Protein AF-A0A4D4L752-F1 (afdb_monomer)

Foldseek 3Di:
DVVVVLLVVLLVVLLCLQQVLLLVLDDPPWQDADAWDDDDFDALVCQVVQQVSVLVSLVRRLVSCVVVVNPLSNVLSVVCSDPPWGWNTWDSTDLIWTKTKDARLNQAQAEEEEFDAAPDGSSNVVVLVVVQNVVSVVVDRNYMYIDGRPFHHHHPPDCCLVPCVRLVVLLVVVLVVQVSSCVRCVSHAYEYEAEENRLLNCLNNVVSHPHQEYEYPNYPDNPDPDPDPDDQDDDDDDDDDDDDDDDDDDDDNYHYDDDPPDDDDDDDDDDDDDDDDDDDDDDDDDDDDDDDDPPVVVVVVVVVVVPPDDDDDDDDDDDDDDDDDDDDDDDDDPDPPPVVVLVVLLVVVVVPDDPPDQLLLLVLLLQLLVLQLVLLLQQWFQADDSSATDTAGLCVQCVVCQVVLLSSNRLLSNLLSLLLCLLLQVVVCVVVVHDLVRSLCVVVCLLCLLVVSLVVSLVVSLVSNVVSRNRVNRSVNLCCLQCVLCLVSVLSSVVSSCSVVLLVDDLVVLLVLQVVLQCCVQVVVHDPVSLVSLQNSLSSNSSSNSSCVSVVVDDDLVQLVCLQVVLVVVLCCCVPPVVDDSRLADGPPDPDHCVVPNHSSNSSSSSSSSSVSNVCSVVSSVQCVDSSSVSVSSVCSLCSSLCNNCLSSLLSSVLSSCCSPPNDDQLHHHDSNDPSSSVVSVVCVVSSVVSSVSSCVSCSVSSVPPPPPPCPPPPPPPDDDDDDDDDDDDDDDDDDDDDDDPPPPPPPPPDDD

Nearest PDB structures (foldseek):
  8jct-assembly1_A  TM=6.429E-01  e=2.194E-01  Aspergillus fumigatiaffinis
  8boz-assembly4_G  TM=9.090E-01  e=7.907E-01  Escherichia coli
  7cy3-assembly2_B  TM=6.098E-01  e=5.297E-01  Paraphoma sp. B47-9
  8boz-assembly6_K  TM=9.069E-01  e=2.527E+00  Escherichia coli

InterPro domains:
  IPR002656 Acyltransferase 3 domain [PF01757] (360-698)
  IPR006311 Twin-arginine translocation pathway, signal sequence [PS51318] (1-35)
  IPR010427 Domain of unknown function DUF1023 [PF06259] (91-227)
  IPR029058 Alpha/Beta hydrolase fold [G3DSA:3.40.50.1820] (113-322)
  IPR029058 Alpha/Beta hydrolase fold [SSF53474] (110-231)

Secondary structure (DSSP, 8-state):
-HHHHHHHHHHHHHHHHHHHHHHTT--------PPPP---S--GGGHHHHHHHHHHHHHHHHHHHHHTT-HHHHHHHHHHT-TT-EEEEEE-STT-EEEEEES-TTT-SEEEEEE--TT-STTTHHHHHHHHHHHHHHH-TTEEEEEEE-S-PPPTTSGGGS--HHHHHHHHHHHHHHHHHHHH-TTSEEEEEEETHHHHHHHHHGGG---SEEEEES------S-TTS-PPPP---S--------------S-EEE---------PPPP--------------------PPPTHHHHHHHHHHTTSSS---PPPPP-------------------HHHHHHHHHHHHHHHTS-TT--HHHHHHHHHHHHHHHHHHHHH-EEEEETTEEEEE-HHHH-GGGHHHHHHH--HHHHHHHHHHHHHHHHHHHHHTT--HHHHHHHHHHHHHHHHHHHHHHHHHHHHHHHHTT--HHHHHHHHHHHHGGGHHHHHHHHHHHHHHHHTTS-THHHHHHHHHHHIIIIIS---GGGHHHHHHHHHHHHHHHHHHHHTT-S-SHHHHHHHHHHHHHHHHHHHHTS---S-SS--TT-S--TBTTBPHHHHHHHHHHHHHHHHHHHHHHHHHTSHHHHHHHHHHHHSHHHHHHHHHHHHHHHHHHHHHHH-S-TTTTS---SHHHHHHHHHHHHHHHHHHHHHHHHHHHHHS-------------PPPPPP------------------SSSSSSSSSS--

Solvent-accessible surface area (backbone atoms only — not comparable to full-atom values): 43338 Å² total; per-residue (Å²): 110,69,71,58,53,54,48,52,52,44,53,49,48,55,33,41,49,51,34,51,44,48,44,78,72,16,55,85,66,65,58,64,35,61,81,54,77,90,69,78,82,69,44,57,95,47,44,69,62,42,24,51,54,32,38,48,50,34,47,52,25,19,53,41,19,46,74,73,65,36,61,48,57,18,52,33,28,53,65,60,45,40,87,94,50,39,30,82,44,51,32,54,44,77,64,24,31,40,30,38,50,40,70,49,70,78,70,24,49,31,34,40,39,37,30,56,31,46,64,47,34,60,74,49,35,63,64,58,48,53,52,46,51,53,50,28,66,73,63,38,88,50,25,18,25,31,43,43,39,81,46,68,45,42,47,86,85,41,76,60,60,82,44,59,65,64,32,61,70,32,13,65,56,52,21,50,50,43,52,40,48,43,71,40,38,74,83,34,51,37,30,38,40,16,30,26,58,18,22,35,21,48,53,66,16,49,91,59,48,84,49,61,32,53,40,48,41,77,54,88,55,73,87,67,95,64,93,83,90,77,80,82,80,77,90,80,72,92,83,83,89,84,90,83,85,87,89,78,86,89,74,82,90,52,64,74,57,77,79,80,91,77,88,75,88,84,86,79,84,89,80,90,86,79,87,83,90,84,88,80,88,85,85,90,81,81,94,75,80,89,75,85,68,84,68,62,68,62,63,51,57,64,62,60,74,73,70,81,84,84,82,86,80,85,82,86,89,82,86,83,88,80,93,77,94,73,89,76,76,85,74,87,72,86,78,74,68,62,68,53,51,53,53,53,50,32,54,51,52,56,73,70,50,65,93,86,63,63,61,30,58,50,42,49,43,35,52,19,54,49,23,44,52,51,34,51,63,69,45,55,32,50,25,65,51,81,98,36,60,40,83,44,37,37,56,79,68,36,60,88,52,31,68,58,34,53,70,20,53,25,63,34,41,39,32,19,46,47,19,20,55,42,38,46,51,50,52,56,33,52,77,68,74,48,52,67,70,60,55,48,49,60,51,51,51,67,59,47,53,63,49,51,53,52,53,52,49,50,51,52,34,48,52,52,36,49,76,42,53,39,56,65,69,39,51,49,45,52,49,47,63,59,53,54,73,49,55,59,55,53,53,49,50,52,52,58,68,41,32,82,60,43,62,72,49,61,42,62,59,32,45,50,51,25,47,52,47,48,43,38,39,72,72,63,75,35,65,74,73,57,39,60,56,16,55,56,26,38,52,42,24,35,19,23,50,12,19,37,38,48,74,60,73,61,72,62,65,62,62,15,48,51,28,24,53,50,14,44,52,52,24,48,47,31,36,76,74,63,74,40,68,76,39,54,46,76,52,84,87,58,95,69,32,31,60,70,41,37,34,53,50,42,37,28,39,27,37,16,46,43,9,48,53,59,57,44,37,63,61,38,41,61,54,46,65,40,56,66,55,31,38,53,37,51,52,46,57,74,39,40,66,55,53,71,70,37,46,56,55,18,43,48,27,51,46,45,38,43,40,61,77,68,39,80,40,74,44,37,25,45,78,49,70,59,70,69,24,56,55,40,33,59,67,44,48,62,56,32,49,52,43,30,51,53,52,38,73,63,46,48,68,72,72,55,57,79,75,72,85,80,71,78,73,77,77,77,75,77,76,80,81,78,92,81,86,80,89,86,89,81,81,91,83,82,88,87,84,93,84,90,84,81,80,82,82,77,84,75,88,85,79,82,136

pLDDT: mean 73.74, std 23.98, range [20.69, 97.62]

Structure (mmCIF, N/CA/C/O backbone):
data_AF-A0A4D4L752-F1
#
_entry.id   AF-A0A4D4L752-F1
#
loop_
_atom_site.group_PDB
_atom_site.id
_atom_site.type_symbol
_atom_site.label_atom_id
_atom_site.label_alt_id
_atom_site.label_comp_id
_atom_site.label_asym_id
_atom_site.label_entity_id
_atom_site.label_seq_id
_atom_site.pdbx_PDB_ins_code
_atom_site.Cartn_x
_atom_site.Cartn_y
_atom_site.Cartn_z
_atom_site.occupancy
_atom_site.B_iso_or_equiv
_atom_site.auth_seq_id
_atom_site.auth_comp_id
_atom_site.auth_asym_id
_atom_site.auth_atom_id
_atom_site.pdbx_PDB_model_num
ATOM 1 N N . MET A 1 1 ? -15.907 35.071 0.230 1.00 49.03 1 MET A N 1
ATOM 2 C CA . MET A 1 1 ? -14.994 34.544 -0.816 1.00 49.03 1 MET A CA 1
ATOM 3 C C . MET A 1 1 ? -13.601 34.158 -0.304 1.00 49.03 1 MET A C 1
ATOM 5 O O . MET A 1 1 ? -13.126 33.099 -0.697 1.00 49.03 1 MET A O 1
ATOM 9 N N . ALA A 1 2 ? -12.989 34.904 0.628 1.00 52.44 2 ALA A N 1
ATOM 10 C CA . ALA A 1 2 ? -11.625 34.662 1.138 1.00 52.44 2 ALA A CA 1
ATOM 11 C C . ALA A 1 2 ? -11.306 33.215 1.582 1.00 52.44 2 ALA A C 1
ATOM 13 O O . ALA A 1 2 ? -10.237 32.690 1.282 1.00 52.44 2 ALA A O 1
ATOM 14 N N . SER A 1 3 ? -12.243 32.509 2.231 1.00 57.09 3 SER A N 1
ATOM 15 C CA . SER A 1 3 ? -12.007 31.112 2.631 1.00 57.09 3 SER A CA 1
ATOM 16 C C . SER A 1 3 ? -11.998 30.131 1.455 1.00 57.09 3 SER A C 1
ATOM 18 O O . SER A 1 3 ? -11.332 29.108 1.539 1.00 57.09 3 SER A O 1
ATOM 20 N N . ARG A 1 4 ? -12.727 30.402 0.358 1.00 63.28 4 ARG A N 1
ATOM 21 C CA . ARG A 1 4 ? -12.718 29.554 -0.852 1.00 63.28 4 ARG A CA 1
ATOM 22 C C . ARG A 1 4 ? -11.424 29.757 -1.641 1.00 63.28 4 ARG A C 1
ATOM 24 O O . ARG A 1 4 ? -10.815 28.759 -2.002 1.00 63.28 4 ARG A O 1
ATOM 31 N N . LEU A 1 5 ? -10.968 31.004 -1.788 1.00 68.88 5 LEU A N 1
ATOM 32 C CA . LEU A 1 5 ? -9.687 31.319 -2.429 1.00 68.88 5 LEU A CA 1
ATOM 33 C C . LEU A 1 5 ? -8.505 30.701 -1.675 1.00 68.88 5 LEU A C 1
ATOM 35 O O . LEU A 1 5 ? -7.699 29.993 -2.266 1.00 68.88 5 LEU A O 1
ATOM 39 N N . ARG A 1 6 ? -8.451 30.876 -0.347 1.00 67.88 6 ARG A N 1
ATOM 40 C CA . ARG A 1 6 ? -7.404 30.273 0.491 1.00 67.88 6 ARG A CA 1
ATOM 41 C C . ARG A 1 6 ? -7.377 28.745 0.369 1.00 67.88 6 ARG A C 1
ATOM 43 O O . ARG A 1 6 ? -6.306 28.156 0.341 1.00 67.88 6 ARG A O 1
ATOM 50 N N . ARG A 1 7 ? -8.545 28.101 0.258 1.00 64.19 7 ARG A N 1
ATOM 51 C CA . ARG A 1 7 ? -8.660 26.645 0.055 1.00 64.19 7 ARG A CA 1
ATOM 52 C C . ARG A 1 7 ? -8.176 26.197 -1.324 1.00 64.19 7 ARG A C 1
ATOM 54 O O . ARG A 1 7 ? -7.491 25.185 -1.399 1.00 64.19 7 ARG A O 1
ATOM 61 N N . ALA A 1 8 ? -8.517 26.933 -2.380 1.00 65.75 8 ALA A N 1
ATOM 62 C CA . ALA A 1 8 ? -8.049 26.641 -3.733 1.00 65.75 8 ALA A CA 1
ATOM 63 C C . ALA A 1 8 ? -6.525 26.804 -3.839 1.00 65.75 8 ALA A C 1
ATOM 65 O O . ALA A 1 8 ? -5.857 25.912 -4.344 1.00 65.75 8 ALA A O 1
ATOM 66 N N . LEU A 1 9 ? -5.974 27.875 -3.259 1.00 71.00 9 LEU A N 1
ATOM 67 C CA . LEU A 1 9 ? -4.531 28.123 -3.212 1.00 71.00 9 LEU A CA 1
ATOM 68 C C . LEU A 1 9 ? -3.773 27.033 -2.447 1.00 71.00 9 LEU A C 1
ATOM 70 O O . LEU A 1 9 ? -2.734 26.580 -2.904 1.00 71.00 9 LEU A O 1
ATOM 74 N N . LEU A 1 10 ? -4.296 26.565 -1.311 1.00 66.12 10 LEU A N 1
ATOM 75 C CA . LEU A 1 10 ? -3.657 25.497 -0.535 1.00 66.12 10 LEU A CA 1
ATOM 76 C C . LEU A 1 10 ? -3.730 24.131 -1.232 1.00 66.12 10 LEU A C 1
ATOM 78 O O . LEU A 1 10 ? -2.751 23.389 -1.220 1.00 66.12 10 LEU A O 1
ATOM 82 N N . ALA A 1 11 ? -4.859 23.803 -1.868 1.00 65.12 11 ALA A N 1
ATOM 83 C CA . ALA A 1 11 ? -4.978 22.594 -2.683 1.00 65.12 11 ALA A CA 1
ATOM 84 C C . ALA A 1 11 ? -4.048 22.650 -3.905 1.00 65.12 11 ALA A C 1
ATOM 86 O O . ALA A 1 11 ? -3.388 21.658 -4.211 1.00 65.12 11 ALA A O 1
ATOM 87 N N . ALA A 1 12 ? -3.937 23.814 -4.549 1.00 70.50 12 ALA A N 1
ATOM 88 C CA . ALA A 1 12 ? -2.989 24.054 -5.628 1.00 70.50 12 ALA A CA 1
ATOM 89 C C . ALA A 1 12 ? -1.539 23.940 -5.142 1.00 70.50 12 ALA A C 1
ATOM 91 O O . ALA A 1 12 ? -0.735 23.339 -5.835 1.00 70.50 12 ALA A O 1
ATOM 92 N N . LEU A 1 13 ? -1.212 24.420 -3.938 1.00 72.62 13 LEU A N 1
ATOM 93 C CA . LEU A 1 13 ? 0.135 24.333 -3.366 1.00 72.62 13 LEU A CA 1
ATOM 94 C C . LEU A 1 13 ? 0.538 22.889 -3.031 1.00 72.62 13 LEU A C 1
ATOM 96 O O . LEU A 1 13 ? 1.665 22.494 -3.306 1.00 72.62 13 LEU A O 1
ATOM 100 N N . VAL A 1 14 ? -0.377 22.083 -2.478 1.00 68.12 14 VAL A N 1
ATOM 101 C CA . VAL A 1 14 ? -0.130 20.649 -2.220 1.00 68.12 14 VAL A CA 1
ATOM 102 C C . VAL A 1 14 ? -0.069 19.850 -3.520 1.00 68.12 14 VAL A C 1
ATOM 104 O O . VAL A 1 14 ? 0.760 18.958 -3.663 1.00 68.12 14 VAL A O 1
ATOM 107 N N . THR A 1 15 ? -0.910 20.193 -4.497 1.00 71.38 15 THR A N 1
ATOM 108 C CA . THR A 1 15 ? -0.817 19.613 -5.842 1.00 71.38 15 THR A CA 1
ATOM 109 C C . THR A 1 15 ? 0.527 19.979 -6.466 1.00 71.38 15 THR A C 1
ATOM 111 O O . THR A 1 15 ? 1.247 19.098 -6.908 1.00 71.38 15 THR A O 1
ATOM 114 N N . ALA A 1 16 ? 0.932 21.247 -6.416 1.00 70.06 16 ALA A N 1
ATOM 115 C CA . ALA A 1 16 ? 2.201 21.726 -6.946 1.00 70.06 16 ALA A CA 1
ATOM 116 C C . ALA A 1 16 ? 3.410 21.117 -6.223 1.00 70.06 16 ALA A C 1
ATOM 118 O O . ALA A 1 16 ? 4.387 20.801 -6.884 1.00 70.06 16 ALA A O 1
ATOM 119 N N . SER A 1 17 ? 3.363 20.881 -4.909 1.00 68.94 17 SER A N 1
ATOM 120 C CA . SER A 1 17 ? 4.491 20.271 -4.187 1.00 68.94 17 SER A CA 1
ATOM 121 C C . SER A 1 17 ? 4.719 18.798 -4.540 1.00 68.94 17 SER A C 1
ATOM 123 O O . SER A 1 17 ? 5.837 18.308 -4.407 1.00 68.94 17 SER A O 1
ATOM 125 N N . VAL A 1 18 ? 3.690 18.093 -5.021 1.00 65.19 18 VAL A N 1
ATOM 126 C CA . VAL A 1 18 ? 3.813 16.721 -5.541 1.00 65.19 18 VAL A CA 1
ATOM 127 C C . VAL A 1 18 ? 4.101 16.731 -7.042 1.00 65.19 18 VAL A C 1
ATOM 129 O O . VAL A 1 18 ? 4.955 15.986 -7.512 1.00 65.19 18 VAL A O 1
ATOM 132 N N . VAL A 1 19 ? 3.408 17.584 -7.796 1.00 67.44 19 VAL A N 1
ATOM 133 C CA . VAL A 1 19 ? 3.463 17.638 -9.259 1.00 67.44 19 VAL A CA 1
ATOM 134 C C . VAL A 1 19 ? 4.732 18.336 -9.743 1.00 67.44 19 VAL A C 1
ATOM 136 O O . VAL A 1 19 ? 5.464 17.754 -10.532 1.00 67.44 19 VAL A O 1
ATOM 139 N N . ALA A 1 20 ? 5.058 19.535 -9.259 1.00 67.25 20 ALA A N 1
ATOM 140 C CA . ALA A 1 20 ? 6.161 20.340 -9.792 1.00 67.25 20 ALA A CA 1
ATOM 141 C C . ALA A 1 20 ? 7.535 19.640 -9.745 1.00 67.25 20 ALA A C 1
ATOM 143 O O . ALA A 1 20 ? 8.245 19.689 -10.754 1.00 67.25 20 ALA A O 1
ATOM 144 N N . PRO A 1 21 ? 7.930 18.930 -8.665 1.00 63.16 21 PRO A N 1
ATOM 145 C CA . PRO A 1 21 ? 9.216 18.241 -8.671 1.00 63.16 21 PRO A CA 1
ATOM 146 C C . PRO A 1 21 ? 9.216 16.975 -9.547 1.00 63.16 21 PRO A C 1
ATOM 148 O O . PRO A 1 21 ? 10.287 16.562 -9.986 1.00 63.16 21 PRO A O 1
ATOM 151 N N . LEU A 1 22 ? 8.045 16.388 -9.845 1.00 61.34 22 LEU A N 1
ATOM 152 C CA . LEU A 1 22 ? 7.899 15.274 -10.796 1.00 61.34 22 LEU A CA 1
ATOM 153 C C . LEU A 1 22 ? 7.873 15.750 -12.252 1.00 61.34 22 LEU A C 1
ATOM 155 O O . LEU A 1 22 ? 8.448 15.091 -13.110 1.00 61.34 22 LEU A O 1
ATOM 159 N N . VAL A 1 23 ? 7.271 16.908 -12.528 1.00 55.16 23 VAL A N 1
ATOM 160 C CA . VAL A 1 23 ? 7.230 17.537 -13.860 1.00 55.16 23 VAL A CA 1
ATOM 161 C C . VAL A 1 23 ? 8.619 18.016 -14.290 1.00 55.16 23 VAL A C 1
ATOM 163 O O . VAL A 1 23 ? 8.992 17.867 -15.445 1.00 55.16 23 VAL A O 1
ATOM 166 N N . GLY A 1 24 ? 9.467 18.453 -13.352 1.00 45.16 24 GLY A N 1
ATOM 167 C CA . GLY A 1 24 ? 10.883 18.733 -13.634 1.00 45.16 24 GLY A CA 1
ATOM 168 C C . GLY A 1 24 ? 11.742 17.494 -13.943 1.00 45.16 24 GLY A C 1
ATOM 169 O O . GLY A 1 24 ? 12.895 17.648 -14.349 1.00 45.16 24 GLY A O 1
ATOM 170 N N . ALA A 1 25 ? 11.208 16.287 -13.726 1.00 43.59 25 ALA A N 1
ATOM 171 C CA . ALA A 1 25 ? 11.804 15.000 -14.098 1.00 43.59 25 ALA A CA 1
ATOM 172 C C . ALA A 1 25 ? 11.065 14.325 -15.271 1.00 43.59 25 ALA A C 1
ATOM 174 O O . ALA A 1 25 ? 11.463 13.252 -15.717 1.00 43.59 25 ALA A O 1
ATOM 175 N N . ALA A 1 26 ? 9.994 14.946 -15.764 1.00 37.25 26 ALA A N 1
ATOM 176 C CA . ALA A 1 26 ? 9.130 14.414 -16.795 1.00 37.25 26 ALA A CA 1
ATOM 177 C C . ALA A 1 26 ? 8.815 15.505 -17.812 1.00 37.25 26 ALA A C 1
ATOM 179 O O . ALA A 1 26 ? 7.793 16.172 -17.765 1.00 37.25 26 ALA A O 1
ATOM 180 N N . GLY A 1 27 ? 9.716 15.633 -18.766 1.00 36.25 27 GLY A N 1
ATOM 181 C CA . GLY A 1 27 ? 9.343 15.439 -20.151 1.00 36.25 27 GLY A CA 1
ATOM 182 C C . GLY A 1 27 ? 10.463 14.607 -20.766 1.00 36.25 27 GLY A C 1
ATOM 183 O O . GLY A 1 27 ? 11.620 14.815 -20.397 1.00 36.25 27 GLY A O 1
ATOM 184 N N . PRO A 1 28 ? 10.204 13.681 -21.700 1.00 42.59 28 PRO A N 1
ATOM 185 C CA . PRO A 1 28 ? 11.221 13.369 -22.683 1.00 42.59 28 PRO A CA 1
ATOM 186 C C . PRO A 1 28 ? 11.400 14.635 -23.530 1.00 42.59 28 PRO A C 1
ATOM 188 O O . PRO A 1 28 ? 10.893 14.718 -24.644 1.00 42.59 28 PRO A O 1
ATOM 191 N N . SER A 1 29 ? 12.088 15.649 -22.995 1.00 41.28 29 SER A N 1
ATOM 192 C CA . SER A 1 29 ? 12.886 16.520 -23.844 1.00 41.28 29 SER A CA 1
ATOM 193 C C . SER A 1 29 ? 13.775 15.552 -24.600 1.00 41.28 29 SER A C 1
ATOM 195 O O . SER A 1 29 ? 14.537 14.831 -23.956 1.00 41.28 29 SER A O 1
ATOM 197 N N . GLU A 1 30 ? 13.539 15.412 -25.905 1.00 55.69 30 GLU A N 1
ATOM 198 C CA . GLU A 1 30 ? 14.268 14.507 -26.785 1.00 55.69 30 GLU A CA 1
ATOM 199 C C . GLU A 1 30 ? 15.737 14.551 -26.399 1.00 55.69 30 GLU A C 1
ATOM 201 O O . GLU A 1 30 ? 16.398 15.557 -26.638 1.00 55.69 30 GLU A O 1
ATOM 206 N N . VAL A 1 31 ? 16.214 13.507 -25.705 1.00 60.16 31 VAL A N 1
ATOM 207 C CA . VAL A 1 31 ? 17.612 13.455 -25.288 1.00 60.16 31 VAL A CA 1
ATOM 208 C C . VAL A 1 31 ? 18.389 13.583 -26.582 1.00 60.16 31 VAL A C 1
ATOM 210 O O . VAL A 1 31 ? 18.201 12.721 -27.454 1.00 60.16 31 VAL A O 1
ATOM 213 N N . PRO A 1 32 ? 19.185 14.654 -26.754 1.00 68.81 32 PRO A N 1
ATOM 214 C CA . PRO A 1 32 ? 19.881 14.862 -28.001 1.00 68.81 32 PRO A CA 1
ATOM 215 C C . PRO A 1 32 ? 20.685 13.604 -28.289 1.00 68.81 32 PRO A C 1
ATOM 217 O O . PRO A 1 32 ? 21.377 13.065 -27.420 1.00 68.81 32 PRO A O 1
ATOM 220 N N . ALA A 1 33 ? 20.511 13.084 -29.492 1.00 81.56 33 ALA A N 1
ATOM 221 C CA . ALA A 1 33 ? 21.230 11.923 -29.957 1.00 81.56 33 ALA A CA 1
ATOM 222 C C . ALA A 1 33 ? 21.834 12.256 -31.319 1.00 81.56 33 ALA A C 1
ATOM 224 O O . ALA A 1 33 ? 21.199 12.958 -32.114 1.00 81.56 33 ALA A O 1
ATOM 225 N N . PRO A 1 34 ? 23.050 11.759 -31.594 1.00 86.44 34 PRO A N 1
ATOM 226 C CA . PRO A 1 34 ? 23.684 11.959 -32.884 1.00 86.44 34 PRO A CA 1
ATOM 227 C C . PRO A 1 34 ? 22.798 11.407 -34.003 1.00 86.44 34 PRO A C 1
ATOM 229 O O . PRO A 1 34 ? 21.997 10.487 -33.795 1.00 86.44 34 PRO A O 1
ATOM 232 N N . ALA A 1 35 ? 22.956 11.971 -35.200 1.00 86.12 35 ALA A N 1
ATOM 233 C CA . ALA A 1 35 ? 22.331 11.411 -36.385 1.00 86.12 35 ALA A CA 1
ATOM 234 C C . ALA A 1 35 ? 22.741 9.928 -36.542 1.00 86.12 35 ALA A C 1
ATOM 236 O O . ALA A 1 35 ? 23.902 9.588 -36.294 1.00 86.12 35 ALA A O 1
ATOM 237 N N . PRO A 1 36 ? 21.810 9.035 -36.923 1.00 86.75 36 PRO A N 1
ATOM 238 C CA . PRO A 1 36 ? 22.110 7.643 -37.211 1.00 86.75 36 PRO A CA 1
ATOM 239 C C . PRO A 1 36 ? 23.192 7.538 -38.266 1.00 86.75 36 PRO A C 1
ATOM 241 O O . PRO A 1 36 ? 23.210 8.310 -39.226 1.00 86.75 36 PRO A O 1
ATOM 244 N N . VAL A 1 37 ? 24.050 6.536 -38.113 1.00 86.81 37 VAL A N 1
ATOM 245 C CA . VAL A 1 37 ? 25.052 6.233 -39.128 1.00 86.81 37 VAL A CA 1
ATOM 246 C C . VAL A 1 37 ? 24.332 5.870 -40.427 1.00 86.81 37 VAL A C 1
ATOM 248 O O . VAL A 1 37 ? 23.489 4.968 -40.447 1.00 86.81 37 VAL A O 1
ATOM 251 N N . ALA A 1 38 ? 24.656 6.581 -41.507 1.00 84.56 38 ALA A N 1
ATOM 252 C CA . ALA A 1 38 ? 24.148 6.287 -42.838 1.00 84.56 38 ALA A CA 1
ATOM 253 C C . ALA A 1 38 ? 24.822 5.011 -43.355 1.00 84.56 38 ALA A C 1
ATOM 255 O O . ALA A 1 38 ? 25.950 5.028 -43.839 1.00 84.56 38 ALA A O 1
ATOM 256 N N . LEU A 1 39 ? 24.137 3.883 -43.198 1.00 87.06 39 LEU A N 1
ATOM 257 C CA . LEU A 1 39 ? 24.576 2.590 -43.709 1.00 87.06 39 LEU A CA 1
ATOM 258 C C . LEU A 1 39 ? 23.756 2.255 -44.958 1.00 87.06 39 LEU A C 1
ATOM 260 O O . LEU A 1 39 ? 22.556 2.524 -44.986 1.00 87.06 39 LEU A O 1
ATOM 264 N N . GLY A 1 40 ? 24.390 1.650 -45.970 1.00 85.56 40 GLY A N 1
ATOM 265 C CA . GLY A 1 40 ? 23.701 1.149 -47.170 1.00 85.56 40 GLY A CA 1
ATOM 266 C C . GLY A 1 40 ? 22.709 0.014 -46.858 1.00 85.56 40 GLY A C 1
ATOM 267 O O . GLY A 1 40 ? 22.366 -0.196 -45.700 1.00 85.56 40 GLY A O 1
ATOM 268 N N . PRO A 1 41 ? 22.252 -0.774 -47.841 1.00 86.50 41 PRO A N 1
ATOM 269 C CA . PRO A 1 41 ? 21.388 -1.926 -47.567 1.00 86.50 41 PRO A CA 1
ATOM 270 C C . PRO A 1 41 ? 22.067 -3.000 -46.690 1.00 86.50 41 PRO A C 1
ATOM 272 O O . PRO A 1 41 ? 23.295 -3.147 -46.702 1.00 86.50 41 PRO A O 1
ATOM 275 N N . VAL A 1 42 ? 21.296 -3.770 -45.918 1.00 88.62 42 VAL A N 1
ATOM 276 C CA . VAL A 1 42 ? 21.795 -4.935 -45.166 1.00 88.62 42 VAL A CA 1
ATOM 277 C C . VAL A 1 42 ? 22.350 -5.973 -46.147 1.00 88.62 42 VAL A C 1
ATOM 279 O O . VAL A 1 42 ? 21.688 -6.376 -47.099 1.00 88.62 42 VAL A O 1
ATOM 282 N N . ARG A 1 43 ? 23.588 -6.417 -45.905 1.00 88.94 43 ARG A N 1
ATOM 283 C CA . ARG A 1 43 ? 24.281 -7.463 -46.669 1.00 88.94 43 ARG A CA 1
ATOM 284 C C . ARG A 1 43 ? 25.012 -8.384 -45.701 1.00 88.94 43 ARG A C 1
ATOM 286 O O . ARG A 1 43 ? 25.671 -7.888 -44.788 1.00 88.94 43 ARG A O 1
ATOM 293 N N . VAL A 1 44 ? 24.944 -9.697 -45.926 1.00 86.38 44 VAL A N 1
ATOM 294 C CA . VAL A 1 44 ? 25.592 -10.701 -45.057 1.00 86.38 44 VAL A CA 1
ATOM 295 C C . VAL A 1 44 ? 27.112 -10.505 -44.991 1.00 86.38 44 VAL A C 1
ATOM 297 O O . VAL A 1 44 ? 27.679 -10.525 -43.904 1.00 86.38 44 VAL A O 1
ATOM 300 N N . ALA A 1 45 ? 27.758 -10.212 -46.125 1.00 85.25 45 ALA A N 1
ATOM 301 C CA . ALA A 1 45 ? 29.209 -10.012 -46.206 1.00 85.25 45 ALA A CA 1
ATOM 302 C C . ALA A 1 45 ? 29.735 -8.790 -45.416 1.00 85.25 45 ALA A C 1
ATOM 304 O O . ALA A 1 45 ? 30.932 -8.691 -45.180 1.00 85.25 45 ALA A O 1
ATOM 305 N N . GLY A 1 46 ? 28.863 -7.862 -44.996 1.00 88.56 46 GLY A N 1
ATOM 306 C CA . GLY A 1 46 ? 29.237 -6.619 -44.305 1.00 88.56 46 GLY A CA 1
ATOM 307 C C . GLY A 1 46 ? 28.681 -6.487 -42.884 1.00 88.56 46 GLY A C 1
ATOM 308 O O . GLY A 1 46 ? 28.641 -5.376 -42.349 1.00 88.56 46 GLY A O 1
ATOM 309 N N . LEU A 1 47 ? 28.198 -7.581 -42.282 1.00 92.62 47 LEU A N 1
ATOM 310 C CA . LEU A 1 47 ? 27.518 -7.533 -40.984 1.00 92.62 47 LEU A CA 1
ATOM 311 C C . LEU A 1 47 ? 28.426 -7.041 -39.855 1.00 92.62 47 LEU A C 1
ATOM 313 O O . LEU A 1 47 ? 27.996 -6.186 -39.087 1.00 92.62 47 LEU A O 1
ATOM 317 N N . GLU A 1 48 ? 29.680 -7.491 -39.792 1.00 92.31 48 GLU A N 1
ATOM 318 C CA . GLU A 1 48 ? 30.612 -7.063 -38.739 1.00 92.31 48 GLU A CA 1
ATOM 319 C C . GLU A 1 48 ? 30.888 -5.557 -38.782 1.00 92.31 48 GLU A C 1
ATOM 321 O O . GLU A 1 48 ? 30.799 -4.877 -37.757 1.00 92.31 48 GLU A O 1
ATOM 326 N N . HIS A 1 49 ? 31.106 -5.001 -39.978 1.00 93.19 49 HIS A N 1
ATOM 327 C CA . HIS A 1 49 ? 31.267 -3.557 -40.155 1.00 93.19 49 HIS A CA 1
ATOM 328 C C . HIS A 1 49 ? 30.008 -2.791 -39.714 1.00 93.19 49 HIS A C 1
ATOM 330 O O . HIS A 1 49 ? 30.092 -1.817 -38.965 1.00 93.19 49 HIS A O 1
ATOM 336 N N . ARG A 1 50 ? 28.818 -3.269 -40.100 1.00 94.75 50 ARG A N 1
ATOM 337 C CA . ARG A 1 50 ? 27.531 -2.698 -39.667 1.00 94.75 50 ARG A CA 1
ATOM 338 C C . ARG A 1 50 ? 27.339 -2.772 -38.149 1.00 94.75 50 ARG A C 1
ATOM 340 O O . ARG A 1 50 ? 26.841 -1.814 -37.554 1.00 94.75 50 ARG A O 1
ATOM 347 N N . TYR A 1 51 ? 27.713 -3.880 -37.513 1.00 95.12 51 TYR A N 1
ATOM 348 C CA . TYR A 1 51 ? 27.619 -4.041 -36.063 1.00 95.12 51 TYR A CA 1
ATOM 349 C C . TYR A 1 51 ? 28.569 -3.093 -35.334 1.00 95.12 51 TYR A C 1
ATOM 351 O O . TYR A 1 51 ? 28.156 -2.464 -34.360 1.00 95.12 51 TYR A O 1
ATOM 359 N N . ALA A 1 52 ? 29.802 -2.940 -35.822 1.00 94.19 52 ALA A N 1
ATOM 360 C CA . ALA A 1 52 ? 30.766 -1.987 -35.284 1.00 94.19 52 ALA A CA 1
ATOM 361 C C . ALA A 1 52 ? 30.268 -0.537 -35.414 1.00 94.19 52 ALA A C 1
ATOM 363 O O . ALA A 1 52 ? 30.244 0.191 -34.421 1.00 94.19 52 ALA A O 1
ATOM 364 N N . ALA A 1 53 ? 29.771 -0.148 -36.592 1.00 94.81 53 ALA A N 1
ATOM 365 C CA . ALA A 1 53 ? 29.259 1.197 -36.847 1.00 94.81 53 ALA A CA 1
ATOM 366 C C . ALA A 1 53 ? 28.078 1.568 -35.931 1.00 94.81 53 ALA A C 1
ATOM 368 O O . ALA A 1 53 ? 28.061 2.638 -35.320 1.00 94.81 53 ALA A O 1
ATOM 369 N N . ASN A 1 54 ? 27.105 0.666 -35.759 1.00 95.94 54 ASN A N 1
ATOM 370 C CA . ASN A 1 54 ? 25.988 0.908 -34.840 1.00 95.94 54 ASN A CA 1
ATOM 371 C C . ASN A 1 54 ? 26.434 0.931 -33.369 1.00 95.94 54 ASN A C 1
ATOM 373 O O . ASN A 1 54 ? 25.874 1.689 -32.578 1.00 95.94 54 ASN A O 1
ATOM 377 N N . ARG A 1 55 ? 27.448 0.142 -32.987 1.00 95.38 55 ARG A N 1
ATOM 378 C CA . ARG A 1 55 ? 28.019 0.162 -31.630 1.00 95.38 55 ARG A CA 1
ATOM 379 C C . ARG A 1 55 ? 28.668 1.508 -31.311 1.00 95.38 55 ARG A C 1
ATOM 381 O O . ARG A 1 55 ? 28.510 1.996 -30.191 1.00 95.38 55 ARG A O 1
ATOM 388 N N . GLU A 1 56 ? 29.326 2.123 -32.291 1.00 94.69 56 GLU A N 1
ATOM 389 C CA . GLU A 1 56 ? 29.868 3.476 -32.153 1.00 94.69 56 GLU A CA 1
ATOM 390 C C . GLU A 1 56 ? 28.753 4.527 -32.089 1.00 94.69 56 GLU A C 1
ATOM 392 O O . GLU A 1 56 ? 28.773 5.394 -31.219 1.00 94.69 56 GLU A O 1
ATOM 397 N N . GLY A 1 57 ? 27.696 4.387 -32.896 1.00 93.88 57 GLY A N 1
ATOM 398 C CA . GLY A 1 57 ? 26.496 5.225 -32.776 1.00 93.88 57 GLY A CA 1
ATOM 399 C C . GLY A 1 57 ? 25.854 5.162 -31.379 1.00 93.88 57 GLY A C 1
ATOM 400 O O . GLY A 1 57 ? 25.491 6.192 -30.806 1.00 93.88 57 GLY A O 1
ATOM 401 N N . ILE A 1 58 ? 25.781 3.965 -30.782 1.00 95.19 58 ILE A N 1
ATOM 402 C CA . ILE A 1 58 ? 25.311 3.761 -29.401 1.00 95.19 58 ILE A CA 1
ATOM 403 C C . ILE A 1 58 ? 26.249 4.443 -28.396 1.00 95.19 58 ILE A C 1
ATOM 405 O O . ILE A 1 58 ? 25.771 5.075 -27.453 1.00 95.19 58 ILE A O 1
ATOM 409 N N . ARG A 1 59 ? 27.572 4.349 -28.589 1.00 95.31 59 ARG A N 1
ATOM 410 C CA . ARG A 1 59 ? 28.574 5.022 -27.746 1.00 95.31 59 ARG A CA 1
ATOM 411 C C . ARG A 1 59 ? 28.433 6.541 -27.809 1.00 95.31 59 ARG A C 1
ATOM 413 O O . ARG A 1 59 ? 28.422 7.194 -26.768 1.00 95.31 59 ARG A O 1
ATOM 420 N N . ALA A 1 60 ? 28.295 7.104 -29.003 1.00 93.50 60 ALA A N 1
ATOM 421 C CA . ALA A 1 60 ? 28.128 8.538 -29.190 1.00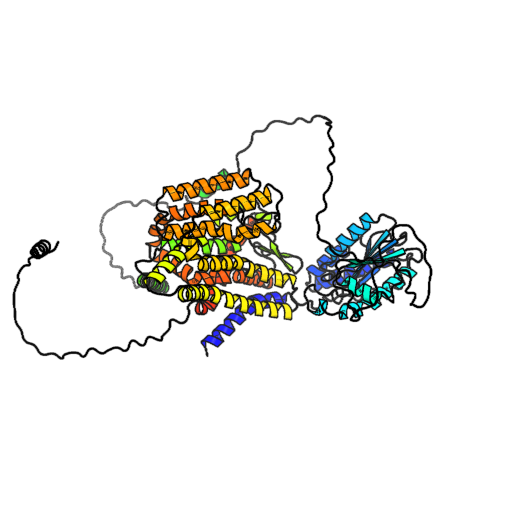 93.50 60 ALA A CA 1
ATOM 422 C C . ALA A 1 60 ? 26.836 9.041 -28.521 1.00 93.50 60 ALA A C 1
ATOM 424 O O . ALA A 1 60 ? 26.856 10.056 -27.820 1.00 93.50 60 ALA A O 1
ATOM 425 N N . ALA A 1 61 ? 25.737 8.288 -28.643 1.00 91.81 61 ALA A N 1
ATOM 426 C CA . ALA A 1 61 ? 24.493 8.572 -27.932 1.00 91.81 61 ALA A CA 1
ATOM 427 C C . ALA A 1 61 ? 24.644 8.437 -26.402 1.00 91.81 61 ALA A C 1
ATOM 429 O O . ALA A 1 61 ? 24.104 9.261 -25.668 1.00 91.81 61 ALA A O 1
ATOM 430 N N . GLU A 1 62 ? 25.398 7.445 -25.906 1.00 93.12 62 GLU A N 1
ATOM 431 C CA . GLU A 1 62 ? 25.697 7.272 -24.473 1.00 93.12 62 GLU A CA 1
ATOM 432 C C . GLU A 1 62 ? 26.405 8.512 -23.914 1.00 93.12 62 GLU A C 1
ATOM 434 O O . GLU A 1 62 ? 25.995 9.061 -22.890 1.00 93.12 62 GLU A O 1
ATOM 439 N N . VAL A 1 63 ? 27.458 8.965 -24.598 1.00 91.44 63 VAL A N 1
ATOM 440 C CA . VAL A 1 63 ? 28.254 10.129 -24.190 1.00 91.44 63 VAL A CA 1
ATOM 441 C C . VAL A 1 63 ? 27.426 11.412 -24.262 1.00 91.44 63 VAL A C 1
ATOM 443 O O . VAL A 1 63 ? 27.538 12.266 -23.382 1.00 91.44 63 VAL A O 1
ATOM 446 N N . MET A 1 64 ? 26.587 11.569 -25.289 1.00 87.06 64 MET A N 1
ATOM 447 C CA . MET A 1 64 ? 25.709 12.734 -25.427 1.00 87.06 64 MET A CA 1
ATOM 448 C C . MET A 1 64 ? 24.647 12.774 -24.324 1.00 87.06 64 MET A C 1
ATOM 450 O O . MET A 1 64 ? 24.477 13.821 -23.701 1.00 87.06 64 MET A O 1
ATOM 454 N N . ALA A 1 65 ? 24.023 11.636 -24.007 1.00 83.88 65 ALA A N 1
ATOM 455 C CA . ALA A 1 65 ? 23.082 11.516 -22.896 1.00 83.88 65 ALA A CA 1
ATOM 456 C C . ALA A 1 65 ? 23.742 11.846 -21.548 1.00 83.88 65 ALA A C 1
ATOM 458 O O . ALA A 1 65 ? 23.203 12.630 -20.770 1.00 83.88 65 ALA A O 1
ATOM 459 N N . ALA A 1 66 ? 24.948 11.324 -21.298 1.00 82.75 66 ALA A N 1
ATOM 460 C CA . ALA A 1 66 ? 25.697 11.614 -20.078 1.00 82.75 66 ALA A CA 1
ATOM 461 C C . ALA A 1 66 ? 26.054 13.106 -19.947 1.00 82.75 66 ALA A C 1
ATOM 463 O O . ALA A 1 66 ? 25.895 13.672 -18.866 1.00 82.75 66 ALA A O 1
ATOM 464 N N . ARG A 1 67 ? 26.486 13.750 -21.044 1.00 79.19 67 ARG A N 1
ATOM 465 C CA . ARG A 1 67 ? 26.777 15.196 -21.086 1.00 79.19 67 ARG A CA 1
ATOM 466 C C . ARG A 1 67 ? 25.545 16.054 -20.808 1.00 79.19 67 ARG A C 1
ATOM 468 O O . ARG A 1 67 ? 25.662 17.068 -20.134 1.00 79.19 67 ARG A O 1
ATOM 475 N N . HIS A 1 68 ? 24.374 15.617 -21.263 1.00 74.75 68 HIS A N 1
ATOM 476 C CA . HIS A 1 68 ? 23.099 16.291 -21.000 1.00 74.75 68 HIS A CA 1
ATOM 477 C C . HIS A 1 68 ? 22.481 15.921 -19.641 1.00 74.75 68 HIS A C 1
ATOM 479 O O . HIS A 1 68 ? 21.351 16.300 -19.351 1.00 74.75 68 HIS A O 1
ATOM 485 N N . GLY A 1 69 ? 23.199 15.180 -18.790 1.00 65.69 69 GLY A N 1
ATOM 486 C CA . GLY A 1 69 ? 22.732 14.816 -17.454 1.00 65.69 69 GLY A CA 1
ATOM 487 C C . GLY A 1 69 ? 21.733 13.655 -17.412 1.00 65.69 69 GLY A C 1
ATOM 488 O O . GLY A 1 69 ? 21.320 13.264 -16.317 1.00 65.69 69 GLY A O 1
ATOM 489 N N . ASP A 1 70 ? 21.396 13.035 -18.548 1.00 71.00 70 ASP A N 1
ATOM 490 C CA . ASP A 1 70 ? 20.529 11.857 -18.592 1.00 71.00 70 ASP A CA 1
ATOM 491 C C . ASP A 1 70 ? 21.320 10.575 -18.288 1.00 71.00 70 ASP A C 1
ATOM 493 O O . ASP A 1 70 ? 21.798 9.828 -19.153 1.00 71.00 70 ASP A O 1
ATOM 497 N N . ARG A 1 71 ? 21.458 10.316 -16.985 1.00 77.19 71 ARG A N 1
ATOM 498 C CA . ARG A 1 71 ? 22.170 9.147 -16.458 1.00 77.19 71 ARG A CA 1
ATOM 499 C C . ARG A 1 71 ? 21.451 7.829 -16.747 1.00 77.19 71 ARG A C 1
ATOM 501 O O . ARG A 1 71 ? 22.099 6.782 -16.730 1.00 77.19 71 ARG A O 1
ATOM 508 N N . GLU A 1 72 ? 20.136 7.832 -16.949 1.00 71.31 72 GLU A N 1
ATOM 509 C CA . GLU A 1 72 ? 19.390 6.609 -17.241 1.00 71.31 72 GLU A CA 1
ATOM 510 C C . GLU A 1 72 ? 19.611 6.173 -18.681 1.00 71.31 72 GLU A C 1
ATOM 512 O O . GLU A 1 72 ? 20.055 5.042 -18.909 1.00 71.31 72 GLU A O 1
ATOM 517 N N . ARG A 1 73 ? 19.386 7.089 -19.624 1.00 80.81 73 ARG A N 1
ATOM 518 C CA . ARG A 1 73 ? 19.640 6.873 -21.044 1.00 80.81 73 ARG A CA 1
ATOM 519 C C . ARG A 1 73 ? 21.081 6.439 -21.271 1.00 80.81 73 ARG A C 1
ATOM 521 O O . ARG A 1 73 ? 21.315 5.442 -21.953 1.00 80.81 73 ARG A O 1
ATOM 528 N N . ALA A 1 74 ? 22.044 7.093 -20.618 1.00 83.50 74 ALA A N 1
ATOM 529 C CA . ALA A 1 74 ? 23.449 6.696 -20.678 1.00 83.50 74 ALA A CA 1
ATOM 530 C C . ALA A 1 74 ? 23.681 5.253 -20.180 1.00 83.50 74 ALA A C 1
ATOM 532 O O . ALA A 1 74 ? 24.372 4.473 -20.833 1.00 83.50 74 ALA A O 1
ATOM 533 N N . ARG A 1 75 ? 23.071 4.837 -19.059 1.00 85.38 75 ARG A N 1
ATOM 534 C CA . ARG A 1 75 ? 23.188 3.450 -18.561 1.00 85.38 75 ARG A CA 1
ATOM 535 C C . ARG A 1 75 ? 22.542 2.428 -19.496 1.00 85.38 75 ARG A C 1
ATOM 537 O O . ARG A 1 75 ? 23.110 1.352 -19.690 1.00 85.38 75 ARG A O 1
ATOM 544 N N . ALA A 1 76 ? 21.372 2.732 -20.054 1.00 85.19 76 ALA A N 1
ATOM 545 C CA . ALA A 1 76 ? 20.697 1.860 -21.012 1.00 85.19 76 ALA A CA 1
ATOM 546 C C . ALA A 1 76 ? 21.557 1.663 -22.271 1.00 85.19 76 ALA A C 1
ATOM 548 O O . ALA A 1 76 ? 21.829 0.528 -22.669 1.00 85.19 76 ALA A O 1
ATOM 549 N N . LEU A 1 77 ? 22.093 2.757 -22.819 1.00 92.75 77 LEU A N 1
ATOM 550 C CA . LEU A 1 77 ? 22.985 2.742 -23.978 1.00 92.75 77 LEU A CA 1
ATOM 551 C C . LEU A 1 77 ? 24.306 2.022 -23.685 1.00 92.75 77 LEU A C 1
ATOM 553 O O . LEU A 1 77 ? 24.751 1.218 -24.500 1.00 92.75 77 LEU A O 1
ATOM 557 N N . ARG A 1 78 ? 24.873 2.175 -22.483 1.00 93.50 78 ARG A N 1
ATOM 558 C CA . ARG A 1 78 ? 26.051 1.408 -22.047 1.00 93.50 78 ARG A CA 1
ATOM 559 C C . ARG A 1 78 ? 25.813 -0.098 -22.086 1.00 93.50 78 ARG A C 1
ATOM 561 O O . ARG A 1 78 ? 26.665 -0.845 -22.558 1.00 93.50 78 ARG A O 1
ATOM 568 N N . LYS A 1 79 ? 24.643 -0.554 -21.622 1.00 91.50 79 LYS A N 1
ATOM 569 C CA . LYS A 1 79 ? 24.244 -1.970 -21.715 1.00 91.50 79 LYS A CA 1
ATOM 570 C C . LYS A 1 79 ? 24.038 -2.402 -23.170 1.00 91.50 79 LYS A C 1
ATOM 572 O O . LYS A 1 79 ? 24.283 -3.561 -23.500 1.00 91.50 79 LYS A O 1
ATOM 577 N N . MET A 1 80 ? 23.568 -1.507 -24.042 1.00 93.75 80 MET A N 1
ATOM 578 C CA . MET A 1 80 ? 23.448 -1.746 -25.490 1.00 93.75 80 MET A CA 1
ATOM 579 C C . MET A 1 80 ? 24.796 -1.825 -26.196 1.00 93.75 80 MET A C 1
ATOM 581 O O . MET A 1 80 ? 24.948 -2.633 -27.102 1.00 93.75 80 MET A O 1
ATOM 585 N N . ARG A 1 81 ? 25.808 -1.107 -25.718 1.00 92.56 81 ARG A N 1
ATOM 586 C CA . ARG A 1 81 ? 27.158 -1.092 -26.293 1.00 92.56 81 ARG A CA 1
ATOM 587 C C . ARG A 1 81 ? 27.967 -2.381 -26.073 1.00 92.56 81 ARG A C 1
ATOM 589 O O . ARG A 1 81 ? 29.094 -2.470 -26.554 1.00 92.56 81 ARG A O 1
ATOM 596 N N . GLY A 1 82 ? 27.438 -3.378 -25.357 1.00 89.38 82 GLY A N 1
ATOM 597 C CA . GLY A 1 82 ? 28.150 -4.632 -25.073 1.00 89.38 82 GLY A CA 1
ATOM 598 C C . GLY A 1 82 ? 28.722 -5.286 -26.338 1.00 89.38 82 GLY A C 1
ATOM 599 O O . GLY A 1 82 ? 28.030 -5.363 -27.351 1.00 89.38 82 GLY A O 1
ATOM 600 N N . ALA A 1 83 ? 29.976 -5.750 -26.288 1.00 85.06 83 ALA A N 1
ATOM 601 C CA . ALA A 1 83 ? 30.700 -6.270 -27.457 1.00 85.06 83 ALA A CA 1
ATOM 602 C C . ALA A 1 83 ? 30.004 -7.473 -28.123 1.00 85.06 83 ALA A C 1
ATOM 604 O O . ALA A 1 83 ? 30.034 -7.607 -29.340 1.00 85.06 83 ALA A O 1
ATOM 605 N N . SER A 1 84 ? 29.298 -8.285 -27.334 1.00 87.44 84 SER A N 1
ATOM 606 C CA . SER A 1 84 ? 28.532 -9.454 -27.783 1.00 87.44 84 SER A CA 1
ATOM 607 C C . SER A 1 84 ? 27.146 -9.135 -28.358 1.00 87.44 84 SER A C 1
ATOM 609 O O . SER A 1 84 ? 26.372 -10.047 -28.644 1.00 87.44 84 SER A O 1
ATOM 611 N N . ARG A 1 85 ? 26.780 -7.853 -28.478 1.00 94.06 85 ARG A N 1
ATOM 612 C CA . ARG A 1 85 ? 25.485 -7.425 -29.024 1.00 94.06 85 ARG A CA 1
ATOM 613 C C . ARG A 1 85 ? 25.640 -6.986 -30.474 1.00 94.06 85 ARG A C 1
ATOM 615 O O . ARG A 1 85 ? 26.584 -6.268 -30.802 1.00 94.06 85 ARG A O 1
ATOM 622 N N . HIS A 1 86 ? 24.699 -7.374 -31.324 1.00 95.69 86 HIS A N 1
ATOM 623 C CA . HIS A 1 86 ? 24.764 -7.141 -32.765 1.00 95.69 86 HIS A CA 1
ATOM 624 C C . HIS A 1 86 ? 23.550 -6.325 -33.217 1.00 95.69 86 HIS A C 1
ATOM 626 O O . HIS A 1 86 ? 22.419 -6.772 -33.064 1.00 95.69 86 HIS A O 1
ATOM 632 N N . PHE A 1 87 ? 23.764 -5.120 -33.758 1.00 96.06 87 PHE A N 1
ATOM 633 C CA . PHE A 1 87 ? 22.684 -4.218 -34.183 1.00 96.06 87 PHE A CA 1
ATOM 634 C C . PHE A 1 87 ? 22.745 -3.937 -35.684 1.00 96.06 87 PHE A C 1
ATOM 636 O O . PHE A 1 87 ? 23.752 -3.431 -36.173 1.00 96.06 87 PHE A O 1
ATOM 643 N N . LEU A 1 88 ? 21.656 -4.207 -36.409 1.00 95.00 88 LEU A N 1
ATOM 644 C CA . LEU A 1 88 ? 21.542 -3.868 -37.834 1.00 95.00 88 LEU A CA 1
ATOM 645 C C . LEU A 1 88 ? 21.330 -2.369 -38.050 1.00 95.00 88 LEU A C 1
ATOM 647 O O . LEU A 1 88 ? 21.817 -1.808 -39.032 1.00 95.00 88 LEU A O 1
ATOM 651 N N . SER A 1 89 ? 20.609 -1.725 -37.137 1.00 94.56 89 SER A N 1
ATOM 652 C CA . SER A 1 89 ? 20.355 -0.288 -37.167 1.00 94.56 89 SER A CA 1
ATOM 653 C C . SER A 1 89 ? 20.112 0.246 -35.763 1.00 94.56 89 SER A C 1
ATOM 655 O O . SER A 1 89 ? 19.466 -0.426 -34.949 1.00 94.56 89 SER A O 1
ATOM 657 N N . PHE A 1 90 ? 20.542 1.478 -35.524 1.00 94.75 90 PHE A N 1
ATOM 658 C CA . PHE A 1 90 ? 20.332 2.207 -34.286 1.00 94.75 90 PHE A CA 1
ATOM 659 C C . PHE A 1 90 ? 20.040 3.685 -34.580 1.00 94.75 90 PHE A C 1
ATOM 661 O O . PHE A 1 90 ? 20.773 4.334 -35.320 1.00 94.75 90 PHE A O 1
ATOM 668 N N . ASP A 1 91 ? 18.980 4.223 -33.978 1.00 91.19 91 ASP A N 1
ATOM 669 C CA . ASP A 1 91 ? 18.691 5.658 -33.941 1.00 91.19 91 ASP A CA 1
ATOM 670 C C . ASP A 1 91 ? 18.386 6.038 -32.493 1.00 91.19 91 ASP A C 1
ATOM 672 O O . ASP A 1 91 ? 17.428 5.539 -31.906 1.00 91.19 91 ASP A O 1
ATOM 676 N N . GLY A 1 92 ? 19.210 6.898 -31.899 1.00 85.88 92 GLY A N 1
ATOM 677 C CA . GLY A 1 92 ? 19.022 7.358 -30.526 1.00 85.88 92 GLY A CA 1
ATOM 678 C C . GLY A 1 92 ? 17.959 8.452 -30.378 1.00 85.88 92 GLY A C 1
ATOM 679 O O . GLY A 1 92 ? 17.630 8.803 -29.247 1.00 85.88 92 GLY A O 1
ATOM 680 N N . ARG A 1 93 ? 17.417 9.000 -31.471 1.00 83.50 93 ARG A N 1
ATOM 681 C CA . ARG A 1 93 ? 16.481 10.136 -31.444 1.00 83.50 93 ARG A CA 1
ATOM 682 C C . ARG A 1 93 ? 15.034 9.684 -31.218 1.00 83.50 93 ARG A C 1
ATOM 684 O O . ARG A 1 93 ? 14.676 8.526 -31.442 1.00 83.50 93 ARG A O 1
ATOM 691 N N . ASN A 1 94 ? 14.173 10.608 -30.792 1.00 66.44 94 ASN A N 1
ATOM 692 C CA . ASN A 1 94 ? 12.706 10.470 -30.781 1.00 66.44 94 ASN A CA 1
ATOM 693 C C . ASN A 1 94 ? 12.172 9.235 -30.017 1.00 66.44 94 ASN A C 1
ATOM 695 O O . ASN A 1 94 ? 11.263 8.542 -30.485 1.00 66.44 94 ASN A O 1
ATOM 699 N N . GLY A 1 95 ? 12.737 8.935 -28.841 1.00 64.75 95 GLY A N 1
ATOM 700 C CA . GLY A 1 95 ? 12.405 7.747 -28.026 1.00 64.75 95 GLY A CA 1
ATOM 701 C C . GLY A 1 95 ? 13.231 6.497 -28.363 1.00 64.75 95 GLY A C 1
ATOM 702 O O . GLY A 1 95 ? 13.236 5.530 -27.606 1.00 64.75 95 GLY A O 1
ATOM 703 N N . GLY A 1 96 ? 14.012 6.566 -29.440 1.00 79.94 96 GLY A N 1
ATOM 704 C CA . GLY A 1 96 ? 15.000 5.587 -29.859 1.00 79.94 96 GLY A CA 1
ATOM 705 C C . GLY A 1 96 ? 14.435 4.367 -30.584 1.00 79.94 96 GLY A C 1
ATOM 706 O O . GLY A 1 96 ? 13.351 3.864 -30.290 1.00 79.94 96 GLY A O 1
ATOM 707 N N . ARG A 1 97 ? 15.188 3.906 -31.578 1.00 91.12 97 ARG A N 1
ATOM 708 C CA . ARG A 1 97 ? 14.871 2.769 -32.441 1.00 91.12 97 ARG A CA 1
ATOM 709 C C . ARG A 1 97 ? 16.096 1.880 -32.537 1.00 91.12 97 ARG A C 1
ATOM 711 O O . ARG A 1 97 ? 17.217 2.370 -32.655 1.00 91.12 97 ARG A O 1
ATOM 718 N N . ALA A 1 98 ? 15.883 0.577 -32.494 1.00 94.25 98 ALA A N 1
ATOM 719 C CA . ALA A 1 98 ? 16.966 -0.388 -32.549 1.00 94.25 98 ALA A CA 1
ATOM 720 C C . ALA A 1 98 ? 16.494 -1.685 -33.198 1.00 94.25 98 ALA A C 1
ATOM 722 O O . ALA A 1 98 ? 15.389 -2.159 -32.938 1.00 94.25 98 ALA A O 1
ATOM 723 N N . VAL A 1 99 ? 17.360 -2.270 -34.016 1.00 96.56 99 VAL A N 1
ATOM 724 C CA . VAL A 1 99 ? 17.160 -3.601 -34.588 1.00 96.56 99 VAL A CA 1
ATOM 725 C C . VAL A 1 99 ? 18.332 -4.462 -34.144 1.00 96.56 99 VAL A C 1
ATOM 727 O O . VAL A 1 99 ? 19.439 -4.292 -34.651 1.00 96.56 99 VAL A O 1
ATOM 730 N N . GLU A 1 100 ? 18.102 -5.334 -33.163 1.00 97.19 100 GLU A N 1
ATOM 731 C CA . GLU A 1 100 ? 19.125 -6.227 -32.598 1.00 97.19 100 GLU A CA 1
ATOM 732 C C . GLU A 1 100 ? 18.981 -7.644 -33.162 1.00 97.19 100 GLU A C 1
ATOM 734 O O . GLU A 1 100 ? 17.866 -8.132 -33.350 1.00 97.19 100 GLU A O 1
ATOM 739 N N . VAL A 1 101 ? 20.112 -8.298 -33.414 1.00 96.69 101 VAL A N 1
ATOM 740 C CA . VAL A 1 101 ? 20.225 -9.668 -33.916 1.00 96.69 101 VAL A CA 1
ATOM 741 C C . VAL A 1 101 ? 20.704 -10.579 -32.792 1.00 96.69 101 VAL A C 1
ATOM 743 O O . VAL A 1 101 ? 21.680 -10.282 -32.103 1.00 96.69 101 VAL A O 1
ATOM 746 N N . TYR A 1 102 ? 20.035 -11.717 -32.648 1.00 94.81 102 TYR A N 1
ATOM 747 C CA . TYR A 1 102 ? 20.393 -12.796 -31.739 1.00 94.81 102 TYR A CA 1
ATOM 748 C C . TYR A 1 102 ? 20.661 -14.064 -32.556 1.00 94.81 102 TYR A C 1
ATOM 750 O O . TYR A 1 102 ? 19.761 -14.582 -33.223 1.00 94.81 102 TYR A O 1
ATOM 758 N N . GLY A 1 103 ? 21.897 -14.559 -32.494 1.00 90.69 103 GLY A N 1
ATOM 759 C CA . GLY A 1 103 ? 22.383 -15.658 -33.332 1.00 90.69 103 GLY A CA 1
ATOM 760 C C . GLY A 1 103 ? 23.152 -15.171 -34.564 1.00 90.69 103 GLY A C 1
ATOM 761 O O . GLY A 1 103 ? 23.491 -13.995 -34.673 1.00 90.69 103 GLY A O 1
ATOM 762 N N . ASP A 1 104 ? 23.441 -16.092 -35.482 1.00 90.12 104 ASP A N 1
ATOM 763 C CA . ASP A 1 104 ? 24.213 -15.825 -36.700 1.00 90.12 104 ASP A CA 1
ATOM 764 C C . ASP A 1 104 ? 23.270 -15.619 -37.892 1.00 90.12 104 ASP A C 1
ATOM 766 O O . ASP A 1 104 ? 22.709 -16.574 -38.432 1.00 90.12 104 ASP A O 1
ATOM 770 N N . LEU A 1 105 ? 23.090 -14.359 -38.298 1.00 90.81 105 LEU A N 1
ATOM 771 C CA . LEU A 1 105 ? 22.242 -13.997 -39.435 1.00 90.81 105 LEU A CA 1
ATOM 772 C C . LEU A 1 105 ? 22.802 -14.498 -40.777 1.00 90.81 105 LEU A C 1
ATOM 774 O O . LEU A 1 105 ? 22.020 -14.779 -41.680 1.00 90.81 105 LEU A O 1
ATOM 778 N N . GLY A 1 106 ? 24.124 -14.637 -40.914 1.00 89.00 106 GLY A N 1
ATOM 779 C CA . GLY A 1 106 ? 24.757 -15.073 -42.160 1.00 89.00 106 GLY A CA 1
ATOM 780 C C . GLY A 1 106 ? 24.595 -16.566 -42.439 1.00 89.00 106 GLY A C 1
ATOM 781 O O . GLY A 1 106 ? 24.595 -16.979 -43.597 1.00 89.00 106 GLY A O 1
ATOM 782 N N . ARG A 1 107 ? 24.410 -17.374 -41.388 1.00 89.00 107 ARG A N 1
ATOM 783 C CA . ARG A 1 107 ? 24.188 -18.831 -41.479 1.00 89.00 107 ARG A CA 1
ATOM 784 C C . ARG A 1 107 ? 22.741 -19.255 -41.215 1.00 89.00 107 ARG A C 1
ATOM 786 O O . ARG A 1 107 ? 22.430 -20.448 -41.250 1.00 89.00 107 ARG A O 1
ATOM 793 N N . ALA A 1 108 ? 21.855 -18.308 -40.918 1.00 92.12 108 ALA A N 1
ATOM 794 C CA . ALA A 1 108 ? 20.474 -18.600 -40.569 1.00 92.12 108 ALA A CA 1
ATOM 795 C C . ALA A 1 108 ? 19.686 -19.149 -41.768 1.00 92.12 108 ALA A C 1
ATOM 797 O O . ALA A 1 108 ? 19.611 -18.536 -42.828 1.00 92.12 108 ALA A O 1
ATOM 798 N N . THR A 1 109 ? 19.023 -20.287 -41.561 1.00 92.94 109 THR A N 1
ATOM 799 C CA . THR A 1 109 ? 18.033 -20.838 -42.513 1.00 92.94 109 THR A CA 1
ATOM 800 C C . THR A 1 109 ? 16.610 -20.389 -42.175 1.00 92.94 109 THR A C 1
ATOM 802 O O . THR A 1 109 ? 15.706 -20.471 -43.006 1.00 92.94 109 THR A O 1
ATOM 805 N N . ARG A 1 110 ? 16.403 -19.891 -40.948 1.00 94.19 110 ARG A N 1
ATOM 806 C CA . ARG A 1 110 ? 15.144 -19.326 -40.455 1.00 94.19 110 ARG A CA 1
ATOM 807 C C . ARG A 1 110 ? 15.426 -18.011 -39.739 1.00 94.19 110 ARG A C 1
ATOM 809 O O . ARG A 1 110 ? 16.375 -17.928 -38.960 1.00 94.19 110 ARG A O 1
ATOM 816 N N . ILE A 1 111 ? 14.594 -17.004 -39.973 1.00 96.94 111 ILE A N 1
ATOM 817 C CA . ILE A 1 111 ? 14.695 -15.698 -39.320 1.00 96.94 111 ILE A CA 1
ATOM 818 C C . ILE A 1 111 ? 13.363 -15.395 -38.641 1.00 96.94 111 ILE A C 1
ATOM 820 O O . ILE A 1 111 ? 12.329 -15.320 -39.298 1.00 96.94 111 ILE A O 1
ATOM 824 N N . ALA A 1 112 ? 13.386 -15.200 -37.326 1.00 96.88 112 ALA A N 1
ATOM 825 C CA . ALA A 1 112 ? 12.216 -14.806 -36.551 1.00 96.88 112 ALA A CA 1
ATOM 826 C C . ALA A 1 112 ? 12.297 -13.313 -36.213 1.00 96.88 112 ALA A C 1
ATOM 828 O O . ALA A 1 112 ? 13.145 -12.902 -35.423 1.00 96.88 112 ALA A O 1
ATOM 829 N N . VAL A 1 113 ? 11.419 -12.494 -36.791 1.00 97.56 113 VAL A N 1
ATOM 830 C CA . VAL A 1 113 ? 11.348 -11.052 -36.515 1.00 97.56 113 VAL A CA 1
ATOM 831 C C . VAL A 1 113 ? 10.317 -10.802 -35.419 1.00 97.56 113 VAL A C 1
ATOM 833 O O . VAL A 1 113 ? 9.116 -10.958 -35.629 1.00 97.56 113 VAL A O 1
ATOM 836 N N . LEU A 1 114 ? 10.789 -10.404 -34.242 1.00 96.81 114 LEU A N 1
ATOM 837 C CA . LEU A 1 114 ? 9.961 -10.068 -33.094 1.00 96.81 114 LEU A CA 1
ATOM 838 C C . LEU A 1 114 ? 9.593 -8.578 -33.135 1.00 96.81 114 LEU A C 1
ATOM 840 O O . LEU A 1 114 ? 10.475 -7.719 -33.140 1.00 96.81 114 LEU A O 1
ATOM 844 N N . VAL A 1 115 ? 8.295 -8.272 -33.135 1.00 96.12 115 VAL A N 1
ATOM 845 C CA . VAL A 1 115 ? 7.757 -6.904 -33.131 1.00 96.12 115 VAL A CA 1
ATOM 846 C C . VAL A 1 115 ? 7.162 -6.605 -31.748 1.00 96.12 115 VAL A C 1
ATOM 848 O O . VAL A 1 115 ? 6.234 -7.308 -31.325 1.00 96.12 115 VAL A O 1
ATOM 851 N N . PRO A 1 116 ? 7.685 -5.597 -31.019 1.00 93.00 116 PRO A N 1
ATOM 852 C CA . PRO A 1 116 ? 7.288 -5.317 -29.646 1.00 93.00 116 PRO A CA 1
ATOM 853 C C . PRO A 1 116 ? 5.866 -4.767 -29.547 1.00 93.00 116 PRO A C 1
ATOM 855 O O . PRO A 1 116 ? 5.294 -4.266 -30.512 1.00 93.00 116 PRO A O 1
ATOM 858 N N . GLY A 1 117 ? 5.322 -4.834 -28.333 1.00 84.44 117 GLY A N 1
ATOM 859 C CA . GLY A 1 117 ? 4.102 -4.130 -27.956 1.00 84.44 117 GLY A CA 1
ATOM 860 C C . GLY A 1 117 ? 4.385 -2.723 -27.426 1.00 84.44 117 GLY A C 1
ATOM 861 O O . GLY A 1 117 ? 5.465 -2.164 -27.611 1.00 84.44 117 GLY A O 1
ATOM 862 N N . SER A 1 118 ? 3.395 -2.168 -26.738 1.00 79.88 118 SER A N 1
ATOM 863 C CA . SER A 1 118 ? 3.477 -0.896 -26.018 1.00 79.88 118 SER A CA 1
ATOM 864 C C . SER A 1 118 ? 4.597 -0.865 -24.957 1.00 79.88 118 SER A C 1
ATOM 866 O O . SER A 1 118 ? 5.134 -1.905 -24.572 1.00 79.88 118 SER A O 1
ATOM 868 N N . ASP A 1 119 ? 4.959 0.330 -24.481 1.00 77.00 119 ASP A N 1
ATOM 869 C CA . ASP A 1 119 ? 5.968 0.576 -23.425 1.00 77.00 119 ASP A CA 1
ATOM 870 C C . ASP A 1 119 ? 7.384 0.016 -23.699 1.00 77.00 119 ASP A C 1
ATOM 872 O O . ASP A 1 119 ? 8.163 -0.225 -22.767 1.00 77.00 119 ASP A O 1
ATOM 876 N N . THR A 1 120 ? 7.748 -0.187 -24.969 1.00 81.00 120 THR A N 1
ATOM 877 C CA . THR A 1 120 ? 9.103 -0.608 -25.372 1.00 81.00 120 THR A CA 1
ATOM 878 C C . THR A 1 120 ? 9.870 0.567 -25.986 1.00 81.00 120 THR A C 1
ATOM 880 O O . THR A 1 120 ? 9.490 1.078 -27.039 1.00 81.00 120 THR A O 1
ATOM 883 N N . ASN A 1 121 ? 10.954 0.995 -25.338 1.00 85.44 121 ASN A N 1
ATOM 884 C CA . ASN A 1 121 ? 11.900 2.029 -25.790 1.00 85.44 121 ASN A CA 1
ATOM 885 C C . ASN A 1 121 ? 13.344 1.591 -25.452 1.00 85.44 121 ASN A C 1
ATOM 887 O O . ASN A 1 121 ? 13.539 0.435 -25.071 1.00 85.44 121 ASN A O 1
ATOM 891 N N . LEU A 1 122 ? 14.371 2.440 -25.623 1.00 86.44 122 LEU A N 1
ATOM 892 C CA . LEU A 1 122 ? 15.753 1.995 -25.346 1.00 86.44 122 LEU A CA 1
ATOM 893 C C . LEU A 1 122 ? 16.012 1.778 -23.849 1.00 86.44 122 LEU A C 1
ATOM 895 O O . LEU A 1 122 ? 16.804 0.909 -23.488 1.00 86.44 122 LEU A O 1
ATOM 899 N N . GLU A 1 123 ? 15.340 2.534 -22.985 1.00 81.69 123 GLU A N 1
ATOM 900 C CA . GLU A 1 123 ? 15.436 2.453 -21.529 1.00 81.69 123 GLU A CA 1
ATOM 901 C C . GLU A 1 123 ? 14.822 1.145 -21.007 1.00 81.69 123 GLU A C 1
ATOM 903 O O . GLU A 1 123 ? 15.412 0.450 -20.178 1.00 81.69 123 GLU A O 1
ATOM 908 N N . THR A 1 124 ? 13.670 0.748 -21.557 1.00 80.38 124 THR A N 1
ATOM 909 C CA . THR A 1 124 ? 12.931 -0.468 -21.184 1.00 80.38 124 THR A CA 1
ATOM 910 C C . THR A 1 124 ? 13.259 -1.686 -22.053 1.00 80.38 124 THR A C 1
ATOM 912 O O . THR A 1 124 ? 12.695 -2.765 -21.837 1.00 80.38 124 THR A O 1
ATOM 915 N N . TYR A 1 125 ? 14.209 -1.559 -22.990 1.00 85.94 125 TYR A N 1
ATOM 916 C CA . TYR A 1 125 ? 14.554 -2.582 -23.988 1.00 85.94 125 TYR A CA 1
ATOM 917 C C . TYR A 1 125 ? 14.935 -3.941 -23.379 1.00 85.94 125 TYR A C 1
ATOM 919 O O . TYR A 1 125 ? 14.788 -4.975 -24.026 1.00 85.94 125 TYR A O 1
ATOM 927 N N . GLY A 1 126 ? 15.402 -3.962 -22.125 1.00 85.50 126 GLY A N 1
ATOM 928 C CA . GLY A 1 126 ? 15.817 -5.180 -21.422 1.00 85.50 126 GLY A CA 1
ATOM 929 C C . GLY A 1 126 ? 14.766 -6.294 -21.442 1.00 85.50 126 GLY A C 1
ATOM 930 O O . GLY A 1 126 ? 15.083 -7.408 -21.843 1.00 85.50 126 GLY A O 1
ATOM 931 N N . ARG A 1 127 ? 13.498 -5.989 -21.121 1.00 80.38 127 ARG A N 1
ATOM 932 C CA . ARG A 1 127 ? 12.424 -7.006 -21.114 1.00 80.38 127 ARG A CA 1
ATOM 933 C C . ARG A 1 127 ? 12.172 -7.596 -22.499 1.00 80.38 127 ARG A C 1
ATOM 935 O O . ARG A 1 127 ? 11.958 -8.797 -22.640 1.00 80.38 127 ARG A O 1
ATOM 942 N N . PHE A 1 128 ? 12.192 -6.741 -23.519 1.00 88.19 128 PHE A N 1
ATOM 943 C CA . PHE A 1 128 ? 12.012 -7.157 -24.905 1.00 88.19 128 PHE A CA 1
ATOM 944 C C . PHE A 1 128 ? 13.169 -8.053 -25.368 1.00 88.19 128 PHE A C 1
ATOM 946 O O . PHE A 1 128 ? 12.942 -9.115 -25.950 1.00 88.19 128 PHE A O 1
ATOM 953 N N . ARG A 1 129 ? 14.402 -7.678 -25.010 1.00 91.56 129 ARG A N 1
ATOM 954 C CA . ARG A 1 129 ? 15.609 -8.475 -25.243 1.00 91.56 129 ARG A CA 1
ATOM 955 C C . ARG A 1 129 ? 15.559 -9.838 -24.558 1.00 91.56 129 ARG A C 1
ATOM 957 O O . ARG A 1 129 ? 15.937 -10.827 -25.177 1.00 91.56 129 ARG A O 1
ATOM 964 N N . ASP A 1 130 ? 15.118 -9.912 -23.306 1.00 90.50 130 ASP A N 1
ATOM 965 C CA . ASP A 1 130 ? 15.064 -11.180 -22.570 1.00 90.50 130 ASP A CA 1
ATOM 966 C C . ASP A 1 130 ? 14.121 -12.181 -23.252 1.00 90.50 130 ASP A C 1
ATOM 968 O O . ASP A 1 130 ? 14.460 -13.360 -23.383 1.00 90.50 130 ASP A O 1
ATOM 972 N N . GLY A 1 131 ? 12.990 -11.697 -23.781 1.00 88.06 131 GLY A N 1
ATOM 973 C CA . GLY A 1 131 ? 12.080 -12.492 -24.610 1.00 88.06 131 GLY A CA 1
ATOM 974 C C . GLY A 1 131 ? 12.724 -12.966 -25.916 1.00 88.06 131 GLY A C 1
ATOM 975 O O . GLY A 1 131 ? 12.645 -14.148 -26.250 1.00 88.06 131 GLY A O 1
ATOM 976 N N . ALA A 1 132 ? 13.422 -12.078 -26.629 1.00 92.12 132 ALA A N 1
ATOM 977 C CA . ALA A 1 132 ? 14.118 -12.432 -27.866 1.00 92.12 132 ALA A CA 1
ATOM 978 C C . ALA A 1 132 ? 15.262 -13.442 -27.640 1.00 92.12 132 ALA A C 1
ATOM 980 O O . ALA A 1 132 ? 15.436 -14.375 -28.425 1.00 92.12 132 ALA A O 1
ATOM 981 N N . LEU A 1 133 ? 15.998 -13.322 -26.530 1.00 92.12 133 LEU A N 1
ATOM 982 C CA . LEU A 1 133 ? 17.032 -14.278 -26.127 1.00 92.12 133 LEU A CA 1
ATOM 983 C C . LEU A 1 133 ? 16.470 -15.634 -25.710 1.00 92.12 133 LEU A C 1
ATOM 985 O O . LEU A 1 133 ? 17.093 -16.661 -25.975 1.00 92.12 133 LEU A O 1
ATOM 989 N N . ALA A 1 134 ? 15.339 -15.656 -25.004 1.00 90.69 134 ALA A N 1
ATOM 990 C CA . ALA A 1 134 ? 14.661 -16.903 -24.667 1.00 90.69 134 ALA A CA 1
ATOM 991 C C . ALA A 1 134 ? 14.221 -17.634 -25.945 1.00 90.69 134 ALA A C 1
ATOM 993 O O . ALA A 1 134 ? 14.498 -18.823 -26.092 1.00 90.69 134 ALA A O 1
ATOM 994 N N . LEU A 1 135 ? 13.647 -16.899 -26.904 1.00 89.81 135 LEU A N 1
ATOM 995 C CA . LEU A 1 135 ? 13.257 -17.437 -28.205 1.00 89.81 135 LEU A CA 1
ATOM 996 C C . LEU A 1 135 ? 14.464 -17.952 -29.002 1.00 89.81 135 LEU A C 1
ATOM 998 O O . LEU A 1 135 ? 14.432 -19.064 -29.518 1.00 89.81 135 LEU A O 1
ATOM 1002 N N . SER A 1 136 ? 15.552 -17.180 -29.063 1.00 91.31 136 SER A N 1
ATOM 1003 C CA . SER A 1 136 ? 16.780 -17.577 -29.768 1.00 91.31 136 SER A CA 1
ATOM 1004 C C . SER A 1 136 ? 17.371 -18.869 -29.197 1.00 91.31 136 SER A C 1
ATOM 1006 O O . SER A 1 136 ? 17.732 -19.769 -29.954 1.00 91.31 136 SER A O 1
ATOM 1008 N N . ARG A 1 137 ? 17.384 -19.015 -27.864 1.00 90.00 137 ARG A N 1
ATOM 1009 C CA . ARG A 1 137 ? 17.839 -20.244 -27.195 1.00 90.00 137 ARG A CA 1
ATOM 1010 C C . ARG A 1 137 ? 16.955 -21.453 -27.504 1.00 90.00 137 ARG A C 1
ATOM 1012 O O . ARG A 1 137 ? 17.487 -22.546 -27.649 1.00 90.00 137 ARG A O 1
ATOM 1019 N N . GLN A 1 138 ? 15.641 -21.267 -27.632 1.00 90.00 138 GLN A N 1
ATOM 1020 C CA . GLN A 1 138 ? 14.714 -22.354 -27.969 1.00 90.00 138 GLN A CA 1
ATOM 1021 C C . GLN A 1 138 ? 14.782 -22.778 -29.444 1.00 90.00 138 GLN A C 1
ATOM 1023 O O . GLN A 1 138 ? 14.646 -23.960 -29.740 1.00 90.00 138 GLN A O 1
ATOM 1028 N N . LEU A 1 139 ? 14.999 -21.840 -30.373 1.00 86.88 139 LEU A N 1
ATOM 1029 C CA . LEU A 1 139 ? 14.995 -22.117 -31.819 1.00 86.88 139 LEU A CA 1
ATOM 1030 C C . LEU A 1 139 ? 16.335 -22.653 -32.365 1.00 86.88 139 LEU A C 1
ATOM 1032 O O . LEU A 1 139 ? 16.401 -23.075 -33.524 1.00 86.88 139 LEU A O 1
ATOM 1036 N N . GLY A 1 140 ? 17.391 -22.655 -31.547 1.00 81.94 140 GLY A N 1
ATOM 1037 C CA . GLY A 1 140 ? 18.675 -23.288 -31.850 1.00 81.94 140 GLY A CA 1
ATOM 1038 C C . GLY A 1 140 ? 19.547 -22.556 -32.883 1.00 81.94 140 GLY A C 1
ATOM 1039 O O . GLY A 1 140 ? 19.219 -21.490 -33.396 1.00 81.94 140 GLY A O 1
ATOM 1040 N N . ARG A 1 141 ? 20.703 -23.155 -33.208 1.00 78.69 141 ARG A N 1
ATOM 1041 C CA . ARG A 1 141 ? 21.818 -22.504 -33.938 1.00 78.69 141 ARG A CA 1
ATOM 1042 C C . ARG A 1 141 ? 21.566 -22.212 -35.425 1.00 78.69 141 ARG A C 1
ATOM 1044 O O . ARG A 1 141 ? 22.362 -21.510 -36.034 1.00 78.69 141 ARG A O 1
ATOM 1051 N N . ARG A 1 142 ? 20.494 -22.754 -36.017 1.00 86.50 142 ARG A N 1
ATOM 1052 C CA . ARG A 1 142 ? 20.112 -22.524 -37.429 1.00 86.50 142 ARG A CA 1
ATOM 1053 C C . ARG A 1 142 ? 19.125 -21.364 -37.614 1.00 86.50 142 ARG A C 1
ATOM 1055 O O . ARG A 1 142 ? 18.700 -21.115 -38.747 1.00 86.50 142 ARG A O 1
ATOM 1062 N N . THR A 1 143 ? 18.769 -20.683 -36.524 1.00 91.69 143 THR A N 1
ATOM 1063 C CA . THR A 1 143 ? 17.780 -19.607 -36.498 1.00 91.69 143 THR A CA 1
ATOM 1064 C C . THR A 1 143 ? 18.403 -18.314 -35.980 1.00 91.69 143 THR A C 1
ATOM 1066 O O . THR A 1 143 ? 19.054 -18.319 -34.936 1.00 91.69 143 THR A O 1
ATOM 1069 N N . ALA A 1 144 ? 18.155 -17.201 -36.670 1.00 95.38 144 ALA A N 1
ATOM 1070 C CA . ALA A 1 144 ? 18.424 -15.866 -36.144 1.00 95.38 144 ALA A CA 1
ATOM 1071 C C . ALA A 1 144 ? 17.118 -15.234 -35.649 1.00 95.38 144 ALA A C 1
ATOM 1073 O O . ALA A 1 144 ? 16.103 -15.252 -36.348 1.00 95.38 144 ALA A O 1
ATOM 1074 N N . VAL A 1 145 ? 17.132 -14.666 -34.446 1.00 97.25 145 VAL A N 1
ATOM 1075 C CA . VAL A 1 145 ? 16.016 -13.862 -33.933 1.00 97.25 145 VAL A CA 1
ATOM 1076 C C . VAL A 1 145 ? 16.381 -12.395 -34.079 1.00 97.25 145 VAL A C 1
ATOM 1078 O O . VAL A 1 145 ? 17.490 -11.994 -33.742 1.00 97.25 145 VAL A O 1
ATOM 1081 N N . ILE A 1 146 ? 15.453 -11.584 -34.573 1.00 97.62 146 ILE A N 1
ATOM 1082 C CA . ILE A 1 146 ? 15.637 -10.149 -34.758 1.00 97.62 146 ILE A CA 1
ATOM 1083 C C . ILE A 1 146 ? 14.624 -9.411 -33.889 1.00 97.62 146 ILE A C 1
ATOM 1085 O O . ILE A 1 146 ? 13.421 -9.503 -34.120 1.00 97.62 146 ILE A O 1
ATOM 1089 N N . GLY A 1 147 ? 15.103 -8.652 -32.906 1.00 97.44 147 GLY A N 1
ATOM 1090 C CA . GLY A 1 147 ? 14.272 -7.745 -32.118 1.00 97.44 147 GLY A CA 1
ATOM 1091 C C . GLY A 1 147 ? 14.090 -6.415 -32.845 1.00 97.44 147 GLY A C 1
ATOM 1092 O O . GLY A 1 147 ? 14.996 -5.580 -32.822 1.00 97.44 147 GLY A O 1
ATOM 1093 N N . TRP A 1 148 ? 12.929 -6.194 -33.468 1.00 97.19 148 TRP A N 1
ATOM 1094 C CA . TRP A 1 148 ? 12.652 -5.009 -34.286 1.00 97.19 148 TRP A CA 1
ATOM 1095 C C . TRP A 1 148 ? 11.917 -3.913 -33.496 1.00 97.19 148 TRP A C 1
ATOM 1097 O O . TRP A 1 148 ? 10.691 -3.832 -33.507 1.00 97.19 148 TRP A O 1
ATOM 1107 N N . LEU A 1 149 ? 12.653 -3.012 -32.836 1.00 94.12 149 LEU A N 1
ATOM 1108 C CA . LEU A 1 149 ? 12.103 -1.771 -32.272 1.00 94.12 149 LEU A CA 1
ATOM 1109 C C . LEU A 1 149 ? 12.184 -0.658 -33.326 1.00 94.12 149 LEU A C 1
ATOM 1111 O O . LEU A 1 149 ? 13.017 0.247 -33.264 1.00 94.12 149 LEU A O 1
ATOM 1115 N N . GLY A 1 150 ? 11.335 -0.759 -34.347 1.00 89.19 150 GLY A N 1
ATOM 1116 C CA . GLY A 1 150 ? 11.367 0.151 -35.489 1.00 89.19 150 GLY A CA 1
ATOM 1117 C C . GLY A 1 150 ? 10.614 1.464 -35.290 1.00 89.19 150 GLY A C 1
ATOM 1118 O O . GLY A 1 150 ? 10.816 2.390 -36.070 1.00 89.19 150 GLY A O 1
ATOM 1119 N N . TYR A 1 151 ? 9.759 1.596 -34.280 1.00 87.06 151 TYR A N 1
ATOM 1120 C CA . TYR A 1 151 ? 8.828 2.717 -34.119 1.00 87.06 151 TYR A CA 1
ATOM 1121 C C . TYR A 1 151 ? 8.748 3.180 -32.662 1.00 87.06 151 TYR A C 1
ATOM 1123 O O . TYR A 1 151 ? 9.146 2.457 -31.754 1.00 87.06 151 TYR A O 1
ATOM 1131 N N . LYS A 1 152 ? 8.220 4.391 -32.438 1.00 82.50 152 LYS A N 1
ATOM 1132 C CA . LYS A 1 152 ? 7.901 4.861 -31.085 1.00 82.50 152 LYS A CA 1
ATOM 1133 C C . LYS A 1 152 ? 6.650 4.122 -30.621 1.00 82.50 152 LYS A C 1
ATOM 1135 O O . LYS A 1 152 ? 5.562 4.387 -31.138 1.00 82.50 152 LYS A O 1
ATOM 1140 N N . THR A 1 153 ? 6.831 3.170 -29.712 1.00 76.62 153 THR A N 1
ATOM 1141 C CA . THR A 1 153 ? 5.723 2.378 -29.179 1.00 76.62 153 THR A CA 1
ATOM 1142 C C . THR A 1 153 ? 4.793 3.270 -28.351 1.00 76.62 153 THR A C 1
ATOM 1144 O O . THR A 1 153 ? 5.263 4.216 -27.710 1.00 76.62 153 THR A O 1
ATOM 1147 N N . PRO A 1 154 ? 3.468 3.053 -28.409 1.00 68.81 154 PRO A N 1
ATOM 1148 C CA . PRO A 1 154 ? 2.548 3.784 -27.548 1.00 68.81 154 PRO A CA 1
ATOM 1149 C C . PRO A 1 154 ? 2.730 3.327 -26.096 1.00 68.81 154 PRO A C 1
ATOM 1151 O O . PRO A 1 154 ? 3.180 2.207 -25.846 1.00 68.81 154 PRO A O 1
ATOM 1154 N N . GLY A 1 155 ? 2.386 4.178 -25.130 1.00 62.28 155 GLY A N 1
ATOM 1155 C CA . GLY A 1 155 ? 2.331 3.741 -23.734 1.00 62.28 155 GLY A CA 1
ATOM 1156 C C . GLY A 1 155 ? 1.068 2.917 -23.499 1.00 62.28 155 GLY A C 1
ATOM 1157 O O . GLY A 1 155 ? 0.031 3.344 -23.983 1.00 62.28 155 GLY A O 1
ATOM 1158 N N . THR A 1 156 ? 1.101 1.784 -22.778 1.00 43.91 156 THR A N 1
ATOM 1159 C CA . THR A 1 156 ? 0.018 0.745 -22.723 1.00 43.91 156 THR A CA 1
ATOM 1160 C C . THR A 1 156 ? -1.381 1.244 -22.315 1.00 43.91 156 THR A C 1
ATOM 1162 O O . THR A 1 156 ? -2.371 0.525 -22.375 1.00 43.91 156 THR A O 1
ATOM 1165 N N . VAL A 1 157 ? -1.477 2.493 -21.904 1.00 40.19 157 VAL A N 1
ATOM 1166 C CA . VAL A 1 157 ? -2.575 3.087 -21.152 1.00 40.19 157 VAL A CA 1
ATOM 1167 C C . VAL A 1 157 ? -2.744 4.572 -21.508 1.00 40.19 157 VAL A C 1
ATOM 1169 O O . VAL A 1 157 ? -3.380 5.340 -20.791 1.00 40.19 157 VAL A O 1
ATOM 1172 N N . ALA A 1 158 ? -2.151 4.971 -22.630 1.00 44.53 158 ALA A N 1
ATOM 1173 C CA . ALA A 1 158 ? -2.331 6.265 -23.256 1.00 44.53 158 ALA A CA 1
ATOM 1174 C C . ALA A 1 158 ? -3.436 6.142 -24.336 1.00 44.53 158 ALA A C 1
ATOM 1176 O O . ALA A 1 158 ? -3.584 5.059 -24.921 1.00 44.53 158 ALA A O 1
ATOM 1177 N N . PRO A 1 159 ? -4.246 7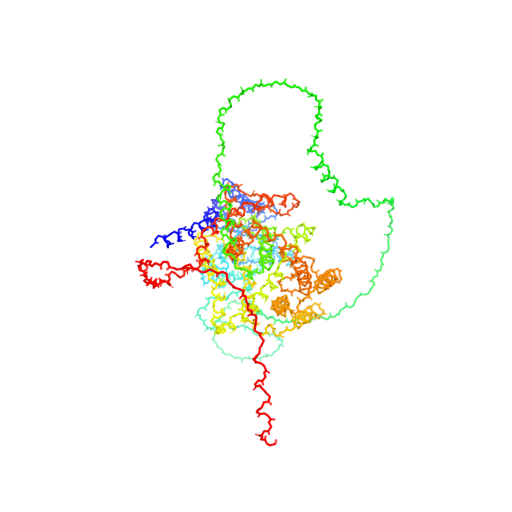.188 -24.599 1.00 38.03 159 PRO A N 1
ATOM 1178 C CA . PRO A 1 159 ? -5.328 7.135 -25.592 1.00 38.03 159 PRO A CA 1
ATOM 1179 C C . PRO A 1 159 ? -4.839 6.736 -26.997 1.00 38.03 159 PRO A C 1
ATOM 1181 O O . PRO A 1 159 ? -5.602 6.204 -27.795 1.00 38.03 159 PRO A O 1
ATOM 1184 N N . GLU A 1 160 ? -3.546 6.880 -27.280 1.00 47.50 160 GLU A N 1
ATOM 1185 C CA . GLU A 1 160 ? -2.877 6.452 -28.509 1.00 47.50 160 GLU A CA 1
ATOM 1186 C C . GLU A 1 160 ? -2.813 4.924 -28.691 1.00 47.50 160 GLU A C 1
ATOM 1188 O O . GLU A 1 160 ? -2.532 4.462 -29.793 1.00 47.50 160 GLU A O 1
ATOM 1193 N N . VAL A 1 161 ? -3.070 4.115 -27.653 1.00 42.84 161 VAL A N 1
ATOM 1194 C CA . VAL A 1 161 ? -3.248 2.650 -27.794 1.00 42.84 161 VAL A CA 1
ATOM 1195 C C . VAL A 1 161 ? -4.609 2.312 -28.396 1.00 42.84 161 VAL A C 1
ATOM 1197 O O . VAL A 1 161 ? -4.744 1.282 -29.055 1.00 42.84 161 VAL A O 1
ATOM 1200 N N . LEU A 1 162 ? -5.599 3.190 -28.202 1.00 42.03 162 LEU A N 1
ATOM 1201 C CA . LEU A 1 162 ? -6.917 3.099 -28.832 1.00 42.03 162 LEU A CA 1
ATOM 1202 C C . LEU A 1 162 ? -6.891 3.636 -30.273 1.00 42.03 162 LEU A C 1
ATOM 1204 O O . LEU A 1 162 ? -7.816 3.367 -31.035 1.00 42.03 162 LEU A O 1
ATOM 1208 N N . SER A 1 163 ? -5.830 4.360 -30.655 1.00 57.41 163 SER A N 1
ATOM 1209 C CA . SER A 1 163 ? -5.606 4.852 -32.013 1.00 57.41 163 SER A CA 1
ATOM 1210 C C . SER A 1 163 ? -4.615 3.980 -32.783 1.00 57.41 163 SER A C 1
ATOM 1212 O O . SER A 1 163 ? -3.769 3.252 -32.250 1.00 57.41 163 SER A O 1
ATOM 1214 N N . THR A 1 164 ? -4.726 4.044 -34.101 1.00 63.00 164 THR A N 1
ATOM 1215 C CA . THR A 1 164 ? -3.927 3.227 -35.006 1.00 63.00 164 THR A CA 1
ATOM 1216 C C . THR A 1 164 ? -2.803 3.974 -35.713 1.00 63.00 164 THR A C 1
ATOM 1218 O O . THR A 1 164 ? -2.088 3.388 -36.527 1.00 63.00 164 THR A O 1
ATOM 1221 N N . ASP A 1 165 ? -2.609 5.250 -35.396 1.00 69.00 165 ASP A N 1
ATOM 1222 C CA . ASP A 1 165 ? -1.758 6.161 -36.171 1.00 69.00 165 ASP A CA 1
ATOM 1223 C C . ASP A 1 165 ? -0.275 5.792 -36.059 1.00 69.00 165 ASP A C 1
ATOM 1225 O O . ASP A 1 165 ? 0.470 5.801 -37.042 1.00 69.00 165 ASP A O 1
ATOM 1229 N N . ARG A 1 166 ? 0.155 5.348 -34.868 1.00 73.50 166 ARG A N 1
ATOM 1230 C CA . ARG A 1 166 ? 1.513 4.822 -34.653 1.00 73.50 166 ARG A CA 1
ATOM 1231 C C . ARG A 1 166 ? 1.753 3.563 -35.481 1.00 73.50 166 ARG A C 1
ATOM 1233 O O . ARG A 1 166 ? 2.835 3.408 -36.045 1.00 73.50 166 ARG A O 1
ATOM 1240 N N . ALA A 1 167 ? 0.756 2.681 -35.569 1.00 76.56 167 ALA A N 1
ATOM 1241 C CA . ALA A 1 167 ? 0.836 1.481 -36.393 1.00 76.56 167 ALA A CA 1
ATOM 1242 C C . ALA A 1 167 ? 0.836 1.807 -37.894 1.00 76.56 167 ALA A C 1
ATOM 1244 O O . ALA A 1 167 ? 1.594 1.187 -38.639 1.00 76.56 167 ALA A O 1
ATOM 1245 N N . ALA A 1 168 ? 0.058 2.801 -38.330 1.00 77.69 168 ALA A N 1
ATOM 1246 C CA . ALA A 1 168 ? 0.051 3.276 -39.711 1.00 77.69 168 ALA A CA 1
ATOM 1247 C C . ALA A 1 168 ? 1.425 3.827 -40.130 1.00 77.69 168 ALA A C 1
ATOM 1249 O O . ALA A 1 168 ? 1.941 3.442 -41.175 1.00 77.69 168 ALA A O 1
ATOM 1250 N N . GLY A 1 169 ? 2.078 4.628 -39.279 1.00 82.44 169 GLY A N 1
ATOM 1251 C CA . GLY A 1 169 ? 3.439 5.114 -39.541 1.00 82.44 169 GLY A CA 1
ATOM 1252 C C . GLY A 1 169 ? 4.534 4.038 -39.429 1.00 82.44 169 GLY A C 1
ATOM 1253 O O . GLY A 1 169 ? 5.599 4.159 -40.037 1.00 82.44 169 GLY A O 1
ATOM 1254 N N . ALA A 1 170 ? 4.302 2.974 -38.654 1.00 87.31 170 ALA A N 1
ATOM 1255 C CA . ALA A 1 170 ? 5.261 1.883 -38.471 1.00 87.31 170 ALA A CA 1
ATOM 1256 C C . ALA A 1 170 ? 5.210 0.832 -39.593 1.00 87.31 170 ALA A C 1
ATOM 1258 O O . ALA A 1 170 ? 6.248 0.265 -39.939 1.00 87.31 170 ALA A O 1
ATOM 1259 N N . ALA A 1 171 ? 4.034 0.581 -40.173 1.00 89.56 171 ALA A N 1
ATOM 1260 C CA . ALA A 1 171 ? 3.819 -0.498 -41.136 1.00 89.56 171 ALA A CA 1
ATOM 1261 C C . ALA A 1 171 ? 4.695 -0.405 -42.407 1.00 89.56 171 ALA A C 1
ATOM 1263 O O . ALA A 1 171 ? 5.347 -1.404 -42.728 1.00 89.56 171 ALA A O 1
ATOM 1264 N N . PRO A 1 172 ? 4.833 0.754 -43.090 1.00 90.31 172 PRO A N 1
ATOM 1265 C CA . PRO A 1 172 ? 5.718 0.875 -44.253 1.00 90.31 172 PRO A CA 1
ATOM 1266 C C . PRO A 1 172 ? 7.184 0.580 -43.921 1.00 90.31 172 PRO A C 1
ATOM 1268 O O . PRO A 1 172 ? 7.910 0.004 -44.728 1.00 90.31 172 PRO A O 1
ATOM 1271 N N . ARG A 1 173 ? 7.615 0.936 -42.706 1.00 91.06 173 ARG A N 1
ATOM 1272 C CA . ARG A 1 173 ? 8.993 0.745 -42.239 1.00 91.06 173 ARG A CA 1
ATOM 1273 C C . ARG A 1 173 ? 9.274 -0.710 -41.882 1.00 91.06 173 ARG A C 1
ATOM 1275 O O . ARG A 1 173 ? 10.366 -1.191 -42.163 1.00 91.06 173 ARG A O 1
ATOM 1282 N N . LEU A 1 174 ? 8.290 -1.416 -41.324 1.00 94.88 174 LEU A N 1
ATOM 1283 C CA . LEU A 1 174 ? 8.371 -2.864 -41.125 1.00 94.88 174 LEU A CA 1
ATOM 1284 C C . LEU A 1 174 ? 8.441 -3.598 -42.472 1.00 94.88 174 LEU A C 1
ATOM 1286 O O . LEU A 1 174 ? 9.291 -4.464 -42.650 1.00 94.88 174 LEU A O 1
ATOM 1290 N N . ALA A 1 175 ? 7.604 -3.213 -43.439 1.00 93.69 175 ALA A N 1
ATOM 1291 C CA . ALA A 1 175 ? 7.610 -3.802 -44.778 1.00 93.69 175 ALA A CA 1
ATOM 1292 C C . ALA A 1 175 ? 8.938 -3.557 -45.519 1.00 93.69 175 ALA A C 1
ATOM 1294 O O . ALA A 1 175 ? 9.488 -4.480 -46.116 1.00 93.69 175 ALA A O 1
ATOM 1295 N N . ALA A 1 176 ? 9.486 -2.338 -45.444 1.00 91.94 176 ALA A N 1
ATOM 1296 C CA . ALA A 1 176 ? 10.796 -2.015 -46.011 1.00 91.94 176 ALA A CA 1
ATOM 1297 C C . ALA A 1 176 ? 11.916 -2.851 -45.382 1.00 91.94 176 ALA A C 1
ATOM 1299 O O . ALA A 1 176 ? 12.712 -3.444 -46.104 1.00 91.94 176 ALA A O 1
ATOM 1300 N N . PHE A 1 177 ? 11.917 -2.971 -44.053 1.00 94.81 177 PHE A N 1
ATOM 1301 C CA . PHE A 1 177 ? 12.889 -3.788 -43.336 1.00 94.81 177 PHE A CA 1
ATOM 1302 C C . PHE A 1 177 ? 12.819 -5.269 -43.734 1.00 94.81 177 PHE A C 1
ATOM 1304 O O . PHE A 1 177 ? 13.842 -5.905 -43.967 1.00 94.81 177 PHE A O 1
ATOM 1311 N N . VAL A 1 178 ? 11.615 -5.830 -43.867 1.00 95.12 178 VAL A N 1
ATOM 1312 C CA . VAL A 1 178 ? 11.447 -7.228 -44.290 1.00 95.12 178 VAL A CA 1
ATOM 1313 C C . VAL A 1 178 ? 11.881 -7.438 -45.743 1.00 95.12 178 VAL A C 1
ATOM 1315 O O . VAL A 1 178 ? 12.482 -8.467 -46.043 1.00 95.12 178 VAL A O 1
ATOM 1318 N N . ARG A 1 179 ? 11.658 -6.477 -46.650 1.00 93.56 179 ARG A N 1
ATOM 1319 C CA . ARG A 1 179 ? 12.215 -6.545 -48.017 1.00 93.56 179 ARG A CA 1
ATOM 1320 C C . ARG A 1 179 ? 13.741 -6.546 -48.011 1.00 93.56 179 ARG A C 1
ATOM 1322 O O . ARG A 1 179 ? 14.350 -7.345 -48.713 1.00 93.56 179 ARG A O 1
ATOM 1329 N N . GLU A 1 180 ? 14.342 -5.694 -47.189 1.00 92.44 180 GLU A N 1
ATOM 1330 C CA . GLU A 1 180 ? 15.792 -5.618 -47.033 1.00 92.44 180 GLU A CA 1
ATOM 1331 C C . GLU A 1 180 ? 16.374 -6.928 -46.478 1.00 92.44 180 GLU A C 1
ATOM 1333 O O . GLU A 1 180 ? 17.370 -7.428 -46.994 1.00 92.44 180 GLU A O 1
ATOM 1338 N N . LEU A 1 181 ? 15.710 -7.547 -45.494 1.00 93.31 181 LEU A N 1
ATOM 1339 C CA . LEU A 1 181 ? 16.103 -8.861 -44.979 1.00 93.31 181 LEU A CA 1
ATOM 1340 C C . LEU A 1 181 ? 15.980 -9.976 -46.023 1.00 93.31 181 LEU A C 1
ATOM 1342 O O . LEU A 1 181 ? 16.877 -10.811 -46.108 1.00 93.31 181 LEU A O 1
ATOM 1346 N N . ASN A 1 182 ? 14.908 -9.992 -46.820 1.00 92.94 182 ASN A N 1
ATOM 1347 C CA . ASN A 1 182 ? 14.753 -10.970 -47.902 1.00 92.94 182 ASN A CA 1
ATOM 1348 C C . ASN A 1 182 ? 15.858 -10.823 -48.958 1.00 92.94 182 ASN A C 1
ATOM 1350 O O . ASN A 1 182 ? 16.375 -11.824 -49.442 1.00 92.94 182 ASN A O 1
ATOM 1354 N N . ALA A 1 183 ? 16.253 -9.590 -49.288 1.00 92.25 183 ALA A N 1
ATOM 1355 C CA . ALA A 1 183 ? 17.364 -9.339 -50.204 1.00 92.25 183 ALA A CA 1
ATOM 1356 C C . ALA A 1 183 ? 18.717 -9.760 -49.603 1.00 92.25 183 ALA A C 1
ATOM 1358 O O . ALA A 1 183 ? 19.568 -10.301 -50.305 1.00 92.25 183 ALA A O 1
ATOM 1359 N N . ALA A 1 184 ? 18.914 -9.540 -48.300 1.00 90.50 184 ALA A N 1
ATOM 1360 C CA . ALA A 1 184 ? 20.144 -9.902 -47.604 1.00 90.50 184 ALA A CA 1
ATOM 1361 C C . ALA A 1 184 ? 20.304 -11.420 -47.412 1.00 90.50 184 ALA A C 1
ATOM 1363 O O . ALA A 1 184 ? 21.425 -11.925 -47.461 1.00 90.50 184 ALA A O 1
ATOM 1364 N N . ALA A 1 185 ? 19.204 -12.138 -47.175 1.00 90.62 185 ALA A N 1
ATOM 1365 C CA . ALA A 1 185 ? 19.185 -13.564 -46.865 1.00 90.62 185 ALA A CA 1
ATOM 1366 C C . ALA A 1 185 ? 18.105 -14.303 -47.686 1.00 90.62 185 ALA A C 1
ATOM 1368 O O . ALA A 1 185 ? 17.145 -14.825 -47.115 1.00 90.62 185 ALA A O 1
ATOM 1369 N N . PRO A 1 186 ? 18.262 -14.413 -49.020 1.00 88.38 186 PRO A N 1
ATOM 1370 C CA . PRO A 1 186 ? 17.215 -14.927 -49.913 1.00 88.38 186 PRO A CA 1
ATOM 1371 C C . PRO A 1 186 ? 16.866 -16.403 -49.681 1.00 88.38 186 PRO A C 1
ATOM 1373 O O . PRO A 1 186 ? 15.796 -16.862 -50.067 1.00 88.38 186 PRO A O 1
ATOM 1376 N N . ARG A 1 187 ? 17.765 -17.164 -49.044 1.00 86.62 187 ARG A N 1
ATOM 1377 C CA . ARG A 1 187 ? 17.567 -18.584 -48.709 1.00 86.62 187 ARG A CA 1
ATOM 1378 C C . ARG A 1 187 ? 16.911 -18.801 -47.339 1.00 86.62 187 ARG A C 1
ATOM 1380 O O . ARG A 1 187 ? 16.618 -19.942 -46.989 1.00 86.62 187 ARG A O 1
ATOM 1387 N N . ALA A 1 188 ? 16.723 -17.747 -46.543 1.00 91.00 188 ALA A N 1
ATOM 1388 C CA . ALA A 1 188 ? 16.201 -17.859 -45.189 1.00 91.00 188 ALA A CA 1
ATOM 1389 C C . ALA A 1 188 ? 14.678 -17.683 -45.158 1.00 91.00 188 ALA A C 1
ATOM 1391 O O . ALA A 1 188 ? 14.127 -16.741 -45.720 1.00 91.00 188 ALA A O 1
ATOM 1392 N N . ARG A 1 189 ? 13.982 -18.560 -44.431 1.00 93.88 189 ARG A N 1
ATOM 1393 C CA . ARG A 1 189 ? 12.536 -18.427 -44.211 1.00 93.88 189 ARG A CA 1
ATOM 1394 C C . ARG A 1 189 ? 12.262 -17.407 -43.103 1.00 93.88 189 ARG A C 1
ATOM 1396 O O . ARG A 1 189 ? 12.649 -17.642 -41.958 1.00 93.88 189 ARG A O 1
ATOM 1403 N N . ILE A 1 190 ? 11.584 -16.304 -43.427 1.00 95.12 190 ILE A N 1
ATOM 1404 C CA . ILE A 1 190 ? 11.270 -15.225 -42.475 1.00 95.12 190 ILE A CA 1
ATOM 1405 C C . ILE A 1 190 ? 9.871 -15.415 -41.872 1.00 95.12 190 ILE A C 1
ATOM 1407 O O . ILE A 1 190 ? 8.893 -15.525 -42.608 1.00 95.12 190 ILE A O 1
ATOM 1411 N N . SER A 1 191 ? 9.763 -15.383 -40.544 1.00 95.44 191 SER A N 1
ATOM 1412 C CA . SER A 1 191 ? 8.494 -15.407 -39.804 1.00 95.44 191 SER A CA 1
ATOM 1413 C C . SER A 1 191 ? 8.413 -14.210 -38.851 1.00 95.44 191 SER A C 1
ATOM 1415 O O . SER A 1 191 ? 9.390 -13.888 -38.176 1.00 95.44 191 SER A O 1
ATOM 1417 N N . LEU A 1 192 ? 7.256 -13.549 -38.768 1.00 96.31 192 LEU A N 1
ATOM 1418 C CA . LEU A 1 192 ? 7.022 -12.430 -37.851 1.00 96.31 192 LEU A CA 1
ATOM 1419 C C . LEU A 1 192 ? 6.263 -12.895 -36.608 1.00 96.31 192 LEU A C 1
ATOM 1421 O O . LEU A 1 192 ? 5.243 -13.571 -36.714 1.00 96.31 192 LEU A O 1
ATOM 1425 N N . LEU A 1 193 ? 6.729 -12.481 -35.432 1.00 95.00 193 LEU A N 1
ATOM 1426 C CA . LEU A 1 193 ? 6.057 -12.679 -34.152 1.00 95.00 193 LEU A CA 1
ATOM 1427 C C . LEU A 1 193 ? 5.688 -11.312 -33.585 1.00 95.00 193 LEU A C 1
ATOM 1429 O O . LEU A 1 193 ? 6.557 -10.513 -33.242 1.00 95.00 193 LEU A O 1
ATOM 1433 N N . CYS A 1 194 ? 4.394 -11.035 -33.490 1.00 93.38 194 CYS A N 1
ATOM 1434 C CA . CYS A 1 194 ? 3.888 -9.698 -33.231 1.00 93.38 194 CYS A CA 1
ATOM 1435 C C . CYS A 1 194 ? 3.073 -9.669 -31.939 1.00 93.38 194 CYS A C 1
ATOM 1437 O O . CYS A 1 194 ? 1.990 -10.255 -31.855 1.00 93.38 194 CYS A O 1
ATOM 1439 N N . HIS A 1 195 ? 3.604 -8.970 -30.935 1.00 89.62 195 HIS A N 1
ATOM 1440 C CA . HIS A 1 195 ? 3.039 -8.928 -29.591 1.00 89.62 195 HIS A CA 1
ATOM 1441 C C . HIS A 1 195 ? 2.182 -7.684 -29.367 1.00 89.62 195 HIS A C 1
ATOM 1443 O O . HIS A 1 195 ? 2.648 -6.571 -29.610 1.00 89.62 195 HIS A O 1
ATOM 1449 N N . SER A 1 196 ? 0.978 -7.837 -28.810 1.00 86.31 196 SER A N 1
ATOM 1450 C CA . SER A 1 196 ? 0.164 -6.703 -28.343 1.00 86.31 196 SER A CA 1
ATOM 1451 C C . SER A 1 196 ? -0.002 -5.623 -29.422 1.00 86.31 196 SER A C 1
ATOM 1453 O O . SER A 1 196 ? -0.458 -5.957 -30.514 1.00 86.31 196 SER A O 1
ATOM 1455 N N . TYR A 1 197 ? 0.377 -4.359 -29.197 1.00 83.38 197 TYR A N 1
ATOM 1456 C CA . TYR A 1 197 ? 0.295 -3.311 -30.229 1.00 83.38 197 TYR A CA 1
ATOM 1457 C C . TYR A 1 197 ? 1.089 -3.649 -31.507 1.00 83.38 197 TYR A C 1
ATOM 1459 O O . TYR A 1 197 ? 0.667 -3.306 -32.610 1.00 83.38 197 TYR A O 1
ATOM 1467 N N . GLY A 1 198 ? 2.184 -4.406 -31.396 1.00 87.12 198 GLY A N 1
ATOM 1468 C CA . GLY A 1 198 ? 2.939 -4.920 -32.539 1.00 87.12 198 GLY A CA 1
ATOM 1469 C C . GLY A 1 198 ? 2.098 -5.796 -33.469 1.00 87.12 198 GLY A C 1
ATOM 1470 O O . GLY A 1 198 ? 2.325 -5.802 -34.677 1.00 87.12 198 GLY A O 1
ATOM 1471 N N . SER A 1 199 ? 1.065 -6.472 -32.952 1.00 87.44 199 SER A N 1
ATOM 1472 C CA . SER A 1 199 ? 0.119 -7.224 -33.789 1.00 87.44 199 SER A CA 1
ATOM 1473 C C . SER A 1 199 ? -0.673 -6.324 -34.742 1.00 87.44 199 SER A C 1
ATOM 1475 O O . SER A 1 199 ? -0.919 -6.717 -35.879 1.00 87.44 199 SER A O 1
ATOM 1477 N N . VAL A 1 200 ? -0.987 -5.091 -34.328 1.00 87.56 200 VAL A N 1
ATOM 1478 C CA . VAL A 1 200 ? -1.660 -4.081 -35.160 1.00 87.56 200 VAL A CA 1
ATOM 1479 C C . VAL A 1 200 ? -0.709 -3.555 -36.238 1.00 87.56 200 VAL A C 1
ATOM 1481 O O . VAL A 1 200 ? -1.123 -3.350 -37.380 1.00 87.56 200 VAL A O 1
ATOM 1484 N N . VAL A 1 201 ? 0.577 -3.383 -35.905 1.00 90.06 201 VAL A N 1
ATOM 1485 C CA . VAL A 1 201 ? 1.625 -3.011 -36.874 1.00 90.06 201 VAL A CA 1
ATOM 1486 C C . VAL A 1 201 ? 1.756 -4.080 -37.957 1.00 90.06 201 VAL A C 1
ATOM 1488 O O . VAL A 1 201 ? 1.703 -3.761 -39.143 1.00 90.06 201 VAL A O 1
ATOM 1491 N N . CYS A 1 202 ? 1.871 -5.350 -37.562 1.00 91.31 202 CYS A N 1
ATOM 1492 C CA . CYS A 1 202 ? 1.980 -6.464 -38.502 1.00 91.31 202 CYS A CA 1
ATOM 1493 C C . CYS A 1 202 ? 0.712 -6.651 -39.337 1.00 91.31 202 CYS A C 1
ATOM 1495 O O . CYS A 1 202 ? 0.813 -6.856 -40.543 1.00 91.31 202 CYS A O 1
ATOM 1497 N N . ALA A 1 203 ? -0.474 -6.524 -38.732 1.00 86.75 203 ALA A N 1
ATOM 1498 C CA . ALA A 1 203 ? -1.741 -6.594 -39.455 1.00 86.75 203 ALA A CA 1
ATOM 1499 C C . ALA A 1 203 ? -1.839 -5.507 -40.539 1.00 86.75 203 ALA A C 1
ATOM 1501 O O . ALA A 1 203 ? -2.255 -5.795 -41.658 1.00 86.75 203 ALA A O 1
ATOM 1502 N N . ARG A 1 204 ? -1.385 -4.279 -40.250 1.00 87.56 204 ARG A N 1
ATOM 1503 C CA . ARG A 1 204 ? -1.324 -3.202 -41.252 1.00 87.56 204 ARG A CA 1
ATOM 1504 C C . ARG A 1 204 ? -0.249 -3.406 -42.311 1.00 87.56 204 ARG A C 1
ATOM 1506 O O . ARG A 1 204 ? -0.462 -3.048 -43.464 1.00 87.56 204 ARG A O 1
ATOM 1513 N N . ALA A 1 205 ? 0.895 -3.965 -41.934 1.00 89.38 205 ALA A N 1
ATOM 1514 C CA . ALA A 1 205 ? 1.985 -4.236 -42.863 1.00 89.38 205 ALA A CA 1
ATOM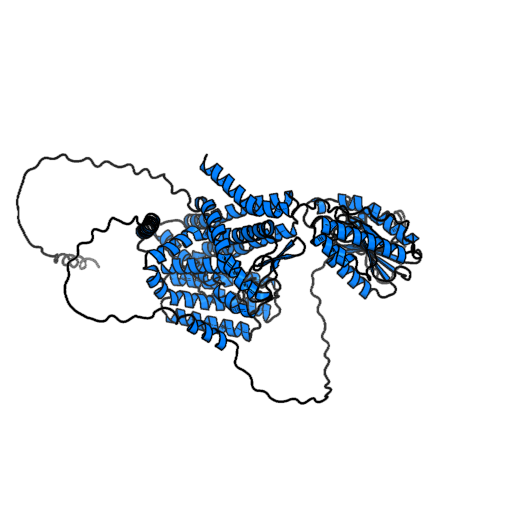 1515 C C . ALA A 1 205 ? 1.724 -5.466 -43.753 1.00 89.38 205 ALA A C 1
ATOM 1517 O O . ALA A 1 205 ? 2.398 -5.609 -44.767 1.00 89.38 205 ALA A O 1
ATOM 1518 N N . ALA A 1 206 ? 0.751 -6.323 -43.415 1.00 87.12 206 ALA A N 1
ATOM 1519 C CA . ALA A 1 206 ? 0.537 -7.641 -44.022 1.00 87.12 206 ALA A CA 1
ATOM 1520 C C . ALA A 1 206 ? 0.532 -7.641 -45.560 1.00 87.12 206 ALA A C 1
ATOM 1522 O O . ALA A 1 206 ? 1.175 -8.492 -46.163 1.00 87.12 206 ALA A O 1
ATOM 1523 N N . ARG A 1 207 ? -0.113 -6.656 -46.203 1.00 79.69 207 ARG A N 1
ATOM 1524 C CA . ARG A 1 207 ? -0.167 -6.554 -47.678 1.00 79.69 207 ARG A CA 1
ATOM 1525 C C . ARG A 1 207 ? 1.197 -6.308 -48.339 1.00 79.69 207 ARG A C 1
ATOM 1527 O O . ARG A 1 207 ? 1.348 -6.591 -49.518 1.00 79.69 207 ARG A O 1
ATOM 1534 N N . GLY A 1 208 ? 2.169 -5.772 -47.601 1.00 77.81 208 GLY A N 1
ATOM 1535 C CA . GLY A 1 208 ? 3.522 -5.475 -48.082 1.00 77.81 208 GLY A CA 1
ATOM 1536 C C . GLY A 1 208 ? 4.615 -6.355 -47.470 1.00 77.81 208 GLY A C 1
ATOM 1537 O O . GLY A 1 208 ? 5.797 -6.064 -47.667 1.00 77.81 208 GLY A O 1
ATOM 1538 N N . LEU A 1 209 ? 4.245 -7.384 -46.700 1.00 86.62 209 LEU A N 1
ATOM 1539 C CA . LEU A 1 209 ? 5.181 -8.281 -46.028 1.00 86.62 209 LEU A CA 1
ATOM 1540 C C . LEU A 1 209 ? 5.404 -9.552 -46.847 1.00 86.62 209 LEU A C 1
ATOM 1542 O O . LEU A 1 209 ? 4.521 -10.397 -46.945 1.00 86.62 209 LEU A O 1
ATOM 1546 N N . ASN A 1 210 ? 6.620 -9.720 -47.365 1.00 88.00 210 ASN A N 1
ATOM 1547 C CA . ASN A 1 210 ? 7.080 -11.007 -47.878 1.00 88.00 210 ASN A CA 1
ATOM 1548 C C . ASN A 1 210 ? 7.637 -11.841 -46.711 1.00 88.00 210 ASN A C 1
ATOM 1550 O O . ASN A 1 210 ? 8.827 -11.777 -46.399 1.00 88.00 210 ASN A O 1
ATOM 1554 N N . ALA A 1 211 ? 6.752 -12.539 -46.003 1.00 89.06 211 ALA A N 1
ATOM 1555 C CA . ALA A 1 211 ? 7.092 -13.406 -44.881 1.00 89.06 211 ALA A CA 1
ATOM 1556 C C . ALA A 1 211 ? 6.302 -14.713 -44.968 1.00 89.06 211 ALA A C 1
ATOM 1558 O O . ALA A 1 211 ? 5.145 -14.722 -45.381 1.00 89.06 211 ALA A O 1
ATOM 1559 N N . ALA A 1 212 ? 6.922 -15.813 -44.551 1.00 88.31 212 ALA A N 1
ATOM 1560 C CA . ALA A 1 212 ? 6.312 -17.134 -44.608 1.00 88.31 212 ALA A CA 1
ATOM 1561 C C . ALA A 1 212 ? 5.184 -17.302 -43.581 1.00 88.31 212 ALA A C 1
ATOM 1563 O O . ALA A 1 212 ? 4.179 -17.947 -43.868 1.00 88.31 212 ALA A O 1
ATOM 1564 N N . ASP A 1 213 ? 5.342 -16.711 -42.393 1.00 90.75 213 ASP A N 1
ATOM 1565 C CA . ASP A 1 213 ? 4.378 -16.826 -41.299 1.00 90.75 213 ASP A CA 1
ATOM 1566 C C . ASP A 1 213 ? 4.257 -15.492 -40.546 1.00 90.75 213 ASP A C 1
ATOM 1568 O O . ASP A 1 213 ? 5.259 -14.818 -40.299 1.00 90.75 213 ASP A O 1
ATOM 1572 N N . ILE A 1 214 ? 3.036 -15.124 -40.143 1.00 92.06 214 ILE A N 1
ATOM 1573 C CA . ILE A 1 214 ? 2.765 -13.985 -39.252 1.00 92.06 214 ILE A CA 1
ATOM 1574 C C . ILE A 1 214 ? 1.972 -14.502 -38.051 1.00 92.06 214 ILE A C 1
ATOM 1576 O O . ILE A 1 214 ? 0.821 -14.924 -38.177 1.00 92.06 214 ILE A O 1
ATOM 1580 N N . VAL A 1 215 ? 2.592 -14.453 -36.875 1.00 91.56 215 VAL A N 1
ATOM 1581 C CA . VAL A 1 215 ? 2.030 -14.919 -35.607 1.00 91.56 215 VAL A CA 1
ATOM 1582 C C . VAL A 1 215 ? 1.648 -13.714 -34.759 1.00 91.56 215 VAL A C 1
ATOM 1584 O O . VAL A 1 215 ? 2.494 -12.888 -34.420 1.00 91.56 215 VAL A O 1
ATOM 1587 N N . LEU A 1 216 ? 0.371 -13.617 -34.391 1.00 89.25 216 LEU A N 1
ATOM 1588 C CA . LEU A 1 216 ? -0.149 -12.546 -33.541 1.00 89.25 216 LEU A CA 1
ATOM 1589 C C . LEU A 1 216 ? -0.453 -13.110 -32.152 1.00 89.25 216 LEU A C 1
ATOM 1591 O O . LEU A 1 216 ? -1.197 -14.083 -32.036 1.00 89.25 216 LEU A O 1
ATOM 1595 N N . TYR A 1 217 ? 0.084 -12.500 -31.095 1.00 83.75 217 TYR A N 1
ATOM 1596 C CA . TYR A 1 217 ? -0.162 -12.956 -29.725 1.00 83.75 217 TYR A CA 1
ATOM 1597 C C . TYR A 1 217 ? -0.331 -11.788 -28.749 1.00 83.75 217 TYR A C 1
ATOM 1599 O O . TYR A 1 217 ? 0.257 -10.718 -28.914 1.00 83.75 217 TYR A O 1
ATOM 1607 N N . GLY A 1 218 ? -1.207 -11.970 -27.756 1.00 75.81 218 GLY A N 1
ATOM 1608 C CA . GLY A 1 218 ? -1.623 -10.885 -26.856 1.00 75.81 218 GLY A CA 1
ATOM 1609 C C . GLY A 1 218 ? -2.283 -9.704 -27.585 1.00 75.81 218 GLY A C 1
ATOM 1610 O O . GLY A 1 218 ? -2.150 -8.571 -27.136 1.00 75.81 218 GLY A O 1
ATOM 1611 N N . SER A 1 219 ? -2.911 -9.947 -28.743 1.00 73.00 219 SER A N 1
ATOM 1612 C CA . SER A 1 219 ? -3.406 -8.919 -29.671 1.00 73.00 219 SER A CA 1
ATOM 1613 C C . SER A 1 219 ? -4.683 -8.224 -29.166 1.00 73.00 219 SER A C 1
ATOM 1615 O O . SER A 1 219 ? -5.612 -8.925 -28.769 1.00 73.00 219 SER A O 1
ATOM 1617 N N . PRO A 1 220 ? -4.788 -6.879 -29.249 1.00 63.69 220 PRO A N 1
ATOM 1618 C CA . PRO A 1 220 ? -6.021 -6.145 -28.950 1.00 63.69 220 PRO A CA 1
ATOM 1619 C C . PRO A 1 220 ? -7.055 -6.160 -30.100 1.00 63.69 220 PRO A C 1
ATOM 1621 O O . PRO A 1 220 ? -8.109 -5.547 -29.970 1.00 63.69 220 PRO A O 1
ATOM 1624 N N . GLY A 1 221 ? -6.772 -6.829 -31.228 1.00 56.94 221 GLY A N 1
ATOM 1625 C CA . GLY A 1 221 ? -7.625 -6.865 -32.428 1.00 56.94 221 GLY A CA 1
ATOM 1626 C C . GLY A 1 221 ? -6.927 -6.324 -33.686 1.00 56.94 221 GLY A C 1
ATOM 1627 O O . GLY A 1 221 ? -5.884 -5.679 -33.603 1.00 56.94 221 GLY A O 1
ATOM 1628 N N . ARG A 1 222 ? -7.481 -6.599 -34.880 1.00 52.00 222 ARG A N 1
ATOM 1629 C CA . ARG A 1 222 ? -6.861 -6.250 -36.184 1.00 52.00 222 ARG A CA 1
ATOM 1630 C C . ARG A 1 222 ? -7.140 -4.816 -36.664 1.00 52.00 222 ARG A C 1
ATOM 1632 O O . ARG A 1 222 ? -6.598 -4.413 -37.688 1.00 52.00 222 ARG A O 1
ATOM 1639 N N . GLY A 1 223 ? -7.946 -4.038 -35.935 1.00 47.53 223 GLY A N 1
ATOM 1640 C CA . GLY A 1 223 ? -8.274 -2.651 -36.295 1.00 47.53 223 GLY A CA 1
ATOM 1641 C C . GLY A 1 223 ? -8.986 -2.505 -37.646 1.00 47.53 223 GLY A C 1
ATOM 1642 O O . GLY A 1 223 ? -8.796 -1.498 -38.322 1.00 47.53 223 GLY A O 1
ATOM 1643 N N . THR A 1 224 ? -9.752 -3.517 -38.061 1.00 45.31 224 THR A N 1
ATOM 1644 C CA . THR A 1 224 ? -10.528 -3.526 -39.307 1.00 45.31 224 THR A CA 1
ATOM 1645 C C . THR A 1 224 ? -11.969 -3.107 -39.022 1.00 45.31 224 THR A C 1
ATOM 1647 O O . THR A 1 224 ? -12.643 -3.746 -38.219 1.00 45.31 224 THR A O 1
ATOM 1650 N N . THR A 1 225 ? -12.452 -2.064 -39.695 1.00 32.38 225 THR A N 1
ATOM 1651 C CA . THR A 1 225 ? -13.830 -1.543 -39.598 1.00 32.38 225 THR A CA 1
ATOM 1652 C C . THR A 1 225 ? -14.841 -2.286 -40.483 1.00 32.38 225 THR A C 1
ATOM 1654 O O . THR A 1 225 ? -15.969 -1.834 -40.633 1.00 32.38 225 THR A O 1
ATOM 1657 N N . THR A 1 226 ? -14.480 -3.438 -41.055 1.00 34.28 226 THR A N 1
ATOM 1658 C CA . THR A 1 226 ? -15.370 -4.245 -41.908 1.00 34.28 226 THR A CA 1
ATOM 1659 C C . THR A 1 226 ? -15.540 -5.652 -41.322 1.00 34.28 226 THR A C 1
ATOM 1661 O O . THR A 1 226 ? -14.558 -6.400 -41.261 1.00 34.28 226 THR A O 1
ATOM 1664 N N . PRO A 1 227 ? -16.749 -6.050 -40.885 1.00 31.81 227 PRO A N 1
ATOM 1665 C CA . PRO A 1 227 ? -17.030 -7.435 -40.532 1.00 31.81 227 PRO A CA 1
ATOM 1666 C C . PRO A 1 227 ? -17.155 -8.251 -41.829 1.00 31.81 227 PRO A C 1
ATOM 1668 O O . PRO A 1 227 ? -18.073 -8.018 -42.606 1.00 31.81 227 PRO A O 1
ATOM 1671 N N . GLY A 1 228 ? -16.224 -9.177 -42.100 1.00 34.53 228 GLY A N 1
ATOM 1672 C CA . GLY A 1 228 ? -16.431 -10.152 -43.184 1.00 34.53 228 GLY A CA 1
ATOM 1673 C C . GLY A 1 228 ? -15.225 -10.780 -43.887 1.00 34.53 228 GLY A C 1
ATOM 1674 O O . GLY A 1 228 ? -15.439 -11.679 -44.687 1.00 34.53 228 GLY A O 1
ATOM 1675 N N . SER A 1 229 ? -13.968 -10.400 -43.634 1.00 32.47 229 SER A N 1
ATOM 1676 C CA . SER A 1 229 ? -12.837 -11.000 -44.375 1.00 32.47 229 SER A CA 1
ATOM 1677 C C . SER A 1 229 ? -11.809 -11.680 -43.471 1.00 32.47 229 SER A C 1
ATOM 1679 O O . SER A 1 229 ? -10.813 -11.084 -43.071 1.00 32.47 229 SER A O 1
ATOM 1681 N N . CYS A 1 230 ? -12.090 -12.951 -43.160 1.00 34.25 230 CYS A N 1
ATOM 1682 C CA . CYS A 1 230 ? -11.179 -14.065 -42.831 1.00 34.25 230 CYS A CA 1
ATOM 1683 C C . CYS A 1 230 ? -11.779 -14.913 -41.703 1.00 34.25 230 CYS A C 1
ATOM 1685 O O . CYS A 1 230 ? -11.568 -14.635 -40.521 1.00 34.25 230 CYS A O 1
ATOM 1687 N N . THR A 1 231 ? -12.487 -15.977 -42.067 1.00 31.03 231 THR A N 1
ATOM 1688 C CA . THR A 1 231 ? -12.759 -17.098 -41.164 1.00 31.03 231 THR A CA 1
ATOM 1689 C C . THR A 1 231 ? -11.438 -17.806 -40.817 1.00 31.03 231 THR A C 1
ATOM 1691 O O . THR A 1 231 ? -10.600 -18.012 -41.699 1.00 31.03 231 THR A O 1
ATOM 1694 N N . PRO A 1 232 ? -11.189 -18.172 -39.546 1.00 36.53 232 PRO A N 1
ATOM 1695 C CA . PRO A 1 232 ? -10.123 -19.111 -39.209 1.00 36.53 232 PRO A CA 1
ATOM 1696 C C . PRO A 1 232 ? -10.419 -20.452 -39.891 1.00 36.53 232 PRO A C 1
ATOM 1698 O O . PRO A 1 232 ? -11.528 -20.966 -39.765 1.00 36.53 232 PRO A O 1
ATOM 1701 N N . GLY A 1 233 ? -9.452 -21.012 -40.620 1.00 34.16 233 GLY A N 1
ATOM 1702 C CA . GLY A 1 233 ? -9.603 -22.348 -41.200 1.00 34.16 233 GLY A CA 1
ATOM 1703 C C . GLY A 1 233 ? -9.774 -23.409 -40.100 1.00 34.16 233 GLY A C 1
ATOM 1704 O O . GLY A 1 233 ? -9.135 -23.286 -39.048 1.00 34.16 233 GLY A O 1
ATOM 1705 N N . PRO A 1 234 ? -10.619 -24.436 -40.307 1.00 30.16 234 PRO A N 1
ATOM 1706 C CA . PRO A 1 234 ? -10.797 -25.511 -39.339 1.00 30.16 234 PRO A CA 1
ATOM 1707 C C . PRO A 1 234 ? -9.509 -26.347 -39.212 1.00 30.16 234 PRO A C 1
ATOM 1709 O O . PRO A 1 234 ? -8.681 -26.357 -40.129 1.00 30.16 234 PRO A O 1
ATOM 1712 N N . PRO A 1 235 ? -9.309 -27.064 -38.091 1.00 32.53 235 PRO A N 1
ATOM 1713 C CA . PRO A 1 235 ? -8.198 -27.993 -37.959 1.00 32.53 235 PRO A CA 1
ATOM 1714 C C . PRO A 1 235 ? -8.442 -29.191 -38.885 1.00 32.53 235 PRO A C 1
ATOM 1716 O O . PRO A 1 235 ? -9.311 -30.018 -38.629 1.00 32.53 235 PRO A O 1
ATOM 1719 N N . SER A 1 236 ? -7.685 -29.287 -39.977 1.00 36.34 236 SER A N 1
ATOM 1720 C CA . SER A 1 236 ? -7.706 -30.463 -40.845 1.00 36.34 236 SER A CA 1
ATOM 1721 C C . SER A 1 236 ? -6.973 -31.626 -40.164 1.00 36.34 236 SER A C 1
ATOM 1723 O O . SER A 1 236 ? -5.740 -31.663 -40.157 1.00 36.34 236 SER A O 1
ATOM 1725 N N . GLY A 1 237 ? -7.739 -32.557 -39.591 1.00 33.06 237 GLY A N 1
ATOM 1726 C CA . GLY A 1 237 ? -7.362 -33.973 -39.532 1.00 33.06 237 GLY A CA 1
ATOM 1727 C C . GLY A 1 237 ? -7.468 -34.615 -40.928 1.00 33.06 237 GLY A C 1
ATOM 1728 O O . GLY A 1 237 ? -7.974 -33.972 -41.851 1.00 33.06 237 GLY A O 1
ATOM 1729 N N . PRO A 1 238 ? -6.951 -35.837 -41.132 1.00 34.62 238 PRO A N 1
ATOM 1730 C CA . PRO A 1 238 ? -6.825 -36.411 -42.464 1.00 34.62 238 PRO A CA 1
ATOM 1731 C C . PRO A 1 238 ? -8.144 -37.041 -42.934 1.00 34.62 238 PRO A C 1
ATOM 1733 O O . PRO A 1 238 ? -8.732 -37.845 -42.218 1.00 34.62 238 PRO A O 1
ATOM 1736 N N . GLY A 1 239 ? -8.540 -36.738 -44.174 1.00 28.62 239 GLY A N 1
ATOM 1737 C CA . GLY A 1 239 ? -9.406 -37.601 -44.984 1.00 28.62 239 GLY A CA 1
ATOM 1738 C C . GLY A 1 239 ? -10.670 -36.942 -45.541 1.00 28.62 239 GLY A C 1
ATOM 1739 O O . GLY A 1 239 ? -11.498 -36.452 -44.783 1.00 28.62 239 GLY A O 1
ATOM 1740 N N . GLY A 1 240 ? -10.845 -37.023 -46.865 1.00 26.94 240 GLY A N 1
ATOM 1741 C CA . GLY A 1 240 ? -12.171 -37.023 -47.498 1.00 26.94 240 GLY A CA 1
ATOM 1742 C C . GLY A 1 240 ? -12.409 -35.958 -48.567 1.00 26.94 240 GLY A C 1
ATOM 1743 O O . GLY A 1 240 ? -12.469 -34.774 -48.270 1.00 26.94 240 GLY A O 1
ATOM 1744 N N . ALA A 1 241 ? -12.550 -36.422 -49.807 1.00 29.53 241 ALA A N 1
ATOM 1745 C CA . ALA A 1 241 ? -12.775 -35.705 -51.060 1.00 29.53 241 ALA A CA 1
ATOM 1746 C C . ALA A 1 241 ? -14.077 -34.874 -51.147 1.00 29.53 241 ALA A C 1
ATOM 1748 O O . ALA A 1 241 ? -15.034 -35.129 -50.424 1.00 29.53 241 ALA A O 1
ATOM 1749 N N . GLY A 1 242 ? -14.139 -33.957 -52.125 1.00 25.92 242 GLY A N 1
ATOM 1750 C CA . GLY A 1 242 ? -15.405 -33.396 -52.617 1.00 25.92 242 GLY A CA 1
ATOM 1751 C C . GLY A 1 242 ? -15.282 -32.040 -53.319 1.00 25.92 242 GLY A C 1
ATOM 1752 O O . GLY A 1 242 ? -15.148 -31.006 -52.681 1.00 25.92 242 GLY A O 1
ATOM 1753 N N . THR A 1 243 ? -15.325 -32.065 -54.647 1.00 28.73 243 THR A N 1
ATOM 1754 C CA . THR A 1 243 ? -15.354 -30.954 -55.618 1.00 28.73 243 THR A CA 1
ATOM 1755 C C . THR A 1 243 ? -16.591 -30.048 -55.525 1.00 28.73 243 THR A C 1
ATOM 1757 O O . THR A 1 243 ? -17.671 -30.585 -55.330 1.00 28.73 243 THR A O 1
ATOM 1760 N N . THR A 1 244 ? -16.447 -28.728 -55.770 1.00 25.72 244 THR A N 1
ATOM 1761 C CA . THR A 1 244 ? -17.081 -27.936 -56.872 1.00 25.72 244 THR A CA 1
ATOM 1762 C C . THR A 1 244 ? -16.985 -26.408 -56.653 1.00 25.72 244 THR A C 1
ATOM 1764 O O . THR A 1 244 ? -17.339 -25.912 -55.593 1.00 25.72 244 THR A O 1
ATOM 1767 N N . GLY A 1 245 ? -16.596 -25.664 -57.703 1.00 23.25 245 GLY A N 1
ATOM 1768 C CA . GLY A 1 245 ? -17.359 -24.493 -58.180 1.00 23.25 245 GLY A CA 1
ATOM 1769 C C . GLY A 1 245 ? -17.157 -23.082 -57.590 1.00 23.25 245 GLY A C 1
ATOM 1770 O O . GLY A 1 245 ? -17.979 -22.614 -56.819 1.00 23.25 245 GLY A O 1
ATOM 1771 N N . SER A 1 246 ? -16.217 -22.335 -58.187 1.00 23.06 246 SER A N 1
ATOM 1772 C CA . SER A 1 246 ? -16.289 -20.892 -58.538 1.00 23.06 246 SER A CA 1
ATOM 1773 C C . SER A 1 246 ? -16.036 -19.755 -57.511 1.00 23.06 246 SER A C 1
ATOM 1775 O O . SER A 1 246 ? -16.607 -19.684 -56.433 1.00 23.06 246 SER A O 1
ATOM 1777 N N . ALA A 1 247 ? -15.193 -18.818 -57.985 1.00 25.48 247 ALA A N 1
ATOM 1778 C CA . ALA A 1 247 ? -15.021 -17.393 -57.653 1.00 25.48 247 ALA A CA 1
ATOM 1779 C C . ALA A 1 247 ? -14.642 -16.968 -56.212 1.00 25.48 247 ALA A C 1
ATOM 1781 O O . ALA A 1 247 ? -15.483 -16.792 -55.339 1.00 25.48 247 ALA A O 1
ATOM 1782 N N . GLY A 1 248 ? -13.360 -16.634 -56.000 1.00 21.34 248 GLY A N 1
ATOM 1783 C CA . GLY A 1 248 ? -12.917 -15.878 -54.820 1.00 21.34 248 GLY A CA 1
ATOM 1784 C C . GLY A 1 248 ? -11.397 -15.716 -54.722 1.00 21.34 248 GLY A C 1
ATOM 1785 O O . GLY A 1 248 ? -10.656 -16.690 -54.800 1.00 21.34 248 GLY A O 1
ATOM 1786 N N . CYS A 1 249 ? -10.932 -14.473 -54.580 1.00 20.69 249 CYS A N 1
ATOM 1787 C CA . CYS A 1 249 ? -9.536 -14.023 -54.577 1.00 20.69 249 CYS A CA 1
ATOM 1788 C C . CYS A 1 249 ? -8.511 -14.955 -53.895 1.00 20.69 249 CYS A C 1
ATOM 1790 O O . CYS A 1 249 ? -8.544 -15.181 -52.686 1.00 20.69 249 CYS A O 1
ATOM 1792 N N . ARG A 1 250 ? -7.493 -15.366 -54.664 1.00 22.06 250 ARG A N 1
ATOM 1793 C CA . ARG A 1 250 ? -6.226 -15.919 -54.160 1.00 22.06 250 ARG A CA 1
ATOM 1794 C C . ARG A 1 250 ? -5.469 -14.847 -53.363 1.00 22.06 250 ARG A C 1
ATOM 1796 O O . ARG A 1 250 ? -4.816 -13.992 -53.954 1.00 22.06 250 ARG A O 1
ATOM 1803 N N . MET A 1 251 ? -5.507 -14.904 -52.030 1.00 26.17 251 MET A N 1
ATOM 1804 C CA . MET A 1 251 ? -4.470 -14.285 -51.193 1.00 26.17 251 MET A CA 1
ATOM 1805 C C . MET A 1 251 ? -3.377 -15.311 -50.877 1.00 26.17 251 MET A C 1
ATOM 1807 O O . MET A 1 251 ? -3.638 -16.453 -50.509 1.00 26.17 251 MET A O 1
ATOM 1811 N N . CYS A 1 252 ? -2.139 -14.875 -51.074 1.00 26.08 252 CYS A N 1
ATOM 1812 C CA . CYS A 1 252 ? -0.907 -15.649 -51.045 1.00 26.08 252 CYS A CA 1
ATOM 1813 C C . CYS A 1 252 ? -0.662 -16.375 -49.700 1.00 26.08 252 CYS A C 1
ATOM 1815 O O . CYS A 1 252 ? -0.392 -15.730 -48.689 1.00 26.08 252 CYS A O 1
ATOM 1817 N N . GLY A 1 253 ? -0.748 -17.713 -49.709 1.00 26.72 253 GLY A N 1
ATOM 1818 C CA . GLY A 1 253 ? 0.087 -18.708 -49.001 1.00 26.72 253 GLY A CA 1
ATOM 1819 C C . GLY A 1 253 ? 0.399 -18.634 -47.492 1.00 26.72 253 GLY A C 1
ATOM 1820 O O . GLY A 1 253 ? 1.023 -19.564 -46.985 1.00 26.72 253 GLY A O 1
ATOM 1821 N N . SER A 1 254 ? 0.014 -17.598 -46.749 1.00 31.30 254 SER A N 1
ATOM 1822 C CA . SER A 1 254 ? 0.474 -17.370 -45.369 1.00 31.30 254 SER A CA 1
ATOM 1823 C C . SER A 1 254 ? -0.555 -17.850 -44.336 1.00 31.30 254 SER A C 1
ATOM 1825 O O . SER A 1 254 ? -1.697 -17.392 -44.292 1.00 31.30 254 SER A O 1
ATOM 1827 N N . ARG A 1 255 ? -0.162 -18.812 -43.486 1.00 33.75 255 ARG A N 1
ATOM 1828 C CA . ARG A 1 255 ? -1.033 -19.384 -42.443 1.00 33.75 255 ARG A CA 1
ATOM 1829 C C . ARG A 1 255 ? -1.091 -18.442 -41.235 1.00 33.75 255 ARG A C 1
ATOM 1831 O O . ARG A 1 255 ? -0.124 -18.324 -40.486 1.00 33.75 255 ARG A O 1
ATOM 1838 N N . CYS A 1 256 ? -2.229 -17.784 -41.016 1.00 31.92 256 CYS A N 1
ATOM 1839 C CA . CYS A 1 256 ? -2.479 -17.005 -39.800 1.00 31.92 256 CYS A CA 1
ATOM 1840 C C . CYS A 1 256 ? -2.964 -17.909 -38.661 1.00 31.92 256 CYS A C 1
ATOM 1842 O O . CYS A 1 256 ? -4.070 -18.441 -38.716 1.00 31.92 256 CYS A O 1
ATOM 1844 N N . TRP A 1 257 ? -2.178 -18.008 -37.589 1.00 30.94 257 TRP A N 1
ATOM 1845 C CA . TRP A 1 257 ? -2.587 -18.673 -36.352 1.00 30.94 257 TRP A CA 1
ATOM 1846 C C . TRP A 1 257 ? -3.047 -17.630 -35.329 1.00 30.94 257 TRP A C 1
ATOM 1848 O O . TRP A 1 257 ? -2.269 -16.770 -34.917 1.00 30.94 257 TRP A O 1
ATOM 1858 N N . ALA A 1 258 ? -4.311 -17.708 -34.913 1.00 30.12 258 ALA A N 1
ATOM 1859 C CA . ALA A 1 258 ? -4.853 -16.958 -33.784 1.00 30.12 258 ALA A CA 1
ATOM 1860 C C . ALA A 1 258 ? -5.342 -17.966 -32.740 1.00 30.12 258 ALA A C 1
ATOM 1862 O O . ALA A 1 258 ? -6.208 -18.786 -33.031 1.00 30.12 258 ALA A O 1
ATOM 1863 N N . ARG A 1 259 ? -4.771 -17.932 -31.534 1.00 28.70 259 ARG A N 1
ATOM 1864 C CA . ARG A 1 259 ? -5.187 -18.798 -30.425 1.00 28.70 259 ARG A CA 1
ATOM 1865 C C . ARG A 1 259 ? -6.038 -17.961 -29.460 1.00 28.70 259 ARG A C 1
ATOM 1867 O O . ARG A 1 259 ? -5.509 -16.981 -28.931 1.00 28.70 259 ARG A O 1
ATOM 1874 N N . PRO A 1 260 ? -7.322 -18.287 -29.228 1.00 27.25 260 PRO A N 1
ATOM 1875 C CA . PRO A 1 260 ? -8.097 -17.656 -28.166 1.00 27.25 260 PRO A CA 1
ATOM 1876 C C . PRO A 1 260 ? -7.480 -18.025 -26.814 1.00 27.25 260 PRO A C 1
ATOM 1878 O O . PRO A 1 260 ? -7.098 -19.177 -26.597 1.00 27.25 260 PRO A O 1
ATOM 1881 N N . SER A 1 261 ? -7.368 -17.066 -25.896 1.00 26.16 261 SER A N 1
ATOM 1882 C CA . SER A 1 261 ? -6.979 -17.348 -24.514 1.00 26.16 261 SER A CA 1
ATOM 1883 C C . SER A 1 261 ? -8.130 -18.064 -23.803 1.00 26.16 261 SER A C 1
ATOM 1885 O O . SER A 1 261 ? -9.028 -17.417 -23.269 1.00 26.16 261 SER A O 1
ATOM 1887 N N . ALA A 1 262 ? -8.120 -19.395 -23.817 1.00 27.12 262 ALA A N 1
ATOM 1888 C CA . ALA A 1 262 ? -9.007 -20.205 -22.994 1.00 27.12 262 ALA A CA 1
ATOM 1889 C C . ALA A 1 262 ? -8.337 -20.482 -21.641 1.00 27.12 262 ALA A C 1
ATOM 1891 O O . ALA A 1 262 ? -7.313 -21.158 -21.554 1.00 27.12 262 ALA A O 1
ATOM 1892 N N . SER A 1 263 ? -8.925 -19.924 -20.589 1.00 30.77 263 SER A N 1
ATOM 1893 C CA . SER A 1 263 ? -8.732 -20.314 -19.197 1.00 30.77 263 SER A CA 1
ATOM 1894 C C . SER A 1 263 ? -9.413 -21.664 -18.943 1.00 30.77 263 SER A C 1
ATOM 1896 O O . SER A 1 263 ? -10.634 -21.754 -19.046 1.00 30.77 263 SER A O 1
ATOM 1898 N N . GLY A 1 264 ? -8.644 -22.697 -18.595 1.00 25.19 264 GLY A N 1
ATOM 1899 C CA . GLY A 1 264 ? -9.150 -24.009 -18.177 1.00 25.19 264 GLY A CA 1
ATOM 1900 C C . GLY A 1 264 ? -8.006 -24.926 -17.713 1.00 25.19 264 GLY A C 1
ATOM 1901 O O . GLY A 1 264 ? -6.913 -24.830 -18.272 1.00 25.19 264 GLY A O 1
ATOM 1902 N N . PRO A 1 265 ? -8.199 -25.752 -16.668 1.00 28.39 265 PRO A N 1
ATOM 1903 C CA . PRO A 1 265 ? -7.109 -26.357 -15.908 1.00 28.39 265 PRO A CA 1
ATOM 1904 C C . PRO A 1 265 ? -6.548 -27.605 -16.598 1.00 28.39 265 PRO A C 1
ATOM 1906 O O . PRO A 1 265 ? -7.283 -28.525 -16.949 1.00 28.39 265 PRO A O 1
ATOM 1909 N N . THR A 1 266 ? -5.227 -27.673 -16.751 1.00 27.61 266 THR A N 1
ATOM 1910 C CA . THR A 1 266 ? -4.530 -28.884 -17.198 1.00 27.61 266 THR A CA 1
ATOM 1911 C C . THR A 1 266 ? -4.214 -29.785 -16.007 1.00 27.61 266 THR A C 1
ATOM 1913 O O . THR A 1 266 ? -3.374 -29.458 -15.171 1.00 27.61 266 THR A O 1
ATOM 1916 N N . ARG A 1 267 ? -4.896 -30.932 -15.965 1.00 26.06 267 ARG A N 1
ATOM 1917 C CA . ARG A 1 267 ? -4.547 -32.139 -15.203 1.00 26.06 267 ARG A CA 1
ATOM 1918 C C . ARG A 1 267 ? -3.231 -32.707 -15.762 1.00 26.06 267 ARG A C 1
ATOM 1920 O O . ARG A 1 267 ? -3.164 -32.966 -16.961 1.00 26.06 267 ARG A O 1
ATOM 1927 N N . SER A 1 268 ? -2.230 -32.934 -14.915 1.00 27.92 268 SER A N 1
ATOM 1928 C CA . SER A 1 268 ? -1.048 -33.746 -15.254 1.00 27.92 268 SER A CA 1
ATOM 1929 C C . SER A 1 268 ? -1.182 -35.135 -14.619 1.00 27.92 268 SER A C 1
ATOM 1931 O O . SER A 1 268 ? -1.569 -35.208 -13.451 1.00 27.92 268 SER A O 1
ATOM 1933 N N . PRO A 1 269 ? -0.880 -36.231 -15.338 1.00 32.22 269 PRO A N 1
ATOM 1934 C CA . PRO A 1 269 ? -0.824 -37.565 -14.757 1.00 32.22 269 PRO A CA 1
ATOM 1935 C C . PRO A 1 269 ? 0.513 -37.797 -14.039 1.00 32.22 269 PRO A C 1
ATOM 1937 O O . PRO A 1 269 ? 1.541 -37.213 -14.386 1.00 32.22 269 PRO A O 1
ATOM 1940 N N . GLY A 1 270 ? 0.460 -38.639 -13.008 1.00 26.45 270 GLY A N 1
ATOM 1941 C CA . GLY A 1 270 ? 1.585 -38.989 -12.152 1.00 26.45 270 GLY A CA 1
ATOM 1942 C C . GLY A 1 270 ? 2.650 -39.838 -12.843 1.00 26.45 270 GLY A C 1
ATOM 1943 O O . GLY A 1 270 ? 2.378 -40.592 -13.773 1.00 26.45 270 GLY A O 1
ATOM 1944 N N . GLY A 1 271 ? 3.869 -39.725 -12.324 1.00 26.72 271 GLY A N 1
ATOM 1945 C CA . GLY A 1 271 ? 5.001 -40.573 -12.664 1.00 26.72 271 GLY A CA 1
ATOM 1946 C C . GLY A 1 271 ? 5.899 -40.724 -11.444 1.00 26.72 271 GLY A C 1
ATOM 1947 O O . GLY A 1 271 ? 6.552 -39.776 -11.018 1.00 26.72 271 GLY A O 1
ATOM 1948 N N . SER A 1 272 ? 5.877 -41.918 -10.861 1.00 27.45 272 SER A N 1
ATOM 1949 C CA . SER A 1 272 ? 6.782 -42.389 -9.820 1.00 27.45 272 SER A CA 1
ATOM 1950 C C . SER A 1 272 ? 8.203 -42.567 -10.358 1.00 27.45 272 SER A C 1
ATOM 1952 O O . SER A 1 272 ? 8.373 -43.187 -11.405 1.00 27.45 272 SER A O 1
ATOM 1954 N N . ALA A 1 273 ? 9.218 -42.165 -9.594 1.00 27.09 273 ALA A N 1
ATOM 1955 C CA . ALA A 1 273 ? 10.555 -42.740 -9.710 1.00 27.09 273 ALA A CA 1
ATOM 1956 C C . ALA A 1 273 ? 11.230 -42.785 -8.334 1.00 27.09 273 ALA A C 1
ATOM 1958 O O . ALA A 1 273 ? 11.247 -41.809 -7.585 1.00 27.09 273 ALA A O 1
ATOM 1959 N N . ARG A 1 274 ? 11.717 -43.981 -8.008 1.00 27.12 274 ARG A N 1
ATOM 1960 C CA . ARG A 1 274 ? 12.292 -44.449 -6.747 1.00 27.12 274 ARG A CA 1
ATOM 1961 C C . ARG A 1 274 ? 13.793 -44.706 -6.979 1.00 27.12 274 ARG A C 1
ATOM 1963 O O . ARG A 1 274 ? 14.129 -45.229 -8.034 1.00 27.12 274 ARG A O 1
ATOM 1970 N N . GLY A 1 275 ? 14.639 -44.432 -5.978 1.00 25.61 275 GLY A N 1
ATOM 1971 C CA . GLY A 1 275 ? 16.059 -44.842 -5.902 1.00 25.61 275 GLY A CA 1
ATOM 1972 C C . GLY A 1 275 ? 17.012 -43.917 -6.676 1.00 25.61 275 GLY A C 1
ATOM 1973 O O . GLY A 1 275 ? 16.650 -43.404 -7.719 1.00 25.61 275 GLY A O 1
ATOM 1974 N N . SER A 1 276 ? 18.231 -43.603 -6.238 1.00 26.81 276 SER A N 1
ATOM 1975 C CA . SER A 1 276 ? 19.188 -44.387 -5.449 1.00 26.81 276 SER A CA 1
ATOM 1976 C C . SER A 1 276 ? 20.331 -43.498 -4.933 1.00 26.81 276 SER A C 1
ATOM 1978 O O . SER A 1 276 ? 20.667 -42.486 -5.542 1.00 26.81 276 SER A O 1
ATOM 1980 N N . SER A 1 277 ? 20.938 -43.924 -3.828 1.00 26.28 277 SER A N 1
ATOM 1981 C CA . SER A 1 277 ? 22.116 -43.355 -3.177 1.00 26.28 277 SER A CA 1
ATOM 1982 C C . SER A 1 277 ? 23.399 -43.508 -3.994 1.00 26.28 277 SER A C 1
ATOM 1984 O O . SER A 1 277 ? 23.643 -44.592 -4.517 1.00 26.28 277 SER A O 1
ATOM 1986 N N . THR A 1 278 ? 24.307 -42.537 -3.897 1.00 29.19 278 THR A N 1
ATOM 1987 C CA . THR A 1 278 ? 25.752 -42.811 -3.928 1.00 29.19 278 THR A CA 1
ATOM 1988 C C . THR A 1 278 ? 26.473 -41.992 -2.869 1.00 29.19 278 THR A C 1
ATOM 1990 O O . THR A 1 278 ? 26.221 -40.806 -2.668 1.00 29.19 278 THR A O 1
ATOM 1993 N N . ARG A 1 279 ? 27.332 -42.721 -2.163 1.00 27.42 279 ARG A N 1
ATOM 1994 C CA . ARG A 1 279 ? 28.140 -42.386 -0.998 1.00 27.42 279 ARG A CA 1
ATOM 1995 C C . ARG A 1 279 ? 29.529 -41.932 -1.483 1.00 27.42 279 ARG A C 1
ATOM 1997 O O . ARG A 1 279 ? 30.012 -42.459 -2.478 1.00 27.42 279 ARG A O 1
ATOM 2004 N N . GLY A 1 280 ? 30.160 -41.020 -0.749 1.00 25.77 280 GLY A N 1
ATOM 2005 C CA . GLY A 1 280 ? 31.578 -40.643 -0.862 1.00 25.77 280 GLY A CA 1
ATOM 2006 C C . GLY A 1 280 ? 31.845 -39.432 0.042 1.00 25.77 280 GLY A C 1
ATOM 2007 O O . GLY A 1 280 ? 31.407 -38.337 -0.288 1.00 25.77 280 GLY A O 1
ATOM 2008 N N . THR A 1 281 ? 32.190 -39.622 1.325 1.00 26.89 281 THR A N 1
ATOM 2009 C CA . THR A 1 281 ? 33.571 -39.639 1.882 1.00 26.89 281 THR A CA 1
ATOM 2010 C C . THR A 1 281 ? 34.400 -38.424 1.460 1.00 26.89 281 THR A C 1
ATOM 2012 O O . THR A 1 281 ? 34.517 -38.158 0.275 1.00 26.89 281 THR A O 1
ATOM 2015 N N . SER A 1 282 ? 35.114 -37.681 2.294 1.00 26.44 282 SER A N 1
ATOM 2016 C CA . SER A 1 282 ? 35.273 -37.523 3.745 1.00 26.44 282 SER A CA 1
ATOM 2017 C C . SER A 1 282 ? 36.379 -36.466 3.852 1.00 26.44 282 SER A C 1
ATOM 2019 O O . SER A 1 282 ? 37.411 -36.615 3.204 1.00 26.44 282 SER A O 1
ATOM 2021 N N . GLY A 1 283 ? 36.182 -35.405 4.629 1.00 25.44 283 GLY A N 1
ATOM 2022 C CA . GLY A 1 283 ? 37.190 -34.371 4.856 1.00 25.44 283 GLY A CA 1
ATOM 2023 C C . GLY A 1 283 ? 36.962 -33.761 6.230 1.00 25.44 283 GLY A C 1
ATOM 2024 O O . GLY A 1 283 ? 36.027 -32.994 6.430 1.00 25.44 283 GLY A O 1
ATOM 2025 N N . THR A 1 284 ? 37.768 -34.203 7.184 1.00 26.19 284 THR A N 1
ATOM 2026 C CA . THR A 1 284 ? 37.825 -33.819 8.597 1.00 26.19 284 THR A CA 1
ATOM 2027 C C . THR A 1 284 ? 38.270 -32.371 8.810 1.00 26.19 284 THR A C 1
ATOM 2029 O O . THR A 1 284 ? 39.295 -31.982 8.261 1.00 26.19 284 THR A O 1
ATOM 2032 N N . ALA A 1 285 ? 37.591 -31.630 9.696 1.00 26.06 285 ALA A N 1
ATOM 2033 C CA . ALA A 1 285 ? 38.197 -30.571 10.515 1.00 26.06 285 ALA A CA 1
ATOM 2034 C C . ALA A 1 285 ? 37.286 -30.190 11.704 1.00 26.06 285 ALA A C 1
ATOM 2036 O O . ALA A 1 285 ? 36.228 -29.592 11.537 1.00 26.06 285 ALA A O 1
ATOM 2037 N N . THR A 1 286 ? 37.726 -30.611 12.893 1.00 25.83 286 THR A N 1
ATOM 2038 C CA . THR A 1 286 ? 37.702 -29.887 14.179 1.00 25.83 286 THR A CA 1
ATOM 2039 C C . THR A 1 286 ? 36.434 -29.141 14.633 1.00 25.83 286 THR A C 1
ATOM 2041 O O . THR A 1 286 ? 36.091 -28.038 14.217 1.00 25.83 286 THR A O 1
ATOM 2044 N N . THR A 1 287 ? 35.829 -29.728 15.664 1.00 27.61 287 THR A N 1
ATOM 2045 C CA . THR A 1 287 ? 34.912 -29.134 16.642 1.00 27.61 287 THR A CA 1
ATOM 2046 C C . THR A 1 287 ? 35.411 -27.800 17.205 1.00 27.61 287 THR A C 1
ATOM 2048 O O . THR A 1 287 ? 36.470 -27.738 17.826 1.00 27.61 287 THR A O 1
ATOM 2051 N N . SER A 1 288 ? 34.596 -26.753 17.074 1.00 28.11 288 SER A N 1
ATOM 2052 C CA . SER A 1 288 ? 34.681 -25.535 17.883 1.00 28.11 288 SER A CA 1
ATOM 2053 C C . SER A 1 288 ? 33.278 -25.104 18.324 1.00 28.11 288 SER A C 1
ATOM 2055 O O . SER A 1 288 ? 32.319 -25.105 17.554 1.00 28.11 288 SER A O 1
ATOM 2057 N N . SER A 1 289 ? 33.163 -24.835 19.621 1.00 28.73 289 SER A N 1
ATOM 2058 C CA . SER A 1 289 ? 31.941 -24.557 20.375 1.00 28.73 289 SER A CA 1
ATOM 2059 C C . SER A 1 289 ? 31.172 -23.320 19.877 1.00 28.73 289 SER A C 1
ATOM 2061 O O . SER A 1 289 ? 31.786 -22.366 19.397 1.00 28.73 289 SER A O 1
ATOM 2063 N N . PRO A 1 290 ? 29.836 -23.265 20.039 1.00 31.84 290 PRO A N 1
ATOM 2064 C CA . PRO A 1 290 ? 29.040 -22.125 19.598 1.00 31.84 290 PRO A CA 1
ATOM 2065 C C . PRO A 1 290 ? 29.251 -20.912 20.517 1.00 31.84 290 PRO A C 1
ATOM 2067 O O . PRO A 1 290 ? 28.895 -20.922 21.696 1.00 31.84 290 PRO A O 1
ATOM 2070 N N . GLY A 1 291 ? 29.824 -19.846 19.954 1.00 29.97 291 GLY A N 1
ATOM 2071 C CA . GLY A 1 291 ? 29.953 -18.539 20.598 1.00 29.97 291 GLY A CA 1
ATOM 2072 C C . GLY A 1 291 ? 28.598 -17.849 20.844 1.00 29.97 291 GLY A C 1
ATOM 2073 O O . GLY A 1 291 ? 27.591 -18.177 20.208 1.00 29.97 291 GLY A O 1
ATOM 2074 N N . PRO A 1 292 ? 28.533 -16.888 21.782 1.00 31.62 292 PRO A N 1
ATOM 2075 C CA . PRO A 1 292 ? 27.277 -16.326 22.250 1.00 31.62 292 PRO A CA 1
ATOM 2076 C C . PRO A 1 292 ? 26.623 -15.405 21.211 1.00 31.62 292 PRO A C 1
ATOM 2078 O O . PRO A 1 292 ? 27.249 -14.572 20.564 1.00 31.62 292 PRO A O 1
ATOM 2081 N N . SER A 1 293 ? 25.305 -15.534 21.125 1.00 33.31 293 SER A N 1
ATOM 2082 C CA . SER A 1 293 ? 24.368 -14.778 20.292 1.00 33.31 293 SER A CA 1
ATOM 2083 C C . SER A 1 293 ? 24.433 -13.234 20.438 1.00 33.31 293 SER A C 1
ATOM 2085 O O . SER A 1 293 ? 24.689 -12.742 21.543 1.00 33.31 293 SER A O 1
ATOM 2087 N N . PRO A 1 294 ? 24.056 -12.450 19.399 1.00 30.78 294 PRO A N 1
ATOM 2088 C CA . PRO A 1 294 ? 24.344 -11.006 19.261 1.00 30.78 294 PRO A CA 1
ATOM 2089 C C . PRO A 1 294 ? 23.597 -10.050 20.211 1.00 30.78 294 PRO A C 1
ATOM 2091 O O . PRO A 1 294 ? 23.736 -8.833 20.111 1.00 30.78 294 PRO A O 1
ATOM 2094 N N . TRP A 1 295 ? 22.786 -10.558 21.139 1.00 32.06 295 TRP A N 1
ATOM 2095 C CA . TRP A 1 295 ? 21.947 -9.734 22.017 1.00 32.06 295 TRP A CA 1
ATOM 2096 C C . TRP A 1 295 ? 22.683 -9.185 23.250 1.00 32.06 295 TRP A C 1
ATOM 2098 O O . TRP A 1 295 ? 22.234 -8.205 23.844 1.00 32.06 295 TRP A O 1
ATOM 2108 N N . ARG A 1 296 ? 23.829 -9.765 23.639 1.00 32.62 296 ARG A N 1
ATOM 2109 C CA . ARG A 1 296 ? 24.559 -9.342 24.853 1.00 32.62 296 ARG A CA 1
ATOM 2110 C C . ARG A 1 296 ? 25.441 -8.104 24.646 1.00 32.62 296 ARG A C 1
ATOM 2112 O O . ARG A 1 296 ? 25.621 -7.342 25.591 1.00 32.62 296 ARG A O 1
ATOM 2119 N N . ALA A 1 297 ? 25.897 -7.837 23.420 1.00 35.50 297 ALA A N 1
ATOM 2120 C CA . ALA A 1 297 ? 26.696 -6.647 23.102 1.00 35.50 297 ALA A CA 1
ATOM 2121 C C . ALA A 1 297 ? 25.869 -5.343 23.133 1.00 35.50 297 ALA A C 1
ATOM 2123 O O . ALA A 1 297 ? 26.373 -4.285 23.504 1.00 35.50 297 ALA A O 1
ATOM 2124 N N . TRP A 1 298 ? 24.568 -5.418 22.827 1.00 30.83 298 TRP A N 1
ATOM 2125 C CA . TRP A 1 298 ? 23.678 -4.250 22.778 1.00 30.83 298 TRP A CA 1
ATOM 2126 C C . TRP A 1 298 ? 23.160 -3.818 24.166 1.00 30.83 298 TRP A C 1
ATOM 2128 O O . TRP A 1 298 ? 22.884 -2.646 24.402 1.00 30.83 298 TRP A O 1
ATOM 2138 N N . ALA A 1 299 ? 23.095 -4.746 25.129 1.00 32.19 299 ALA A N 1
ATOM 2139 C CA . ALA A 1 299 ? 22.685 -4.462 26.510 1.00 32.19 299 ALA A CA 1
ATOM 2140 C C . ALA A 1 299 ? 23.831 -3.933 27.405 1.00 32.19 299 ALA A C 1
ATOM 2142 O O . ALA A 1 299 ? 23.580 -3.471 28.525 1.00 32.19 299 ALA A O 1
ATOM 2143 N N . GLY A 1 300 ? 25.084 -4.032 26.945 1.00 29.95 300 GLY A N 1
ATOM 2144 C CA . GLY A 1 300 ? 26.269 -3.504 27.630 1.00 29.95 300 GLY A CA 1
ATOM 2145 C C . GLY A 1 300 ? 26.490 -2.012 27.365 1.00 29.95 300 GLY A C 1
ATOM 2146 O O . GLY A 1 300 ? 26.662 -1.241 28.307 1.00 29.95 300 GLY A O 1
ATOM 2147 N N . SER A 1 301 ? 26.375 -1.579 26.105 1.00 35.03 301 SER A N 1
ATOM 2148 C CA . SER A 1 301 ? 26.598 -0.179 25.702 1.00 35.03 301 SER A CA 1
ATOM 2149 C C . SER A 1 301 ? 25.519 0.784 26.220 1.00 35.03 301 SER A C 1
ATOM 2151 O O . SER A 1 301 ? 25.821 1.914 26.595 1.00 35.03 301 SER A O 1
ATOM 2153 N N . TRP A 1 302 ? 24.274 0.318 26.360 1.00 30.72 302 TRP A N 1
ATOM 2154 C CA . TRP A 1 302 ? 23.154 1.123 26.872 1.00 30.72 302 TRP A CA 1
ATOM 2155 C C . TRP A 1 302 ? 23.227 1.410 28.386 1.00 30.72 302 TRP A C 1
ATOM 2157 O O . TRP A 1 302 ? 22.656 2.387 28.862 1.00 30.72 302 TRP A O 1
ATOM 2167 N N . ARG A 1 303 ? 23.948 0.580 29.157 1.00 34.59 303 ARG A N 1
ATOM 2168 C CA . ARG A 1 303 ? 24.160 0.759 30.610 1.00 34.59 303 ARG A CA 1
ATOM 2169 C C . ARG A 1 303 ? 25.423 1.550 30.959 1.00 34.59 303 ARG A C 1
ATOM 2171 O O . ARG A 1 303 ? 25.527 2.031 32.087 1.00 34.59 303 ARG A O 1
ATOM 2178 N N . ALA A 1 304 ? 26.353 1.686 30.016 1.00 31.92 304 ALA A N 1
ATOM 2179 C CA . ALA A 1 304 ? 27.514 2.566 30.134 1.00 31.92 304 ALA A CA 1
ATOM 2180 C C . ALA A 1 304 ? 27.141 4.030 29.823 1.00 31.92 304 ALA A C 1
ATOM 2182 O O . ALA A 1 304 ? 27.563 4.931 30.535 1.00 31.92 304 ALA A O 1
ATOM 2183 N N . ALA A 1 305 ? 26.230 4.264 28.869 1.00 32.06 305 ALA A N 1
ATOM 2184 C CA . ALA A 1 305 ? 25.797 5.605 28.453 1.00 32.06 305 ALA A CA 1
ATOM 2185 C C . ALA A 1 305 ? 24.788 6.316 29.393 1.00 32.06 305 ALA A C 1
ATOM 2187 O O . ALA A 1 305 ? 24.379 7.437 29.110 1.00 32.06 305 ALA A O 1
ATOM 2188 N N . MET A 1 306 ? 24.375 5.694 30.508 1.00 31.11 306 MET A N 1
ATOM 2189 C CA . MET A 1 306 ? 23.497 6.310 31.527 1.00 31.11 306 MET A CA 1
ATOM 2190 C C . MET A 1 306 ? 24.179 6.545 32.885 1.00 31.11 306 MET A C 1
ATOM 2192 O O . MET A 1 306 ? 23.512 6.929 33.842 1.00 31.11 306 MET A O 1
ATOM 2196 N N . ARG A 1 307 ? 25.493 6.310 32.998 1.00 32.31 307 ARG A N 1
ATOM 2197 C CA . ARG A 1 307 ? 26.236 6.446 34.266 1.00 32.31 307 ARG A CA 1
ATOM 2198 C C . ARG A 1 307 ? 27.279 7.562 34.301 1.00 32.31 307 ARG A C 1
ATOM 2200 O O . ARG A 1 307 ? 27.989 7.687 35.290 1.00 32.31 307 ARG A O 1
ATOM 2207 N N . GLU A 1 308 ? 27.296 8.433 33.301 1.00 32.06 308 GLU A N 1
ATOM 2208 C CA . GLU A 1 308 ? 28.071 9.675 33.323 1.00 32.06 308 GLU A CA 1
ATOM 2209 C C . GLU A 1 308 ? 27.131 10.872 33.246 1.00 32.06 308 GLU A C 1
ATOM 2211 O O . GLU A 1 308 ? 26.804 11.349 32.167 1.00 32.06 308 GLU A O 1
ATOM 2216 N N . THR A 1 309 ? 26.623 11.299 34.402 1.00 33.38 309 THR A N 1
ATOM 2217 C CA . THR A 1 309 ? 26.272 12.688 34.761 1.00 33.38 309 THR A CA 1
ATOM 2218 C C . THR A 1 309 ? 25.424 12.642 36.024 1.00 33.38 309 THR A C 1
ATOM 2220 O O . THR A 1 309 ? 24.213 12.516 35.948 1.00 33.38 309 THR A O 1
ATOM 2223 N N . VAL A 1 310 ? 26.085 12.671 37.183 1.00 30.06 310 VAL A N 1
ATOM 2224 C CA . VAL A 1 310 ? 25.711 13.355 38.439 1.00 30.06 310 VAL A CA 1
ATOM 2225 C C . VAL A 1 310 ? 26.805 12.963 39.439 1.00 30.06 310 VAL A C 1
ATOM 2227 O O . VAL A 1 310 ? 26.786 11.872 40.000 1.00 30.06 310 VAL A O 1
ATOM 2230 N N . ARG A 1 311 ? 27.798 13.839 39.629 1.00 29.17 311 ARG A N 1
ATOM 2231 C CA . ARG A 1 311 ? 28.624 13.839 40.844 1.00 29.17 311 ARG A CA 1
ATOM 2232 C C . ARG A 1 311 ? 27.937 14.770 41.845 1.00 29.17 311 ARG A C 1
ATOM 2234 O O . ARG A 1 311 ? 27.698 15.920 41.480 1.00 29.17 311 ARG A O 1
ATOM 2241 N N . PRO A 1 312 ? 27.623 14.331 43.069 1.00 30.11 312 PRO A N 1
ATOM 2242 C CA . PRO A 1 312 ? 27.334 15.247 44.157 1.00 30.11 312 PRO A CA 1
ATOM 2243 C C . PRO A 1 312 ? 28.669 15.693 44.765 1.00 30.11 312 PRO A C 1
ATOM 2245 O O . PRO A 1 312 ? 29.410 14.876 45.301 1.00 30.11 312 PRO A O 1
ATOM 2248 N N . SER A 1 313 ? 29.003 16.975 44.623 1.00 30.77 313 SER A N 1
ATOM 2249 C CA . SER A 1 313 ? 30.101 17.597 45.364 1.00 30.77 313 SER A CA 1
ATOM 2250 C C . SER A 1 313 ? 29.620 17.968 46.763 1.00 30.77 313 SER A C 1
ATOM 2252 O O . SER A 1 313 ? 28.566 18.585 46.924 1.00 30.77 313 SER A O 1
ATOM 2254 N N . GLU A 1 314 ? 30.411 17.558 47.742 1.00 31.97 314 GLU A N 1
ATOM 2255 C CA . GLU A 1 314 ? 30.251 17.734 49.179 1.00 31.97 314 GLU A CA 1
ATOM 2256 C C . GLU A 1 314 ? 30.088 19.205 49.589 1.00 31.97 314 GLU A C 1
ATOM 2258 O O . GLU A 1 314 ? 30.743 20.104 49.063 1.00 31.97 314 GLU A O 1
ATOM 2263 N N . THR A 1 315 ? 29.223 19.445 50.573 1.00 32.53 315 THR A N 1
ATOM 2264 C CA . THR A 1 315 ? 29.149 20.701 51.328 1.00 32.53 315 THR A CA 1
ATOM 2265 C C . THR A 1 315 ? 29.855 20.525 52.672 1.00 32.53 315 THR A C 1
ATOM 2267 O O . THR A 1 315 ? 29.427 19.655 53.438 1.00 32.53 315 THR A O 1
ATOM 2270 N N . PRO A 1 316 ? 30.843 21.358 53.034 1.00 35.47 316 PRO A N 1
ATOM 2271 C CA . PRO A 1 316 ? 31.263 21.492 54.418 1.00 35.47 316 PRO A CA 1
ATOM 2272 C C . PRO A 1 316 ? 30.341 22.477 55.150 1.00 35.47 316 PRO A C 1
ATOM 2274 O O . PRO A 1 316 ? 29.945 23.511 54.611 1.00 35.47 316 PRO A O 1
ATOM 2277 N N . ARG A 1 317 ? 29.988 22.147 56.396 1.00 31.66 317 ARG A N 1
ATOM 2278 C CA . ARG A 1 317 ? 29.438 23.112 57.355 1.00 31.66 317 ARG A CA 1
ATOM 2279 C C . ARG A 1 317 ? 30.596 23.906 57.942 1.00 31.66 317 ARG A C 1
ATOM 2281 O O . ARG A 1 317 ? 31.541 23.290 58.419 1.00 31.66 317 ARG A O 1
ATOM 2288 N N . LEU A 1 318 ? 30.458 25.224 57.992 1.00 32.62 318 LEU A N 1
ATOM 2289 C CA . LEU A 1 318 ? 31.061 26.078 59.010 1.00 32.62 318 LEU A CA 1
ATOM 2290 C C . LEU A 1 318 ? 30.212 27.347 59.140 1.00 32.62 318 LEU A C 1
ATOM 2292 O O . LEU A 1 318 ? 29.591 27.810 58.184 1.00 32.62 318 LEU A O 1
ATOM 2296 N N . SER A 1 319 ? 30.115 27.785 60.382 1.00 35.53 319 SER A N 1
ATOM 2297 C CA . SER A 1 319 ? 29.270 28.825 60.948 1.00 35.53 319 SER A CA 1
ATOM 2298 C C . SER A 1 319 ? 29.752 30.251 60.643 1.00 35.53 319 SER A C 1
ATOM 2300 O O . SER A 1 319 ? 30.885 30.470 60.232 1.00 35.53 319 SER A O 1
ATOM 2302 N N . ASP A 1 320 ? 28.846 31.183 60.949 1.00 30.83 320 ASP A N 1
ATOM 2303 C CA . ASP A 1 320 ? 29.052 32.590 61.306 1.00 30.83 320 ASP A CA 1
ATOM 2304 C C . ASP A 1 320 ? 29.092 33.698 60.233 1.00 30.83 320 ASP A C 1
ATOM 2306 O O . ASP A 1 320 ? 29.938 33.785 59.352 1.00 30.83 320 ASP A O 1
ATOM 2310 N N . THR A 1 321 ? 28.096 34.582 60.408 1.00 38.75 321 THR A N 1
ATOM 2311 C CA . THR A 1 321 ? 28.061 36.043 60.221 1.00 38.75 321 THR A CA 1
ATOM 2312 C C . THR A 1 321 ? 28.850 36.675 59.077 1.00 38.75 321 THR A C 1
ATOM 2314 O O . THR A 1 321 ? 30.060 36.812 59.164 1.00 38.75 321 THR A O 1
ATOM 2317 N N . LEU A 1 322 ? 28.127 37.308 58.141 1.00 32.34 322 LEU A N 1
ATOM 2318 C CA . LEU A 1 322 ? 28.249 38.754 57.883 1.00 32.34 322 LEU A CA 1
ATOM 2319 C C . LEU A 1 322 ? 27.180 39.239 56.891 1.00 32.34 322 LEU A C 1
ATOM 2321 O O . LEU A 1 322 ? 26.968 38.670 55.822 1.00 32.34 322 LEU A O 1
ATOM 2325 N N . ARG A 1 323 ? 26.487 40.316 57.278 1.00 39.34 323 ARG A N 1
ATOM 2326 C CA . ARG A 1 323 ? 25.571 41.081 56.426 1.00 39.34 323 ARG A CA 1
ATOM 2327 C C . ARG A 1 323 ? 26.368 41.727 55.300 1.00 39.34 323 ARG A C 1
ATOM 2329 O O . ARG A 1 323 ? 27.311 42.454 55.585 1.00 39.34 323 ARG A O 1
ATOM 2336 N N . LEU A 1 324 ? 25.915 41.571 54.061 1.00 33.72 324 LEU A N 1
ATOM 2337 C CA . LEU A 1 324 ? 26.253 42.493 52.978 1.00 33.72 324 LEU A CA 1
ATOM 2338 C C . LEU A 1 324 ? 25.097 42.559 51.980 1.00 33.72 324 LEU A C 1
ATOM 2340 O O . LEU A 1 324 ? 24.797 41.625 51.239 1.00 33.72 324 LEU A O 1
ATOM 2344 N N . SER A 1 325 ? 24.414 43.695 52.026 1.00 36.62 325 SER A N 1
ATOM 2345 C CA . SER A 1 325 ? 23.350 44.118 51.128 1.00 36.62 325 SER A CA 1
ATOM 2346 C C . SER A 1 325 ? 23.942 44.346 49.736 1.00 36.62 325 SER A C 1
ATOM 2348 O O . SER A 1 325 ? 24.673 45.310 49.527 1.00 36.62 325 SER A O 1
ATOM 2350 N N . VAL A 1 326 ? 23.623 43.479 48.772 1.00 36.34 326 VAL A N 1
ATOM 2351 C CA . VAL A 1 326 ? 23.968 43.696 47.360 1.00 36.34 326 VAL A CA 1
ATOM 2352 C C . VAL A 1 326 ? 22.688 43.851 46.549 1.00 36.34 326 VAL A C 1
ATOM 2354 O O . VAL A 1 326 ? 21.922 42.912 46.333 1.00 36.34 326 VAL A O 1
ATOM 2357 N N . THR A 1 327 ? 22.463 45.079 46.097 1.00 41.91 327 THR A N 1
ATOM 2358 C CA . THR A 1 327 ? 21.356 45.499 45.241 1.00 41.91 327 THR A CA 1
ATOM 2359 C C . THR A 1 327 ? 21.562 44.947 43.827 1.00 41.91 327 THR A C 1
ATOM 2361 O O . THR A 1 327 ? 22.329 45.493 43.035 1.00 41.91 327 THR A O 1
ATOM 2364 N N . VAL A 1 328 ? 20.883 43.850 43.477 1.00 39.22 328 VAL A N 1
ATOM 2365 C CA . VAL A 1 328 ? 20.945 43.271 42.125 1.00 39.22 328 VAL A CA 1
ATOM 2366 C C . VAL A 1 328 ? 19.865 43.896 41.235 1.00 39.22 328 VAL A C 1
ATOM 2368 O O . VAL A 1 328 ? 18.670 43.664 41.416 1.00 39.22 328 VAL A O 1
ATOM 2371 N N . ARG A 1 329 ? 20.298 44.678 40.235 1.00 37.22 329 ARG A N 1
ATOM 2372 C CA . ARG A 1 329 ? 19.463 45.157 39.114 1.00 37.22 329 ARG A CA 1
ATOM 2373 C C . ARG A 1 329 ? 18.767 43.977 38.410 1.00 37.22 329 ARG A C 1
ATOM 2375 O O . ARG A 1 329 ? 19.406 42.944 38.195 1.00 37.22 329 ARG A O 1
ATOM 2382 N N . PRO A 1 330 ? 17.505 44.112 37.959 1.00 41.22 330 PRO A N 1
ATOM 2383 C CA . PRO A 1 330 ? 16.793 43.010 37.327 1.00 41.22 330 PRO A CA 1
ATOM 2384 C C . PRO A 1 330 ? 17.429 42.648 35.979 1.00 41.22 330 PRO A C 1
ATOM 2386 O O . PRO A 1 330 ? 17.421 43.414 35.014 1.00 41.22 330 PRO A O 1
ATOM 2389 N N . ARG A 1 331 ? 17.969 41.430 35.917 1.00 37.84 331 ARG A N 1
ATOM 2390 C CA . ARG A 1 331 ? 18.457 40.780 34.700 1.00 37.84 331 ARG A CA 1
ATOM 2391 C C . ARG A 1 331 ? 17.252 40.523 33.783 1.00 37.84 331 ARG A C 1
ATOM 2393 O O . ARG A 1 331 ? 16.315 39.831 34.177 1.00 37.84 331 ARG A O 1
ATOM 2400 N N . LYS A 1 332 ? 17.261 41.082 32.564 1.00 47.41 332 LYS A N 1
ATOM 2401 C CA . LYS A 1 332 ? 16.265 40.806 31.508 1.00 47.41 332 LYS A CA 1
ATOM 2402 C C . LYS A 1 332 ? 16.127 39.289 31.317 1.00 47.41 332 LYS A C 1
ATOM 2404 O O . LYS A 1 332 ? 17.036 38.646 30.798 1.00 47.41 332 LYS A O 1
ATOM 2409 N N . THR A 1 333 ? 14.997 38.720 31.727 1.00 47.41 333 THR A N 1
ATOM 2410 C CA . THR A 1 333 ? 14.667 37.310 31.496 1.00 47.41 333 THR A CA 1
ATOM 2411 C C . THR A 1 333 ? 14.188 37.095 30.051 1.00 47.41 333 THR A C 1
ATOM 2413 O O . THR A 1 333 ? 13.461 37.933 29.504 1.00 47.41 333 THR A O 1
ATOM 2416 N N . PRO A 1 334 ? 14.547 35.977 29.390 1.00 46.53 334 PRO A N 1
ATOM 2417 C CA . PRO A 1 334 ? 14.012 35.647 28.073 1.00 46.53 334 PRO A CA 1
ATOM 2418 C C . PRO A 1 334 ? 12.524 35.239 28.164 1.00 46.53 334 PRO A C 1
ATOM 2420 O O . PRO A 1 334 ? 12.163 34.262 28.810 1.00 46.53 334 PRO A O 1
ATOM 2423 N N . ARG A 1 335 ? 11.664 36.036 27.517 1.00 45.09 335 ARG A N 1
ATOM 2424 C CA . ARG A 1 335 ? 10.243 35.856 27.115 1.00 45.09 335 ARG A CA 1
ATOM 2425 C C . ARG A 1 335 ? 9.444 34.613 27.629 1.00 45.09 335 ARG A C 1
ATOM 2427 O O . ARG A 1 335 ? 9.585 33.530 27.070 1.00 45.09 335 ARG A O 1
ATOM 2434 N N . PRO A 1 336 ? 8.404 34.795 28.481 1.00 50.91 336 PRO A N 1
ATOM 2435 C CA . PRO A 1 336 ? 7.479 33.737 28.944 1.00 50.91 336 PRO A CA 1
ATOM 2436 C C . PRO A 1 336 ? 6.224 33.490 28.062 1.00 50.91 336 PRO A C 1
ATOM 2438 O O . PRO A 1 336 ? 5.229 32.931 28.522 1.00 50.91 336 PRO A O 1
ATOM 2441 N N . ARG A 1 337 ? 6.192 33.916 26.790 1.00 55.38 337 ARG A N 1
ATOM 2442 C CA . ARG A 1 337 ? 4.935 33.927 25.997 1.00 55.38 337 ARG A CA 1
ATOM 2443 C C . ARG A 1 337 ? 4.464 32.554 25.489 1.00 55.38 337 ARG A C 1
ATOM 2445 O O . ARG A 1 337 ? 3.265 32.367 25.279 1.00 55.38 337 ARG A O 1
ATOM 2452 N N . GLU A 1 338 ? 5.365 31.600 25.280 1.00 55.22 338 GLU A N 1
ATOM 2453 C CA . GLU A 1 338 ? 5.041 30.329 24.612 1.00 55.22 338 GLU A CA 1
ATOM 2454 C C . GLU A 1 338 ? 4.509 29.263 25.584 1.00 55.22 338 GLU A C 1
ATOM 2456 O O . GLU A 1 338 ? 3.479 28.633 25.330 1.00 55.22 338 GLU A O 1
ATOM 2461 N N . THR A 1 339 ? 5.111 29.153 26.770 1.00 58.16 339 THR A N 1
ATOM 2462 C CA . THR A 1 339 ? 4.677 28.240 27.843 1.00 58.16 339 THR A CA 1
ATOM 2463 C C . THR A 1 339 ? 3.286 28.589 28.385 1.00 58.16 339 THR A C 1
ATOM 2465 O O . THR A 1 339 ? 2.489 27.691 28.676 1.00 58.16 339 THR A O 1
ATOM 2468 N N . VAL A 1 340 ? 2.942 29.880 28.446 1.00 63.41 340 VAL A N 1
ATOM 2469 C CA . VAL A 1 340 ? 1.603 30.359 28.837 1.00 63.41 340 VAL A CA 1
ATOM 2470 C C . VAL A 1 340 ? 0.544 29.982 27.789 1.00 63.41 340 VAL A C 1
ATOM 2472 O O . VAL A 1 340 ? -0.552 29.544 28.151 1.00 63.41 340 VAL A O 1
ATOM 2475 N N . ARG A 1 341 ? 0.869 30.052 26.487 1.00 69.12 341 ARG A N 1
ATOM 2476 C CA . ARG A 1 341 ? -0.045 29.653 25.396 1.00 69.12 341 ARG A CA 1
ATOM 2477 C C . ARG A 1 341 ? -0.344 28.154 25.396 1.00 69.12 341 ARG A C 1
ATOM 2479 O O . ARG A 1 341 ? -1.507 27.776 25.238 1.00 69.12 341 ARG A O 1
ATOM 2486 N N . VAL A 1 342 ? 0.669 27.310 25.611 1.00 71.69 342 VAL A N 1
ATOM 2487 C CA . VAL A 1 342 ? 0.501 25.845 25.665 1.00 71.69 342 VAL A CA 1
ATOM 2488 C C . VAL A 1 342 ? -0.357 25.439 26.866 1.00 71.69 342 VAL A C 1
ATOM 2490 O O . VAL A 1 342 ? -1.332 24.704 26.701 1.00 71.69 342 VAL A O 1
ATOM 2493 N N . ARG A 1 343 ? -0.083 25.981 28.062 1.00 74.88 343 ARG A N 1
ATOM 2494 C CA . ARG A 1 343 ? -0.896 25.713 29.266 1.00 74.88 343 ARG A CA 1
ATOM 2495 C C . ARG A 1 343 ? -2.349 26.174 29.104 1.00 74.88 343 ARG A C 1
ATOM 2497 O O . ARG A 1 343 ? -3.265 25.460 29.511 1.00 74.88 343 ARG A O 1
ATOM 2504 N N . GLY A 1 344 ? -2.575 27.319 28.455 1.00 75.94 344 GLY A N 1
ATOM 2505 C CA . GLY A 1 344 ? -3.919 27.810 28.136 1.00 75.94 344 GLY A CA 1
ATOM 2506 C C . GLY A 1 344 ? -4.681 26.924 27.140 1.00 75.94 344 GLY A C 1
ATOM 2507 O O . GLY A 1 344 ? -5.889 26.740 27.273 1.00 75.94 344 GLY A O 1
ATOM 2508 N N . LEU A 1 345 ? -4.001 26.332 26.150 1.00 77.62 345 LEU A N 1
ATOM 2509 C CA . LEU A 1 345 ? -4.612 25.360 25.236 1.00 77.62 345 LEU A CA 1
ATOM 2510 C C . LEU A 1 345 ? -5.003 24.062 25.958 1.00 77.62 345 LEU A C 1
ATOM 2512 O O . LEU A 1 345 ? -6.126 23.598 25.783 1.00 77.62 345 LEU A O 1
ATOM 2516 N N . VAL A 1 346 ? -4.116 23.521 26.798 1.00 82.69 346 VAL A N 1
ATOM 2517 C CA . VAL A 1 346 ? -4.373 22.295 27.575 1.00 82.69 346 VAL A CA 1
ATOM 2518 C C . VAL A 1 346 ? -5.606 22.457 28.467 1.00 82.69 346 VAL A C 1
ATOM 2520 O O . VAL A 1 346 ? -6.510 21.625 28.405 1.00 82.69 346 VAL A O 1
ATOM 2523 N N . ARG A 1 347 ? -5.702 23.566 29.215 1.00 78.19 347 ARG A N 1
ATOM 2524 C CA . ARG A 1 347 ? -6.868 23.855 30.070 1.00 78.19 347 ARG A CA 1
ATOM 2525 C C . ARG A 1 347 ? -8.170 23.983 29.276 1.00 78.19 347 ARG A C 1
ATOM 2527 O O . ARG A 1 347 ? -9.202 23.493 29.717 1.00 78.19 347 ARG A O 1
ATOM 2534 N N . ARG A 1 348 ? -8.131 24.594 28.085 1.00 80.88 348 ARG A N 1
ATOM 2535 C CA . ARG A 1 348 ? -9.310 24.692 27.202 1.00 80.88 348 ARG A CA 1
ATOM 2536 C C . ARG A 1 348 ? -9.770 23.330 26.687 1.00 80.88 348 ARG A C 1
ATOM 2538 O O . ARG A 1 348 ? -10.969 23.078 26.654 1.00 80.88 348 ARG A O 1
ATOM 2545 N N . ILE A 1 349 ? -8.839 22.460 26.291 1.00 81.19 349 ILE A N 1
ATOM 2546 C CA . ILE A 1 349 ? -9.168 21.102 25.827 1.00 81.19 349 ILE A CA 1
ATOM 2547 C C . ILE A 1 349 ? -9.782 20.285 26.966 1.00 81.19 349 ILE A C 1
ATOM 2549 O O . ILE A 1 349 ? -10.770 19.581 26.757 1.00 81.19 349 ILE A O 1
ATOM 2553 N N . GLU A 1 350 ? -9.223 20.393 28.168 1.00 80.69 350 GLU A N 1
ATOM 2554 C CA . GLU A 1 350 ? -9.750 19.725 29.353 1.00 80.69 350 GLU A CA 1
ATOM 2555 C C . GLU A 1 350 ? -11.165 20.205 29.697 1.00 80.69 350 GLU A C 1
ATOM 2557 O O . GLU A 1 350 ? -12.071 19.378 29.776 1.00 80.69 350 GLU A O 1
ATOM 2562 N N . ALA A 1 351 ? -11.383 21.521 29.777 1.00 78.00 351 ALA A N 1
ATOM 2563 C CA . ALA A 1 351 ? -12.695 22.105 30.060 1.00 78.00 351 ALA A CA 1
ATOM 2564 C C . ALA A 1 351 ? -13.758 21.764 28.997 1.00 78.00 351 ALA A C 1
ATOM 2566 O O . ALA A 1 351 ? -14.931 21.603 29.319 1.00 78.00 351 ALA A O 1
ATOM 2567 N N . ALA A 1 352 ? -13.362 21.617 27.728 1.00 80.88 352 ALA A N 1
ATOM 2568 C CA . ALA A 1 352 ? -14.268 21.252 26.637 1.00 80.88 352 ALA A CA 1
ATOM 2569 C C . ALA A 1 352 ? -14.557 19.738 26.538 1.00 80.88 352 ALA A C 1
ATOM 2571 O O . ALA A 1 352 ? -15.348 19.316 25.689 1.00 80.88 352 ALA A O 1
ATOM 2572 N N . THR A 1 353 ? -13.904 18.893 27.345 1.00 79.25 353 THR A N 1
ATOM 2573 C CA . THR A 1 353 ? -14.059 17.433 27.266 1.00 79.25 353 THR A CA 1
ATOM 2574 C C . THR A 1 353 ? -15.268 16.962 28.087 1.00 79.25 353 THR A C 1
ATOM 2576 O O . THR A 1 353 ? -15.293 17.185 29.294 1.00 79.25 353 THR A O 1
ATOM 2579 N N . PRO A 1 354 ? -16.244 16.240 27.495 1.00 80.62 354 PRO A N 1
ATOM 2580 C CA . PRO A 1 354 ? -17.398 15.743 28.242 1.00 80.62 354 PRO A CA 1
ATOM 2581 C C . PRO A 1 354 ? -16.999 14.773 29.371 1.00 80.62 354 PRO A C 1
ATOM 2583 O O . PRO A 1 354 ? -16.209 13.856 29.116 1.00 80.62 354 PRO A O 1
ATOM 2586 N N . PRO A 1 355 ? -17.599 14.881 30.573 1.00 66.19 355 PRO A N 1
ATOM 2587 C CA . PRO A 1 355 ? -17.216 14.090 31.749 1.00 66.19 355 PRO A CA 1
ATOM 2588 C C . PRO A 1 355 ? -17.434 12.571 31.594 1.00 66.19 355 PRO A C 1
ATOM 2590 O O . PRO A 1 355 ? -16.795 11.783 32.281 1.00 66.19 355 PRO A O 1
ATOM 2593 N N . GLY A 1 356 ? -18.265 12.129 30.640 1.00 69.94 356 GLY A N 1
ATOM 2594 C CA . GLY A 1 356 ? -18.515 10.707 30.344 1.00 69.94 356 GLY A CA 1
ATOM 2595 C C . GLY A 1 356 ? -17.641 10.073 29.244 1.00 69.94 356 GLY A C 1
ATOM 2596 O O . GLY A 1 356 ? -17.941 8.960 28.794 1.00 69.94 356 GLY A O 1
ATOM 2597 N N . ARG A 1 357 ? -16.611 10.766 28.734 1.00 81.25 357 ARG A N 1
ATOM 2598 C CA . ARG A 1 357 ? -15.768 10.282 27.622 1.00 81.25 357 ARG A CA 1
ATOM 2599 C C . ARG A 1 357 ? -14.680 9.316 28.116 1.00 81.25 357 ARG A C 1
ATOM 2601 O O . ARG A 1 357 ? -13.849 9.681 28.942 1.00 81.25 357 ARG A O 1
ATOM 2608 N N . ASP A 1 358 ? -14.648 8.086 27.590 1.00 86.38 358 ASP A N 1
ATOM 2609 C CA . ASP A 1 358 ? -13.637 7.087 27.982 1.00 86.38 358 ASP A CA 1
ATOM 2610 C C . ASP A 1 358 ? -12.289 7.387 27.309 1.00 86.38 358 ASP A C 1
ATOM 2612 O O . ASP A 1 358 ? -12.022 6.948 26.188 1.00 86.38 358 ASP A O 1
ATOM 2616 N N . ARG A 1 359 ? -11.428 8.126 28.023 1.00 90.25 359 ARG A N 1
ATOM 2617 C CA . ARG A 1 359 ? -10.111 8.557 27.530 1.00 90.25 359 ARG A CA 1
ATOM 2618 C C . ARG A 1 359 ? -9.232 7.389 27.064 1.00 90.25 359 ARG A C 1
ATOM 2620 O O . ARG A 1 359 ? -8.444 7.568 26.143 1.00 90.25 359 ARG A O 1
ATOM 2627 N N . ALA A 1 360 ? -9.373 6.189 27.640 1.00 90.19 360 ALA A N 1
ATOM 2628 C CA . ALA A 1 360 ? -8.582 5.033 27.208 1.00 90.19 360 ALA A CA 1
ATOM 2629 C C . ALA A 1 360 ? -8.984 4.509 25.826 1.00 90.19 360 ALA A C 1
ATOM 2631 O O . ALA A 1 360 ? -8.114 4.083 25.073 1.00 90.19 360 ALA A O 1
ATOM 2632 N N . VAL A 1 361 ? -10.269 4.576 25.464 1.00 91.56 361 VAL A N 1
ATOM 2633 C CA . VAL A 1 361 ? -10.736 4.196 24.120 1.00 91.56 361 VAL A CA 1
ATOM 2634 C C . VAL A 1 361 ? -10.176 5.165 23.076 1.00 91.56 361 VAL A C 1
ATOM 2636 O O . VAL A 1 361 ? -9.668 4.737 22.042 1.00 91.56 361 VAL A O 1
ATOM 2639 N N . ASP A 1 362 ? -10.194 6.467 23.373 1.00 92.19 362 ASP A N 1
ATOM 2640 C CA . ASP A 1 362 ? -9.565 7.488 22.526 1.00 92.19 362 ASP A CA 1
ATOM 2641 C C . ASP A 1 362 ? -8.037 7.314 22.444 1.00 92.19 362 ASP A C 1
ATOM 2643 O O . ASP A 1 362 ? -7.451 7.505 21.378 1.00 92.19 362 ASP A O 1
ATOM 2647 N N . GLY A 1 363 ? -7.391 6.910 23.542 1.00 94.00 363 GLY A N 1
ATOM 2648 C CA . GLY A 1 363 ? -5.968 6.568 23.571 1.00 94.00 363 GLY A CA 1
ATOM 2649 C C . GLY A 1 363 ? -5.630 5.396 22.650 1.00 94.00 363 GLY A C 1
ATOM 2650 O O . GLY A 1 363 ? -4.740 5.515 21.812 1.00 94.00 363 GLY A O 1
ATOM 2651 N N . LEU A 1 364 ? -6.384 4.295 22.740 1.00 95.06 364 LEU A N 1
ATOM 2652 C CA . LEU A 1 364 ? -6.228 3.136 21.852 1.00 95.06 364 LEU A CA 1
ATOM 2653 C C . LEU A 1 364 ? -6.454 3.509 20.384 1.00 95.06 364 LEU A C 1
ATOM 2655 O O . LEU A 1 364 ? -5.708 3.061 19.517 1.00 95.06 364 LEU A O 1
ATOM 2659 N N . ARG A 1 365 ? -7.440 4.368 20.100 1.00 94.69 365 ARG A N 1
ATOM 2660 C CA . ARG A 1 365 ? -7.677 4.881 18.745 1.00 94.69 365 ARG A CA 1
ATOM 2661 C C . ARG A 1 365 ? -6.483 5.674 18.217 1.00 94.69 365 ARG A C 1
ATOM 2663 O O . ARG A 1 365 ? -6.086 5.470 17.072 1.00 94.69 365 ARG A O 1
ATOM 2670 N N . ALA A 1 366 ? -5.914 6.558 19.037 1.00 94.00 366 ALA A N 1
ATOM 2671 C CA . ALA A 1 366 ? -4.739 7.338 18.665 1.00 94.00 366 ALA A CA 1
ATOM 2672 C C . ALA A 1 366 ? -3.530 6.430 18.399 1.00 94.00 366 ALA A C 1
ATOM 2674 O O . ALA A 1 366 ? -2.885 6.578 17.365 1.00 94.00 366 ALA A O 1
ATOM 2675 N N . VAL A 1 367 ? -3.274 5.446 19.271 1.00 94.31 367 VAL A N 1
ATOM 2676 C CA . VAL A 1 367 ? -2.216 4.439 19.071 1.00 94.31 367 VAL A CA 1
ATOM 2677 C C . VAL A 1 367 ? -2.437 3.660 17.778 1.00 94.31 367 VAL A C 1
ATOM 2679 O O . VAL A 1 367 ? -1.496 3.485 17.011 1.00 94.31 367 VAL A O 1
ATOM 2682 N N . ALA A 1 368 ? -3.673 3.242 17.491 1.00 94.31 368 ALA A N 1
ATOM 2683 C CA . ALA A 1 368 ? -3.974 2.504 16.273 1.00 94.31 368 ALA A CA 1
ATOM 2684 C C . ALA A 1 368 ? -3.679 3.336 15.014 1.00 94.31 368 ALA A C 1
ATOM 2686 O O . ALA A 1 368 ? -2.976 2.864 14.126 1.00 94.31 368 ALA A O 1
ATOM 2687 N N . ILE A 1 369 ? -4.141 4.588 14.958 1.00 92.94 369 ILE A N 1
ATOM 2688 C CA . ILE A 1 369 ? -3.910 5.473 13.805 1.00 92.94 369 ILE A CA 1
ATOM 2689 C C . ILE A 1 369 ? -2.420 5.780 13.635 1.00 92.94 369 ILE A C 1
ATOM 2691 O O . ILE A 1 369 ? -1.891 5.644 12.533 1.00 92.94 369 ILE A O 1
ATOM 2695 N N . LEU A 1 370 ? -1.734 6.166 14.715 1.00 93.44 370 LEU A N 1
ATOM 2696 C CA . LEU A 1 370 ? -0.306 6.473 14.666 1.00 93.44 370 LEU A CA 1
ATOM 2697 C C . LEU A 1 370 ? 0.515 5.239 14.282 1.00 93.44 370 LEU A C 1
ATOM 2699 O O . LEU A 1 370 ? 1.422 5.358 13.466 1.00 93.44 370 LEU A O 1
ATOM 2703 N N . GLY A 1 371 ? 0.161 4.057 14.793 1.00 93.25 371 GLY A N 1
ATOM 2704 C CA . GLY A 1 371 ? 0.789 2.790 14.421 1.00 93.25 371 GLY A CA 1
ATOM 2705 C C . GLY A 1 371 ? 0.730 2.533 12.915 1.00 93.25 371 GLY A C 1
ATOM 2706 O O . GLY A 1 371 ? 1.766 2.289 12.302 1.00 93.25 371 GLY A O 1
ATOM 2707 N N . VAL A 1 372 ? -0.443 2.712 12.295 1.00 91.75 372 VAL A N 1
ATOM 2708 C CA . VAL A 1 372 ? -0.610 2.588 10.835 1.00 91.75 372 VAL A CA 1
ATOM 2709 C C . VAL A 1 372 ? 0.226 3.625 10.078 1.00 91.75 372 VAL A C 1
ATOM 2711 O O . VAL A 1 372 ? 0.841 3.299 9.063 1.00 91.75 372 VAL A O 1
ATOM 2714 N N . VAL A 1 373 ? 0.258 4.877 10.543 1.00 93.31 373 VAL A N 1
ATOM 2715 C CA . VAL A 1 373 ? 1.033 5.952 9.899 1.00 93.31 373 VAL A CA 1
ATOM 2716 C C . VAL A 1 373 ? 2.532 5.662 9.954 1.00 93.31 373 VAL A C 1
ATOM 2718 O O . VAL A 1 373 ? 3.194 5.676 8.916 1.00 93.31 373 VAL A O 1
ATOM 2721 N N . PHE A 1 374 ? 3.062 5.335 11.135 1.00 92.56 374 PHE A N 1
ATOM 2722 C CA . PHE A 1 374 ? 4.471 4.986 11.303 1.00 92.56 374 PHE A CA 1
ATOM 2723 C C . PHE A 1 374 ? 4.836 3.706 10.554 1.00 92.56 374 PHE A C 1
ATOM 2725 O O . PHE A 1 374 ? 5.878 3.667 9.906 1.00 92.56 374 PHE A O 1
ATOM 2732 N N . GLY A 1 375 ? 3.964 2.694 10.559 1.00 89.94 375 GLY A N 1
ATOM 2733 C CA . GLY A 1 375 ? 4.152 1.471 9.782 1.00 89.94 375 GLY A CA 1
ATOM 2734 C C . GLY A 1 375 ? 4.298 1.761 8.293 1.00 89.94 375 GLY A C 1
ATOM 2735 O O . GLY A 1 375 ? 5.259 1.323 7.666 1.00 89.94 375 GLY A O 1
ATOM 2736 N N . HIS A 1 376 ? 3.407 2.578 7.731 1.00 90.06 376 HIS A N 1
ATOM 2737 C CA . HIS A 1 376 ? 3.513 3.027 6.346 1.00 90.06 376 HIS A CA 1
ATOM 2738 C C . HIS A 1 376 ? 4.814 3.784 6.067 1.00 90.06 376 HIS A C 1
ATOM 2740 O O . HIS A 1 376 ? 5.464 3.520 5.055 1.00 90.06 376 HIS A O 1
ATOM 2746 N N . TRP A 1 377 ? 5.210 4.698 6.954 1.00 92.06 377 TRP A N 1
ATOM 2747 C CA . TRP A 1 377 ? 6.453 5.451 6.811 1.00 92.06 377 TRP A CA 1
ATOM 2748 C C . TRP A 1 377 ? 7.695 4.572 6.916 1.00 92.06 377 TRP A C 1
ATOM 2750 O O . TRP A 1 377 ? 8.639 4.805 6.176 1.00 92.06 377 TRP A O 1
ATOM 2760 N N . LEU A 1 378 ? 7.714 3.544 7.756 1.00 88.38 378 LEU A N 1
ATOM 2761 C CA . LEU A 1 378 ? 8.888 2.685 7.929 1.00 88.38 378 LEU A CA 1
ATOM 2762 C C . LEU A 1 378 ? 8.988 1.583 6.871 1.00 88.38 378 LEU A C 1
ATOM 2764 O O . LEU A 1 378 ? 10.084 1.263 6.423 1.00 88.38 378 LEU A O 1
ATOM 2768 N N . VAL A 1 379 ? 7.857 1.010 6.457 1.00 82.44 379 VAL A N 1
ATOM 2769 C CA . VAL A 1 379 ? 7.819 -0.179 5.588 1.00 82.44 379 VAL A CA 1
ATOM 2770 C C . VAL A 1 379 ? 7.784 0.182 4.098 1.00 82.44 379 VAL A C 1
ATOM 2772 O O . VAL A 1 379 ? 8.129 -0.659 3.270 1.00 82.44 379 VAL A O 1
ATOM 2775 N N . THR A 1 380 ? 7.409 1.415 3.743 1.00 81.81 380 THR A N 1
ATOM 2776 C CA . THR A 1 380 ? 7.336 1.877 2.346 1.00 81.81 380 THR A CA 1
ATOM 2777 C C . THR A 1 380 ? 8.590 2.662 1.968 1.00 81.81 380 THR A C 1
ATOM 2779 O O . THR A 1 380 ? 8.776 3.784 2.435 1.00 81.81 380 THR A O 1
ATOM 2782 N N . ALA A 1 381 ? 9.417 2.117 1.080 1.00 79.19 381 ALA A N 1
ATOM 2783 C CA . ALA A 1 381 ? 10.520 2.830 0.439 1.00 79.19 381 ALA A CA 1
ATOM 2784 C C . ALA A 1 381 ? 10.152 3.173 -1.013 1.00 79.19 381 ALA A C 1
ATOM 2786 O O . ALA A 1 381 ? 9.633 2.321 -1.737 1.00 79.19 381 ALA A O 1
ATOM 2787 N N . LEU A 1 382 ? 10.431 4.405 -1.443 1.00 76.44 382 LEU A N 1
ATOM 2788 C CA . LEU A 1 382 ? 10.265 4.845 -2.829 1.00 76.44 382 LEU A CA 1
ATOM 2789 C C . LEU A 1 382 ? 11.626 4.786 -3.504 1.00 76.44 382 LEU A C 1
ATOM 2791 O O . LEU A 1 382 ? 12.364 5.760 -3.504 1.00 76.44 382 LEU A O 1
ATOM 2795 N N . VAL A 1 383 ? 11.979 3.624 -4.042 1.00 73.12 383 VAL A N 1
ATOM 2796 C CA . VAL A 1 383 ? 13.277 3.454 -4.691 1.00 73.12 383 VAL A CA 1
ATOM 2797 C C . VAL A 1 383 ? 13.216 4.107 -6.064 1.00 73.12 383 VAL A C 1
ATOM 2799 O O . VAL A 1 383 ? 12.386 3.735 -6.898 1.00 73.12 383 VAL A O 1
ATOM 2802 N N . ALA A 1 384 ? 14.096 5.081 -6.283 1.00 66.00 384 ALA A N 1
ATOM 2803 C CA . ALA A 1 384 ? 14.288 5.694 -7.586 1.00 66.00 384 ALA A CA 1
ATOM 2804 C C . ALA A 1 384 ? 15.237 4.804 -8.395 1.00 66.00 384 ALA A C 1
ATOM 2806 O O . ALA A 1 384 ? 16.427 4.710 -8.097 1.00 66.00 384 ALA A O 1
ATOM 2807 N N . ASP A 1 385 ? 14.699 4.126 -9.402 1.00 53.50 385 ASP A N 1
ATOM 2808 C CA . ASP A 1 385 ? 15.449 3.234 -10.278 1.00 53.50 385 ASP A CA 1
ATOM 2809 C C . ASP A 1 385 ? 15.0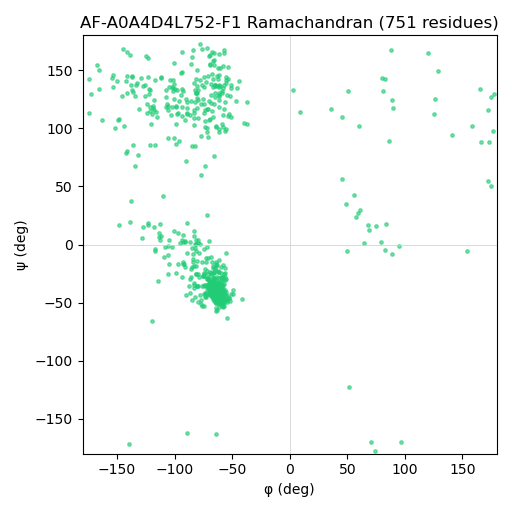31 3.527 -11.716 1.00 53.50 385 ASP A C 1
ATOM 2811 O O . ASP A 1 385 ? 13.837 3.551 -12.007 1.00 53.50 385 ASP A O 1
ATOM 2815 N N . SER A 1 386 ? 16.002 3.765 -12.605 1.00 45.31 386 SER A N 1
ATOM 2816 C CA . SER A 1 386 ? 15.734 3.947 -14.045 1.00 45.31 386 SER A CA 1
ATOM 2817 C C . SER A 1 386 ? 14.543 4.886 -14.338 1.00 45.31 386 SER A C 1
ATOM 2819 O O . SER A 1 386 ? 13.540 4.466 -14.903 1.00 45.31 386 SER A O 1
ATOM 2821 N N . GLY A 1 387 ? 14.596 6.124 -13.816 1.00 49.72 387 GLY A N 1
ATOM 2822 C CA . GLY A 1 387 ? 13.597 7.176 -14.097 1.00 49.72 387 GLY A CA 1
ATOM 2823 C C . GLY A 1 387 ? 12.179 6.892 -13.601 1.00 49.72 387 GLY A C 1
ATOM 2824 O O . GLY A 1 387 ? 11.276 7.710 -13.772 1.00 49.72 387 GLY A O 1
ATOM 2825 N N . THR A 1 388 ? 11.972 5.752 -12.943 1.00 52.75 388 THR A N 1
ATOM 2826 C CA . THR A 1 388 ? 10.698 5.333 -12.378 1.00 52.75 388 THR A CA 1
ATOM 2827 C C . THR A 1 388 ? 10.816 5.224 -10.865 1.00 52.75 388 THR A C 1
ATOM 2829 O O . THR A 1 388 ? 11.834 4.814 -10.302 1.00 52.75 388 THR A O 1
ATOM 2832 N N . LEU A 1 389 ? 9.755 5.632 -10.175 1.00 62.59 389 LEU A N 1
ATOM 2833 C CA . LEU A 1 389 ? 9.634 5.409 -8.742 1.00 62.59 389 LEU A CA 1
ATOM 2834 C C . LEU A 1 389 ? 8.958 4.059 -8.543 1.00 62.59 389 LEU A C 1
ATOM 2836 O O . LEU A 1 389 ? 7.806 3.880 -8.938 1.00 62.59 389 LEU A O 1
ATOM 2840 N N . ARG A 1 390 ? 9.664 3.115 -7.917 1.00 71.12 390 ARG A N 1
ATOM 2841 C CA . ARG A 1 390 ? 9.099 1.818 -7.530 1.00 71.12 390 ARG A CA 1
ATOM 2842 C C . ARG A 1 390 ? 9.003 1.697 -6.018 1.00 71.12 390 ARG A C 1
ATOM 2844 O O . ARG A 1 390 ? 9.886 2.129 -5.281 1.00 71.12 390 ARG A O 1
ATOM 2851 N N . VAL A 1 391 ? 7.942 1.050 -5.547 1.00 74.19 391 VAL A N 1
ATOM 2852 C CA . VAL A 1 391 ? 7.774 0.762 -4.119 1.00 74.19 391 VAL A CA 1
ATOM 2853 C C . VAL A 1 391 ? 8.598 -0.474 -3.752 1.00 74.19 391 VAL A C 1
ATOM 2855 O O . VAL A 1 391 ? 8.446 -1.535 -4.357 1.00 74.19 391 VAL A O 1
ATOM 2858 N N . ALA A 1 392 ? 9.455 -0.348 -2.744 1.00 77.00 392 ALA A N 1
ATOM 2859 C CA . ALA A 1 392 ? 10.176 -1.451 -2.119 1.00 77.00 392 ALA A CA 1
ATOM 2860 C C . ALA A 1 392 ? 9.877 -1.491 -0.615 1.00 77.00 392 ALA A C 1
ATOM 2862 O O . ALA A 1 392 ? 9.448 -0.495 -0.036 1.00 77.00 392 ALA A O 1
ATOM 2863 N N . SER A 1 393 ? 10.111 -2.639 0.023 1.00 79.75 393 SER A N 1
ATOM 2864 C CA . SER A 1 393 ? 9.963 -2.775 1.473 1.00 79.75 393 SER A CA 1
ATOM 2865 C C . SER A 1 393 ? 11.262 -3.245 2.120 1.00 79.75 393 SER A C 1
ATOM 2867 O O . SER A 1 393 ? 11.828 -4.230 1.640 1.00 79.75 393 SER A O 1
ATOM 2869 N N . PRO A 1 394 ? 11.707 -2.621 3.229 1.00 78.50 394 PRO A N 1
ATOM 2870 C CA . PRO A 1 394 ? 12.864 -3.082 3.995 1.00 78.50 394 PRO A CA 1
ATOM 2871 C C . PRO A 1 394 ? 12.739 -4.529 4.467 1.00 78.50 394 PRO A C 1
ATOM 2873 O O . PRO A 1 394 ? 13.736 -5.235 4.510 1.00 78.50 394 PRO A O 1
ATOM 2876 N N . LEU A 1 395 ? 11.518 -5.008 4.733 1.00 78.75 395 LEU A N 1
ATOM 2877 C CA . LEU A 1 395 ? 11.265 -6.381 5.186 1.00 78.75 395 LEU A CA 1
ATOM 2878 C C . LEU A 1 395 ? 11.706 -7.445 4.173 1.00 78.75 395 LEU A C 1
ATOM 2880 O O . LEU A 1 395 ? 11.996 -8.570 4.563 1.00 78.75 395 LEU A O 1
ATOM 2884 N N . ARG A 1 396 ? 11.788 -7.092 2.882 1.00 81.38 396 ARG A N 1
ATOM 2885 C CA . ARG A 1 396 ? 12.297 -7.993 1.839 1.00 81.38 396 ARG A CA 1
ATOM 2886 C C . ARG A 1 396 ? 13.814 -8.182 1.918 1.00 81.38 396 ARG A C 1
ATOM 2888 O O . ARG A 1 396 ? 14.302 -9.256 1.597 1.00 81.38 396 ARG A O 1
ATOM 2895 N N . TYR A 1 397 ? 14.539 -7.137 2.304 1.00 79.06 397 TYR A N 1
ATOM 2896 C CA . TYR A 1 397 ? 16.005 -7.114 2.319 1.00 79.06 397 TYR A CA 1
ATOM 2897 C C . TYR A 1 397 ? 16.571 -7.389 3.717 1.00 79.06 397 TYR A C 1
ATOM 2899 O O . TYR A 1 397 ? 17.697 -7.852 3.852 1.00 79.06 397 TYR A O 1
ATOM 2907 N N . GLN A 1 398 ? 15.784 -7.120 4.763 1.00 81.00 398 GLN A N 1
ATOM 2908 C CA . GLN A 1 398 ? 16.156 -7.277 6.167 1.00 81.00 398 GLN A CA 1
ATOM 2909 C C . GLN A 1 398 ? 15.056 -8.034 6.928 1.00 81.00 398 GLN A C 1
ATOM 2911 O O . GLN A 1 398 ? 14.294 -7.426 7.688 1.00 81.00 398 GLN A O 1
ATOM 2916 N N . PRO A 1 399 ? 14.970 -9.370 6.771 1.00 81.69 399 PRO A N 1
ATOM 2917 C CA . PRO A 1 399 ? 13.967 -10.188 7.456 1.00 81.69 399 PRO A CA 1
ATOM 2918 C C . PRO A 1 399 ? 14.009 -10.057 8.986 1.00 81.69 399 PRO A C 1
ATOM 2920 O O . PRO A 1 399 ? 12.979 -10.207 9.639 1.00 81.69 399 PRO A O 1
ATOM 2923 N N . GLY A 1 400 ? 15.161 -9.697 9.568 1.00 83.12 400 GLY A N 1
ATOM 2924 C CA . GLY A 1 400 ? 15.303 -9.414 11.003 1.00 83.12 400 GLY A CA 1
ATOM 2925 C C . GLY A 1 400 ? 14.414 -8.273 11.521 1.00 83.12 400 GLY A C 1
ATOM 2926 O O . GLY A 1 400 ? 14.119 -8.225 12.710 1.00 83.12 400 GLY A O 1
ATOM 2927 N N . LEU A 1 401 ? 13.912 -7.391 10.645 1.00 84.56 401 LEU A N 1
ATOM 2928 C CA . LEU A 1 401 ? 12.950 -6.341 11.003 1.00 84.56 401 LEU A CA 1
ATOM 2929 C C . LEU A 1 401 ? 11.495 -6.839 11.054 1.00 84.56 401 LEU A C 1
ATOM 2931 O O . LEU A 1 401 ? 10.594 -6.063 11.366 1.00 84.56 401 LEU A O 1
ATOM 2935 N N . THR A 1 402 ? 11.230 -8.120 10.789 1.00 86.50 402 THR A N 1
ATOM 2936 C CA . THR A 1 402 ? 9.874 -8.696 10.827 1.00 86.50 402 THR A CA 1
ATOM 2937 C C . THR A 1 402 ? 9.103 -8.396 12.120 1.00 86.50 402 THR A C 1
ATOM 2939 O O . THR A 1 402 ? 7.946 -7.981 12.001 1.00 86.50 402 THR A O 1
ATOM 2942 N N . PRO A 1 403 ? 9.689 -8.477 13.334 1.00 88.25 403 PRO A N 1
ATOM 2943 C CA . PRO A 1 403 ? 8.982 -8.132 14.573 1.00 88.25 403 PRO A CA 1
ATOM 2944 C C . PRO A 1 403 ? 8.473 -6.684 14.610 1.00 88.25 403 PRO A C 1
ATOM 2946 O O . PRO A 1 403 ? 7.438 -6.397 15.207 1.00 88.25 403 PRO A O 1
ATOM 2949 N N . VAL A 1 404 ? 9.141 -5.762 13.911 1.00 86.25 404 VAL A N 1
ATOM 2950 C CA . VAL A 1 404 ? 8.706 -4.362 13.800 1.00 86.25 404 VAL A CA 1
ATOM 2951 C C . VAL A 1 404 ? 7.344 -4.270 13.103 1.00 86.25 404 VAL A C 1
ATOM 2953 O O . VAL A 1 404 ? 6.505 -3.452 13.481 1.00 86.25 404 VAL A O 1
ATOM 2956 N N . SER A 1 405 ? 7.070 -5.156 12.138 1.00 87.31 405 SER A N 1
ATOM 2957 C CA . SER A 1 405 ? 5.760 -5.218 11.479 1.00 87.31 405 SER A CA 1
ATOM 2958 C C . SER A 1 405 ? 4.627 -5.610 12.428 1.00 87.31 405 SER A C 1
ATOM 2960 O O . SER A 1 405 ? 3.508 -5.142 12.244 1.00 87.31 405 SER A O 1
ATOM 2962 N N . TRP A 1 406 ? 4.909 -6.396 13.472 1.00 90.19 406 TRP A N 1
ATOM 2963 C CA . TRP A 1 406 ? 3.916 -6.798 14.470 1.00 90.19 406 TRP A CA 1
ATOM 2964 C C . TRP A 1 406 ? 3.519 -5.597 15.333 1.00 90.19 406 TRP A C 1
ATOM 2966 O O . TRP A 1 406 ? 2.351 -5.408 15.646 1.00 90.19 406 TRP A O 1
ATOM 2976 N N . VAL A 1 407 ? 4.476 -4.729 15.671 1.00 89.19 407 VAL A N 1
ATOM 2977 C CA . VAL A 1 407 ? 4.210 -3.527 16.477 1.00 89.19 407 VAL A CA 1
ATOM 2978 C C . VAL A 1 407 ? 3.342 -2.515 15.721 1.00 89.19 407 VAL A C 1
ATOM 2980 O O . VAL A 1 407 ? 2.435 -1.924 16.305 1.00 89.19 407 VAL A O 1
ATOM 2983 N N . PHE A 1 408 ? 3.610 -2.304 14.429 1.00 88.81 408 PHE A N 1
ATOM 2984 C CA . PHE A 1 408 ? 2.938 -1.264 13.639 1.00 88.81 408 PHE A CA 1
ATOM 2985 C C . PHE A 1 408 ? 1.694 -1.733 12.878 1.00 88.81 408 PHE A C 1
ATOM 2987 O O . PHE A 1 408 ? 0.891 -0.901 12.449 1.00 88.81 408 PHE A O 1
ATOM 2994 N N . GLN A 1 409 ? 1.483 -3.040 12.723 1.00 91.88 409 GLN A N 1
ATOM 2995 C CA . GLN A 1 409 ? 0.182 -3.556 12.313 1.00 91.88 409 GLN A CA 1
ATOM 2996 C C . GLN A 1 409 ? -0.772 -3.342 13.485 1.00 91.88 409 GLN A C 1
ATOM 2998 O O . GLN A 1 409 ? -0.637 -3.998 14.500 1.00 91.88 409 GLN A O 1
ATOM 3003 N N . THR A 1 410 ? -1.703 -2.396 13.394 1.00 93.88 410 THR A N 1
ATOM 3004 C CA . THR A 1 410 ? -2.622 -2.054 14.502 1.00 93.88 410 THR A CA 1
ATOM 3005 C C . THR A 1 410 ? -4.091 -2.070 14.075 1.00 93.88 410 THR A C 1
ATOM 3007 O O . THR A 1 410 ? -4.969 -1.555 14.777 1.00 93.88 410 THR A O 1
ATOM 3010 N N . LEU A 1 411 ? -4.387 -2.663 12.913 1.00 93.50 411 LEU A N 1
ATOM 3011 C CA . LEU A 1 411 ? -5.731 -2.665 12.332 1.00 93.50 411 LEU A CA 1
ATOM 3012 C C . LEU A 1 411 ? -6.746 -3.356 13.249 1.00 93.50 411 LEU A C 1
ATOM 3014 O O . LEU A 1 411 ? -7.863 -2.863 13.388 1.00 93.50 411 LEU A O 1
ATOM 3018 N N . ALA A 1 412 ? -6.371 -4.436 13.939 1.00 95.50 412 ALA A N 1
ATOM 3019 C CA . ALA A 1 412 ? -7.290 -5.114 14.852 1.00 95.50 412 ALA A CA 1
ATOM 3020 C C . ALA A 1 412 ? -7.731 -4.198 16.007 1.00 95.50 412 ALA A C 1
ATOM 3022 O O . ALA A 1 412 ? -8.920 -4.126 16.316 1.00 95.50 412 ALA A O 1
ATOM 3023 N N . VAL A 1 413 ? -6.806 -3.417 16.578 1.00 96.50 413 VAL A N 1
ATOM 3024 C CA . VAL A 1 413 ? -7.121 -2.415 17.613 1.00 96.50 413 VAL A CA 1
ATOM 3025 C C . VAL A 1 413 ? -8.038 -1.321 17.058 1.00 96.50 413 VAL A C 1
ATOM 3027 O O . VAL A 1 413 ? -8.981 -0.905 17.735 1.00 96.50 413 VAL A O 1
ATOM 3030 N N . PHE A 1 414 ? -7.815 -0.883 15.814 1.00 95.38 414 PHE A N 1
ATOM 3031 C CA . PHE A 1 414 ? -8.693 0.080 15.144 1.00 95.38 414 PHE A CA 1
ATOM 3032 C C . PHE A 1 414 ? -10.130 -0.450 15.017 1.00 95.38 414 PHE A C 1
ATOM 3034 O O . PHE A 1 414 ? -11.071 0.239 15.415 1.00 95.38 414 PHE A O 1
ATOM 3041 N N . PHE A 1 415 ? -10.312 -1.678 14.518 1.00 95.88 415 PHE A N 1
ATOM 3042 C CA . PHE A 1 415 ? -11.637 -2.291 14.369 1.00 95.88 415 PHE A CA 1
ATOM 3043 C C . PHE A 1 415 ? -12.299 -2.600 15.719 1.00 95.88 415 PHE A C 1
ATOM 3045 O O . PHE A 1 415 ? -13.505 -2.391 15.850 1.00 95.88 415 PHE A O 1
ATOM 3052 N N . LEU A 1 416 ? -11.530 -2.992 16.741 1.00 96.38 416 LEU A N 1
ATOM 3053 C CA . LEU A 1 416 ? -12.010 -3.164 18.117 1.00 96.38 416 LEU A CA 1
ATOM 3054 C C . LEU A 1 416 ? -12.609 -1.867 18.671 1.00 96.38 416 LEU A C 1
ATOM 3056 O O . LEU A 1 416 ? -13.755 -1.835 19.126 1.00 96.38 416 LEU A O 1
ATOM 3060 N N . VAL A 1 417 ? -11.847 -0.772 18.618 1.00 95.38 417 VAL A N 1
ATOM 3061 C CA . VAL A 1 417 ? -12.328 0.538 19.076 1.00 95.38 417 VAL A CA 1
ATOM 3062 C C . VAL A 1 417 ? -13.504 1.008 18.215 1.00 95.38 417 VAL A C 1
ATOM 3064 O O . VAL A 1 417 ? -14.494 1.523 18.736 1.00 95.38 417 VAL A O 1
ATOM 3067 N N . GLY A 1 418 ? -13.436 0.770 16.907 1.00 93.88 418 GLY A N 1
ATOM 3068 C CA . GLY A 1 418 ? -14.506 1.034 15.955 1.00 93.88 418 GLY A CA 1
ATOM 3069 C C . GLY A 1 418 ? -15.833 0.369 16.325 1.00 93.88 418 GLY A C 1
ATOM 3070 O O . GLY A 1 418 ? -16.860 1.047 16.385 1.00 93.88 418 GLY A O 1
ATOM 3071 N N . GLY A 1 419 ? -15.809 -0.929 16.638 1.00 94.56 419 GLY A N 1
ATOM 3072 C CA . GLY A 1 419 ? -16.980 -1.694 17.069 1.00 94.56 419 GLY A CA 1
ATOM 3073 C C . GLY A 1 419 ? -17.549 -1.204 18.398 1.00 94.56 419 GLY A C 1
ATOM 3074 O O . GLY A 1 419 ? -18.762 -1.027 18.527 1.00 94.56 419 GLY A O 1
ATOM 3075 N N . GLN A 1 420 ? -16.678 -0.883 19.358 1.00 93.69 420 GLN A N 1
ATOM 3076 C CA . GLN A 1 420 ? -17.073 -0.321 20.653 1.00 93.69 420 GLN A CA 1
ATOM 3077 C C . GLN A 1 420 ? -17.794 1.023 20.484 1.00 93.69 420 GLN A C 1
ATOM 3079 O O . GLN A 1 420 ? -18.896 1.220 21.009 1.00 93.69 420 GLN A O 1
ATOM 3084 N N . MET A 1 421 ? -17.194 1.942 19.720 1.00 92.06 421 MET A N 1
ATOM 3085 C CA . MET A 1 421 ? -17.754 3.272 19.480 1.00 92.06 421 MET A CA 1
ATOM 3086 C C . MET A 1 421 ? -19.010 3.212 18.608 1.00 92.06 421 MET A C 1
ATOM 3088 O O . MET A 1 421 ? -19.903 4.046 18.776 1.00 92.06 421 MET A O 1
ATOM 3092 N N . GLY A 1 422 ? -19.074 2.264 17.669 1.00 92.12 422 GLY A N 1
ATOM 3093 C CA . GLY A 1 422 ? -20.229 2.004 16.814 1.00 92.12 422 GLY A CA 1
ATOM 3094 C C . GLY A 1 422 ? -21.437 1.566 17.633 1.00 92.12 422 GLY A C 1
ATOM 3095 O O . GLY A 1 422 ? -22.463 2.248 17.606 1.00 92.12 422 GLY A O 1
ATOM 3096 N N . ALA A 1 423 ? -21.285 0.499 18.424 1.00 92.38 423 ALA A N 1
ATOM 3097 C CA . ALA A 1 423 ? -22.346 -0.049 19.267 1.00 92.38 423 ALA A CA 1
ATOM 3098 C C . ALA A 1 423 ? -22.878 0.990 20.267 1.00 92.38 423 ALA A C 1
ATOM 3100 O O . ALA A 1 423 ? -24.065 1.318 20.243 1.00 92.38 423 ALA A O 1
ATOM 3101 N N . LYS A 1 424 ? -21.989 1.616 21.054 1.00 90.81 424 LYS A N 1
ATOM 3102 C CA . LYS A 1 424 ? -22.382 2.628 22.051 1.00 90.81 424 LYS A CA 1
ATOM 3103 C C . LYS A 1 424 ? -23.069 3.834 21.407 1.00 90.81 424 LYS A C 1
ATOM 3105 O O . LYS A 1 424 ? -24.049 4.363 21.921 1.00 90.81 424 LYS A O 1
ATOM 3110 N N . SER A 1 425 ? -22.570 4.290 20.258 1.00 90.69 425 SER A N 1
ATOM 3111 C CA . SER A 1 425 ? -23.171 5.425 19.557 1.00 90.69 425 SER A CA 1
ATOM 3112 C C . SER A 1 425 ? -24.535 5.111 18.964 1.00 90.69 425 SER A C 1
ATOM 3114 O O . SER A 1 425 ? -25.354 6.026 18.888 1.00 90.69 425 SER A O 1
ATOM 3116 N N . HIS A 1 426 ? -24.752 3.882 18.497 1.00 91.94 426 HIS A N 1
ATOM 3117 C CA . HIS A 1 426 ? -26.048 3.445 17.996 1.00 91.94 426 HIS A CA 1
ATOM 3118 C C . HIS A 1 426 ? -27.064 3.354 19.141 1.00 91.94 426 HIS A C 1
ATOM 3120 O O . HIS A 1 426 ? -28.163 3.888 19.020 1.00 91.94 426 HIS A O 1
ATOM 3126 N N . GLU A 1 427 ? -26.667 2.794 20.286 1.00 90.62 427 GLU A N 1
ATOM 3127 C CA . GLU A 1 427 ? -27.499 2.729 21.493 1.00 90.62 427 GLU A CA 1
ATOM 3128 C C . GLU A 1 427 ? -27.899 4.120 21.995 1.00 90.62 427 GLU A C 1
ATOM 3130 O O . GLU A 1 427 ? -29.083 4.371 22.211 1.00 90.62 427 GLU A O 1
ATOM 3135 N N . CYS A 1 428 ? -26.953 5.062 22.089 1.00 89.25 428 CYS A N 1
ATOM 3136 C CA . CYS A 1 428 ? -27.266 6.442 22.467 1.00 89.25 428 CYS A CA 1
ATOM 3137 C C . CYS A 1 428 ? -28.179 7.146 21.451 1.00 89.25 428 CYS A C 1
ATOM 3139 O O . CYS A 1 428 ? -29.008 7.962 21.842 1.00 89.25 428 CYS A O 1
ATOM 3141 N N . ALA A 1 429 ? -28.019 6.879 20.151 1.00 91.12 429 ALA A N 1
ATOM 3142 C CA . ALA A 1 429 ? -28.879 7.459 19.120 1.00 91.12 429 ALA A CA 1
ATOM 3143 C C . ALA A 1 429 ? -30.307 6.907 19.211 1.00 91.12 429 ALA A C 1
ATOM 3145 O O . ALA A 1 429 ? -31.261 7.679 19.149 1.00 91.12 429 ALA A O 1
ATOM 3146 N N . ARG A 1 430 ? -30.437 5.596 19.441 1.00 91.56 430 ARG A N 1
ATOM 3147 C CA . ARG A 1 430 ? -31.717 4.920 19.659 1.00 91.56 430 ARG A CA 1
ATOM 3148 C C . ARG A 1 430 ? -32.420 5.435 20.916 1.00 91.56 430 ARG A C 1
ATOM 3150 O O . ARG A 1 430 ? -33.593 5.769 20.840 1.00 91.56 430 ARG A O 1
ATOM 3157 N N . ALA A 1 431 ? -31.695 5.592 22.026 1.00 92.25 431 ALA A N 1
ATOM 3158 C CA . ALA A 1 431 ? -32.229 6.156 23.271 1.00 92.25 431 ALA A CA 1
ATOM 3159 C C . ALA A 1 431 ? -32.710 7.614 23.127 1.00 92.25 431 ALA A C 1
ATOM 3161 O O . ALA A 1 431 ? -33.541 8.068 23.899 1.00 92.25 431 ALA A O 1
ATOM 3162 N N . ARG A 1 432 ? -32.201 8.351 22.130 1.00 92.44 432 ARG A N 1
ATOM 3163 C CA . ARG A 1 432 ? -32.608 9.729 21.801 1.00 92.44 432 ARG A CA 1
ATOM 3164 C C . ARG A 1 432 ? -33.649 9.807 20.673 1.00 92.44 432 ARG A C 1
ATOM 3166 O O . ARG A 1 432 ? -33.849 10.885 20.123 1.00 92.44 432 ARG A O 1
ATOM 3173 N N . GLY A 1 433 ? -34.229 8.681 20.246 1.00 92.81 433 GLY A N 1
ATOM 3174 C CA . GLY A 1 433 ? -35.219 8.641 19.160 1.00 92.81 433 GLY A CA 1
ATOM 3175 C C . GLY A 1 433 ? -34.672 8.982 17.764 1.00 92.81 433 GLY A C 1
ATOM 3176 O O . GLY A 1 433 ? -35.431 9.299 16.851 1.00 92.81 433 GLY A O 1
ATOM 3177 N N . ILE A 1 434 ? -33.351 8.945 17.551 1.00 94.19 434 ILE A N 1
ATOM 3178 C CA . ILE A 1 434 ? -32.748 9.236 16.243 1.00 94.19 434 ILE A CA 1
ATOM 3179 C C . ILE A 1 434 ? -32.875 8.005 15.339 1.00 94.19 434 ILE A C 1
ATOM 3181 O O . ILE A 1 434 ? -32.358 6.934 15.660 1.00 94.19 434 ILE A O 1
ATOM 3185 N N . SER A 1 435 ? -33.482 8.170 14.160 1.00 94.38 435 SER A N 1
ATOM 3186 C CA . SER A 1 435 ? -33.620 7.078 13.189 1.00 94.38 435 SER A CA 1
ATOM 3187 C C . SER A 1 435 ? -32.268 6.537 12.700 1.00 94.38 435 SER A C 1
ATOM 3189 O O . SER A 1 435 ? -31.299 7.282 12.506 1.00 94.38 435 SER A O 1
ATOM 3191 N N . TYR A 1 436 ? -32.210 5.228 12.428 1.00 92.69 436 TYR A N 1
ATOM 3192 C CA . TYR A 1 436 ? -30.993 4.548 11.966 1.00 92.69 436 TYR A CA 1
ATOM 3193 C C . TYR A 1 436 ? -30.404 5.192 10.700 1.00 92.69 436 TYR A C 1
ATOM 3195 O O . TYR A 1 436 ? -29.203 5.456 10.646 1.00 92.69 436 TYR A O 1
ATOM 3203 N N . ARG A 1 437 ? -31.246 5.551 9.718 1.00 94.25 437 ARG A N 1
ATOM 3204 C CA . ARG A 1 437 ? -30.812 6.241 8.489 1.00 94.25 437 ARG A CA 1
ATOM 3205 C C . ARG A 1 437 ? -30.110 7.569 8.780 1.00 94.25 437 ARG A C 1
ATOM 3207 O O . ARG A 1 437 ? -29.086 7.868 8.166 1.00 94.25 437 ARG A O 1
ATOM 3214 N N . ARG A 1 438 ? -30.634 8.368 9.718 1.00 94.06 438 ARG A N 1
ATOM 3215 C CA . ARG A 1 438 ? -30.041 9.660 10.101 1.00 94.06 438 ARG A CA 1
ATOM 3216 C C . ARG A 1 438 ? -28.714 9.456 10.835 1.00 94.06 438 ARG A C 1
ATOM 3218 O O . ARG A 1 438 ? -27.744 10.155 10.536 1.00 94.06 438 ARG A O 1
ATOM 3225 N N . TRP A 1 439 ? -28.652 8.474 11.735 1.00 94.31 439 TRP A N 1
ATOM 3226 C CA . TRP A 1 439 ? -27.421 8.086 12.429 1.00 94.31 439 TRP A CA 1
ATOM 3227 C C . TRP A 1 439 ? -26.330 7.619 11.453 1.00 94.31 439 TRP A C 1
ATOM 3229 O O . TRP A 1 439 ? -25.206 8.132 11.497 1.00 94.31 439 TRP A O 1
ATOM 3239 N N . LEU A 1 440 ? -26.673 6.718 10.526 1.00 94.50 440 LEU A N 1
ATOM 3240 C CA . LEU A 1 440 ? -25.744 6.173 9.539 1.00 94.50 440 LEU A CA 1
ATOM 3241 C C . LEU A 1 440 ? -25.248 7.262 8.586 1.00 94.50 440 LEU A C 1
ATOM 3243 O O . LEU A 1 440 ? -24.042 7.420 8.413 1.00 94.50 440 LEU A O 1
ATOM 3247 N N . ARG A 1 441 ? -26.150 8.084 8.033 1.00 93.88 441 ARG A N 1
ATOM 3248 C CA . ARG A 1 441 ? -25.773 9.197 7.146 1.00 93.88 441 ARG A CA 1
ATOM 3249 C C . ARG A 1 441 ? -24.804 10.159 7.832 1.00 93.88 441 ARG A C 1
ATOM 3251 O O . ARG A 1 441 ? -23.812 10.554 7.229 1.00 93.88 441 ARG A O 1
ATOM 3258 N N . ALA A 1 442 ? -25.036 10.496 9.102 1.00 90.62 442 ALA A N 1
ATOM 3259 C CA . ALA A 1 442 ? -24.138 11.366 9.861 1.00 90.62 442 ALA A CA 1
ATOM 3260 C C . ALA A 1 442 ? -22.758 10.731 10.130 1.00 90.62 442 ALA A C 1
ATOM 3262 O O . ALA A 1 442 ? -21.764 11.447 10.265 1.00 90.62 442 ALA A O 1
ATOM 3263 N N . ARG A 1 443 ? -22.672 9.401 10.249 1.00 90.56 443 ARG A N 1
ATOM 3264 C CA . ARG A 1 443 ? -21.408 8.656 10.388 1.00 90.56 443 ARG A CA 1
ATOM 3265 C C . ARG A 1 443 ? -20.654 8.593 9.062 1.00 90.56 443 ARG A C 1
ATOM 3267 O O . ARG A 1 443 ? -19.503 9.018 9.011 1.00 90.56 443 ARG A O 1
ATOM 3274 N N . LEU A 1 444 ? -21.318 8.145 7.999 1.00 91.50 444 LEU A N 1
ATOM 3275 C CA . LEU A 1 444 ? -20.720 8.006 6.672 1.00 91.50 444 LEU A CA 1
ATOM 3276 C C . LEU A 1 444 ? -20.299 9.361 6.096 1.00 91.50 444 LEU A C 1
ATOM 3278 O O . LEU A 1 444 ? -19.197 9.478 5.578 1.00 91.50 444 LEU A O 1
ATOM 3282 N N . ALA A 1 445 ? -21.097 10.418 6.272 1.00 89.62 445 ALA A N 1
ATOM 3283 C CA . ALA A 1 445 ? -20.717 11.754 5.812 1.00 89.62 445 ALA A CA 1
ATOM 3284 C C . ALA A 1 445 ? -19.444 12.277 6.498 1.00 89.62 445 ALA A C 1
ATOM 3286 O O . ALA A 1 445 ? -18.653 12.967 5.863 1.00 89.62 445 ALA A O 1
ATOM 3287 N N . ARG A 1 446 ? -19.217 11.949 7.779 1.00 87.00 446 ARG A N 1
ATOM 3288 C CA . ARG A 1 446 ? -17.976 12.312 8.490 1.00 87.00 446 ARG A CA 1
ATOM 3289 C C . ARG A 1 446 ? -16.764 11.516 8.007 1.00 87.00 446 ARG A C 1
ATOM 3291 O O . ARG A 1 446 ? -15.658 12.033 8.068 1.00 87.00 446 ARG A O 1
ATOM 3298 N N . LEU A 1 447 ? -16.980 10.289 7.538 1.00 87.50 447 LEU A N 1
ATOM 3299 C CA . LEU A 1 447 ? -15.936 9.413 7.015 1.00 87.50 447 LEU A CA 1
ATOM 3300 C C . LEU A 1 447 ? -15.554 9.775 5.572 1.00 87.50 447 LEU A C 1
ATOM 3302 O O . LEU A 1 447 ? -14.379 9.941 5.273 1.00 87.50 447 LEU A O 1
ATOM 3306 N N . PHE A 1 448 ? -16.541 9.932 4.688 1.00 88.62 448 PHE A N 1
ATOM 3307 C CA . PHE A 1 448 ? -16.314 10.091 3.249 1.00 88.62 448 PHE A CA 1
ATOM 3308 C C . PHE A 1 448 ? -16.042 11.530 2.804 1.00 88.62 448 PHE A C 1
ATOM 3310 O O . PHE A 1 448 ? -15.437 11.726 1.755 1.00 88.62 448 PHE A O 1
ATOM 3317 N N . ARG A 1 449 ? -16.437 12.552 3.578 1.00 88.50 449 ARG A N 1
ATOM 3318 C CA . ARG A 1 449 ? -16.133 13.952 3.224 1.00 88.50 449 ARG A CA 1
ATOM 3319 C C . ARG A 1 449 ? -14.627 14.225 3.110 1.00 88.50 449 ARG A C 1
ATOM 3321 O O . ARG A 1 449 ? -14.228 14.777 2.088 1.00 88.50 449 ARG A O 1
ATOM 3328 N N . PRO A 1 450 ? -13.788 13.839 4.089 1.00 87.62 450 PRO A N 1
ATOM 3329 C CA . PRO A 1 450 ? -12.341 14.005 3.965 1.00 87.62 450 PRO A CA 1
ATOM 3330 C C . PRO A 1 450 ? -11.741 13.159 2.834 1.00 87.62 450 PRO A C 1
ATOM 3332 O O . PRO A 1 450 ? -10.860 13.628 2.118 1.00 87.62 450 PRO A O 1
ATOM 3335 N N . VAL A 1 451 ? -12.269 11.949 2.614 1.00 90.25 451 VAL A N 1
ATOM 3336 C CA . VAL A 1 451 ? -11.843 11.067 1.513 1.00 90.25 451 VAL A CA 1
ATOM 3337 C C . VAL A 1 451 ? -12.075 11.737 0.158 1.00 90.25 451 VAL A C 1
ATOM 3339 O O . VAL A 1 451 ? -11.167 11.772 -0.666 1.00 90.25 451 VAL A O 1
ATOM 3342 N N . ALA A 1 452 ? -13.247 12.341 -0.057 1.00 89.00 452 ALA A N 1
ATOM 3343 C CA . ALA A 1 452 ? -13.562 13.045 -1.299 1.00 89.00 452 ALA A CA 1
ATOM 3344 C C . ALA A 1 452 ? -12.574 14.187 -1.597 1.00 89.00 452 ALA A C 1
ATOM 3346 O O . AL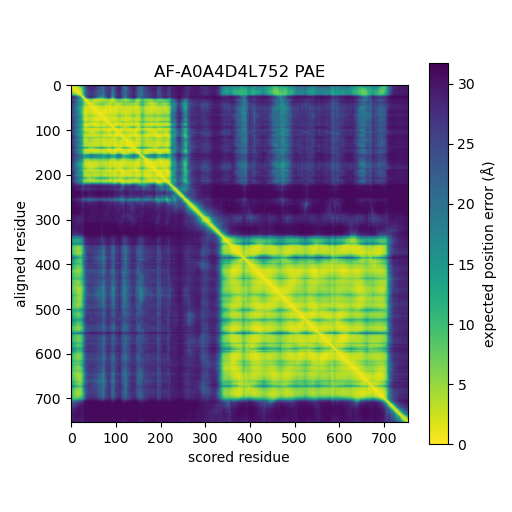A A 1 452 ? -12.228 14.406 -2.757 1.00 89.00 452 ALA A O 1
ATOM 3347 N N . ALA A 1 453 ? -12.075 14.881 -0.566 1.00 86.00 453 ALA A N 1
ATOM 3348 C CA . ALA A 1 453 ? -11.063 15.923 -0.739 1.00 86.00 453 ALA A CA 1
ATOM 3349 C C . ALA A 1 453 ? -9.742 15.350 -1.278 1.00 86.00 453 ALA A C 1
ATOM 3351 O O . ALA A 1 453 ? -9.193 15.895 -2.234 1.00 86.00 453 ALA A O 1
ATOM 3352 N N . VAL A 1 454 ? -9.267 14.229 -0.724 1.00 87.56 454 VAL A N 1
ATOM 3353 C CA . VAL A 1 454 ? -8.060 13.549 -1.225 1.00 87.56 454 VAL A CA 1
ATOM 3354 C C . VAL A 1 454 ? -8.256 13.036 -2.643 1.00 87.56 454 VAL A C 1
ATOM 3356 O O . VAL A 1 454 ? -7.394 13.274 -3.483 1.00 87.56 454 VAL A O 1
ATOM 3359 N N . LEU A 1 455 ? -9.392 12.390 -2.930 1.00 90.69 455 LEU A N 1
ATOM 3360 C CA . LEU A 1 455 ? -9.700 11.893 -4.274 1.00 90.69 455 LEU A CA 1
ATOM 3361 C C . LEU A 1 455 ? -9.712 13.026 -5.304 1.00 90.69 455 LEU A C 1
ATOM 3363 O O . LEU A 1 455 ? -9.158 12.870 -6.384 1.00 90.69 455 LEU A O 1
ATOM 3367 N N . THR A 1 456 ? -10.280 14.180 -4.950 1.00 89.06 456 THR A N 1
ATOM 3368 C CA . THR A 1 456 ? -10.309 15.355 -5.832 1.00 89.06 456 THR A CA 1
ATOM 3369 C C . THR A 1 456 ? -8.899 15.888 -6.088 1.00 89.06 456 THR A C 1
ATOM 3371 O O . THR A 1 456 ? -8.523 16.101 -7.237 1.00 89.06 456 THR A O 1
ATOM 3374 N N . VAL A 1 457 ? -8.096 16.072 -5.034 1.00 86.25 457 VAL A N 1
ATOM 3375 C CA . VAL A 1 457 ? -6.721 16.583 -5.163 1.00 86.25 457 VAL A CA 1
ATOM 3376 C C . VAL A 1 457 ? -5.854 15.632 -5.984 1.00 86.25 457 VAL A C 1
ATOM 3378 O O . VAL A 1 457 ? -5.148 16.078 -6.882 1.00 86.25 457 VAL A O 1
ATOM 3381 N N . TRP A 1 458 ? -5.942 14.326 -5.737 1.00 89.62 458 TRP A N 1
ATOM 3382 C CA . TRP A 1 458 ? -5.160 13.344 -6.483 1.00 89.62 458 TRP A CA 1
ATOM 3383 C C . TRP A 1 458 ? -5.665 13.101 -7.905 1.00 89.62 458 TRP A C 1
ATOM 3385 O O . TRP A 1 458 ? -4.849 12.790 -8.765 1.00 89.62 458 TRP A O 1
ATOM 3395 N N . ALA A 1 459 ? -6.955 13.303 -8.191 1.00 89.38 459 ALA A N 1
ATOM 3396 C CA . ALA A 1 459 ? -7.458 13.311 -9.564 1.00 89.38 459 ALA A CA 1
ATOM 3397 C C . ALA A 1 459 ? -6.857 14.477 -10.366 1.00 89.38 459 ALA A C 1
ATOM 3399 O O . ALA A 1 459 ? -6.357 14.269 -11.470 1.00 89.38 459 ALA A O 1
ATOM 3400 N N . VAL A 1 460 ? -6.826 15.682 -9.783 1.00 87.94 460 VAL A N 1
ATOM 3401 C CA . VAL A 1 460 ? -6.184 16.856 -10.400 1.00 87.94 460 VAL A CA 1
ATOM 3402 C C . VAL A 1 460 ? -4.676 16.641 -10.543 1.00 87.94 460 VAL A C 1
ATOM 3404 O O . VAL A 1 460 ? -4.128 16.883 -11.614 1.00 87.94 460 VAL A O 1
ATOM 3407 N N . ALA A 1 461 ? -4.005 16.136 -9.503 1.00 85.12 461 ALA A N 1
ATOM 3408 C CA . ALA A 1 461 ? -2.573 15.848 -9.546 1.00 85.12 461 ALA A CA 1
ATOM 3409 C C . ALA A 1 461 ? -2.230 14.802 -10.615 1.00 85.12 461 ALA A C 1
ATOM 3411 O O . ALA A 1 461 ? -1.297 15.005 -11.383 1.00 85.12 461 ALA A O 1
ATOM 3412 N N . ALA A 1 462 ? -2.996 13.712 -10.709 1.00 86.44 462 ALA A N 1
ATOM 3413 C CA . ALA A 1 462 ? -2.803 12.691 -11.734 1.00 86.44 462 ALA A CA 1
ATOM 3414 C C . ALA A 1 462 ? -3.012 13.258 -13.144 1.00 86.44 462 ALA A C 1
ATOM 3416 O O . ALA A 1 462 ? -2.180 13.018 -14.013 1.00 86.44 462 ALA A O 1
ATOM 3417 N N . GLY A 1 463 ? -4.066 14.055 -13.356 1.00 82.81 463 GLY A N 1
ATOM 3418 C CA . GLY A 1 463 ? -4.299 14.744 -14.627 1.00 82.81 463 GLY A CA 1
ATOM 3419 C C . GLY A 1 463 ? -3.150 15.681 -15.006 1.00 82.81 463 GLY A C 1
ATOM 3420 O O . GLY A 1 463 ? -2.687 15.650 -16.141 1.00 82.81 463 GLY A O 1
ATOM 3421 N N . ALA A 1 464 ? -2.627 16.449 -14.047 1.00 80.06 464 ALA A N 1
ATOM 3422 C CA . ALA A 1 464 ? -1.490 17.340 -14.265 1.00 80.06 464 ALA A CA 1
ATOM 3423 C C . ALA A 1 464 ? -0.185 16.579 -14.562 1.00 80.06 464 ALA A C 1
ATOM 3425 O O . ALA A 1 464 ? 0.545 16.957 -15.472 1.00 80.06 464 ALA A O 1
ATOM 3426 N N . LEU A 1 465 ? 0.096 15.486 -13.841 1.00 79.25 465 LEU A N 1
ATOM 3427 C CA . LEU A 1 465 ? 1.262 14.628 -14.096 1.00 79.25 465 LEU A CA 1
ATOM 3428 C C . LEU A 1 465 ? 1.200 14.006 -15.495 1.00 79.25 465 LEU A C 1
ATOM 3430 O O . LEU A 1 465 ? 2.203 13.988 -16.204 1.00 79.25 465 LEU A O 1
ATOM 3434 N N . LEU A 1 466 ? 0.023 13.523 -15.901 1.00 78.56 466 LEU A N 1
ATOM 3435 C CA . LEU A 1 466 ? -0.182 12.953 -17.231 1.00 78.56 466 LEU A CA 1
ATOM 3436 C C . LEU A 1 466 ? -0.077 14.011 -18.328 1.00 78.56 466 LEU A C 1
ATOM 3438 O O . LEU A 1 466 ? 0.609 13.779 -19.318 1.00 78.56 466 LEU A O 1
ATOM 3442 N N . GLY A 1 467 ? -0.685 15.184 -18.126 1.00 69.50 467 GLY A N 1
ATOM 3443 C CA . GLY A 1 467 ? -0.575 16.317 -19.047 1.00 69.50 467 GLY A CA 1
ATOM 3444 C C . GLY A 1 467 ? 0.860 16.830 -19.202 1.00 69.50 467 GLY A C 1
ATOM 3445 O O . GLY A 1 467 ? 1.230 17.300 -20.271 1.00 69.50 467 GLY A O 1
ATOM 3446 N N . ALA A 1 468 ? 1.688 16.676 -18.169 1.00 69.62 468 ALA A N 1
ATOM 3447 C CA . ALA A 1 468 ? 3.111 16.987 -18.210 1.00 69.62 468 ALA A CA 1
ATOM 3448 C C . ALA A 1 468 ? 3.989 15.871 -18.813 1.00 69.62 468 ALA A C 1
ATOM 3450 O O . ALA A 1 468 ? 5.192 16.048 -18.939 1.00 69.62 468 ALA A O 1
ATOM 3451 N N . GLY A 1 469 ? 3.428 14.718 -19.194 1.00 60.66 469 GLY A N 1
ATOM 3452 C CA . GLY A 1 469 ? 4.188 13.630 -19.820 1.00 60.66 469 GLY A CA 1
ATOM 3453 C C . GLY A 1 469 ? 4.913 12.689 -18.848 1.00 60.66 469 GLY A C 1
ATOM 3454 O O . GLY A 1 469 ? 5.798 11.942 -19.271 1.00 60.66 469 GLY A O 1
ATOM 3455 N N . VAL A 1 470 ? 4.544 12.676 -17.560 1.00 67.88 470 VAL A N 1
ATOM 3456 C CA . VAL A 1 470 ? 5.020 11.673 -16.586 1.00 67.88 470 VAL A CA 1
ATOM 3457 C C . VAL A 1 470 ? 4.504 10.289 -16.987 1.00 67.88 470 VAL A C 1
ATOM 3459 O O . VAL A 1 470 ? 3.336 10.131 -17.343 1.00 67.88 470 VAL A O 1
ATOM 3462 N N . SER A 1 471 ? 5.354 9.258 -16.901 1.00 68.56 471 SER A N 1
ATOM 3463 C CA . SER A 1 471 ? 4.964 7.890 -17.270 1.00 68.56 471 SER A CA 1
ATOM 3464 C C . SER A 1 471 ? 3.745 7.410 -16.469 1.00 68.56 471 SER A C 1
ATOM 3466 O O . SER A 1 471 ? 3.675 7.597 -15.247 1.00 68.56 471 SER A O 1
ATOM 3468 N N . LEU A 1 472 ? 2.785 6.734 -17.125 1.00 68.50 472 LEU A N 1
ATOM 3469 C CA . LEU A 1 472 ? 1.612 6.239 -16.393 1.00 68.50 472 LEU A CA 1
ATOM 3470 C C . LEU A 1 472 ? 2.007 5.209 -15.334 1.00 68.50 472 LEU A C 1
ATOM 3472 O O . LEU A 1 472 ? 1.347 5.129 -14.309 1.00 68.50 472 LEU A O 1
ATOM 3476 N N . LEU A 1 473 ? 3.102 4.464 -15.513 1.00 68.19 473 LEU A N 1
ATOM 3477 C CA . LEU A 1 473 ? 3.595 3.559 -14.474 1.00 68.19 473 LEU A CA 1
ATOM 3478 C C . LEU A 1 473 ? 3.923 4.311 -13.173 1.00 68.19 473 LEU A C 1
ATOM 3480 O O . LEU A 1 473 ? 3.551 3.849 -12.092 1.00 68.19 473 LEU A O 1
ATOM 3484 N N . THR A 1 474 ? 4.559 5.481 -13.267 1.00 71.81 474 THR A N 1
ATOM 3485 C CA . THR A 1 474 ? 4.833 6.339 -12.108 1.00 71.81 474 THR A CA 1
ATOM 3486 C C . THR A 1 474 ? 3.530 6.870 -11.515 1.00 71.81 474 THR A C 1
ATOM 3488 O O . THR A 1 474 ? 3.306 6.715 -10.317 1.00 71.81 474 THR A O 1
ATOM 3491 N N . VAL A 1 475 ? 2.619 7.406 -12.332 1.00 81.69 475 VAL A N 1
ATOM 3492 C CA . VAL A 1 475 ? 1.318 7.916 -11.853 1.00 81.69 475 VAL A CA 1
ATOM 3493 C C . VAL A 1 475 ? 0.479 6.810 -11.199 1.00 81.69 475 VAL A C 1
ATOM 3495 O O . VAL A 1 475 ? -0.057 7.009 -10.112 1.00 81.69 475 VAL A O 1
ATOM 3498 N N . HIS A 1 476 ? 0.411 5.623 -11.802 1.00 79.88 476 HIS A N 1
ATOM 3499 C CA . HIS A 1 476 ? -0.257 4.448 -11.247 1.00 79.88 476 HIS A CA 1
ATOM 3500 C C . HIS A 1 476 ? 0.379 4.024 -9.924 1.00 79.88 476 HIS A C 1
ATOM 3502 O O . HIS A 1 476 ? -0.338 3.714 -8.978 1.00 79.88 476 HIS A O 1
ATOM 3508 N N . THR A 1 477 ? 1.711 4.035 -9.827 1.00 79.62 477 THR A N 1
ATOM 3509 C CA . THR A 1 477 ? 2.417 3.697 -8.584 1.00 79.62 477 THR A CA 1
ATOM 3510 C C . THR A 1 477 ? 2.090 4.693 -7.474 1.00 79.62 477 THR A C 1
ATOM 3512 O O . THR A 1 477 ? 1.777 4.275 -6.359 1.00 79.62 477 THR A O 1
ATOM 3515 N N . LEU A 1 478 ? 2.083 5.994 -7.781 1.00 83.50 478 LEU A N 1
ATOM 3516 C CA . LEU A 1 478 ? 1.716 7.048 -6.834 1.00 83.50 478 LEU A CA 1
ATOM 3517 C C . LEU A 1 478 ? 0.251 6.920 -6.394 1.00 83.50 478 LEU A C 1
ATOM 3519 O O . LEU A 1 478 ? -0.029 6.858 -5.198 1.00 83.50 478 LEU A O 1
ATOM 3523 N N . LEU A 1 479 ? -0.681 6.787 -7.344 1.00 88.31 479 LEU A N 1
ATOM 3524 C CA . LEU A 1 479 ? -2.102 6.595 -7.047 1.00 88.31 479 LEU A CA 1
ATOM 3525 C C . LEU A 1 479 ? -2.335 5.332 -6.222 1.00 88.31 479 LEU A C 1
ATOM 3527 O O . LEU A 1 479 ? -3.035 5.380 -5.213 1.00 88.31 479 LEU A O 1
ATOM 3531 N N . LYS A 1 480 ? -1.717 4.209 -6.594 1.00 86.00 480 LYS A N 1
ATOM 3532 C CA . LYS A 1 480 ? -1.811 2.962 -5.832 1.00 86.00 480 LYS A CA 1
ATOM 3533 C C . LYS A 1 480 ? -1.299 3.156 -4.409 1.00 86.00 480 LYS A C 1
ATOM 3535 O O . LYS A 1 480 ? -1.932 2.663 -3.482 1.00 86.00 480 LYS A O 1
ATOM 3540 N N . LEU A 1 481 ? -0.212 3.898 -4.208 1.00 85.31 481 LEU A N 1
ATOM 3541 C CA . LEU A 1 481 ? 0.346 4.134 -2.879 1.00 85.31 481 LEU A CA 1
ATOM 3542 C C . LEU A 1 481 ? -0.575 4.980 -1.979 1.00 85.31 481 LEU A C 1
ATOM 3544 O O . LEU A 1 481 ? -0.689 4.701 -0.786 1.00 85.31 481 LEU A O 1
ATOM 3548 N N . VAL A 1 482 ? -1.264 5.974 -2.543 1.00 88.12 482 VAL A N 1
ATOM 3549 C CA . VAL A 1 482 ? -2.207 6.846 -1.813 1.00 88.12 482 VAL A CA 1
ATOM 3550 C C . VAL A 1 482 ? -3.548 6.163 -1.568 1.00 88.12 482 VAL A C 1
ATOM 3552 O O . VAL A 1 482 ? -4.117 6.278 -0.484 1.00 88.12 482 VAL A O 1
ATOM 3555 N N . LEU A 1 483 ? -4.075 5.476 -2.583 1.00 89.38 483 LEU A N 1
ATOM 3556 C CA . LEU A 1 483 ? -5.427 4.923 -2.571 1.00 89.38 483 LEU A CA 1
ATOM 3557 C C . LEU A 1 483 ? -5.487 3.543 -1.922 1.00 89.38 483 LEU A C 1
ATOM 3559 O O . LEU A 1 483 ? -6.515 3.200 -1.344 1.00 89.38 483 LEU A O 1
ATOM 3563 N N . SER A 1 484 ? -4.401 2.759 -1.967 1.00 84.94 484 SER A N 1
ATOM 3564 C CA . SER A 1 484 ? -4.371 1.418 -1.374 1.00 84.94 484 SER A CA 1
ATOM 3565 C C . SER A 1 484 ? -4.784 1.436 0.102 1.00 84.94 484 SER A C 1
ATOM 3567 O O . SER A 1 484 ? -5.675 0.672 0.451 1.00 84.94 484 SER A O 1
ATOM 3569 N N . PRO A 1 485 ? -4.275 2.319 0.984 1.00 87.19 485 PRO A N 1
ATOM 3570 C CA . PRO A 1 485 ? -4.727 2.365 2.377 1.00 87.19 485 PRO A CA 1
ATOM 3571 C C . PRO A 1 485 ? -6.234 2.609 2.575 1.00 87.19 485 PRO A C 1
ATOM 3573 O O . PRO A 1 485 ? -6.746 2.324 3.652 1.00 87.19 485 PRO A O 1
ATOM 3576 N N . LEU A 1 486 ? -6.970 3.111 1.576 1.00 89.62 486 LEU A N 1
ATOM 3577 C CA . LEU A 1 486 ? -8.397 3.416 1.714 1.00 89.62 486 LEU A CA 1
ATOM 3578 C C . LEU A 1 486 ? -9.291 2.166 1.757 1.00 89.62 486 LEU A C 1
ATOM 3580 O O . LEU A 1 486 ? -10.443 2.275 2.184 1.00 89.62 486 LEU A O 1
ATOM 3584 N N . TRP A 1 487 ? -8.797 0.980 1.371 1.00 89.06 487 TRP A N 1
ATOM 3585 C CA . TRP A 1 487 ? -9.623 -0.238 1.337 1.00 89.06 487 TRP A CA 1
ATOM 3586 C C . TRP A 1 487 ? -10.240 -0.560 2.707 1.00 89.06 487 TRP A C 1
ATOM 3588 O O . TRP A 1 487 ? -11.413 -0.930 2.787 1.00 89.06 487 TRP A O 1
ATOM 3598 N N . PHE A 1 488 ? -9.504 -0.370 3.809 1.00 89.06 488 PHE A N 1
ATOM 3599 C CA . PHE A 1 488 ? -10.040 -0.711 5.129 1.00 89.06 488 PHE A CA 1
ATOM 3600 C C . PHE A 1 488 ? -11.080 0.308 5.596 1.00 89.06 488 PHE A C 1
ATOM 3602 O O . PHE A 1 488 ? -11.939 -0.047 6.399 1.00 89.06 488 PHE A O 1
ATOM 3609 N N . LEU A 1 489 ? -11.048 1.554 5.100 1.00 90.00 489 LEU A N 1
ATOM 3610 C CA . LEU A 1 489 ? -12.108 2.529 5.371 1.00 90.00 489 LEU A CA 1
ATOM 3611 C C . LEU A 1 489 ? -13.428 2.076 4.747 1.00 90.00 489 LEU A C 1
ATOM 3613 O O . LEU A 1 489 ? -14.476 2.269 5.361 1.00 90.00 489 LEU A O 1
ATOM 3617 N N . LEU A 1 490 ? -13.380 1.448 3.567 1.00 90.69 490 LEU A N 1
ATOM 3618 C CA . LEU A 1 490 ? -14.557 0.854 2.936 1.00 90.69 490 LEU A CA 1
ATOM 3619 C C . LEU A 1 490 ? -15.104 -0.297 3.789 1.00 90.69 490 LEU A C 1
ATOM 3621 O O . LEU A 1 490 ? -16.284 -0.286 4.136 1.00 90.69 490 LEU A O 1
ATOM 3625 N N . VAL A 1 491 ? -14.244 -1.231 4.211 1.00 92.62 491 VAL A N 1
ATOM 3626 C CA . VAL A 1 491 ? -14.639 -2.321 5.124 1.00 92.62 491 VAL A CA 1
ATOM 3627 C C . VAL A 1 491 ? -15.208 -1.756 6.428 1.00 92.62 491 VAL A C 1
ATOM 3629 O O . VAL A 1 491 ? -16.270 -2.169 6.883 1.00 92.62 491 VAL A O 1
ATOM 3632 N N . TYR A 1 492 ? -14.561 -0.747 7.008 1.00 92.62 492 TYR A N 1
ATOM 3633 C CA . TYR A 1 492 ? -15.025 -0.076 8.217 1.00 92.62 492 TYR A CA 1
ATOM 3634 C C . TYR A 1 492 ? -16.381 0.617 8.032 1.00 92.62 492 TYR A C 1
ATOM 3636 O O . TYR A 1 492 ? -17.218 0.570 8.936 1.00 92.62 492 TYR A O 1
ATOM 3644 N N . ALA A 1 493 ? -16.632 1.234 6.875 1.00 93.12 493 ALA A N 1
ATOM 3645 C CA . ALA A 1 493 ? -17.924 1.826 6.541 1.00 93.12 493 ALA A CA 1
ATOM 3646 C C . ALA A 1 493 ? -19.025 0.759 6.477 1.00 93.12 493 ALA A C 1
ATOM 3648 O O . ALA A 1 493 ? -20.090 0.957 7.066 1.00 93.12 493 ALA A O 1
ATOM 3649 N N . VAL A 1 494 ? -18.747 -0.384 5.839 1.00 94.00 494 VAL A N 1
ATOM 3650 C CA . VAL A 1 494 ? -19.665 -1.532 5.764 1.00 94.00 494 VAL A CA 1
ATOM 3651 C C . VAL A 1 494 ? -19.952 -2.090 7.157 1.00 94.00 494 VAL A C 1
ATOM 3653 O O . VAL A 1 494 ? -21.115 -2.220 7.530 1.00 94.00 494 VAL A O 1
ATOM 3656 N N . LEU A 1 495 ? -18.925 -2.331 7.976 1.00 94.00 495 LEU A N 1
ATOM 3657 C CA . LEU A 1 495 ? -19.102 -2.814 9.352 1.00 94.00 495 LEU A CA 1
ATOM 3658 C C . LEU A 1 495 ? -19.846 -1.803 10.240 1.00 94.00 495 LEU A C 1
ATOM 3660 O O . LEU A 1 495 ? -20.652 -2.189 11.085 1.00 94.00 495 LEU A O 1
ATOM 3664 N N . THR A 1 496 ? -19.634 -0.501 10.021 1.00 92.69 496 THR A N 1
ATOM 3665 C CA . THR A 1 496 ? -20.381 0.574 10.696 1.00 92.69 496 THR A CA 1
ATOM 3666 C C . THR A 1 496 ? -21.846 0.628 10.257 1.00 92.69 496 THR A C 1
ATOM 3668 O O . THR A 1 496 ? -22.723 0.938 11.059 1.00 92.69 496 THR A O 1
ATOM 3671 N N . ALA A 1 497 ? -22.147 0.321 8.995 1.00 93.69 497 ALA A N 1
ATOM 3672 C CA . ALA A 1 497 ? -23.526 0.146 8.557 1.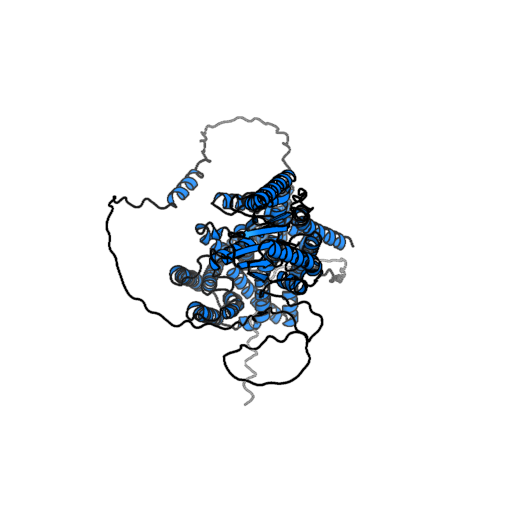00 93.69 497 ALA A CA 1
ATOM 3673 C C . ALA A 1 497 ? -24.134 -1.111 9.196 1.00 93.69 497 ALA A C 1
ATOM 3675 O O . ALA A 1 497 ? -25.230 -1.052 9.747 1.00 93.69 497 ALA A O 1
ATOM 3676 N N . ALA A 1 498 ? -23.393 -2.216 9.230 1.00 92.88 498 ALA A N 1
ATOM 3677 C CA . ALA A 1 498 ? -23.843 -3.488 9.783 1.00 92.88 498 ALA A CA 1
ATOM 3678 C C . ALA A 1 498 ? -23.894 -3.533 11.324 1.00 92.88 498 ALA A C 1
ATOM 3680 O O . ALA A 1 498 ? -24.378 -4.518 11.878 1.00 92.88 498 ALA A O 1
ATOM 3681 N N . THR A 1 499 ? -23.468 -2.481 12.040 1.00 92.50 499 THR A N 1
ATOM 3682 C CA . THR A 1 499 ? -23.444 -2.418 13.515 1.00 92.50 499 THR A CA 1
ATOM 3683 C C . THR A 1 499 ? -24.678 -3.004 14.224 1.00 92.50 499 THR A C 1
ATOM 3685 O O . THR A 1 499 ? -24.463 -3.763 15.167 1.00 92.50 499 THR A O 1
ATOM 3688 N N . PRO A 1 500 ? -25.947 -2.722 13.848 1.00 89.56 500 PRO A N 1
ATOM 3689 C CA . PRO A 1 500 ? -27.103 -3.290 14.553 1.00 89.56 500 PRO A CA 1
ATOM 3690 C C . PRO A 1 500 ? -27.190 -4.822 14.459 1.00 89.56 500 PRO A C 1
ATOM 3692 O O . PRO A 1 500 ? -27.620 -5.460 15.419 1.00 89.56 500 PRO A O 1
ATOM 3695 N N . LEU A 1 501 ? -26.757 -5.409 13.338 1.00 88.88 501 LEU A N 1
ATOM 3696 C CA . LEU A 1 501 ? -26.686 -6.860 13.141 1.00 88.88 501 LEU A CA 1
ATOM 3697 C C . LEU A 1 501 ? -25.470 -7.435 13.871 1.00 88.88 501 LEU A C 1
ATOM 3699 O O . LEU A 1 501 ? -25.580 -8.375 14.654 1.00 88.88 501 LEU A O 1
ATOM 3703 N N . VAL A 1 502 ? -24.313 -6.801 13.680 1.00 87.75 502 VAL A N 1
ATOM 3704 C CA . VAL A 1 502 ? -23.031 -7.221 14.256 1.00 87.75 502 VAL A CA 1
ATOM 3705 C C . VAL A 1 502 ? -23.051 -7.181 15.783 1.00 87.75 502 VAL A C 1
ATOM 3707 O O . VAL A 1 502 ? -22.458 -8.036 16.434 1.00 87.75 502 VAL A O 1
ATOM 3710 N N . ALA A 1 503 ? -23.793 -6.245 16.377 1.00 83.44 503 ALA A N 1
ATOM 3711 C CA . ALA A 1 503 ? -23.992 -6.183 17.819 1.00 8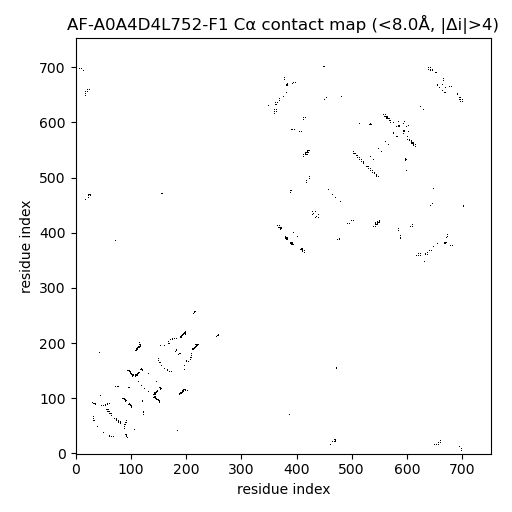3.44 503 ALA A CA 1
ATOM 3712 C C . ALA A 1 503 ? -24.719 -7.418 18.377 1.00 83.44 503 ALA A C 1
ATOM 3714 O O . ALA A 1 503 ? -24.657 -7.652 19.579 1.00 83.44 503 ALA A O 1
ATOM 3715 N N . ARG A 1 504 ? -25.399 -8.224 17.557 1.00 86.38 504 ARG A N 1
ATOM 3716 C CA . ARG A 1 504 ? -26.048 -9.473 17.990 1.00 86.38 504 ARG A CA 1
ATOM 3717 C C . ARG A 1 504 ? -25.189 -10.713 17.723 1.00 86.38 504 ARG A C 1
ATOM 3719 O O . ARG A 1 504 ? -25.438 -11.745 18.332 1.00 86.38 504 ARG A O 1
ATOM 3726 N N . LEU A 1 505 ? -24.172 -10.597 16.873 1.00 89.25 505 LEU A N 1
ATOM 3727 C CA . LEU A 1 505 ? -23.346 -11.708 16.409 1.00 89.25 505 LEU A CA 1
ATOM 3728 C C . LEU A 1 505 ? -22.255 -12.089 17.425 1.00 89.25 505 LEU A C 1
ATOM 3730 O O . LEU A 1 505 ? -21.643 -11.222 18.056 1.00 89.25 505 LEU A O 1
ATOM 3734 N N . HIS A 1 506 ? -21.984 -13.389 17.562 1.00 89.06 506 HIS A N 1
ATOM 3735 C CA . HIS A 1 506 ? -20.865 -13.891 18.362 1.00 89.06 506 HIS A CA 1
ATOM 3736 C C . HIS A 1 506 ? -19.547 -13.809 17.564 1.00 89.06 506 HIS A C 1
ATOM 3738 O O . HIS A 1 506 ? -19.539 -14.206 16.399 1.00 89.06 506 HIS A O 1
ATOM 3744 N N . PRO A 1 507 ? -18.416 -13.361 18.152 1.00 88.56 507 PRO A N 1
ATOM 3745 C CA . PRO A 1 507 ? -17.142 -13.217 17.433 1.00 88.56 507 PRO A CA 1
ATOM 3746 C C . PRO A 1 507 ? -16.551 -14.538 16.909 1.00 88.56 507 PRO A C 1
ATOM 3748 O O . PRO A 1 507 ? -15.698 -14.501 16.027 1.00 88.56 507 PRO A O 1
ATOM 3751 N N . LEU A 1 508 ? -17.004 -15.697 17.405 1.00 91.75 508 LEU A N 1
ATOM 3752 C CA . LEU A 1 508 ? -16.552 -17.003 16.901 1.00 91.75 508 LEU A CA 1
ATOM 3753 C C . LEU A 1 508 ? -17.086 -17.333 15.505 1.00 91.75 508 LEU A C 1
ATOM 3755 O O . LEU A 1 508 ? -16.408 -18.037 14.770 1.00 91.75 508 LEU A O 1
ATOM 3759 N N . TRP A 1 509 ? -18.256 -16.819 15.115 1.00 94.06 509 TRP A N 1
ATOM 3760 C CA . TRP A 1 509 ? -18.802 -17.069 13.777 1.00 94.06 509 TRP A CA 1
ATOM 3761 C C . TRP A 1 509 ? -17.888 -16.530 12.662 1.00 94.06 509 TRP A C 1
ATOM 3763 O O . TRP A 1 509 ? -17.462 -17.318 11.819 1.00 94.06 509 TRP A O 1
ATOM 3773 N N . PRO A 1 510 ? -17.488 -15.239 12.659 1.00 94.88 510 PRO A N 1
ATOM 3774 C CA . PRO A 1 510 ? -16.560 -14.743 11.644 1.00 94.88 510 PRO A CA 1
ATOM 3775 C C . PRO A 1 510 ? -15.163 -15.371 11.754 1.00 94.88 510 PRO A C 1
ATOM 3777 O O . PRO A 1 510 ? -14.494 -15.525 10.737 1.00 94.88 510 PRO A O 1
ATOM 3780 N N . LEU A 1 511 ? -14.732 -15.779 12.954 1.00 96.00 511 LEU A N 1
ATOM 3781 C CA . LEU A 1 511 ? -13.474 -16.509 13.135 1.00 96.00 511 LEU A CA 1
ATOM 3782 C C . LEU A 1 511 ? -13.527 -17.889 12.466 1.00 96.00 511 LEU A C 1
ATOM 3784 O O . LEU A 1 511 ? -12.585 -18.268 11.776 1.00 96.00 511 LEU A O 1
ATOM 3788 N N . ALA A 1 512 ? -14.638 -18.612 12.629 1.00 96.31 512 ALA A N 1
ATOM 3789 C CA . ALA A 1 512 ? -14.859 -19.897 11.983 1.00 96.31 512 ALA A CA 1
ATOM 3790 C C . ALA A 1 512 ? -14.875 -19.753 10.457 1.00 96.31 512 ALA A C 1
ATOM 3792 O O . ALA A 1 512 ? -14.256 -20.564 9.777 1.00 96.31 512 ALA A O 1
ATOM 3793 N N . VAL A 1 513 ? -15.504 -18.704 9.914 1.00 96.00 513 VAL A N 1
ATOM 3794 C CA . VAL A 1 513 ? -15.464 -18.424 8.467 1.00 96.00 513 VAL A CA 1
ATOM 3795 C C . VAL A 1 513 ? -14.021 -18.280 7.981 1.00 96.00 513 VAL A C 1
ATOM 3797 O O . VAL A 1 513 ? -13.644 -18.943 7.020 1.00 96.00 513 VAL A O 1
ATOM 3800 N N . VAL A 1 514 ? -13.195 -17.483 8.670 1.00 96.19 514 VAL A N 1
ATOM 3801 C CA . VAL A 1 514 ? -11.779 -17.301 8.299 1.00 96.19 514 VAL A CA 1
ATOM 3802 C C . VAL A 1 514 ? -11.011 -18.618 8.345 1.00 96.19 514 VAL A C 1
ATOM 3804 O O . VAL A 1 514 ? -10.280 -18.922 7.405 1.00 96.19 514 VAL A O 1
ATOM 3807 N N . LEU A 1 515 ? -11.202 -19.403 9.409 1.00 96.00 515 LEU A N 1
ATOM 3808 C CA . LEU A 1 515 ? -10.573 -20.712 9.577 1.00 96.00 515 LEU A CA 1
ATOM 3809 C C . LEU A 1 515 ? -10.909 -21.656 8.415 1.00 96.00 515 LEU A C 1
ATOM 3811 O O . LEU A 1 515 ? -10.001 -22.230 7.825 1.00 96.00 515 LEU A O 1
ATOM 3815 N N . HIS A 1 516 ? -12.190 -21.797 8.063 1.00 95.38 516 HIS A N 1
ATOM 3816 C CA . HIS A 1 516 ? -12.615 -22.706 6.994 1.00 95.38 516 HIS A CA 1
ATOM 3817 C C . HIS A 1 516 ? -12.153 -22.226 5.618 1.00 95.38 516 HIS A C 1
ATOM 3819 O O . HIS A 1 516 ? -11.703 -23.032 4.809 1.00 95.38 516 HIS A O 1
ATOM 3825 N N . VAL A 1 517 ? -12.218 -20.918 5.348 1.00 94.50 517 VAL A N 1
ATOM 3826 C CA . VAL A 1 517 ? -11.726 -20.354 4.085 1.00 94.50 517 VAL A CA 1
ATOM 3827 C C . VAL A 1 517 ? -10.228 -20.601 3.930 1.00 94.50 517 VAL A C 1
ATOM 3829 O O . VAL A 1 517 ? -9.797 -21.020 2.859 1.00 94.50 517 VAL A O 1
ATOM 3832 N N . ASP A 1 518 ? -9.428 -20.383 4.975 1.00 93.50 518 ASP A N 1
ATOM 3833 C CA . ASP A 1 518 ? -7.988 -20.640 4.907 1.00 93.50 518 ASP A CA 1
ATOM 3834 C C . ASP A 1 518 ? -7.668 -22.138 4.840 1.00 93.50 518 ASP A C 1
ATOM 3836 O O . ASP A 1 518 ? -6.775 -22.522 4.089 1.00 93.50 518 ASP A O 1
ATOM 3840 N N . LEU A 1 519 ? -8.435 -22.996 5.521 1.00 93.12 519 LEU A N 1
ATOM 3841 C CA . LEU A 1 519 ? -8.313 -24.449 5.391 1.00 93.12 519 LEU A CA 1
ATOM 3842 C C . LEU A 1 519 ? -8.585 -24.912 3.952 1.00 93.12 519 LEU A C 1
ATOM 3844 O O . LEU A 1 519 ? -7.825 -25.708 3.415 1.00 93.12 519 LEU A O 1
ATOM 3848 N N . ILE A 1 520 ? -9.619 -24.382 3.295 1.00 91.75 520 ILE A N 1
ATOM 3849 C CA . ILE A 1 520 ? -9.918 -24.696 1.889 1.00 91.75 520 ILE A CA 1
ATOM 3850 C C . ILE A 1 520 ? -8.802 -24.189 0.971 1.00 91.75 520 ILE A C 1
ATOM 3852 O O . ILE A 1 520 ? -8.345 -24.916 0.094 1.00 91.75 520 ILE A O 1
ATOM 3856 N N . ARG A 1 521 ? -8.336 -22.953 1.175 1.00 89.56 521 ARG A N 1
ATOM 3857 C CA . ARG A 1 521 ? -7.324 -22.319 0.314 1.00 89.56 521 ARG A CA 1
ATOM 3858 C C . ARG A 1 521 ? -5.943 -22.953 0.430 1.00 89.56 521 ARG A C 1
ATOM 3860 O O . ARG A 1 521 ? -5.265 -23.063 -0.582 1.00 89.56 521 ARG A O 1
ATOM 3867 N N . PHE A 1 522 ? -5.515 -23.291 1.644 1.00 88.19 522 PHE A N 1
ATOM 3868 C CA . PHE A 1 522 ? -4.152 -23.758 1.912 1.00 88.19 522 PHE A CA 1
ATOM 3869 C C . PHE A 1 522 ? -4.066 -25.264 2.172 1.00 88.19 522 PHE A C 1
ATOM 3871 O O . PHE A 1 522 ? -3.009 -25.842 1.955 1.00 88.19 522 PHE A O 1
ATOM 3878 N N . GLY A 1 523 ? -5.143 -25.898 2.639 1.00 86.75 523 GLY A N 1
ATOM 3879 C CA . GLY A 1 523 ? -5.180 -27.337 2.921 1.00 86.75 523 GLY A CA 1
ATOM 3880 C C . GLY A 1 523 ? -5.703 -28.192 1.765 1.00 86.75 523 GLY A C 1
ATOM 3881 O O . GLY A 1 523 ? -5.311 -29.348 1.657 1.00 86.75 523 GLY A O 1
ATOM 3882 N N . PHE A 1 524 ? -6.560 -27.639 0.899 1.00 88.50 524 PHE A N 1
ATOM 3883 C CA . PHE A 1 524 ? -7.209 -28.374 -0.199 1.00 88.50 524 PHE A CA 1
ATOM 3884 C C . PHE A 1 524 ? -6.944 -27.768 -1.589 1.00 88.50 524 PHE A C 1
ATOM 3886 O O . PHE A 1 524 ? -7.700 -28.037 -2.521 1.00 88.50 524 PHE A O 1
ATOM 3893 N N . ASP A 1 525 ? -5.925 -26.910 -1.727 1.00 83.19 525 ASP A N 1
ATOM 3894 C CA . ASP A 1 525 ? -5.606 -26.177 -2.968 1.00 83.19 525 ASP A CA 1
ATOM 3895 C C . ASP A 1 525 ? -6.824 -25.469 -3.598 1.00 83.19 525 ASP A C 1
ATOM 3897 O O . ASP A 1 525 ? -6.987 -25.369 -4.818 1.00 83.19 525 ASP A O 1
ATOM 3901 N N . GLY A 1 526 ? -7.723 -24.978 -2.741 1.00 82.06 526 GLY A N 1
ATOM 3902 C CA . GLY A 1 526 ? -8.967 -24.354 -3.155 1.00 82.06 526 GLY A CA 1
ATOM 3903 C C . GLY A 1 526 ? -8.768 -23.013 -3.877 1.00 82.06 526 GLY A C 1
ATOM 3904 O O . GLY A 1 526 ? -7.708 -22.384 -3.807 1.00 82.06 526 GLY A O 1
ATOM 3905 N N . PRO A 1 527 ? -9.811 -22.503 -4.554 1.00 85.88 527 PRO A N 1
ATOM 3906 C CA . PRO A 1 527 ? -9.698 -21.301 -5.368 1.00 85.88 527 PRO A CA 1
ATOM 3907 C C . PRO A 1 527 ? -9.245 -20.065 -4.577 1.00 85.88 527 PRO A C 1
ATOM 3909 O O . PRO A 1 527 ? -9.853 -19.683 -3.574 1.00 85.88 527 PRO A O 1
ATOM 3912 N N . ALA A 1 528 ? -8.235 -19.354 -5.088 1.00 83.38 528 ALA A N 1
ATOM 3913 C CA . ALA A 1 528 ? -7.671 -18.171 -4.429 1.00 83.38 528 ALA A CA 1
ATOM 3914 C C . ALA A 1 528 ? -8.698 -17.048 -4.171 1.00 83.38 528 ALA A C 1
ATOM 3916 O O . ALA A 1 528 ? -8.550 -16.284 -3.213 1.00 83.38 528 ALA A O 1
ATOM 3917 N N . TRP A 1 529 ? -9.754 -16.958 -4.991 1.00 85.69 529 TRP A N 1
ATOM 3918 C CA . TRP A 1 529 ? -10.799 -15.939 -4.856 1.00 85.69 529 TRP A CA 1
ATOM 3919 C C . TRP A 1 529 ? -11.626 -16.085 -3.569 1.00 85.69 529 TRP A C 1
ATOM 3921 O O . TRP A 1 529 ? -12.144 -15.081 -3.082 1.00 85.69 529 TRP A O 1
ATOM 3931 N N . LEU A 1 530 ? -11.690 -17.280 -2.963 1.00 87.44 530 LEU A N 1
ATOM 3932 C CA . LEU A 1 530 ? -12.370 -17.489 -1.678 1.00 87.44 530 LEU A CA 1
ATOM 3933 C C . LEU A 1 530 ? -11.783 -16.613 -0.570 1.00 87.44 530 LEU A C 1
ATOM 3935 O O . LEU A 1 530 ? -12.497 -16.181 0.332 1.00 87.44 530 LEU A O 1
ATOM 3939 N N . GLY A 1 531 ? -10.496 -16.273 -0.669 1.00 85.06 531 GLY A N 1
ATOM 3940 C CA . GLY A 1 531 ? -9.836 -15.407 0.299 1.00 85.06 531 GLY A CA 1
ATOM 3941 C C . GLY A 1 531 ? -10.481 -14.022 0.410 1.00 85.06 531 GLY A C 1
ATOM 3942 O O . GLY A 1 531 ? -10.409 -13.409 1.470 1.00 85.06 531 GLY A O 1
ATOM 3943 N N . TRP A 1 532 ? -11.174 -13.529 -0.622 1.00 89.12 532 TRP A N 1
ATOM 3944 C CA . TRP A 1 532 ? -11.882 -12.247 -0.544 1.00 89.12 532 TRP A CA 1
ATOM 3945 C C . TRP A 1 532 ? -13.000 -12.241 0.508 1.00 89.12 532 TRP A C 1
ATOM 3947 O O . TRP A 1 532 ? -13.302 -11.182 1.054 1.00 89.12 532 TRP A O 1
ATOM 3957 N N . VAL A 1 533 ? -13.550 -13.404 0.877 1.00 91.38 533 VAL A N 1
ATOM 3958 C CA . VAL A 1 533 ? -14.495 -13.530 2.001 1.00 91.38 533 VAL A CA 1
ATOM 3959 C C . VAL A 1 533 ? -13.824 -13.134 3.323 1.00 91.38 533 VAL A C 1
ATOM 3961 O O . VAL A 1 533 ? -14.412 -12.407 4.134 1.00 91.38 533 VAL A O 1
ATOM 3964 N N . ASN A 1 534 ? -12.554 -13.507 3.509 1.00 93.31 534 ASN A N 1
ATOM 3965 C CA . ASN A 1 534 ? -11.785 -13.160 4.706 1.00 93.31 534 ASN A CA 1
ATOM 3966 C C . ASN A 1 534 ? -11.516 -11.663 4.829 1.00 93.31 534 ASN A C 1
ATOM 3968 O O . ASN A 1 534 ? -11.257 -11.186 5.935 1.00 93.31 534 ASN A O 1
ATOM 3972 N N . LEU A 1 535 ? -11.636 -10.895 3.740 1.00 91.00 535 LEU A N 1
ATOM 3973 C CA . LEU A 1 535 ? -11.542 -9.442 3.813 1.00 91.00 535 LEU A CA 1
ATOM 3974 C C . LEU A 1 535 ? -12.625 -8.859 4.722 1.00 91.00 535 LEU A C 1
ATOM 3976 O O . LEU A 1 535 ? -12.335 -7.962 5.500 1.00 91.00 535 LEU A O 1
ATOM 3980 N N . ALA A 1 536 ? -13.857 -9.365 4.668 1.00 89.94 536 ALA A N 1
ATOM 3981 C CA . ALA A 1 536 ? -14.913 -8.924 5.575 1.00 89.94 536 ALA A CA 1
ATOM 3982 C C . ALA A 1 536 ? -14.855 -9.683 6.908 1.00 89.94 536 ALA A C 1
ATOM 3984 O O . ALA A 1 536 ? -14.884 -9.063 7.973 1.00 89.94 536 ALA A O 1
ATOM 3985 N N . ALA A 1 537 ? -14.741 -11.014 6.855 1.00 93.69 537 ALA A N 1
ATOM 3986 C CA . ALA A 1 537 ? -14.814 -11.863 8.041 1.00 93.69 537 ALA A CA 1
ATOM 3987 C C . ALA A 1 537 ? -13.658 -11.608 9.025 1.00 93.69 537 ALA A C 1
ATOM 3989 O O . ALA A 1 537 ? -13.894 -11.475 10.226 1.00 93.69 537 ALA A O 1
ATOM 3990 N N . GLY A 1 538 ? -12.428 -11.432 8.534 1.00 94.69 538 GLY A N 1
ATOM 3991 C CA . GLY A 1 538 ? -11.253 -11.226 9.383 1.00 94.69 538 GLY A CA 1
ATOM 3992 C C . GLY A 1 538 ? -11.333 -9.967 10.244 1.00 94.69 538 GLY A C 1
ATOM 3993 O O . GLY A 1 538 ? -11.017 -10.012 11.431 1.00 94.69 538 GLY A O 1
ATOM 3994 N N . TRP A 1 539 ? -11.831 -8.857 9.691 1.00 95.19 539 TRP A N 1
ATOM 3995 C CA . TRP A 1 539 ? -12.010 -7.605 10.444 1.00 95.19 539 TRP A CA 1
ATOM 3996 C C . TRP A 1 539 ? -13.325 -7.544 11.220 1.00 95.19 539 TRP A C 1
ATOM 3998 O O . TRP A 1 539 ? -13.437 -6.783 12.186 1.00 95.19 539 TRP A O 1
ATOM 4008 N N . LEU A 1 540 ? -14.304 -8.371 10.851 1.00 95.81 540 LEU A N 1
ATOM 4009 C CA . LEU A 1 540 ? -15.530 -8.540 11.619 1.00 95.81 540 LEU A CA 1
ATOM 4010 C C . LEU A 1 540 ? -15.244 -9.150 13.003 1.00 95.81 540 LEU A C 1
ATOM 4012 O O . LEU A 1 540 ? -15.885 -8.740 13.964 1.00 95.81 540 LEU A O 1
ATOM 4016 N N . VAL A 1 541 ? -14.239 -10.028 13.147 1.00 96.69 541 VAL A N 1
ATOM 4017 C CA . VAL A 1 541 ? -13.825 -10.609 14.445 1.00 96.69 541 VAL A CA 1
ATOM 4018 C C . VAL A 1 541 ? -13.498 -9.536 15.505 1.00 96.69 541 VAL A C 1
ATOM 4020 O O . VAL A 1 541 ? -14.215 -9.464 16.513 1.00 96.69 541 VAL A O 1
ATOM 4023 N N . PRO A 1 542 ? -12.479 -8.663 15.327 1.00 96.56 542 PRO A N 1
ATOM 4024 C CA . PRO A 1 542 ? -12.174 -7.622 16.308 1.00 96.56 542 PRO A CA 1
ATOM 4025 C C . PRO A 1 542 ? -13.317 -6.609 16.450 1.00 96.56 542 PRO A C 1
ATOM 4027 O O . PRO A 1 542 ? -13.552 -6.105 17.548 1.00 96.56 542 PRO A O 1
ATOM 4030 N N . TYR A 1 543 ? -14.085 -6.343 15.388 1.00 96.56 543 TYR A N 1
ATOM 4031 C CA . TYR A 1 543 ? -15.238 -5.444 15.464 1.00 96.56 543 TYR A CA 1
ATOM 4032 C C . TYR A 1 543 ? -16.369 -6.007 16.347 1.00 96.56 543 TYR A C 1
ATOM 4034 O O . TYR A 1 543 ? -16.901 -5.283 17.193 1.00 96.56 543 TYR A O 1
ATOM 4042 N N . CYS A 1 544 ? -16.710 -7.295 16.214 1.00 95.44 544 CYS A N 1
ATOM 4043 C CA . CYS A 1 544 ? -17.654 -8.008 17.085 1.00 95.44 544 CYS A CA 1
ATOM 4044 C C . CYS A 1 544 ? -17.197 -7.965 18.545 1.00 95.44 544 CYS A C 1
ATOM 4046 O O . CYS A 1 544 ? -17.990 -7.659 19.439 1.00 95.44 544 CYS A O 1
ATOM 4048 N N . LEU A 1 545 ? -15.907 -8.220 18.784 1.00 95.12 545 LEU A N 1
ATOM 4049 C CA . LEU A 1 545 ? -15.305 -8.143 20.112 1.00 95.12 545 LEU A CA 1
ATOM 4050 C C . LEU A 1 545 ? -15.442 -6.726 20.700 1.00 95.12 545 LEU A C 1
ATOM 4052 O O . LEU A 1 545 ? -15.825 -6.551 21.856 1.00 95.12 545 LEU A O 1
ATOM 4056 N N . GLY A 1 546 ? -15.239 -5.700 19.873 1.00 94.81 546 GLY A N 1
ATOM 4057 C CA . GLY A 1 546 ? -15.436 -4.298 20.232 1.00 94.81 546 GLY A CA 1
ATOM 4058 C C . GLY A 1 546 ? -16.883 -3.974 20.595 1.00 94.81 546 GLY A C 1
ATOM 4059 O O . GLY A 1 546 ? -17.148 -3.338 21.617 1.00 94.81 546 GLY A O 1
ATOM 4060 N N . ALA A 1 547 ? -17.839 -4.448 19.796 1.00 93.69 547 ALA A N 1
ATOM 4061 C CA . ALA A 1 547 ? -19.266 -4.270 20.053 1.00 93.69 547 ALA A CA 1
ATOM 4062 C C . ALA A 1 547 ? -19.714 -4.984 21.344 1.00 93.69 547 ALA A C 1
ATOM 4064 O O . ALA A 1 547 ? -20.481 -4.432 22.136 1.00 93.69 547 ALA A O 1
ATOM 4065 N N . ALA A 1 548 ? -19.204 -6.190 21.603 1.00 92.44 548 ALA A N 1
ATOM 4066 C CA . ALA A 1 548 ? -19.432 -6.911 22.853 1.00 92.44 548 ALA A CA 1
ATOM 4067 C C . ALA A 1 548 ? -18.808 -6.183 24.060 1.00 92.44 548 ALA A C 1
ATOM 4069 O O . ALA A 1 548 ? -19.432 -6.103 25.122 1.00 92.44 548 ALA A O 1
ATOM 4070 N N . TRP A 1 549 ? -17.631 -5.575 23.891 1.00 91.44 549 TRP A N 1
ATOM 4071 C CA . TRP A 1 549 ? -17.005 -4.732 24.910 1.00 91.44 549 TRP A CA 1
ATOM 4072 C C . TRP A 1 549 ? -17.830 -3.473 25.205 1.00 91.44 549 TRP A C 1
ATOM 4074 O O . TRP A 1 549 ? -18.047 -3.143 26.372 1.00 91.44 549 TRP A O 1
ATOM 4084 N N . GLY A 1 550 ? -18.364 -2.811 24.172 1.00 86.50 550 GLY A N 1
ATOM 4085 C CA . GLY A 1 550 ? -19.232 -1.634 24.307 1.00 86.50 550 GLY A CA 1
ATOM 4086 C C . GLY A 1 550 ? -20.480 -1.884 25.154 1.00 86.50 550 GLY A C 1
ATOM 4087 O O . GLY A 1 550 ? -20.866 -1.013 25.929 1.00 86.50 550 GLY A O 1
ATOM 4088 N N . ARG A 1 551 ? -21.029 -3.101 25.078 1.00 86.69 551 ARG A N 1
ATOM 4089 C CA . ARG A 1 551 ? -22.196 -3.561 25.851 1.00 86.69 551 ARG A CA 1
ATOM 4090 C C . ARG A 1 551 ? -21.860 -4.137 27.226 1.00 86.69 551 ARG A C 1
ATOM 4092 O O . ARG A 1 551 ? -22.739 -4.634 27.918 1.00 86.69 551 ARG A O 1
ATOM 4099 N N . GLY A 1 552 ? -20.586 -4.128 27.617 1.00 83.44 552 GLY A N 1
ATOM 4100 C CA . GLY A 1 552 ? -20.148 -4.664 28.904 1.00 83.44 552 GLY A CA 1
ATOM 4101 C C . GLY A 1 552 ? -20.119 -6.193 28.999 1.00 83.44 552 GLY A C 1
ATOM 4102 O O . GLY A 1 552 ? -20.011 -6.695 30.111 1.00 83.44 552 GLY A O 1
ATOM 4103 N N . ARG A 1 553 ? -20.172 -6.927 27.876 1.00 83.06 553 ARG A N 1
ATOM 4104 C CA . ARG A 1 553 ? -20.065 -8.403 27.855 1.00 83.06 553 ARG A CA 1
ATOM 4105 C C . ARG A 1 553 ? -18.625 -8.908 27.976 1.00 83.06 553 ARG A C 1
ATOM 4107 O O . ARG A 1 553 ? -18.400 -10.008 28.454 1.00 83.06 553 ARG A O 1
ATOM 4114 N N . LEU A 1 554 ? -17.648 -8.095 27.573 1.00 81.19 554 LEU A N 1
ATOM 4115 C CA . LEU A 1 554 ? -16.223 -8.352 27.809 1.00 81.19 554 LEU A CA 1
ATOM 4116 C C . LEU A 1 554 ? -15.756 -7.506 28.988 1.00 81.19 554 LEU A C 1
ATOM 4118 O O . LEU A 1 554 ? -15.378 -6.339 28.836 1.00 81.19 554 LEU A O 1
ATOM 4122 N N . ARG A 1 555 ? -15.837 -8.091 30.182 1.00 69.00 555 ARG A N 1
ATOM 4123 C CA . ARG A 1 555 ? -15.353 -7.504 31.432 1.00 69.00 555 ARG A CA 1
ATOM 4124 C C . ARG A 1 555 ? -14.408 -8.499 32.096 1.00 69.00 555 ARG A C 1
ATOM 4126 O O . ARG A 1 555 ? -14.760 -9.655 32.271 1.00 69.00 555 ARG A O 1
ATOM 4133 N N . GLY A 1 556 ? -13.209 -8.040 32.447 1.00 77.62 556 GLY A N 1
ATOM 4134 C CA . GLY A 1 556 ? -12.244 -8.829 33.213 1.00 77.62 556 GLY A CA 1
ATOM 4135 C C . GLY A 1 556 ? -10.854 -8.886 32.588 1.00 77.62 556 GLY A C 1
ATOM 4136 O O . GLY A 1 556 ? -10.685 -8.828 31.370 1.00 77.62 556 GLY A O 1
ATOM 4137 N N . ARG A 1 557 ? -9.842 -9.001 33.454 1.00 87.44 557 ARG A N 1
ATOM 4138 C CA . ARG A 1 557 ? -8.441 -9.184 33.046 1.00 87.44 557 ARG A CA 1
ATOM 4139 C C . ARG A 1 557 ? -8.208 -10.573 32.456 1.00 87.44 557 ARG A C 1
ATOM 4141 O O . ARG A 1 557 ? -7.389 -10.698 31.556 1.00 87.44 557 ARG A O 1
ATOM 4148 N N . THR A 1 558 ? -8.969 -11.572 32.903 1.00 90.50 558 THR A N 1
ATOM 4149 C CA . THR A 1 558 ? -8.911 -12.955 32.410 1.00 90.50 558 THR A CA 1
ATOM 4150 C C . THR A 1 558 ? -9.191 -13.030 30.915 1.00 90.50 5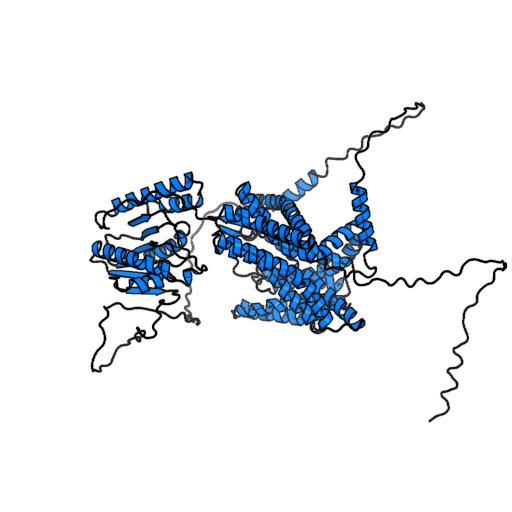58 THR A C 1
ATOM 4152 O O . THR A 1 558 ? -8.369 -13.554 30.178 1.00 90.50 558 THR A O 1
ATOM 4155 N N . ALA A 1 559 ? -10.278 -12.411 30.438 1.00 90.75 559 ALA A N 1
ATOM 4156 C CA . ALA A 1 559 ? -10.577 -12.354 29.006 1.00 90.75 559 ALA A CA 1
ATOM 4157 C C . ALA A 1 559 ? -9.450 -11.676 28.204 1.00 90.75 559 ALA A C 1
ATOM 4159 O O . ALA A 1 559 ? -9.102 -12.129 27.119 1.00 90.75 559 ALA A O 1
ATOM 4160 N N . GLY A 1 560 ? -8.845 -10.616 28.758 1.00 93.56 560 GLY A N 1
ATOM 4161 C CA . GLY A 1 560 ? -7.691 -9.950 28.152 1.00 93.56 560 GLY A CA 1
ATOM 4162 C C . GLY A 1 560 ? -6.471 -10.867 28.029 1.00 93.56 560 GLY A C 1
ATOM 4163 O O . GLY A 1 560 ? -5.861 -10.921 26.965 1.00 93.56 560 GLY A O 1
ATOM 4164 N N . TRP A 1 561 ? -6.147 -11.616 29.086 1.00 95.88 561 TRP A N 1
ATOM 4165 C CA . TRP A 1 561 ? -5.046 -12.579 29.077 1.00 95.88 561 TRP A CA 1
ATOM 4166 C C . TRP A 1 561 ? -5.306 -13.763 28.151 1.00 95.88 561 TRP A C 1
ATOM 4168 O O . TRP A 1 561 ? -4.432 -14.066 27.355 1.00 95.88 561 TRP A O 1
ATOM 4178 N N . VAL A 1 562 ? -6.499 -14.364 28.183 1.00 95.56 562 VAL A N 1
ATOM 4179 C CA . VAL A 1 562 ? -6.875 -15.483 27.299 1.00 95.56 562 VAL A CA 1
ATOM 4180 C C . VAL A 1 562 ? -6.745 -15.089 25.828 1.00 95.56 562 VAL A C 1
ATOM 4182 O O . VAL A 1 562 ? -6.171 -15.830 25.036 1.00 95.56 562 VAL A O 1
ATOM 4185 N N . LEU A 1 563 ? -7.230 -13.901 25.458 1.00 95.94 563 LEU A N 1
ATOM 4186 C CA . LEU A 1 563 ? -7.088 -13.389 24.095 1.00 95.94 563 LEU A CA 1
ATOM 4187 C C . LEU A 1 563 ? -5.624 -13.124 23.730 1.00 95.94 563 LEU A C 1
ATOM 4189 O O . LEU A 1 563 ? -5.208 -13.465 22.625 1.00 95.94 563 LEU A O 1
ATOM 4193 N N . LEU A 1 564 ? -4.849 -12.536 24.648 1.00 96.94 564 LEU A N 1
ATOM 4194 C CA . LEU A 1 564 ? -3.436 -12.224 24.438 1.00 96.94 564 LEU A CA 1
ATOM 4195 C C . LEU A 1 564 ? -2.595 -13.490 24.252 1.00 96.94 564 LEU A C 1
ATOM 4197 O O . LEU A 1 564 ? -1.925 -13.629 23.232 1.00 96.94 564 LEU A O 1
ATOM 4201 N N . THR A 1 565 ? -2.631 -14.405 25.219 1.00 97.38 565 THR A N 1
ATOM 4202 C CA . THR A 1 565 ? -1.802 -15.615 25.211 1.00 97.38 565 THR A CA 1
ATOM 4203 C C . THR A 1 565 ? -2.299 -16.615 24.179 1.00 97.38 565 THR A C 1
ATOM 4205 O O . THR A 1 565 ? -1.491 -17.124 23.410 1.00 97.38 565 THR A O 1
ATOM 4208 N N . GLY A 1 566 ? -3.614 -16.836 24.085 1.00 96.75 566 GLY A N 1
ATOM 4209 C CA . GLY A 1 566 ? -4.207 -17.733 23.095 1.00 96.75 566 GLY A CA 1
ATOM 4210 C C . GLY A 1 566 ? -3.978 -17.245 21.666 1.00 96.75 566 GLY A C 1
ATOM 4211 O O . GLY A 1 566 ? -3.485 -17.996 20.828 1.00 96.75 566 GLY A O 1
ATOM 4212 N N . GLY A 1 567 ? -4.246 -15.965 21.391 1.00 96.62 567 GLY A N 1
ATOM 4213 C CA . GLY A 1 567 ? -3.990 -15.375 20.076 1.00 96.62 567 GLY A CA 1
ATOM 4214 C C . GLY A 1 567 ? -2.509 -15.423 19.689 1.00 96.62 567 GLY A C 1
ATOM 4215 O O . GLY A 1 567 ? -2.182 -15.788 18.559 1.00 96.62 567 GLY A O 1
ATOM 4216 N N . ALA A 1 568 ? -1.602 -15.115 20.624 1.00 96.25 568 ALA A N 1
ATOM 4217 C CA . ALA A 1 568 ? -0.160 -15.163 20.382 1.00 96.25 568 ALA A CA 1
ATOM 4218 C C . ALA A 1 568 ? 0.343 -16.594 20.147 1.00 96.25 568 ALA A C 1
ATOM 4220 O O . ALA A 1 568 ? 1.111 -16.814 19.210 1.00 96.25 568 ALA A O 1
ATOM 4221 N N . ALA A 1 569 ? -0.113 -17.563 20.946 1.00 97.12 569 ALA A N 1
ATOM 4222 C CA . ALA A 1 569 ? 0.270 -18.965 20.812 1.00 97.12 569 ALA A CA 1
ATOM 4223 C C . ALA A 1 569 ? -0.173 -19.532 19.458 1.00 97.12 569 ALA A C 1
ATOM 4225 O O . ALA A 1 569 ? 0.652 -20.077 18.729 1.00 97.12 569 ALA A O 1
ATOM 4226 N N . VAL A 1 570 ? -1.437 -19.319 19.069 1.00 96.94 570 VAL A N 1
ATOM 4227 C CA . VAL A 1 570 ? -1.951 -19.802 17.777 1.00 96.94 570 VAL A CA 1
ATOM 4228 C C . VAL A 1 570 ? -1.234 -19.120 16.613 1.00 96.94 570 VAL A C 1
ATOM 4230 O O . VAL A 1 570 ? -0.807 -19.798 15.687 1.00 96.94 570 VAL A O 1
ATOM 4233 N N . THR A 1 571 ? -1.025 -17.801 16.670 1.00 96.06 571 THR A N 1
ATOM 4234 C CA . THR A 1 571 ? -0.265 -17.080 15.629 1.00 96.06 571 THR A CA 1
ATOM 4235 C C . THR A 1 571 ? 1.146 -17.641 15.486 1.00 96.06 571 THR A C 1
ATOM 4237 O O . THR A 1 571 ? 1.612 -17.868 14.373 1.00 96.06 571 THR A O 1
ATOM 4240 N N . THR A 1 572 ? 1.818 -17.897 16.609 1.00 94.88 572 THR A N 1
ATOM 4241 C CA . THR A 1 572 ? 3.169 -18.465 16.621 1.00 94.88 572 THR A CA 1
ATOM 4242 C C . THR A 1 572 ? 3.178 -19.870 16.025 1.00 94.88 572 THR A C 1
ATOM 4244 O O . THR A 1 572 ? 4.015 -20.154 15.176 1.00 94.88 572 THR A O 1
ATOM 4247 N N . GLY A 1 573 ? 2.211 -20.718 16.383 1.00 95.94 573 GLY A N 1
ATOM 4248 C CA . GLY A 1 573 ? 2.044 -22.041 15.783 1.00 95.94 573 GLY A CA 1
ATOM 4249 C C . GLY A 1 573 ? 1.790 -21.981 14.274 1.00 95.94 573 GLY A C 1
ATOM 4250 O O . GLY A 1 573 ? 2.432 -22.700 13.518 1.00 95.94 573 GLY A O 1
ATOM 4251 N N . LEU A 1 574 ? 0.929 -21.075 13.802 1.00 94.19 574 LEU A N 1
ATOM 4252 C CA . LEU A 1 574 ? 0.655 -20.904 12.370 1.00 94.19 574 LEU A CA 1
ATOM 4253 C C . LEU A 1 574 ? 1.890 -20.428 11.591 1.00 94.19 574 LEU A C 1
ATOM 4255 O O . LEU A 1 574 ? 2.121 -20.886 10.476 1.00 94.19 574 LEU A O 1
ATOM 4259 N N . VAL A 1 575 ? 2.703 -19.542 12.171 1.00 93.12 575 VAL A N 1
ATOM 4260 C CA . VAL A 1 575 ? 3.938 -19.061 11.532 1.00 93.12 575 VAL A CA 1
ATOM 4261 C C . VAL A 1 575 ? 5.034 -20.130 11.540 1.00 93.12 575 VAL A C 1
ATOM 4263 O O . VAL A 1 575 ? 5.683 -20.334 10.520 1.00 93.12 575 VAL A O 1
ATOM 4266 N N . LEU A 1 576 ? 5.252 -20.811 12.670 1.00 93.19 576 LEU A N 1
ATOM 4267 C CA . LEU A 1 576 ? 6.348 -21.777 12.818 1.00 93.19 576 LEU A CA 1
ATOM 4268 C C . LEU A 1 576 ? 6.040 -23.144 12.196 1.00 93.19 576 LEU A C 1
ATOM 4270 O O . LEU A 1 576 ? 6.946 -23.782 11.671 1.00 93.19 576 LEU A O 1
ATOM 4274 N N . LEU A 1 577 ? 4.785 -23.595 12.266 1.00 92.06 577 LEU A N 1
ATOM 4275 C CA . LEU A 1 577 ? 4.362 -24.942 11.860 1.00 92.06 577 LEU A CA 1
ATOM 4276 C C . LEU A 1 577 ? 3.427 -24.922 10.644 1.00 92.06 577 LEU A C 1
ATOM 4278 O O . LEU A 1 577 ? 3.432 -25.855 9.850 1.00 92.06 577 LEU A O 1
ATOM 4282 N N . GLY A 1 578 ? 2.619 -23.869 10.489 1.00 85.38 578 GLY A N 1
ATOM 4283 C CA . GLY A 1 578 ? 1.590 -23.775 9.445 1.00 85.38 578 GLY A CA 1
ATOM 4284 C C . GLY A 1 578 ? 2.039 -23.122 8.134 1.00 85.38 578 GLY A C 1
ATOM 4285 O O . GLY A 1 578 ? 1.207 -22.919 7.255 1.00 85.38 578 GLY A O 1
ATOM 4286 N N . GLY A 1 579 ? 3.311 -22.729 8.005 1.00 87.00 579 GLY A N 1
ATOM 4287 C CA . GLY A 1 579 ? 3.842 -22.084 6.796 1.00 87.00 579 GLY A CA 1
ATOM 4288 C C . GLY A 1 579 ? 3.310 -20.667 6.528 1.00 87.00 579 GLY A C 1
ATOM 4289 O O . GLY A 1 579 ? 3.519 -20.129 5.439 1.00 87.00 579 GLY A O 1
ATOM 4290 N N . TYR A 1 580 ? 2.631 -20.038 7.496 1.00 90.00 580 TYR A N 1
ATOM 4291 C CA . TYR A 1 580 ? 2.130 -18.672 7.333 1.00 90.00 580 TYR A CA 1
ATOM 4292 C C . TYR A 1 580 ? 3.289 -17.661 7.346 1.00 90.00 580 TYR A C 1
ATOM 4294 O O . TYR A 1 580 ? 4.247 -17.823 8.106 1.00 90.00 580 TYR A O 1
ATOM 4302 N N . PRO A 1 581 ? 3.211 -16.562 6.568 1.00 89.00 581 PRO A N 1
ATOM 4303 C CA . PRO A 1 581 ? 4.252 -15.543 6.575 1.00 89.00 581 PRO A CA 1
ATOM 4304 C C . PRO A 1 581 ? 4.467 -14.949 7.972 1.00 89.00 581 PRO A C 1
ATOM 4306 O O . PRO A 1 581 ? 3.516 -14.538 8.636 1.00 89.00 581 PRO A O 1
ATOM 4309 N N . ALA A 1 582 ? 5.725 -14.811 8.391 1.00 88.88 582 ALA A N 1
ATOM 4310 C CA . ALA A 1 582 ? 6.052 -14.169 9.665 1.00 88.88 582 ALA A CA 1
ATOM 4311 C C . ALA A 1 582 ? 5.751 -12.656 9.663 1.00 88.88 582 ALA A C 1
ATOM 4313 O O . ALA A 1 582 ? 5.493 -12.068 10.712 1.00 88.88 582 ALA A O 1
ATOM 4314 N N . ALA A 1 583 ? 5.768 -12.000 8.498 1.00 88.56 583 ALA A N 1
ATOM 4315 C CA . ALA A 1 583 ? 5.412 -10.589 8.377 1.00 88.56 583 ALA A CA 1
ATOM 4316 C C . ALA A 1 583 ? 3.892 -10.395 8.481 1.00 88.56 583 ALA A C 1
ATOM 4318 O O . ALA A 1 583 ? 3.128 -10.889 7.652 1.00 88.56 583 ALA A O 1
ATOM 4319 N N . MET A 1 584 ? 3.441 -9.611 9.464 1.00 89.69 584 MET A N 1
ATOM 4320 C CA . MET A 1 584 ? 2.012 -9.304 9.662 1.00 89.69 584 MET A CA 1
ATOM 4321 C C . MET A 1 584 ? 1.495 -8.206 8.718 1.00 89.69 584 MET A C 1
ATOM 4323 O O . MET A 1 584 ? 0.341 -7.793 8.797 1.00 89.69 584 MET A O 1
ATOM 4327 N N . VAL A 1 585 ? 2.341 -7.735 7.801 1.00 84.06 585 VAL A N 1
ATOM 4328 C CA . VAL A 1 585 ? 2.033 -6.708 6.800 1.00 84.06 585 VAL A CA 1
ATOM 4329 C C . VAL A 1 585 ? 2.339 -7.213 5.391 1.00 84.06 585 VAL A C 1
ATOM 4331 O O . VAL A 1 585 ? 3.070 -8.184 5.206 1.00 84.06 585 VAL A O 1
ATOM 4334 N N . GLY A 1 586 ? 1.785 -6.551 4.374 1.00 77.19 586 GLY A N 1
ATOM 4335 C CA . GLY A 1 586 ? 2.098 -6.863 2.981 1.00 77.19 586 GLY A CA 1
ATOM 4336 C C . GLY A 1 586 ? 3.535 -6.492 2.621 1.00 77.19 586 GLY A C 1
ATOM 4337 O O . GLY A 1 586 ? 3.916 -5.328 2.724 1.00 77.19 586 GLY A O 1
ATOM 4338 N N . VAL A 1 587 ? 4.314 -7.474 2.163 1.00 76.44 587 VAL A N 1
ATOM 4339 C CA . VAL A 1 587 ? 5.668 -7.268 1.635 1.00 76.44 587 VAL A CA 1
ATOM 4340 C C . VAL A 1 587 ? 5.620 -7.401 0.107 1.00 76.44 587 VAL A C 1
ATOM 4342 O O . VAL A 1 587 ? 5.247 -8.464 -0.394 1.00 76.44 587 VAL A O 1
ATOM 4345 N N . PRO A 1 588 ? 5.973 -6.354 -0.665 1.00 67.56 588 PRO A N 1
ATOM 4346 C CA . PRO A 1 588 ? 5.997 -6.425 -2.122 1.00 67.56 588 PRO A CA 1
ATOM 4347 C C . PRO A 1 588 ? 6.901 -7.555 -2.634 1.00 67.56 588 PRO A C 1
ATOM 4349 O O . PRO A 1 588 ? 8.102 -7.578 -2.355 1.00 67.56 588 PRO A O 1
ATOM 4352 N N . GLY A 1 589 ? 6.324 -8.463 -3.425 1.00 62.19 589 GLY A N 1
ATOM 4353 C CA . GLY A 1 589 ? 7.019 -9.617 -4.006 1.00 62.19 589 GLY A CA 1
ATOM 4354 C C . GLY A 1 589 ? 6.903 -10.919 -3.208 1.00 62.19 589 GLY A C 1
ATOM 4355 O O . GLY A 1 589 ? 7.423 -11.928 -3.671 1.00 62.19 589 GLY A O 1
ATOM 4356 N N . ALA A 1 590 ? 6.228 -10.924 -2.053 1.00 70.94 590 ALA A N 1
ATOM 4357 C CA . ALA A 1 590 ? 5.867 -12.162 -1.363 1.00 70.94 590 ALA A CA 1
ATOM 4358 C C . ALA A 1 590 ? 4.703 -12.875 -2.079 1.00 70.94 590 ALA A C 1
ATOM 4360 O O . ALA A 1 590 ? 3.790 -12.216 -2.580 1.00 70.94 590 ALA A O 1
ATOM 4361 N N . SER A 1 591 ? 4.726 -14.212 -2.102 1.00 70.31 591 SER A N 1
ATOM 4362 C CA . SER A 1 591 ? 3.674 -15.049 -2.702 1.00 70.31 591 SER A CA 1
ATOM 4363 C C . SER A 1 591 ? 2.364 -15.017 -1.909 1.00 70.31 591 SER A C 1
ATOM 4365 O O . SER A 1 591 ? 1.287 -15.050 -2.498 1.00 70.31 591 SER A O 1
ATOM 4367 N N . ILE A 1 592 ? 2.452 -14.913 -0.579 1.00 79.38 592 ILE A N 1
ATOM 4368 C CA . ILE A 1 592 ? 1.311 -14.852 0.341 1.00 79.38 592 ILE A CA 1
ATOM 4369 C C . ILE A 1 592 ? 1.467 -13.623 1.241 1.00 79.38 592 ILE A C 1
ATOM 4371 O O . ILE A 1 592 ? 2.549 -13.344 1.759 1.00 79.38 592 ILE A O 1
ATOM 4375 N N . SER A 1 593 ? 0.374 -12.884 1.447 1.00 84.94 593 SER A N 1
ATOM 4376 C CA . SER A 1 593 ? 0.313 -11.761 2.383 1.00 84.94 593 SER A CA 1
ATOM 4377 C C . SER A 1 593 ? -0.785 -11.979 3.412 1.00 84.94 593 SER A C 1
ATOM 4379 O O . SER A 1 593 ? -1.940 -12.174 3.051 1.00 84.94 593 SER A O 1
ATOM 4381 N N . ASN A 1 594 ? -0.436 -11.819 4.690 1.00 87.88 594 ASN A N 1
ATOM 4382 C CA . ASN A 1 594 ? -1.375 -11.900 5.809 1.00 87.88 594 ASN A CA 1
ATOM 4383 C C . ASN A 1 594 ? -2.503 -10.852 5.775 1.00 87.88 594 ASN A C 1
ATOM 4385 O O . ASN A 1 594 ? -3.454 -10.978 6.534 1.00 87.88 594 ASN A O 1
ATOM 4389 N N . LEU A 1 595 ? -2.418 -9.812 4.934 1.00 85.00 595 LEU A N 1
ATOM 4390 C CA . LEU A 1 595 ? -3.423 -8.742 4.848 1.00 85.00 595 LEU A CA 1
ATOM 4391 C C . LEU A 1 595 ? -4.127 -8.657 3.488 1.00 85.00 595 LEU A C 1
ATOM 4393 O O . LEU A 1 595 ? -5.024 -7.830 3.336 1.00 85.00 595 LEU A O 1
ATOM 4397 N N . ASN A 1 596 ? -3.733 -9.464 2.499 1.00 81.75 596 ASN A N 1
ATOM 4398 C CA . ASN A 1 596 ? -4.266 -9.369 1.141 1.00 81.75 596 ASN A CA 1
ATOM 4399 C C . ASN A 1 596 ? -4.464 -10.756 0.510 1.00 81.75 596 ASN A C 1
ATOM 4401 O O . ASN A 1 596 ? -3.628 -11.179 -0.294 1.00 81.75 596 ASN A O 1
ATOM 4405 N N . PRO A 1 597 ? -5.562 -11.454 0.843 1.00 84.75 597 PRO A N 1
ATOM 4406 C CA . PRO A 1 597 ? -6.578 -11.124 1.857 1.00 84.75 597 PRO A CA 1
ATOM 4407 C C . PRO A 1 597 ? -6.188 -11.573 3.285 1.00 84.75 597 PRO A C 1
ATOM 4409 O O . PRO A 1 597 ? -5.234 -12.337 3.428 1.00 84.75 597 PRO A O 1
ATOM 4412 N N . PRO A 1 598 ? -6.891 -11.111 4.346 1.00 90.31 598 PRO A N 1
ATOM 4413 C CA . PRO A 1 598 ? -6.599 -11.482 5.731 1.00 90.31 598 PRO A CA 1
ATOM 4414 C C . PRO A 1 598 ? -6.522 -12.994 5.950 1.00 90.31 598 PRO A C 1
ATOM 4416 O O . PRO A 1 598 ? -7.442 -13.725 5.588 1.00 90.31 598 PRO A O 1
ATOM 4419 N N . THR A 1 599 ? -5.432 -13.448 6.556 1.00 93.88 599 THR A N 1
ATOM 4420 C CA . THR A 1 599 ? -5.236 -14.854 6.926 1.00 93.88 599 THR A CA 1
ATOM 4421 C C . THR A 1 599 ? -5.675 -15.116 8.362 1.00 93.88 599 THR A C 1
ATOM 4423 O O . THR A 1 599 ? -5.807 -14.193 9.173 1.00 93.88 599 THR A O 1
ATOM 4426 N N . LEU A 1 600 ? -5.822 -16.389 8.716 1.00 95.31 600 LEU A N 1
ATOM 4427 C CA . LEU A 1 600 ? -6.044 -16.834 10.082 1.00 95.31 600 LEU A CA 1
ATOM 4428 C C . LEU A 1 600 ? -4.947 -16.313 11.017 1.00 95.31 600 LEU A C 1
ATOM 4430 O O . LEU A 1 600 ? -5.274 -15.808 12.086 1.00 95.31 600 LEU A O 1
ATOM 4434 N N . ALA A 1 601 ? -3.682 -16.322 10.577 1.00 94.88 601 ALA A N 1
ATOM 4435 C CA . ALA A 1 601 ? -2.563 -15.766 11.338 1.00 94.88 601 ALA A CA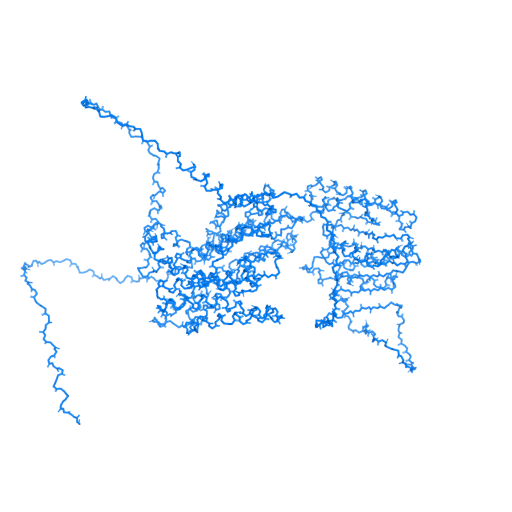 1
ATOM 4436 C C . ALA A 1 601 ? -2.758 -14.272 11.663 1.00 94.88 601 ALA A C 1
ATOM 4438 O O . ALA A 1 601 ? -2.527 -13.851 12.796 1.00 94.88 601 ALA A O 1
ATOM 4439 N N . ALA A 1 602 ? -3.247 -13.467 10.711 1.00 94.81 602 ALA A N 1
ATOM 4440 C CA . ALA A 1 602 ? -3.546 -12.055 10.962 1.00 94.81 602 ALA A CA 1
ATOM 4441 C C . ALA A 1 602 ? -4.702 -11.864 11.954 1.00 94.81 602 ALA A C 1
ATOM 4443 O O . ALA A 1 602 ? -4.685 -10.933 12.763 1.00 94.81 602 ALA A O 1
ATOM 4444 N N . VAL A 1 603 ? -5.711 -12.736 11.900 1.00 96.44 603 VAL A N 1
ATOM 4445 C CA . VAL A 1 603 ? -6.880 -12.674 12.785 1.00 96.44 603 VAL A CA 1
ATOM 4446 C C . VAL A 1 603 ? -6.522 -13.103 14.206 1.00 96.44 603 VAL A C 1
ATOM 4448 O O . VAL A 1 603 ? -6.882 -12.404 15.152 1.00 96.44 603 VAL A O 1
ATOM 4451 N N . THR A 1 604 ? -5.771 -14.191 14.381 1.00 96.81 604 THR A N 1
ATOM 4452 C CA . THR A 1 604 ? -5.305 -14.652 15.700 1.00 96.81 604 THR A CA 1
ATOM 4453 C C . THR A 1 604 ? -4.320 -13.664 16.314 1.00 96.81 604 THR A C 1
ATOM 4455 O O . THR A 1 604 ? -4.397 -13.382 17.512 1.00 96.81 604 THR A O 1
ATOM 4458 N N . PHE A 1 605 ? -3.475 -13.041 15.489 1.00 96.69 605 PHE A N 1
ATOM 4459 C CA . PHE A 1 605 ? -2.631 -11.930 15.913 1.00 96.69 605 PHE A CA 1
ATOM 4460 C C . PHE A 1 605 ? -3.491 -10.747 16.376 1.00 96.69 605 PHE A C 1
ATOM 4462 O O . PHE A 1 605 ? -3.278 -10.188 17.452 1.00 96.69 605 PHE A O 1
ATOM 4469 N N . GLY A 1 606 ? -4.534 -10.413 15.614 1.00 96.06 606 GLY A N 1
ATOM 4470 C CA . GLY A 1 606 ? -5.497 -9.382 15.976 1.00 96.06 606 GLY A CA 1
ATOM 4471 C C . GLY A 1 606 ? -6.229 -9.656 17.292 1.00 96.06 606 GLY A C 1
ATOM 4472 O O . GLY A 1 606 ? -6.449 -8.725 18.069 1.00 96.06 606 GLY A O 1
ATOM 4473 N N . LEU A 1 607 ? -6.559 -10.917 17.594 1.00 96.94 607 LEU A N 1
ATOM 4474 C CA . LEU A 1 607 ? -7.104 -11.317 18.897 1.00 96.94 607 LEU A CA 1
ATOM 4475 C C . LEU A 1 607 ? -6.102 -11.045 20.022 1.00 96.94 607 LEU A C 1
ATOM 4477 O O . LEU A 1 607 ? -6.488 -10.465 21.041 1.00 96.94 607 LEU A O 1
ATOM 4481 N N . ALA A 1 608 ? -4.820 -11.358 19.806 1.00 97.00 608 ALA A N 1
ATOM 4482 C CA . ALA A 1 608 ? -3.768 -11.055 20.770 1.00 97.00 608 ALA A CA 1
ATOM 4483 C C . ALA A 1 608 ? -3.681 -9.547 21.054 1.00 97.00 608 ALA A C 1
ATOM 4485 O O . ALA A 1 608 ? -3.667 -9.115 22.211 1.00 97.00 608 ALA A O 1
ATOM 4486 N N . GLN A 1 609 ? -3.732 -8.727 20.001 1.00 96.81 609 GLN A N 1
ATOM 4487 C CA . GLN A 1 609 ? -3.760 -7.270 20.128 1.00 96.81 609 GLN A CA 1
ATOM 4488 C C . GLN A 1 609 ? -5.007 -6.754 20.848 1.00 96.81 609 GLN A C 1
ATOM 4490 O O . GLN A 1 609 ? -4.922 -5.801 21.626 1.00 96.81 609 GLN A O 1
ATOM 4495 N N . CYS A 1 610 ? -6.165 -7.375 20.626 1.00 96.00 610 CYS A N 1
ATOM 4496 C CA . CYS A 1 610 ? -7.381 -7.023 21.349 1.00 96.00 610 CYS A CA 1
ATOM 4497 C C . CYS A 1 610 ? -7.264 -7.347 22.844 1.00 96.00 610 CYS A C 1
ATOM 4499 O O . CYS A 1 610 ? -7.661 -6.530 23.676 1.00 96.00 610 CYS A O 1
ATOM 4501 N N . GLY A 1 611 ? -6.671 -8.493 23.193 1.00 95.69 611 GLY A N 1
ATOM 4502 C CA . GLY A 1 611 ? -6.353 -8.854 24.574 1.00 95.69 611 GLY A CA 1
ATOM 4503 C C . GLY A 1 611 ? -5.430 -7.832 25.240 1.00 95.69 611 GLY A C 1
ATOM 4504 O O . GLY A 1 611 ? -5.754 -7.295 26.303 1.00 95.69 611 GLY A O 1
ATOM 4505 N N . ALA A 1 612 ? -4.338 -7.463 24.561 1.00 95.56 612 ALA A N 1
ATOM 4506 C CA . ALA A 1 612 ? -3.431 -6.408 25.012 1.00 95.56 612 ALA A CA 1
ATOM 4507 C C . ALA A 1 612 ? -4.154 -5.063 25.207 1.00 95.56 612 ALA A C 1
ATOM 4509 O O . ALA A 1 612 ? -3.978 -4.411 26.235 1.00 95.56 612 ALA A O 1
ATOM 4510 N N . ALA A 1 613 ? -5.021 -4.660 24.273 1.00 94.69 613 ALA A N 1
ATOM 4511 C CA . ALA A 1 613 ? -5.791 -3.420 24.370 1.00 94.69 613 ALA A CA 1
ATOM 4512 C C . ALA A 1 613 ? -6.722 -3.395 25.599 1.00 94.69 613 ALA A C 1
ATOM 4514 O O . ALA A 1 613 ? -6.829 -2.367 26.277 1.00 94.69 613 ALA A O 1
ATOM 4515 N N . LEU A 1 614 ? -7.356 -4.526 25.931 1.00 93.12 614 LEU A N 1
ATOM 4516 C CA . LEU A 1 614 ? -8.185 -4.660 27.133 1.00 93.12 614 LEU A CA 1
ATOM 4517 C C . LEU A 1 614 ? -7.352 -4.539 28.420 1.00 93.12 614 LEU A C 1
ATOM 4519 O O . LEU A 1 614 ? -7.776 -3.855 29.356 1.00 93.12 614 LEU A O 1
ATOM 4523 N N . LEU A 1 615 ? -6.159 -5.141 28.458 1.00 94.00 615 LEU A N 1
ATOM 4524 C CA . LEU A 1 615 ? -5.239 -5.071 29.602 1.00 94.00 615 LEU A CA 1
ATOM 4525 C C . LEU A 1 615 ? -4.633 -3.667 29.783 1.00 94.00 615 LEU A C 1
ATOM 4527 O O . LEU A 1 615 ? -4.507 -3.180 30.910 1.00 94.00 615 LEU A O 1
ATOM 4531 N N . LEU A 1 616 ? -4.330 -2.972 28.683 1.00 92.50 616 LEU A N 1
ATOM 4532 C CA . LEU A 1 616 ? -3.768 -1.615 28.680 1.00 92.50 616 LEU A CA 1
ATOM 4533 C C . LEU A 1 616 ? -4.774 -0.529 29.080 1.00 92.50 616 LEU A C 1
ATOM 4535 O O . LEU A 1 616 ? -4.373 0.599 29.375 1.00 92.50 616 LEU A O 1
ATOM 4539 N N . ARG A 1 617 ? -6.071 -0.847 29.164 1.00 88.75 617 ARG A N 1
ATOM 4540 C CA . ARG A 1 617 ? -7.129 0.109 29.522 1.00 88.75 617 ARG A CA 1
ATOM 4541 C C . ARG A 1 617 ? -6.868 0.823 30.852 1.00 88.75 617 ARG A C 1
ATOM 4543 O O . ARG A 1 617 ? -7.021 2.039 30.934 1.00 88.75 617 ARG A O 1
ATOM 4550 N N . GLY A 1 618 ? -6.491 0.081 31.894 1.00 87.88 618 GLY A N 1
ATOM 4551 C CA . GLY A 1 618 ? -6.211 0.638 33.224 1.00 87.88 618 GLY A CA 1
ATOM 4552 C C . GLY A 1 618 ? -5.007 1.592 33.227 1.00 87.88 618 GLY A C 1
ATOM 4553 O O . GLY A 1 618 ? -5.153 2.745 33.637 1.00 87.88 618 GLY A O 1
ATOM 4554 N N . PRO A 1 619 ? -3.827 1.151 32.750 1.00 91.50 619 PRO A N 1
ATOM 4555 C CA . PRO A 1 619 ? -2.663 2.016 32.554 1.00 91.50 619 PRO A CA 1
ATOM 4556 C C . PRO A 1 619 ? -2.957 3.266 31.711 1.00 91.50 619 PRO A C 1
ATOM 4558 O O . PRO A 1 619 ? -2.617 4.371 32.127 1.00 91.50 619 PRO A O 1
ATOM 4561 N N . LEU A 1 620 ? -3.657 3.122 30.578 1.00 91.19 620 LEU A N 1
ATOM 4562 C CA . LEU A 1 620 ? -4.004 4.247 29.705 1.00 91.19 620 LEU A CA 1
ATOM 4563 C C . LEU A 1 620 ? -4.874 5.285 30.415 1.00 91.19 620 LEU A C 1
ATOM 4565 O O . LEU A 1 620 ? -4.623 6.477 30.271 1.00 91.19 620 LEU A O 1
ATOM 4569 N N . ARG A 1 621 ? -5.855 4.867 31.225 1.00 90.69 621 ARG A N 1
ATOM 4570 C CA . ARG A 1 621 ? -6.659 5.811 32.022 1.00 90.69 621 ARG A CA 1
ATOM 4571 C C . ARG A 1 621 ? -5.812 6.610 33.003 1.00 90.69 621 ARG A C 1
ATOM 4573 O O . ARG A 1 621 ? -6.026 7.809 33.127 1.00 90.69 621 ARG A O 1
ATOM 4580 N N . ARG A 1 622 ? -4.841 5.967 33.660 1.00 90.81 622 ARG A N 1
ATOM 4581 C CA . ARG A 1 622 ? -3.930 6.635 34.604 1.00 90.81 622 ARG A CA 1
ATOM 4582 C C . ARG A 1 622 ? -3.037 7.655 33.902 1.00 90.81 622 ARG A C 1
ATOM 4584 O O . ARG A 1 622 ? -2.918 8.783 34.364 1.00 90.81 622 ARG A O 1
ATOM 4591 N N . VAL A 1 623 ? -2.455 7.291 32.760 1.00 92.19 623 VAL A N 1
ATOM 4592 C CA . VAL A 1 623 ? -1.610 8.209 31.977 1.00 92.19 623 VAL A CA 1
ATOM 4593 C C . VAL A 1 623 ? -2.433 9.377 31.427 1.00 92.19 623 VAL A C 1
ATOM 4595 O O . VAL A 1 623 ? -2.025 10.530 31.547 1.00 92.19 623 VAL A O 1
ATOM 4598 N N . LEU A 1 624 ? -3.616 9.096 30.876 1.00 92.00 624 LEU A N 1
ATOM 4599 C CA . LEU A 1 624 ? -4.496 10.095 30.260 1.00 92.00 624 LEU A CA 1
ATOM 4600 C C . LEU A 1 624 ? -5.352 10.873 31.266 1.00 92.00 624 LEU A C 1
ATOM 4602 O O . LEU A 1 624 ? -6.109 11.758 30.865 1.00 92.00 624 LEU A O 1
ATOM 4606 N N . ALA A 1 625 ? -5.225 10.595 32.564 1.00 87.62 625 ALA A N 1
ATOM 4607 C CA . ALA A 1 625 ? -5.699 11.499 33.604 1.00 87.62 625 ALA A CA 1
ATOM 4608 C C . ALA A 1 625 ? -4.896 12.812 33.593 1.00 87.62 625 ALA A C 1
ATOM 4610 O O . ALA A 1 625 ? -5.444 13.863 33.906 1.00 87.62 625 ALA A O 1
ATOM 4611 N N . ARG A 1 626 ? -3.627 12.774 33.153 1.00 90.06 626 ARG A N 1
ATOM 4612 C CA . ARG A 1 626 ? -2.766 13.960 33.044 1.00 90.06 626 ARG A CA 1
ATOM 4613 C C . ARG A 1 626 ? -3.254 14.876 31.904 1.00 90.06 626 ARG A C 1
ATOM 4615 O O . ARG A 1 626 ? -3.275 14.421 30.754 1.00 90.06 626 ARG A O 1
ATOM 4622 N N . PRO A 1 627 ? -3.555 16.166 32.161 1.00 86.94 627 PRO A N 1
ATOM 4623 C CA . PRO A 1 627 ? -4.126 17.074 31.158 1.00 86.94 627 PRO A CA 1
ATOM 4624 C C . PRO A 1 627 ? -3.287 17.211 29.883 1.00 86.94 627 PRO A C 1
ATOM 4626 O O . PRO A 1 627 ? -3.823 17.222 28.778 1.00 86.94 627 PRO A O 1
ATOM 4629 N N . ALA A 1 628 ? -1.958 17.257 30.018 1.00 87.56 628 ALA A N 1
ATOM 4630 C CA . ALA A 1 628 ? -1.050 17.370 28.878 1.00 87.56 628 ALA A CA 1
ATOM 4631 C C . ALA A 1 628 ? -1.083 16.124 27.973 1.00 87.56 628 ALA A C 1
ATOM 4633 O O . ALA A 1 628 ? -1.171 16.248 26.753 1.00 87.56 628 ALA A O 1
ATOM 4634 N N . ALA A 1 629 ? -1.075 14.922 28.561 1.00 88.88 629 ALA A N 1
ATOM 4635 C CA . ALA A 1 629 ? -1.155 13.671 27.806 1.00 88.88 629 ALA A CA 1
ATOM 4636 C C . ALA A 1 629 ? -2.520 13.522 27.114 1.00 88.88 629 ALA A C 1
ATOM 4638 O O . ALA A 1 629 ? -2.596 13.111 25.955 1.00 88.88 629 ALA A O 1
ATOM 4639 N N . TRP A 1 630 ? -3.598 13.922 27.797 1.00 90.94 630 TRP A N 1
ATOM 4640 C CA . TRP A 1 630 ? -4.928 13.982 27.200 1.00 90.94 630 TRP A CA 1
ATOM 4641 C C . TRP A 1 630 ? -4.991 14.957 26.024 1.00 90.94 630 TRP A C 1
ATOM 4643 O O . TRP A 1 630 ? -5.535 14.603 24.981 1.00 90.94 630 TRP A O 1
ATOM 4653 N N . ALA A 1 631 ? -4.405 16.150 26.153 1.00 87.19 631 ALA A N 1
ATOM 4654 C CA . ALA A 1 631 ? -4.408 17.148 25.089 1.00 87.19 631 ALA A CA 1
ATOM 4655 C C . ALA A 1 631 ? -3.773 16.613 23.797 1.00 87.19 631 ALA A C 1
ATOM 4657 O O . ALA A 1 631 ? -4.347 16.794 22.724 1.00 87.19 631 ALA A O 1
ATOM 4658 N N . VAL A 1 632 ? -2.654 15.886 23.892 1.00 88.94 632 VAL A N 1
ATOM 4659 C CA . VAL A 1 632 ? -2.019 15.236 22.732 1.00 88.94 632 VAL A CA 1
ATOM 4660 C C . VAL A 1 632 ? -2.970 14.230 22.078 1.00 88.94 632 VAL A C 1
ATOM 4662 O O . VAL A 1 632 ? -3.222 14.312 20.877 1.00 88.94 632 VAL A O 1
ATOM 4665 N N . VAL A 1 633 ? -3.560 13.319 22.857 1.00 91.62 633 VAL A N 1
ATOM 4666 C CA . VAL A 1 633 ? -4.500 12.308 22.336 1.00 91.62 633 VAL A CA 1
ATOM 4667 C C . VAL A 1 633 ? -5.753 12.947 21.738 1.00 91.62 633 VAL A C 1
ATOM 4669 O O . VAL A 1 633 ? -6.248 12.491 20.706 1.00 91.62 633 VAL A O 1
ATOM 4672 N N . ALA A 1 634 ? -6.273 14.005 22.354 1.00 88.62 634 ALA A N 1
ATOM 4673 C CA . ALA A 1 634 ? -7.426 14.738 21.855 1.00 88.62 634 ALA A CA 1
ATOM 4674 C C . ALA A 1 634 ? -7.115 15.411 20.511 1.00 88.62 634 ALA A C 1
ATOM 4676 O O . ALA A 1 634 ? -7.905 15.276 19.579 1.00 88.62 634 ALA A O 1
ATOM 4677 N N . LEU A 1 635 ? -5.957 16.068 20.382 1.00 86.88 635 LEU A N 1
ATOM 4678 C CA . LEU A 1 635 ? -5.507 16.690 19.133 1.00 86.88 635 LEU A CA 1
ATOM 4679 C C . LEU A 1 635 ? -5.311 15.653 18.022 1.00 86.88 635 LEU A C 1
ATOM 4681 O O . LEU A 1 635 ? -5.825 15.844 16.921 1.00 86.88 635 LEU A O 1
ATOM 4685 N N . VAL A 1 636 ? -4.660 14.524 18.320 1.00 89.62 636 VAL A N 1
ATOM 4686 C CA . VAL A 1 636 ? -4.498 13.418 17.362 1.00 89.62 636 VAL A CA 1
ATOM 4687 C C . VAL A 1 636 ? -5.856 12.878 16.918 1.00 89.62 636 VAL A C 1
ATOM 4689 O O . VAL A 1 636 ? -6.071 12.676 15.730 1.00 89.62 636 VAL A O 1
ATOM 4692 N N . ASN A 1 637 ? -6.807 12.689 17.836 1.00 89.19 637 ASN A N 1
ATOM 4693 C CA . ASN A 1 637 ? -8.140 12.193 17.486 1.00 89.19 637 ASN A CA 1
ATOM 4694 C C . ASN A 1 637 ? -9.000 13.215 16.726 1.00 89.19 637 ASN A C 1
ATOM 4696 O O . ASN A 1 637 ? -9.850 12.810 15.931 1.00 89.19 637 ASN A O 1
ATOM 4700 N N . LEU A 1 638 ? -8.797 14.516 16.954 1.00 86.38 638 LEU A N 1
ATOM 4701 C CA . LEU A 1 638 ? -9.427 15.590 16.178 1.00 86.38 638 LEU A CA 1
ATOM 4702 C C . LEU A 1 638 ? -8.880 15.640 14.749 1.00 86.38 638 LEU A C 1
ATOM 4704 O O . LEU A 1 638 ? -9.645 15.861 13.818 1.00 86.38 638 LEU A O 1
ATOM 4708 N N . ALA A 1 639 ? -7.579 15.395 14.588 1.00 86.50 639 ALA A N 1
ATOM 4709 C CA . ALA A 1 639 ? -6.880 15.356 13.307 1.00 86.50 639 ALA A CA 1
ATOM 4710 C C . ALA A 1 639 ? -6.837 13.957 12.668 1.00 86.50 639 ALA A C 1
ATOM 4712 O O . ALA A 1 639 ? -6.204 13.783 11.633 1.00 86.50 639 ALA A O 1
ATOM 4713 N N . ALA A 1 640 ? -7.467 12.955 13.287 1.00 88.38 640 ALA A N 1
ATOM 4714 C CA . ALA A 1 640 ? -7.281 11.537 12.982 1.00 88.38 640 ALA A CA 1
ATOM 4715 C C . ALA A 1 640 ? -7.472 11.204 11.502 1.00 88.38 640 ALA A C 1
ATOM 4717 O O . ALA A 1 640 ? -6.677 10.468 10.921 1.00 88.38 640 ALA A O 1
ATOM 4718 N N . MET A 1 641 ? -8.547 11.731 10.913 1.00 88.19 641 MET A N 1
ATOM 4719 C CA . MET A 1 641 ? -8.892 11.444 9.528 1.00 88.19 641 MET A CA 1
ATOM 4720 C C . MET A 1 641 ? -7.940 12.172 8.575 1.00 88.19 641 MET A C 1
ATOM 4722 O O . MET A 1 641 ? -7.406 11.538 7.672 1.00 88.19 641 MET A O 1
ATOM 4726 N N . THR A 1 642 ? -7.600 13.435 8.852 1.00 87.94 642 THR A N 1
ATOM 4727 C CA . THR A 1 642 ? -6.585 14.170 8.085 1.00 87.94 642 THR A CA 1
ATOM 4728 C C . THR A 1 642 ? -5.233 13.457 8.129 1.00 87.94 642 THR A C 1
ATOM 4730 O O . THR A 1 642 ? -4.623 13.208 7.096 1.00 87.94 642 THR A O 1
ATOM 4733 N N . VAL A 1 643 ? -4.764 13.092 9.324 1.00 91.00 643 VAL A N 1
ATOM 4734 C CA . VAL A 1 643 ? -3.487 12.399 9.528 1.00 91.00 643 VAL A CA 1
ATOM 4735 C C . VAL A 1 643 ? -3.450 11.108 8.715 1.00 91.00 643 VAL A C 1
ATOM 4737 O O . VAL A 1 643 ? -2.501 10.892 7.972 1.00 91.00 643 VAL A O 1
ATOM 4740 N N . PHE A 1 644 ? -4.507 10.299 8.795 1.00 90.44 644 PHE A N 1
ATOM 4741 C CA . PHE A 1 644 ? -4.606 9.041 8.061 1.00 90.44 644 PHE A CA 1
ATOM 4742 C C . PHE A 1 644 ? -4.706 9.210 6.533 1.00 90.44 644 PHE A C 1
ATOM 4744 O O . PHE A 1 644 ? -4.282 8.342 5.780 1.00 90.44 644 PHE A O 1
ATOM 4751 N N . LEU A 1 645 ? -5.313 10.290 6.052 1.00 91.12 645 LEU A N 1
ATOM 4752 C CA . LEU A 1 645 ? -5.520 10.492 4.620 1.00 91.12 645 LEU A CA 1
ATOM 4753 C C . LEU A 1 645 ? -4.324 11.153 3.930 1.00 91.12 645 LEU A C 1
ATOM 4755 O O . LEU A 1 645 ? -4.077 10.910 2.749 1.00 91.12 645 LEU A O 1
ATOM 4759 N N . TRP A 1 646 ? -3.573 11.980 4.656 1.00 92.31 646 TRP A N 1
ATOM 4760 C CA . TRP A 1 646 ? -2.502 12.794 4.088 1.00 92.31 646 TRP A CA 1
ATOM 4761 C C . TRP A 1 646 ? -1.092 12.293 4.420 1.00 92.31 646 TRP A C 1
ATOM 4763 O O . TRP A 1 646 ? -0.143 12.789 3.817 1.00 92.31 646 TRP A O 1
ATOM 4773 N N . HIS A 1 647 ? -0.901 11.312 5.315 1.00 92.69 647 HIS A N 1
ATOM 4774 C CA . HIS A 1 647 ? 0.448 10.848 5.695 1.00 92.69 647 HIS A CA 1
ATOM 4775 C C . HIS A 1 647 ? 1.238 10.242 4.534 1.00 92.69 647 HIS A C 1
ATOM 4777 O O . HIS A 1 647 ? 2.451 10.443 4.464 1.00 92.69 647 HIS A O 1
ATOM 4783 N N . GLN A 1 648 ? 0.575 9.516 3.628 1.00 91.00 648 GLN A N 1
ATOM 4784 C CA . GLN A 1 648 ? 1.211 8.986 2.417 1.00 91.00 648 GLN A CA 1
ATOM 4785 C C . GLN A 1 648 ? 1.619 10.127 1.481 1.00 91.00 648 GLN A C 1
ATOM 4787 O O . GLN A 1 648 ? 2.764 10.180 1.039 1.00 91.00 648 GLN A O 1
ATOM 4792 N N . THR A 1 649 ? 0.718 11.086 1.243 1.00 90.88 649 THR A N 1
ATOM 4793 C CA . THR A 1 649 ? 0.998 12.283 0.435 1.00 90.88 649 THR A CA 1
ATOM 4794 C C . THR A 1 649 ? 2.158 13.094 1.015 1.00 90.88 649 THR A C 1
ATOM 4796 O O . THR A 1 649 ? 3.024 13.524 0.265 1.00 90.88 649 THR A O 1
ATOM 4799 N N . ALA A 1 650 ? 2.230 13.256 2.340 1.00 91.56 650 ALA A N 1
ATOM 4800 C CA . ALA A 1 650 ? 3.317 13.969 3.012 1.00 91.56 650 ALA A CA 1
ATOM 4801 C C . ALA A 1 650 ? 4.676 13.279 2.811 1.00 91.56 650 ALA A C 1
ATOM 4803 O O . ALA A 1 650 ? 5.653 13.931 2.446 1.00 91.56 650 ALA A O 1
ATOM 4804 N N . MET A 1 651 ? 4.735 11.954 2.989 1.00 91.50 651 MET A N 1
ATOM 4805 C CA . MET A 1 651 ? 5.952 11.173 2.743 1.00 91.50 651 MET A CA 1
ATOM 4806 C C . MET A 1 651 ? 6.375 11.238 1.269 1.00 91.50 651 MET A C 1
ATOM 4808 O O . MET A 1 651 ? 7.559 11.411 0.979 1.00 91.50 651 MET A O 1
ATOM 4812 N N . MET A 1 652 ? 5.416 11.154 0.341 1.00 86.62 652 MET A N 1
ATOM 4813 C CA . MET A 1 652 ? 5.663 11.298 -1.095 1.00 86.62 652 MET A CA 1
ATOM 4814 C C . MET A 1 652 ? 6.179 12.688 -1.448 1.00 86.62 652 MET A C 1
ATOM 4816 O O . MET A 1 652 ? 7.198 12.778 -2.120 1.00 86.62 652 MET A O 1
ATOM 4820 N N . ALA A 1 653 ? 5.536 13.751 -0.964 1.00 86.62 653 ALA A N 1
ATOM 4821 C CA . ALA A 1 653 ? 5.947 15.127 -1.219 1.00 86.62 653 ALA A CA 1
ATOM 4822 C C . ALA A 1 653 ? 7.384 15.376 -0.745 1.00 86.62 653 ALA A C 1
ATOM 4824 O O . ALA A 1 653 ? 8.186 15.908 -1.508 1.00 86.62 653 ALA A O 1
ATOM 4825 N N . VAL A 1 654 ? 7.741 14.926 0.467 1.00 89.31 654 VAL A N 1
ATOM 4826 C CA . VAL A 1 654 ? 9.123 15.011 0.970 1.00 89.31 654 VAL A CA 1
ATOM 4827 C C . VAL A 1 654 ? 10.064 14.197 0.089 1.00 89.31 654 VAL A C 1
ATOM 4829 O O . VAL A 1 654 ? 11.055 14.734 -0.385 1.00 89.31 654 VAL A O 1
ATOM 4832 N N . SER A 1 655 ? 9.737 12.934 -0.193 1.00 86.12 655 SER A N 1
ATOM 4833 C CA . SER A 1 655 ? 10.594 12.059 -1.002 1.00 86.12 655 SER A CA 1
ATOM 4834 C C . SER A 1 655 ? 10.868 12.681 -2.377 1.00 86.12 655 SER A C 1
ATOM 4836 O O . SER A 1 655 ? 12.020 12.873 -2.757 1.00 86.12 655 SER A O 1
ATOM 4838 N N . VAL A 1 656 ? 9.818 13.061 -3.098 1.00 80.12 656 VAL A N 1
ATOM 4839 C CA . VAL A 1 656 ? 9.871 13.665 -4.434 1.00 80.12 656 VAL A CA 1
ATOM 4840 C C . VAL A 1 656 ? 10.615 15.007 -4.429 1.00 80.12 656 VAL A C 1
ATOM 4842 O O . VAL A 1 656 ? 11.485 15.231 -5.268 1.00 80.12 656 VAL A O 1
ATOM 4845 N N . THR A 1 657 ? 10.337 15.881 -3.458 1.00 82.75 657 THR A N 1
ATOM 4846 C CA . THR A 1 657 ? 11.006 17.189 -3.342 1.00 82.75 657 THR A CA 1
ATOM 4847 C C . THR A 1 657 ? 12.492 17.022 -3.035 1.00 82.75 657 THR A C 1
ATOM 4849 O O . THR A 1 657 ? 13.331 17.642 -3.684 1.00 82.75 657 THR A O 1
ATOM 4852 N N . THR A 1 658 ? 12.846 16.137 -2.101 1.00 84.88 658 THR A N 1
ATOM 4853 C CA . THR A 1 658 ? 14.243 15.841 -1.769 1.00 84.88 658 THR A CA 1
ATOM 4854 C C . THR A 1 658 ? 14.982 15.226 -2.953 1.00 84.88 658 THR A C 1
ATOM 4856 O O . THR A 1 658 ? 16.118 15.616 -3.207 1.00 84.88 658 THR A O 1
ATOM 4859 N N . LEU A 1 659 ? 14.339 14.333 -3.721 1.00 81.25 659 LEU A N 1
ATOM 4860 C CA . LEU A 1 659 ? 14.936 13.774 -4.940 1.00 81.25 659 LEU A CA 1
ATOM 4861 C C . LEU A 1 659 ? 15.316 14.878 -5.928 1.00 81.25 659 LEU A C 1
ATOM 4863 O O . LEU A 1 659 ? 16.381 14.825 -6.536 1.00 81.25 659 LEU A O 1
ATOM 4867 N N . ARG A 1 660 ? 14.445 15.881 -6.075 1.00 77.50 660 ARG A N 1
ATOM 4868 C CA . ARG A 1 660 ? 14.651 16.993 -7.001 1.00 77.50 660 ARG A CA 1
ATOM 4869 C C . ARG A 1 660 ? 15.727 17.968 -6.529 1.00 77.50 660 ARG A C 1
ATOM 4871 O O . ARG A 1 660 ? 16.522 18.408 -7.350 1.00 77.50 660 ARG A O 1
ATOM 4878 N N . LEU A 1 661 ? 15.729 18.326 -5.245 1.00 80.88 661 LEU A N 1
ATOM 4879 C CA . LEU A 1 661 ? 16.619 19.358 -4.701 1.00 80.88 661 LEU A CA 1
ATOM 4880 C C . LEU A 1 661 ? 18.013 18.833 -4.348 1.00 80.88 661 LEU A C 1
ATOM 4882 O O . LEU A 1 661 ? 18.990 19.557 -4.488 1.00 80.88 661 LEU A O 1
ATOM 4886 N N . ALA A 1 662 ? 18.104 17.591 -3.872 1.00 81.31 662 ALA A N 1
ATOM 4887 C CA . ALA A 1 662 ? 19.324 17.029 -3.294 1.00 81.31 662 ALA A CA 1
ATOM 4888 C C . ALA A 1 662 ? 19.718 15.671 -3.904 1.00 81.31 662 ALA A C 1
ATOM 4890 O O . ALA A 1 662 ? 20.650 15.030 -3.421 1.00 81.31 662 ALA A O 1
ATOM 4891 N N . GLY A 1 663 ? 19.018 15.202 -4.941 1.00 76.94 663 GLY A N 1
ATOM 4892 C CA . GLY A 1 663 ? 19.260 13.891 -5.543 1.00 76.94 663 GLY A CA 1
ATOM 4893 C C . GLY A 1 663 ? 18.833 12.710 -4.654 1.00 76.94 663 GLY A C 1
ATOM 4894 O O . GLY A 1 663 ? 18.137 12.887 -3.650 1.00 76.94 663 GLY A O 1
ATOM 4895 N N . PRO A 1 664 ? 19.203 11.468 -5.026 1.00 79.94 664 PRO A N 1
ATOM 4896 C CA . PRO A 1 664 ? 18.895 10.278 -4.237 1.00 79.94 664 PRO A CA 1
ATOM 4897 C C . PRO A 1 664 ? 19.538 10.330 -2.846 1.00 79.94 664 PRO A C 1
ATOM 4899 O O . PRO A 1 664 ? 20.734 10.563 -2.718 1.00 79.94 664 PRO A O 1
ATOM 4902 N N . GLN A 1 665 ? 18.742 10.068 -1.809 1.00 84.62 665 GLN A N 1
ATOM 4903 C CA . GLN A 1 665 ? 19.154 10.128 -0.407 1.00 84.62 665 GLN A CA 1
ATOM 4904 C C . GLN A 1 665 ? 18.915 8.788 0.287 1.00 84.62 665 GLN A C 1
ATOM 4906 O O . GLN A 1 665 ? 17.909 8.107 0.031 1.00 84.62 665 GLN A O 1
ATOM 4911 N N . THR A 1 666 ? 19.820 8.433 1.200 1.00 86.75 666 THR A N 1
ATOM 4912 C CA . THR A 1 666 ? 19.707 7.229 2.029 1.00 86.75 666 THR A CA 1
ATOM 4913 C C . THR A 1 666 ? 18.471 7.307 2.924 1.00 86.75 666 THR A C 1
ATOM 4915 O O . THR A 1 666 ? 18.164 8.352 3.497 1.00 86.75 666 THR A O 1
ATOM 4918 N N . GLY A 1 667 ? 17.719 6.209 3.020 1.00 82.62 667 GLY A N 1
ATOM 4919 C CA . GLY A 1 667 ? 16.458 6.176 3.769 1.00 82.62 667 GLY A CA 1
ATOM 4920 C C . GLY A 1 667 ? 15.245 6.709 2.993 1.00 82.62 667 GLY A C 1
ATOM 4921 O O . GLY A 1 667 ? 14.126 6.614 3.490 1.00 82.62 667 GLY A O 1
ATOM 4922 N N . LEU A 1 668 ? 15.414 7.243 1.778 1.00 84.12 668 LEU A N 1
ATOM 4923 C CA . LEU A 1 668 ? 14.307 7.666 0.907 1.00 84.12 668 LEU A CA 1
ATOM 4924 C C . LEU A 1 668 ? 14.314 6.891 -0.411 1.00 84.12 668 LEU A C 1
ATOM 4926 O O . LEU A 1 668 ? 13.404 6.099 -0.653 1.00 84.12 668 LEU A O 1
ATOM 4930 N N . HIS A 1 669 ? 15.365 7.117 -1.207 1.00 82.25 669 HIS A N 1
ATOM 4931 C CA . HIS A 1 669 ? 15.448 6.753 -2.629 1.00 82.25 669 HIS A CA 1
ATOM 4932 C C . HIS A 1 669 ? 16.321 5.541 -2.906 1.00 82.25 669 HIS A C 1
ATOM 4934 O O . HIS A 1 669 ? 16.255 4.960 -3.987 1.00 82.25 669 HIS A O 1
ATOM 4940 N N . THR A 1 670 ? 17.161 5.180 -1.941 1.00 81.31 670 THR A N 1
ATOM 4941 C CA . THR A 1 670 ? 18.077 4.050 -2.049 1.00 81.31 670 THR A CA 1
ATOM 4942 C C . THR A 1 670 ? 17.397 2.747 -1.648 1.00 81.31 670 THR A C 1
ATOM 4944 O O . THR A 1 670 ? 16.424 2.729 -0.885 1.00 81.31 670 THR A O 1
ATOM 4947 N N . VAL A 1 671 ? 17.924 1.640 -2.172 1.00 80.62 671 VAL A N 1
ATOM 4948 C CA . VAL A 1 671 ? 17.485 0.294 -1.793 1.00 80.62 671 VAL A CA 1
ATOM 4949 C C . VAL A 1 671 ? 17.738 0.098 -0.287 1.00 80.62 671 VAL A C 1
ATOM 4951 O O . VAL A 1 671 ? 18.792 0.513 0.198 1.00 80.62 671 VAL A O 1
ATOM 4954 N N . PRO A 1 672 ? 16.792 -0.484 0.476 1.00 81.06 672 PRO A N 1
ATOM 4955 C CA . PRO A 1 672 ? 16.922 -0.652 1.924 1.00 81.06 672 PRO A CA 1
ATOM 4956 C C . PRO A 1 672 ? 17.861 -1.808 2.312 1.00 81.06 672 PRO A C 1
ATOM 4958 O O . PRO A 1 672 ? 17.468 -2.757 2.993 1.00 81.06 672 PRO A O 1
ATOM 4961 N N . GLU A 1 673 ? 19.116 -1.718 1.882 1.00 74.88 673 GLU A N 1
ATOM 4962 C CA . GLU A 1 673 ? 20.182 -2.679 2.159 1.00 74.88 673 GLU A CA 1
ATOM 4963 C C . GLU A 1 673 ? 20.930 -2.250 3.432 1.00 74.88 673 GLU A C 1
ATOM 4965 O O . GLU A 1 673 ? 21.650 -1.256 3.461 1.00 74.88 673 GLU A O 1
ATOM 4970 N N . GLY A 1 674 ? 20.705 -2.980 4.526 1.00 78.81 674 GLY A N 1
ATOM 4971 C CA . GLY A 1 674 ? 21.405 -2.797 5.800 1.00 78.81 674 GLY A CA 1
ATOM 4972 C C . GLY A 1 674 ? 20.819 -1.775 6.801 1.00 78.81 674 GLY A C 1
ATOM 4973 O O . GLY A 1 674 ? 19.940 -0.962 6.484 1.00 78.81 674 GLY A O 1
ATOM 4974 N N . PRO A 1 675 ? 21.313 -1.805 8.054 1.00 82.62 675 PRO A N 1
ATOM 4975 C CA . PRO A 1 675 ? 20.775 -1.020 9.172 1.00 82.62 675 PRO A CA 1
ATOM 4976 C C . PRO A 1 675 ? 20.971 0.496 9.016 1.00 82.62 675 PRO A C 1
ATOM 4978 O O . PRO A 1 675 ? 20.174 1.271 9.547 1.00 82.62 675 PRO A O 1
ATOM 4981 N N . GLY A 1 676 ? 21.972 0.936 8.244 1.00 85.56 676 GLY A N 1
ATOM 4982 C CA . GLY A 1 676 ? 22.197 2.357 7.952 1.00 85.56 676 GLY A CA 1
ATOM 4983 C C . GLY A 1 676 ? 21.006 3.017 7.249 1.00 85.56 676 GLY A C 1
ATOM 4984 O O . GLY A 1 676 ? 20.664 4.161 7.549 1.00 85.56 676 GLY A O 1
ATOM 4985 N N . TRP A 1 677 ? 20.296 2.272 6.393 1.00 88.94 677 TRP A N 1
ATOM 4986 C CA . TRP A 1 677 ? 19.063 2.757 5.773 1.00 88.94 677 TRP A CA 1
ATOM 4987 C C . TRP A 1 677 ? 17.957 2.980 6.808 1.00 88.94 677 TRP A C 1
ATOM 4989 O O . TRP A 1 677 ? 17.267 3.998 6.763 1.00 88.94 677 TRP A O 1
ATOM 4999 N N . ALA A 1 678 ? 17.799 2.054 7.761 1.00 88.00 678 ALA A N 1
ATOM 5000 C CA . ALA A 1 678 ? 16.775 2.149 8.799 1.00 88.00 678 ALA A CA 1
ATOM 5001 C C . ALA A 1 678 ? 17.027 3.344 9.728 1.00 88.00 678 ALA A C 1
ATOM 5003 O O . ALA A 1 678 ? 16.095 4.089 10.026 1.00 88.00 678 ALA A O 1
ATOM 5004 N N . LEU A 1 679 ? 18.284 3.580 10.120 1.00 90.19 679 LEU A N 1
ATOM 5005 C CA . LEU A 1 679 ? 18.649 4.745 10.927 1.00 90.19 679 LEU A CA 1
ATOM 5006 C C . LEU A 1 679 ? 18.378 6.056 10.177 1.00 90.19 679 LEU A C 1
ATOM 5008 O O . LEU A 1 679 ? 17.718 6.942 10.715 1.00 90.19 679 LEU A O 1
ATOM 5012 N N . ALA A 1 680 ? 18.791 6.146 8.908 1.00 91.06 680 ALA A N 1
ATOM 5013 C CA . ALA A 1 680 ? 18.484 7.303 8.072 1.00 91.06 680 ALA A CA 1
ATOM 5014 C C . ALA A 1 680 ? 16.966 7.524 7.949 1.00 91.06 680 ALA A C 1
ATOM 5016 O O . ALA A 1 680 ? 16.488 8.651 8.059 1.00 91.06 680 ALA A O 1
ATOM 5017 N N . ARG A 1 681 ? 16.178 6.449 7.793 1.00 92.12 681 ARG A N 1
ATOM 5018 C CA . ARG A 1 681 ? 14.710 6.524 7.746 1.00 92.12 681 ARG A CA 1
ATOM 5019 C C . ARG A 1 681 ? 14.116 7.107 9.027 1.00 92.12 681 ARG A C 1
ATOM 5021 O O . ARG A 1 681 ? 13.187 7.908 8.938 1.00 92.12 681 ARG A O 1
ATOM 5028 N N . LEU A 1 682 ? 14.646 6.745 10.196 1.00 92.44 682 LEU A N 1
ATOM 5029 C CA . LEU A 1 682 ? 14.215 7.314 11.477 1.00 92.44 682 LEU A CA 1
ATOM 5030 C C . LEU A 1 682 ? 14.466 8.828 11.535 1.00 92.44 682 LEU A C 1
ATOM 5032 O O . LEU A 1 682 ? 13.592 9.566 11.990 1.00 92.44 682 LEU A O 1
ATOM 5036 N N . CYS A 1 683 ? 15.593 9.302 10.997 1.00 94.38 683 CYS A N 1
ATOM 5037 C CA . CYS A 1 683 ? 15.901 10.732 10.893 1.00 94.38 683 CYS A CA 1
ATOM 5038 C C . CYS A 1 683 ? 14.950 11.496 9.952 1.00 94.38 683 CYS A C 1
ATOM 5040 O O . CYS A 1 683 ? 14.748 12.694 10.140 1.00 94.38 683 CYS A O 1
ATOM 5042 N N . TRP A 1 684 ? 14.322 10.826 8.977 1.00 94.00 684 TRP A N 1
ATOM 5043 C CA . TRP A 1 684 ? 13.326 11.436 8.084 1.00 94.00 684 TRP A CA 1
ATOM 5044 C C . TRP A 1 684 ? 11.919 11.539 8.695 1.00 94.00 684 TRP A C 1
ATOM 5046 O O . TRP A 1 684 ? 11.114 12.348 8.226 1.00 94.00 684 TRP A O 1
ATOM 5056 N N . LEU A 1 685 ? 11.598 10.781 9.755 1.00 94.06 685 LEU A N 1
ATOM 5057 C CA . LEU A 1 685 ? 10.256 10.797 10.363 1.00 94.06 685 LEU A CA 1
ATOM 5058 C C . LEU A 1 685 ? 9.809 12.195 10.839 1.00 94.06 685 LEU A C 1
ATOM 5060 O O . LEU A 1 685 ? 8.661 12.555 10.566 1.00 94.06 685 LEU A O 1
ATOM 5064 N N . PRO A 1 686 ? 10.658 13.021 11.490 1.00 95.00 686 PRO A N 1
ATOM 5065 C CA . PRO A 1 686 ? 10.290 14.391 11.848 1.00 95.00 686 PRO A CA 1
ATOM 5066 C C . PRO A 1 686 ? 9.990 15.271 10.628 1.00 95.00 686 PRO A C 1
ATOM 5068 O O . PRO A 1 686 ? 9.095 16.112 10.688 1.00 95.00 686 PRO A O 1
ATOM 5071 N N . VAL A 1 687 ? 10.680 15.053 9.504 1.00 94.38 687 VAL A N 1
ATOM 5072 C CA . VAL A 1 687 ? 10.449 15.798 8.254 1.00 94.38 687 VAL A CA 1
ATOM 5073 C C . VAL A 1 687 ? 9.096 15.419 7.649 1.00 94.38 687 VAL A C 1
ATOM 5075 O O . VAL A 1 687 ? 8.316 16.298 7.278 1.00 94.38 687 VAL A O 1
ATOM 5078 N N . PHE A 1 688 ? 8.761 14.124 7.625 1.00 94.31 688 PHE A N 1
ATOM 5079 C CA . PHE A 1 688 ? 7.428 13.663 7.218 1.00 94.31 688 PHE A CA 1
ATOM 5080 C C . PHE A 1 688 ? 6.331 14.216 8.129 1.00 94.31 688 PHE A C 1
ATOM 5082 O O . PHE A 1 688 ? 5.286 14.647 7.641 1.00 94.31 688 PHE A O 1
ATOM 5089 N N . ALA A 1 689 ? 6.573 14.258 9.442 1.00 92.81 689 ALA A N 1
ATOM 5090 C CA . ALA A 1 689 ? 5.653 14.857 10.401 1.00 92.81 689 ALA A CA 1
ATOM 5091 C C . ALA A 1 689 ? 5.464 16.361 10.148 1.00 92.81 689 ALA A C 1
ATOM 5093 O O . ALA A 1 689 ? 4.328 16.829 10.146 1.00 92.81 689 ALA A O 1
ATOM 5094 N N . GLY A 1 690 ? 6.535 17.104 9.855 1.00 92.19 690 GLY A N 1
ATOM 5095 C CA . GLY A 1 690 ? 6.463 18.515 9.467 1.00 92.19 690 GLY A CA 1
ATOM 5096 C C . GLY A 1 690 ? 5.607 18.737 8.216 1.00 92.19 690 GLY A C 1
ATOM 5097 O O . GLY A 1 690 ? 4.679 19.547 8.234 1.00 92.19 690 GLY A O 1
ATOM 5098 N N . ALA A 1 691 ? 5.837 17.958 7.156 1.00 89.56 691 ALA A N 1
ATOM 5099 C CA . ALA A 1 691 ? 5.029 18.014 5.934 1.00 89.56 691 ALA A CA 1
ATOM 5100 C C . ALA A 1 691 ? 3.556 17.632 6.180 1.00 89.56 691 ALA A C 1
ATOM 5102 O O . ALA A 1 691 ? 2.637 18.246 5.628 1.00 89.56 691 ALA A O 1
ATOM 5103 N N . LEU A 1 692 ? 3.307 16.656 7.056 1.00 91.31 692 LEU A N 1
ATOM 5104 C CA . LEU A 1 692 ? 1.958 16.269 7.455 1.00 91.31 692 LEU A CA 1
ATOM 5105 C C . LEU A 1 692 ? 1.254 17.373 8.254 1.00 91.31 692 LEU A C 1
ATOM 5107 O O . LEU A 1 692 ? 0.062 17.595 8.051 1.00 91.31 692 LEU A O 1
ATOM 5111 N N . LEU A 1 693 ? 1.969 18.099 9.116 1.00 88.56 693 LEU A N 1
ATOM 5112 C CA . LEU A 1 693 ? 1.425 19.253 9.837 1.00 88.56 693 LEU A CA 1
ATOM 5113 C C . LEU A 1 693 ? 1.023 20.384 8.880 1.00 88.56 693 LEU A C 1
ATOM 5115 O O . LEU A 1 693 ? -0.003 21.024 9.108 1.00 88.56 693 LEU A O 1
ATOM 5119 N N . ILE A 1 694 ? 1.763 20.588 7.784 1.00 85.75 694 ILE A N 1
ATOM 5120 C CA . ILE A 1 694 ? 1.387 21.535 6.719 1.00 85.75 694 ILE A CA 1
ATOM 5121 C C . ILE A 1 694 ? 0.086 21.086 6.041 1.00 85.75 694 ILE A C 1
ATOM 5123 O O . ILE A 1 694 ? -0.850 21.881 5.913 1.00 85.75 694 ILE A O 1
ATOM 5127 N N . CYS A 1 695 ? -0.016 19.804 5.670 1.00 82.75 695 CYS A N 1
ATOM 5128 C CA . CYS A 1 695 ? -1.249 19.241 5.108 1.00 82.75 695 CYS A CA 1
ATOM 5129 C C . CYS A 1 695 ? -2.422 19.392 6.090 1.00 82.75 695 CYS A C 1
ATOM 5131 O O . CYS A 1 695 ? -3.522 19.792 5.710 1.00 82.75 695 CYS A O 1
ATOM 5133 N N . TRP A 1 696 ? -2.183 19.146 7.377 1.00 85.81 696 TRP A N 1
ATOM 5134 C CA . TRP A 1 696 ? -3.192 19.327 8.410 1.00 85.81 696 TRP A CA 1
ATOM 5135 C C . TRP A 1 696 ? -3.648 20.779 8.541 1.00 85.81 696 TRP A C 1
ATOM 5137 O O . TRP A 1 696 ? -4.847 21.057 8.490 1.00 85.81 696 TRP A O 1
ATOM 5147 N N . ALA A 1 697 ? -2.717 21.729 8.615 1.00 81.56 697 ALA A N 1
ATOM 5148 C CA . ALA A 1 697 ? -3.044 23.149 8.660 1.00 81.56 697 ALA A CA 1
ATOM 5149 C C . ALA A 1 697 ? -3.872 23.581 7.435 1.00 81.56 697 ALA A C 1
ATOM 5151 O O . ALA A 1 697 ? -4.790 24.392 7.573 1.00 81.56 697 ALA A O 1
ATOM 5152 N N . ALA A 1 698 ? -3.619 22.988 6.265 1.00 75.94 698 ALA A N 1
ATOM 5153 C CA . ALA A 1 698 ? -4.362 23.269 5.043 1.00 75.94 698 ALA A CA 1
ATOM 5154 C C . ALA A 1 698 ? -5.789 22.687 5.030 1.00 75.94 698 ALA A C 1
ATOM 5156 O O . ALA A 1 698 ? -6.728 23.367 4.604 1.00 75.94 698 ALA A O 1
ATOM 5157 N N . PHE A 1 699 ? -5.969 21.451 5.507 1.00 76.38 699 PHE A N 1
ATOM 5158 C CA . PHE A 1 699 ? -7.210 20.690 5.315 1.00 76.38 699 PHE A CA 1
ATOM 5159 C C . PHE A 1 699 ? -8.073 20.502 6.569 1.00 76.38 699 PHE A C 1
ATOM 5161 O O . PHE A 1 699 ? -9.244 20.148 6.428 1.00 76.38 699 PHE A O 1
ATOM 5168 N N . HIS A 1 700 ? -7.592 20.824 7.777 1.00 76.12 700 HIS A N 1
ATOM 5169 C CA . HIS A 1 700 ? -8.377 20.666 9.015 1.00 76.12 700 HIS A CA 1
ATOM 5170 C C . HIS A 1 700 ? -9.723 21.419 8.985 1.00 76.12 700 HIS A C 1
ATOM 5172 O O . HIS A 1 700 ? -10.697 20.987 9.598 1.00 76.12 700 HIS A O 1
ATOM 5178 N N . ALA A 1 701 ? -9.815 22.516 8.224 1.00 68.69 701 ALA A N 1
ATOM 5179 C CA . ALA A 1 701 ? -11.046 23.286 8.044 1.00 68.69 701 ALA A CA 1
ATOM 5180 C C . ALA A 1 701 ? -12.152 22.530 7.274 1.00 68.69 701 ALA A C 1
ATOM 5182 O O . ALA A 1 701 ? -13.321 22.902 7.377 1.00 68.69 701 ALA A O 1
ATOM 5183 N N . TYR A 1 702 ? -11.813 21.489 6.502 1.00 64.81 702 TYR A N 1
ATOM 5184 C CA . TYR A 1 702 ? -12.794 20.604 5.859 1.00 64.81 702 TYR A CA 1
ATOM 5185 C C . TYR A 1 702 ? -13.368 19.567 6.836 1.00 64.81 702 TYR A C 1
ATOM 5187 O O . TYR A 1 702 ? -14.511 19.138 6.671 1.00 64.81 702 TYR A O 1
ATOM 5195 N N . GLU A 1 703 ? -12.600 19.189 7.862 1.00 62.06 703 GLU A N 1
ATOM 5196 C CA . GLU A 1 703 ? -13.005 18.209 8.880 1.00 62.06 703 GLU A CA 1
ATOM 5197 C C . GLU A 1 703 ? -13.761 18.852 10.041 1.00 62.06 703 GLU A C 1
ATOM 5199 O O . GLU A 1 703 ? -14.742 18.291 10.538 1.00 62.06 703 GLU A O 1
ATOM 5204 N N . ALA A 1 704 ? -13.369 20.071 10.416 1.00 62.12 704 ALA A N 1
ATOM 5205 C CA . ALA A 1 704 ? -14.130 20.949 11.290 1.00 62.12 704 ALA A CA 1
ATOM 5206 C C . ALA A 1 704 ? -15.334 21.511 10.518 1.00 62.12 704 ALA A C 1
ATOM 5208 O O . ALA A 1 704 ? -15.388 22.691 10.174 1.00 62.12 704 ALA A O 1
ATOM 5209 N N . GLY A 1 705 ? -16.293 20.642 10.177 1.00 50.56 705 GLY A N 1
ATOM 5210 C CA . GLY A 1 705 ? -17.541 21.047 9.539 1.00 50.56 705 GLY A CA 1
ATOM 5211 C C . GLY A 1 705 ? -18.117 22.261 10.263 1.00 50.56 705 GLY A C 1
ATOM 5212 O O . GLY A 1 705 ? -18.095 22.283 11.491 1.00 50.56 705 GLY A O 1
ATOM 5213 N N . ARG A 1 706 ? -18.572 23.270 9.497 1.00 41.50 706 ARG A N 1
ATOM 5214 C CA . ARG A 1 706 ? -19.171 24.517 10.005 1.00 41.50 706 ARG A CA 1
ATOM 5215 C C . ARG A 1 706 ? -20.013 24.181 11.232 1.00 41.50 706 ARG A C 1
ATOM 5217 O O . ARG A 1 706 ? -21.102 23.630 11.075 1.00 41.50 706 ARG A O 1
ATOM 5224 N N . SER A 1 707 ? -19.500 24.489 12.427 1.00 37.75 707 SER A N 1
ATOM 5225 C CA . SER A 1 707 ? -20.351 24.595 13.604 1.00 37.75 707 SER A CA 1
ATOM 5226 C C . SER A 1 707 ? -21.437 25.555 13.174 1.00 37.75 707 SER A C 1
ATOM 5228 O O . SER A 1 707 ? -21.151 26.693 12.794 1.00 37.75 707 SER A O 1
ATOM 5230 N N . ARG A 1 708 ? -22.648 25.024 13.060 1.00 36.66 708 ARG A N 1
ATOM 5231 C CA . ARG A 1 708 ? -23.807 25.757 12.601 1.00 36.66 708 ARG A CA 1
ATOM 5232 C C . ARG A 1 708 ? -23.960 26.913 13.585 1.00 36.66 708 ARG A C 1
ATOM 5234 O O . ARG A 1 708 ? -24.365 26.705 14.719 1.00 36.66 708 ARG A O 1
ATOM 5241 N N . LYS A 1 709 ? -23.575 28.113 13.158 1.00 34.22 709 LYS A N 1
ATOM 5242 C CA . LYS A 1 709 ? -23.897 29.384 13.816 1.00 34.22 709 LYS A CA 1
ATOM 5243 C C . LYS A 1 709 ? -25.386 29.733 13.617 1.00 34.22 709 LYS A C 1
ATOM 5245 O O . LYS A 1 709 ? -25.740 30.897 13.695 1.00 34.22 709 LYS A O 1
ATOM 5250 N N . ASP A 1 710 ? -26.247 28.736 13.393 1.00 36.41 710 ASP A N 1
ATOM 5251 C CA . ASP A 1 710 ? -27.698 28.912 13.363 1.00 36.41 710 ASP A CA 1
ATOM 5252 C C . ASP A 1 710 ? -28.242 28.320 14.652 1.00 36.41 710 ASP A C 1
ATOM 5254 O O . ASP A 1 710 ? -28.460 27.118 14.800 1.00 36.41 710 ASP A O 1
ATOM 5258 N N . GLY A 1 711 ? -28.329 29.220 15.608 1.00 30.59 711 GLY A N 1
ATOM 5259 C CA . GLY A 1 711 ? -28.756 29.026 16.974 1.00 30.59 711 GLY A CA 1
ATOM 5260 C C . GLY A 1 711 ? -28.533 30.356 17.663 1.00 30.59 711 GLY A C 1
ATOM 5261 O O . GLY A 1 711 ? -27.825 30.423 18.662 1.00 30.59 711 GLY A O 1
ATOM 5262 N N . GLY A 1 712 ? -29.043 31.433 17.049 1.00 29.92 712 GLY A N 1
ATOM 5263 C CA . GLY A 1 712 ? -29.272 32.675 17.759 1.00 29.92 712 GLY A CA 1
ATOM 5264 C C . GLY A 1 712 ? -30.172 32.323 18.928 1.00 29.92 712 GLY A C 1
ATOM 5265 O O . GLY A 1 712 ? -31.374 32.137 18.755 1.00 29.92 712 GLY A O 1
ATOM 5266 N N . GLY A 1 713 ? -29.561 32.137 20.097 1.00 29.55 713 GLY A N 1
ATOM 5267 C CA . GLY A 1 713 ? -30.276 32.166 21.351 1.00 29.55 713 GLY A CA 1
ATOM 5268 C C . GLY A 1 713 ? -30.923 33.533 21.402 1.00 29.55 713 GLY A C 1
ATOM 5269 O O . GLY A 1 713 ? -30.248 34.536 21.627 1.00 29.55 713 GLY A O 1
ATOM 5270 N N . ARG A 1 714 ? -32.219 33.570 21.097 1.00 30.28 714 ARG A N 1
ATOM 5271 C CA . ARG A 1 714 ? -33.100 34.660 21.472 1.00 30.28 714 ARG A CA 1
ATOM 5272 C C . ARG A 1 714 ? -32.943 34.742 22.985 1.00 30.28 714 ARG A C 1
ATOM 5274 O O . ARG A 1 714 ? -33.438 33.885 23.709 1.00 30.28 714 ARG A O 1
ATOM 5281 N N . VAL A 1 715 ? -32.117 35.684 23.430 1.00 33.66 715 VAL A N 1
ATOM 5282 C CA . VAL A 1 715 ? -32.013 36.070 24.829 1.00 33.66 715 VAL A CA 1
ATOM 5283 C C . VAL A 1 715 ? -33.401 36.581 25.173 1.00 33.66 715 VAL A C 1
ATOM 5285 O O . VAL A 1 715 ? -33.762 37.704 24.828 1.00 33.66 715 VAL A O 1
ATOM 5288 N N . VAL A 1 716 ? -34.217 35.714 25.764 1.00 32.94 716 VAL A N 1
ATOM 5289 C CA . VAL A 1 716 ? -35.373 36.154 26.529 1.00 32.94 716 VAL A CA 1
ATOM 5290 C C . VAL A 1 716 ? -34.762 36.923 27.692 1.00 32.94 716 VAL A C 1
ATOM 5292 O O . VAL A 1 716 ? -34.160 36.343 28.591 1.00 32.94 716 VAL A O 1
ATOM 5295 N N . ARG A 1 717 ? -34.791 38.255 27.588 1.00 31.38 717 ARG A N 1
ATOM 5296 C CA . ARG A 1 717 ? -34.587 39.139 28.729 1.00 31.38 717 ARG A CA 1
ATOM 5297 C C . ARG A 1 717 ? -35.722 38.827 29.699 1.00 31.38 717 ARG A C 1
ATOM 5299 O O . ARG A 1 717 ? -36.829 39.316 29.507 1.00 31.38 717 ARG A O 1
ATOM 5306 N N . GLU A 1 718 ? -35.451 38.018 30.713 1.00 33.78 718 GLU A N 1
ATOM 5307 C CA . GLU A 1 718 ? -36.195 38.135 31.962 1.00 33.78 718 GLU A CA 1
ATOM 5308 C C . GLU A 1 718 ? -35.928 39.539 32.507 1.00 33.78 718 GLU A C 1
ATOM 5310 O O . GLU A 1 718 ? -34.780 39.959 32.695 1.00 33.78 718 GLU A O 1
ATOM 5315 N N . GLY A 1 719 ? -37.006 40.311 32.629 1.00 27.33 719 GLY A N 1
ATOM 5316 C CA . GLY A 1 719 ? -36.982 41.650 33.184 1.00 27.33 719 GLY A CA 1
ATOM 5317 C C . GLY A 1 719 ? -36.502 41.617 34.631 1.00 27.33 719 GLY A C 1
ATOM 5318 O O . GLY A 1 719 ? -36.926 40.785 35.426 1.00 27.33 719 GLY A O 1
ATOM 5319 N N . ARG A 1 720 ? -35.617 42.555 34.968 1.00 31.56 720 ARG A N 1
ATOM 5320 C CA . ARG A 1 720 ? -35.326 42.929 36.353 1.00 31.56 720 ARG A CA 1
ATOM 5321 C C . ARG A 1 720 ? -36.616 43.412 37.029 1.00 31.56 720 ARG A C 1
ATOM 5323 O O . ARG A 1 720 ? -37.213 44.347 36.496 1.00 31.56 720 ARG A O 1
ATOM 5330 N N . PRO A 1 721 ? -36.959 42.945 38.236 1.00 35.62 721 PRO A N 1
ATOM 5331 C CA . PRO A 1 721 ? -37.645 43.789 39.197 1.00 35.62 721 PRO A CA 1
ATOM 5332 C C . PRO A 1 721 ? -36.615 44.758 39.788 1.00 35.62 721 PRO A C 1
ATOM 5334 O O . PRO A 1 721 ? -35.539 44.359 40.244 1.00 35.62 721 PRO A O 1
ATOM 5337 N N . GLY A 1 722 ? -36.914 46.051 39.696 1.00 29.88 722 GLY A N 1
ATOM 5338 C CA . GLY A 1 722 ? -36.164 47.111 40.356 1.00 29.88 722 GLY A CA 1
ATOM 5339 C C . GLY A 1 722 ? -36.283 47.023 41.878 1.00 29.88 722 GLY A C 1
ATOM 5340 O O . GLY A 1 722 ? -37.239 46.482 42.420 1.00 29.88 722 GLY A O 1
ATOM 5341 N N . LYS A 1 723 ? -35.261 47.562 42.543 1.00 35.44 723 LYS A N 1
ATOM 5342 C CA . LYS A 1 723 ? -35.128 47.727 43.993 1.00 35.44 723 LYS A CA 1
ATOM 5343 C C . LYS A 1 723 ? -36.353 48.399 44.630 1.00 35.44 723 LYS A C 1
ATOM 5345 O O . LYS A 1 723 ? -36.725 49.471 44.170 1.00 35.44 723 LYS A O 1
ATOM 5350 N N . GLN A 1 724 ? -36.793 47.883 45.778 1.00 31.62 724 GLN A N 1
ATOM 5351 C CA . GLN A 1 724 ? -37.022 48.643 47.018 1.00 31.62 724 GLN A CA 1
ATOM 5352 C C . GLN A 1 724 ? -37.178 47.659 48.199 1.00 31.62 724 GLN A C 1
ATOM 5354 O O . GLN A 1 724 ? -37.812 46.618 48.067 1.00 31.62 724 GLN A O 1
ATOM 5359 N N . ALA A 1 725 ? -36.493 47.955 49.307 1.00 31.84 725 ALA A N 1
ATOM 5360 C CA . ALA A 1 725 ? -36.503 47.215 50.580 1.00 31.84 725 ALA A CA 1
ATOM 5361 C C . ALA A 1 725 ? -37.799 47.539 51.385 1.00 31.84 725 ALA A C 1
ATOM 5363 O O . ALA A 1 725 ? -38.502 48.450 50.942 1.00 31.84 725 ALA A O 1
ATOM 5364 N N . PRO A 1 726 ? -38.144 46.885 52.526 1.00 36.28 726 PRO A N 1
ATOM 5365 C CA . PRO A 1 726 ? -37.287 46.773 53.719 1.00 36.28 726 PRO A CA 1
ATOM 5366 C C . PRO A 1 726 ? -37.308 45.423 54.480 1.00 36.28 726 PRO A C 1
ATOM 5368 O O . PRO A 1 726 ? -38.153 44.563 54.275 1.00 36.28 726 PRO A O 1
ATOM 5371 N N . GLN A 1 727 ? -36.290 45.294 55.343 1.00 34.34 727 GLN A N 1
ATOM 5372 C CA . GLN A 1 727 ? -36.137 44.485 56.567 1.00 34.34 727 GLN A CA 1
ATOM 5373 C C . GLN A 1 727 ? -37.279 43.540 56.979 1.00 34.34 727 GLN A C 1
ATOM 5375 O O . GLN A 1 727 ? -38.380 44.019 57.189 1.00 34.34 727 GLN A O 1
ATOM 5380 N N . VAL A 1 728 ? -36.948 42.282 57.318 1.00 29.69 728 VAL A N 1
ATOM 5381 C CA . VAL A 1 728 ? -37.279 41.659 58.621 1.00 29.69 728 VAL A CA 1
ATOM 5382 C C . VAL A 1 728 ? -36.255 40.553 58.929 1.00 29.69 728 VAL A C 1
ATOM 5384 O O . VAL A 1 728 ? -35.848 39.763 58.082 1.00 29.69 728 VAL A O 1
ATOM 5387 N N . GLN A 1 729 ? -35.816 40.578 60.176 1.00 34.66 729 GLN A N 1
ATOM 5388 C CA . GLN A 1 729 ? -34.907 39.707 60.906 1.00 34.66 729 GLN A CA 1
ATOM 5389 C C . GLN A 1 729 ? -35.658 38.451 61.382 1.00 34.66 729 GLN A C 1
ATOM 5391 O O . GLN A 1 729 ? -36.709 38.614 61.986 1.00 34.66 729 GLN A O 1
ATOM 5396 N N . GLN A 1 730 ? -35.147 37.233 61.150 1.00 31.11 730 GLN A N 1
ATOM 5397 C CA . GLN A 1 730 ? -35.461 36.018 61.939 1.00 31.11 730 GLN A CA 1
ATOM 5398 C C . GLN A 1 730 ? -34.577 34.848 61.458 1.00 31.11 730 GLN A C 1
ATOM 5400 O O . GLN A 1 730 ? -34.528 34.551 60.270 1.00 31.11 730 GLN A O 1
ATOM 5405 N N . SER A 1 731 ? -33.650 34.339 62.273 1.00 27.98 731 SER A N 1
ATOM 5406 C CA . SER A 1 731 ? -33.842 33.349 63.351 1.00 27.98 731 SER A CA 1
ATOM 5407 C C . SER A 1 731 ? -33.724 31.908 62.852 1.00 27.98 731 SER A C 1
ATOM 5409 O O . SER A 1 731 ? -34.422 31.474 61.946 1.00 27.98 731 SER A O 1
ATOM 5411 N N . GLN A 1 732 ? -32.814 31.181 63.497 1.00 35.03 732 GLN A N 1
ATOM 5412 C CA . GLN A 1 732 ? -32.648 29.729 63.466 1.00 35.03 732 GLN A CA 1
ATOM 5413 C C . GLN A 1 732 ? -33.992 28.993 63.585 1.00 35.03 732 GLN A C 1
ATOM 5415 O O . GLN A 1 732 ? -34.773 29.368 64.454 1.00 35.03 732 GLN A O 1
ATOM 5420 N N . HIS A 1 733 ? -34.195 27.891 62.850 1.00 31.73 733 HIS A N 1
ATOM 5421 C CA . HIS A 1 733 ? -34.759 26.654 63.417 1.00 31.73 733 HIS A CA 1
ATOM 5422 C C . HIS A 1 733 ? -34.591 25.424 62.507 1.00 31.73 733 HIS A C 1
ATOM 5424 O O . HIS A 1 733 ? -34.475 25.516 61.287 1.00 31.73 733 HIS A O 1
ATOM 5430 N N . GLN A 1 734 ? -34.501 24.284 63.189 1.00 32.47 734 GLN A N 1
ATOM 5431 C CA . GLN A 1 734 ? -34.177 22.925 62.757 1.00 32.47 734 GLN A CA 1
ATOM 5432 C C . GLN A 1 734 ? -35.196 22.261 61.811 1.00 32.47 734 GLN A C 1
ATOM 5434 O O . GLN A 1 734 ? -36.347 22.666 61.698 1.00 32.47 734 GLN A O 1
ATOM 5439 N N . ALA A 1 735 ? -34.731 21.173 61.181 1.00 35.50 735 ALA A N 1
ATOM 5440 C CA . ALA A 1 735 ? -35.497 20.167 60.436 1.00 35.50 735 ALA A CA 1
ATOM 5441 C C . ALA A 1 735 ? -36.607 19.482 61.275 1.00 35.50 735 ALA A C 1
ATOM 5443 O O . ALA A 1 735 ? -36.563 19.554 62.504 1.00 35.50 735 ALA A O 1
ATOM 5444 N N . PRO A 1 736 ? -37.539 18.733 60.641 1.00 37.75 736 PRO A N 1
ATOM 5445 C CA . PRO A 1 736 ? -37.322 17.277 60.550 1.00 37.75 736 PRO A CA 1
ATOM 5446 C C . PRO A 1 736 ? -37.799 16.575 59.253 1.00 37.75 736 PRO A C 1
ATOM 5448 O O . PRO A 1 736 ? -38.493 17.127 58.404 1.00 37.75 736 PRO A O 1
ATOM 5451 N N . GLN A 1 737 ? -37.346 15.322 59.130 1.00 34.78 737 GLN A N 1
ATOM 5452 C CA . GLN A 1 737 ? -37.507 14.348 58.042 1.00 34.78 737 GLN A CA 1
ATOM 5453 C C . GLN A 1 737 ? -38.939 13.785 57.855 1.00 34.78 737 GLN A C 1
ATOM 5455 O O . GLN A 1 737 ? -39.740 13.824 58.786 1.00 34.78 737 GLN A O 1
ATOM 5460 N N . PRO A 1 738 ? -39.241 13.173 56.686 1.00 41.12 738 PRO A N 1
ATOM 5461 C CA . PRO A 1 738 ? -40.550 12.609 56.361 1.00 41.12 738 PRO A CA 1
ATOM 5462 C C . PRO A 1 738 ? -40.671 11.108 56.692 1.00 41.12 738 PRO A C 1
ATOM 5464 O O . PRO A 1 738 ? -40.016 10.266 56.078 1.00 41.12 738 PRO A O 1
ATOM 5467 N N . GLN A 1 739 ? -41.592 10.760 57.591 1.00 38.28 739 GLN A N 1
ATOM 5468 C CA . GLN A 1 739 ? -42.156 9.414 57.746 1.00 38.28 739 GLN A CA 1
ATOM 5469 C C . GLN A 1 739 ? -43.633 9.558 58.131 1.00 38.28 739 GLN A C 1
ATOM 5471 O O . GLN A 1 739 ? -43.889 9.894 59.275 1.00 38.28 739 GLN A O 1
ATOM 5476 N N . HIS A 1 740 ? -44.577 9.375 57.191 1.00 37.78 740 HIS A N 1
ATOM 5477 C CA . HIS A 1 740 ? -45.976 8.932 57.435 1.00 37.78 740 HIS A CA 1
ATOM 5478 C C . HIS A 1 740 ? -46.873 9.011 56.173 1.00 37.78 740 HIS A C 1
ATOM 5480 O O . HIS A 1 740 ? -47.938 9.618 56.186 1.00 37.78 740 HIS A O 1
ATOM 5486 N N . GLN A 1 741 ? -46.489 8.381 55.055 1.00 42.12 741 GLN A N 1
ATOM 5487 C CA . GLN A 1 741 ? -47.385 8.251 53.881 1.00 42.12 741 GLN A CA 1
ATOM 5488 C C . GLN A 1 741 ? -47.342 6.865 53.213 1.00 42.12 741 GLN A C 1
ATOM 5490 O O . GLN A 1 741 ? -47.446 6.739 51.999 1.00 42.12 741 GLN A O 1
ATOM 5495 N N . ALA A 1 742 ? -47.228 5.796 54.006 1.00 41.66 742 ALA A N 1
ATOM 5496 C CA . ALA A 1 742 ? -47.359 4.419 53.508 1.00 41.66 742 ALA A CA 1
ATOM 5497 C C . ALA A 1 742 ? -48.457 3.606 54.224 1.00 41.66 742 ALA A C 1
ATOM 5499 O O . ALA A 1 742 ? -48.473 2.382 54.136 1.00 41.66 742 ALA A O 1
ATOM 5500 N N . GLN A 1 743 ? -49.398 4.277 54.903 1.00 42.56 743 GLN A N 1
ATOM 5501 C CA . GLN A 1 743 ? -50.530 3.629 55.586 1.00 42.56 743 GLN A CA 1
ATOM 5502 C C . GLN A 1 743 ? -51.863 3.723 54.815 1.00 42.56 743 GLN A C 1
ATOM 5504 O O . GLN A 1 743 ? -52.855 3.152 55.250 1.00 42.56 743 GLN A O 1
ATOM 5509 N N . GLN A 1 744 ? -51.906 4.390 53.654 1.00 45.19 744 GLN A N 1
ATOM 5510 C CA . GLN A 1 744 ? -53.132 4.547 52.847 1.00 45.19 744 GLN A CA 1
ATOM 5511 C C . GLN A 1 744 ? -53.301 3.511 51.719 1.00 45.19 744 GLN A C 1
ATOM 5513 O O . GLN A 1 744 ? -54.305 3.535 51.018 1.00 45.19 744 GLN A O 1
ATOM 5518 N N . ALA A 1 745 ? -52.377 2.556 51.570 1.00 42.50 745 ALA A N 1
ATOM 5519 C CA . ALA A 1 745 ? -52.420 1.554 50.497 1.00 42.50 745 ALA A CA 1
ATOM 5520 C C . ALA A 1 745 ? -52.959 0.168 50.922 1.00 42.50 745 ALA A C 1
ATOM 5522 O O . ALA A 1 745 ? -52.823 -0.783 50.163 1.00 42.50 745 ALA A O 1
ATOM 5523 N N . ARG A 1 746 ? -53.561 0.021 52.115 1.00 42.94 746 ARG A N 1
ATOM 5524 C CA . ARG A 1 746 ? -54.090 -1.275 52.608 1.00 42.94 746 ARG A CA 1
ATOM 5525 C C . ARG A 1 746 ? -55.617 -1.379 52.739 1.00 42.94 746 ARG A C 1
ATOM 5527 O O . ARG A 1 746 ? -56.093 -2.429 53.139 1.00 42.94 746 ARG A O 1
ATOM 5534 N N . ASN A 1 747 ? -56.387 -0.361 52.344 1.00 43.62 747 ASN A N 1
ATOM 5535 C CA . ASN A 1 747 ? -57.855 -0.356 52.504 1.00 43.62 747 ASN A CA 1
ATOM 5536 C C . ASN A 1 747 ? -58.666 -0.415 51.193 1.00 43.62 747 ASN A C 1
ATOM 5538 O O . ASN A 1 747 ? -59.854 -0.112 51.207 1.00 43.62 747 ASN A O 1
ATOM 5542 N N . VAL A 1 748 ? -58.067 -0.816 50.065 1.00 47.03 748 VAL A N 1
ATOM 5543 C CA . VAL A 1 748 ? -58.795 -0.925 48.776 1.00 47.03 748 VAL A CA 1
ATOM 5544 C C . VAL A 1 748 ? -58.849 -2.359 48.224 1.00 47.03 748 VAL A C 1
ATOM 5546 O O . VAL A 1 748 ? -59.607 -2.630 47.302 1.00 47.03 748 VAL A O 1
ATOM 5549 N N . GLU A 1 749 ? -58.169 -3.328 48.841 1.00 45.06 749 GLU A N 1
ATOM 5550 C CA . GLU A 1 749 ? -58.086 -4.710 48.332 1.00 45.06 749 GLU A CA 1
ATOM 5551 C C . GLU A 1 749 ? -58.859 -5.726 49.198 1.00 45.06 749 GLU A C 1
ATOM 5553 O O . GLU A 1 749 ? -58.379 -6.815 49.486 1.00 45.06 749 GLU A O 1
ATOM 5558 N N . GLN A 1 750 ? -60.067 -5.360 49.652 1.00 49.41 750 GLN A N 1
ATOM 5559 C CA . GLN A 1 750 ? -60.997 -6.291 50.325 1.00 49.41 750 GLN A CA 1
ATOM 5560 C C . GLN A 1 750 ? -62.477 -6.134 49.918 1.00 49.41 750 GLN A C 1
ATOM 5562 O O . GLN A 1 750 ? -63.377 -6.624 50.596 1.00 49.41 750 GLN A O 1
ATOM 5567 N N . ARG A 1 751 ? -62.764 -5.501 48.774 1.00 42.81 751 ARG A N 1
ATOM 5568 C CA . ARG A 1 751 ? -64.104 -5.517 48.160 1.00 42.81 751 ARG A CA 1
ATOM 5569 C C . ARG A 1 751 ? -64.010 -5.588 46.638 1.00 42.81 751 ARG A C 1
ATOM 5571 O O . ARG A 1 751 ? -64.144 -4.565 45.976 1.00 42.81 751 ARG A O 1
ATOM 5578 N N . SER A 1 752 ? -63.760 -6.775 46.088 1.00 41.31 752 SER A N 1
ATOM 5579 C CA . SER A 1 752 ? -64.378 -7.284 44.846 1.00 41.31 752 SER A CA 1
ATOM 5580 C C . SER A 1 752 ? -63.713 -8.593 44.399 1.00 41.31 752 SER A C 1
ATOM 5582 O O . SER A 1 752 ? -62.560 -8.583 43.985 1.00 41.31 752 SER A O 1
ATOM 5584 N N . VAL A 1 753 ? -64.530 -9.656 44.422 1.00 36.69 753 VAL A N 1
ATOM 5585 C CA . VAL A 1 753 ? -64.344 -11.026 43.893 1.00 36.69 753 VAL A CA 1
ATOM 5586 C C . VAL A 1 753 ? -63.464 -11.966 44.710 1.00 36.69 753 VAL A C 1
ATOM 5588 O O . VAL A 1 753 ? -62.234 -11.766 44.774 1.00 36.69 753 VAL A O 1
#

Radius of gyration: 37.62 Å; Cα contacts (8 Å, |Δi|>4): 923; chains: 1; bounding box: 103×94×122 Å

Sequence (753 aa):
MASRLRRALLAALVTASVVAPLVGAAGPSEVPAPAPVALGPVRVAGLEHRYAANREGIRAAEVMAARHGDRERARALRKMRGASRHFLSFDGRNGGRAVEVYGDLGRATRIAVLVPGSDTNLETYGRFRDGALALSRQLGRRTAVIGWLGYKTPGTVAPEVLSTDRAAGAAPRLAAFVRELNAAAPRARISLLCHSYGSVVCARAARGLNAADIVLYGSPGRGTTTPGSCTPGPPSGPGGAGTTGSAGCRMCGSRCWARPSASGPTRSPGGSARGSSTRGTSGTATTSSPGPSPWRAWAGSWRAAMRETVRPSETPRLSDTLRLSVTVRPRKTPRPRETVRVRGLVRRIEAATPPGRDRAVDGLRAVAILGVVFGHWLVTALVADSGTLRVASPLRYQPGLTPVSWVFQTLAVFFLVGGQMGAKSHECARARGISYRRWLRARLARLFRPVAAVLTVWAVAAGALLGAGVSLLTVHTLLKLVLSPLWFLLVYAVLTAATPLVARLHPLWPLAVVLHVDLIRFGFDGPAWLGWVNLAAGWLVPYCLGAAWGRGRLRGRTAGWVLLTGGAAVTTGLVLLGGYPAAMVGVPGASISNLNPPTLAAVTFGLAQCGAALLLRGPLRRVLARPAAWAVVALVNLAAMTVFLWHQTAMMAVSVTTLRLAGPQTGLHTVPEGPGWALARLCWLPVFAGALLICWAAFHAYEAGRSRKDGGGRVVREGRPGKQAPQVQQSQHQAPQPQHQAQQARNVEQRSV

Mean predicted aligned error: 19.6 Å

Organism: Streptomyces violaceusniger (NCBI:txid68280)